Protein AF-A0A8C9SRU1-F1 (afdb_monomer_lite)

Radius of gyration: 36.88 Å; chains: 1; bounding box: 82×80×129 Å

Organism: Scleropages formosus (NCBI:txid113540)

Secondary structure (DSSP, 8-state):
-HHHHHHHHHHHHS-TTTS--HHHHHHHHHSSTTSTTTT-HHHHHHHHHHHHHHTTTS-HHHHHHHHHS-----GGGHHHHHHHHHHHHHHHHHTT--GGG--TT--SSS----HHHHHHHHHHHHHHHHHHHSS--HHHHHHHHHSHHHIIIIIHHHHT------SS--HHHHHHHHHHHTT-S-HHHHHHHHHHHHHHHHHTS-------------HHHHHHHHHHHHHHHHHHSS--S-HHHHHHHHHHHHHHHSPPPS--------B---SSPP---HHHHHHHHHHHHHHHHHHHHHHHHS-GGGS-SHHHHHHHHHHT-HHHHHHHHHHHHHHHHTSGGG--HHHHHHHHHHHHHHHHTTTTSPBBTTTS-BHHHHHHHHS--SSHHHHHHHHHHHHHHHHHHHHHTTT-HHHHTTT--HHHHHHHHHHHHHH-GGGSSTTS--S--------TTHHHHHHHHHHHHH-TTS-HHHHHHHHHT-HHHHHHHTSGGG---HHHHHHHHHT-BSTT-SS-HHHHHHHHHHIIIIIISSS-GGGTS-TT-HHHHHHHHHHHHHHHHHHHHHHTTSS-SPPGGGBSHHHHHHHHHHHHHHHHHHHHH---STT-S-HHHHHHHHHHHHTTT---HHHHHHHHHHHHHHHHHHHHS-GGGG-EEEEETTEEEEE-HHHHHHIIIIIHHH-SSTT---HHHHHHHHHHHHHHHTTSSSHHHHHHHHHHHHHHH-HHHHHHHHHTHHHHHHHHHHHHHHHHSSPPPHHHHHHHHHHHHHHHHHTT---PPPSS-HHHHHHHHHHHHHT-SSS--HHHHHHHHHTT-SS-TTHHHHHHHHHHHHHHHHHHH--GGGHHHHHHHHHHHHHHHTT-SGGGGGTS---TT-HHHHHHHTTS-HHHHHHHHHHHHHHGGGS-HHHHHHHTTSTTHHHHHHHHHHHHHHHHHTT-S-PPPTTS----HHHHHHHHHHHHHHHHHHS-THHHHHTHHHHHHHHTTS-HHHHHHHHHHHHTTTT-------

Foldseek 3Di:
DVVVLVVQVVQLQVDCVRHNHSLVVCCVQFLDCPHPQNPDPVSVVVVLVVLLVCLVPDDLVVLLSCLLRPGDDPPVCVVSSVVSNVSSCVSCVVVVHDSLQDALDDRPHDDDDPSLVRLLVNLVVQLVVCVLPVDGDPSLVCCLPSVVVSCVPRNVCSLLPAEQADPDHDSSNSNVVNCVVVVSDPPVSVVVSVVSNVVNNVVVPPDPPDDDPPVDPVVLLVVLLVLLVVLLVQLLDPDDPCLLVSLVSNLVSVCVQDPDDPDDDDDLPADEPDPDQPPDDPSLVSSLVSLLVSQLSSVLSSVVVDPLQPSDCSLLVNLVSQLVPPVSLNNNLSVLLCCQAPVLLVDDLSSLLSSLSNLLSLLLVQVSAGAYPPPRDGSSLVSLLNQDPAFASSLVSLLLSLLSNQLSLCLNQVLDLVSSVSRDHLSSLLSNVLSCLQPPVPLLCVVVPPDDDDPDDDDPVLSCLSVVLSVLSSDPPHDSNVSSVSLSPNVSSVVQLVDQSNAHALLNSLLNQQSYFQVRYPDDPVSNLVSVCCCLPPNALCDDVSRRHNVNDLLVSLLSLLVSLLVVLVVVVVCVSPDDGDDSVGGCVVSSLVVSQVSVVVVVVVLLPDQDQPPFALSLLVSVVVVLVVLPPDPDPSSLSVLLSSLVSSLVSVLSHQLLSQWGWGDDDPWIAIDNQSVLCCLLPRVQQNDVLHLADDPSNLLSNLLNLQVVLVSTPHSLVRSVVVLVCCLVRFLSSLLNCLLCVVVNVVVNQVSNCVPPVDDHRPSNVLSVQLLVVLLCLLVVHQDQRDPDALLSSLSSVLNNNVVDDDDDQPLVSCVSRVVVDPDHPCNLLSNLVVLLSVLVSCQQVVPDPPNVVSLSNNQSSLLVCLQDPVNLCLQDPDDPPDSVVVSVSSSGHPVSNLCSLVSVLVRLLPHDPVSNLSNLAHACSLLSLLLSLLSLVVCVVVVPGRDDDPDDDDQHSVNSNVSSVVVSLVSLVSHDLVNCVVCVPSVQVSLPRDDPVSSVSSVVSNVVVVPPPDPPDD

Sequence (1022 aa):
MITSFLLARQGALEGPAVFPSYSEWFKMSFGSASGYHGNSKKSIVFLLKFLSDLVPFDPPQYLKVHILYPPYVPVKHRTLLQEYVSLAKTRLADLKVSVDGMGLYEDLSGAAAPVQCQAKQDVDKAVSLFESTGKISTAVMEASIFRRPYFLSRFLPVLLTPRALPAKPDIRMAFIESLRKAEKIPSALYSNYIQACQRERERHRPEERGVVEVSADRQPLERLQDELQDLRHLLLTPGAEEVSAQLARISEALTVLVPEGVDEPLRQTIMEFHVDPPTTSDLENKVINSVLVGFCQIFMDASKINPPNRQGPWASHFVAMLLGHKKLLMSLLHRLKDLLCNQGASLSAAHILGLAVFFVHLHQCRAICPLVLSDSTPCSEALAAALPCSTGADMSFCLRFCVAAVCYALCRSDSSPDRVHDYVPSSLCKKLLYLVSRLLPGTRTVLEGGGVQSADEGTQEEKEAGRGMWRNITDPLASWKSSVVALWRQPCFLALQTLPDYQLSFAEWVKAELRVQRSTDILSDPERQEYQQWVCQQQYLSVPLNQGGCAGDIRQACSHIFHAIMEFYTCTQTVQTTRCGPPEADSCLPDIVSRLQELVYELEMNRAFRRDEEDQRSFILDVISEKCSVTSESLAVSSELELQQTMHIWSRVVVALPPTVLLSVRSLGDKRRLDLRAFAEHINQRHRNVCVPAGRLPYDITAHFLKGVLTVSLRCDHPSQAVNKLLSRMHQQCPLLLVSVGVWWSRLCPVLLSLWTRLSGGPLPESLQRVADCCAWACSAVKGEVVPPPAVPALLLAACLHHAGKGQRKQCSTRRTLEQLGQLQEQHGLFPVFLLFFWVTDLLSTFLQLQKEDAEPAREHCMEILGYLCDTADWLLLFHPPGPEQGWYNTLAEVTTDGTTRLMPLAFYSLVPKLDTQVLGKMLKVPGFLLTALHSYSALTRLFLDGQTPLPDSSSEQADPLQILSQAKQFLLRTISLSPQTHFSENSSQLKDACGDLDPEVSSAVSSRLSQHDFSEEPDFL

pLDDT: mean 72.9, std 14.36, range [26.62, 92.0]

InterPro domains:
  IPR003516 Fanconi anaemia group A protein [PR00826] (694-716)
  IPR003516 Fanconi anaemia group A protein [PR00826] (828-846)
  IPR003516 Fanconi anaemia group A protein [PR00826] (896-913)
  IPR003516 Fanconi anaemia group A protein [PTHR12047] (1-1010)
  IPR031729 Fanconi anaemia group A protein, N-terminal domain [PF15865] (1-98)
  IPR055277 Fanconi anaemia group A protein, C-terminal [PF03511] (798-1001)
  IPR055386 Fanconi anaemia group A protein, helical domain [PF24781] (116-197)
  IPR055387 Fanconi anaemia group A protein, arcN subdomain [PF24783] (220-444)

Structure (mmCIF, N/CA/C/O backbone):
data_AF-A0A8C9SRU1-F1
#
_entry.id   AF-A0A8C9SRU1-F1
#
loop_
_atom_site.group_PDB
_atom_site.id
_atom_site.type_symbol
_atom_site.label_atom_id
_atom_site.label_alt_id
_atom_site.label_comp_id
_atom_site.label_asym_id
_atom_site.label_entity_id
_atom_site.label_seq_id
_atom_site.pdbx_PDB_ins_code
_atom_site.Cartn_x
_atom_site.Cartn_y
_atom_site.Cartn_z
_atom_site.occupancy
_atom_site.B_iso_or_equiv
_atom_site.auth_seq_id
_atom_site.auth_comp_id
_atom_site.auth_asym_id
_atom_site.auth_atom_id
_atom_site.pdbx_PDB_model_num
ATOM 1 N N . MET A 1 1 ? 28.349 11.093 34.489 1.00 65.56 1 MET A N 1
ATOM 2 C CA . MET A 1 1 ? 28.206 12.186 33.500 1.00 65.56 1 MET A CA 1
ATOM 3 C C . MET A 1 1 ? 29.207 12.045 32.353 1.00 65.56 1 MET A C 1
ATOM 5 O O . MET A 1 1 ? 28.773 11.965 31.220 1.00 65.56 1 MET A O 1
ATOM 9 N N . ILE A 1 2 ? 30.517 11.923 32.600 1.00 72.69 2 ILE A N 1
ATOM 10 C CA . ILE A 1 2 ? 31.503 11.723 31.513 1.00 72.69 2 ILE A CA 1
ATOM 11 C C . ILE A 1 2 ? 31.221 10.435 30.718 1.00 72.69 2 ILE A C 1
ATOM 13 O O . ILE A 1 2 ? 31.007 10.485 29.511 1.00 72.69 2 ILE A O 1
ATOM 17 N N . THR A 1 3 ? 31.102 9.294 31.405 1.00 78.31 3 THR A N 1
ATOM 18 C CA . THR A 1 3 ? 30.800 7.992 30.784 1.00 78.31 3 THR A CA 1
ATOM 19 C C . THR A 1 3 ? 29.477 7.996 30.019 1.00 78.31 3 THR A C 1
ATOM 21 O O . THR A 1 3 ? 29.387 7.411 28.950 1.00 78.31 3 THR A O 1
ATOM 24 N N . SER A 1 4 ? 28.460 8.704 30.522 1.00 79.69 4 SER A N 1
ATOM 25 C CA . SER A 1 4 ? 27.159 8.800 29.851 1.00 79.69 4 SER A CA 1
ATOM 26 C C . SER A 1 4 ? 27.219 9.643 28.576 1.00 79.69 4 SER A C 1
ATOM 28 O O . SER A 1 4 ? 26.578 9.276 27.604 1.00 79.69 4 SER A O 1
ATOM 30 N N . PHE A 1 5 ? 28.012 10.723 28.534 1.00 83.00 5 PHE A N 1
ATOM 31 C CA . PHE A 1 5 ? 28.228 11.482 27.293 1.00 83.00 5 PHE A CA 1
ATOM 32 C C . PHE A 1 5 ? 29.001 10.663 26.253 1.00 83.00 5 PHE A C 1
ATOM 34 O O . PHE A 1 5 ? 28.672 10.731 25.074 1.00 83.00 5 PHE A O 1
ATOM 41 N N . LEU A 1 6 ? 29.997 9.875 26.675 1.00 82.06 6 LEU A N 1
ATOM 42 C CA . LEU A 1 6 ? 30.748 8.998 25.769 1.00 82.06 6 LEU A CA 1
ATOM 43 C C . LEU A 1 6 ? 29.867 7.878 25.202 1.00 82.06 6 LEU A C 1
ATOM 45 O O . LEU A 1 6 ? 29.854 7.680 23.992 1.00 82.06 6 LEU A O 1
ATOM 49 N N . LEU A 1 7 ? 29.085 7.205 26.051 1.00 82.06 7 LEU A N 1
ATOM 50 C CA . LEU A 1 7 ? 28.150 6.162 25.618 1.00 82.06 7 LEU A CA 1
ATOM 51 C C . LEU A 1 7 ? 27.033 6.722 24.732 1.00 82.06 7 LEU A C 1
ATOM 53 O O . LEU A 1 7 ? 26.710 6.105 23.727 1.00 82.06 7 LEU A O 1
ATOM 57 N N . ALA A 1 8 ? 26.490 7.900 25.052 1.00 82.88 8 ALA A N 1
ATOM 58 C CA . ALA A 1 8 ? 25.461 8.535 24.229 1.00 82.88 8 ALA A CA 1
ATOM 59 C C . ALA A 1 8 ? 25.996 8.965 22.855 1.00 82.88 8 ALA A C 1
ATOM 61 O O . ALA A 1 8 ? 25.299 8.832 21.856 1.00 82.88 8 ALA A O 1
ATOM 62 N N . ARG A 1 9 ? 27.239 9.460 22.783 1.00 83.62 9 ARG A N 1
ATOM 63 C CA . ARG A 1 9 ? 27.891 9.794 21.507 1.00 83.62 9 ARG A CA 1
ATOM 64 C C . ARG A 1 9 ? 28.183 8.550 20.678 1.00 83.62 9 ARG A C 1
ATOM 66 O O . ARG A 1 9 ? 27.946 8.579 19.481 1.00 83.62 9 ARG A O 1
ATOM 73 N N . GLN A 1 10 ? 28.662 7.476 21.306 1.00 81.69 10 GLN A N 1
ATOM 74 C CA . GLN A 1 10 ? 28.914 6.215 20.612 1.00 81.69 10 GLN A CA 1
ATOM 75 C C . GLN A 1 10 ? 27.607 5.579 20.125 1.00 81.69 10 GLN A C 1
ATOM 77 O O . GLN A 1 10 ? 27.515 5.209 18.965 1.00 81.69 10 GLN A O 1
ATOM 82 N N . GLY A 1 11 ? 26.581 5.516 20.977 1.00 77.00 11 GLY A N 1
ATOM 83 C CA . GLY A 1 11 ? 25.269 4.980 20.614 1.00 77.00 11 GLY A CA 1
ATOM 84 C C . GLY A 1 11 ? 24.608 5.766 19.483 1.00 77.00 11 GLY A C 1
ATOM 85 O O . GLY A 1 11 ? 24.070 5.165 18.563 1.00 77.00 11 GLY A O 1
ATOM 86 N N . ALA A 1 12 ? 24.715 7.099 19.490 1.00 76.31 12 ALA A N 1
ATOM 87 C CA . ALA A 1 12 ? 24.158 7.939 18.428 1.00 76.31 12 ALA A CA 1
ATOM 88 C C . ALA A 1 12 ? 24.807 7.713 17.045 1.00 76.31 12 ALA A C 1
ATOM 90 O O . ALA A 1 12 ? 24.208 8.088 16.040 1.00 76.31 12 ALA A O 1
ATOM 91 N N . LEU A 1 13 ? 26.003 7.113 16.975 1.00 74.75 13 LEU A N 1
ATOM 92 C CA . LEU A 1 13 ? 26.657 6.751 15.709 1.00 74.75 13 LEU A CA 1
ATOM 93 C C . LEU A 1 13 ? 26.145 5.422 15.129 1.00 74.75 13 LEU A C 1
ATOM 95 O O . LEU A 1 13 ? 26.241 5.225 13.923 1.00 74.75 13 LEU A O 1
ATOM 99 N N . GLU A 1 14 ? 25.578 4.540 15.957 1.00 73.00 14 GLU A N 1
ATOM 100 C CA . GLU A 1 14 ? 25.034 3.232 15.543 1.00 73.00 14 GLU A CA 1
ATOM 101 C C . GLU A 1 14 ? 23.623 3.347 14.919 1.00 73.00 14 GLU A C 1
ATOM 103 O O . GLU A 1 14 ? 23.099 2.385 14.361 1.00 73.00 14 GLU A O 1
ATOM 108 N N . GLY A 1 15 ? 23.014 4.540 14.971 1.00 59.56 15 GLY A N 1
ATOM 109 C CA . GLY A 1 15 ? 21.721 4.858 14.357 1.00 59.56 15 GLY A CA 1
ATOM 110 C C . GLY A 1 15 ? 20.512 4.776 15.308 1.00 59.56 15 GLY A C 1
ATOM 111 O O . GLY A 1 15 ? 20.602 4.211 16.402 1.00 59.56 15 GLY A O 1
ATOM 112 N N . PRO A 1 16 ? 19.353 5.330 14.890 1.00 59.91 16 PRO A N 1
ATOM 113 C CA . PRO A 1 16 ? 18.171 5.505 15.743 1.00 59.91 16 PRO A CA 1
ATOM 114 C C . PRO A 1 16 ? 17.535 4.190 16.219 1.00 59.91 16 PRO A C 1
ATOM 116 O O . PRO A 1 16 ? 16.805 4.200 17.204 1.00 59.91 16 PRO A O 1
ATOM 119 N N . ALA A 1 17 ? 17.844 3.064 15.566 1.00 54.78 17 ALA A N 1
ATOM 120 C CA . ALA A 1 17 ? 17.386 1.733 15.967 1.00 54.78 17 ALA A CA 1
ATOM 121 C C . ALA A 1 17 ? 18.056 1.215 17.258 1.00 54.78 17 ALA A C 1
ATOM 123 O O . ALA A 1 17 ? 17.522 0.327 17.914 1.00 54.78 17 ALA A O 1
ATOM 124 N N . VAL A 1 18 ? 19.234 1.740 17.625 1.00 68.81 18 VAL A N 1
ATOM 125 C CA . VAL A 1 18 ? 20.003 1.289 18.803 1.00 68.81 18 VAL A CA 1
ATOM 126 C C . VAL A 1 18 ? 19.985 2.335 19.916 1.00 68.81 18 VAL A C 1
ATOM 128 O O . VAL A 1 18 ? 19.919 1.993 21.099 1.00 68.81 18 VAL A O 1
ATOM 131 N N . PHE A 1 19 ? 20.050 3.618 19.563 1.00 74.50 19 PHE A N 1
ATOM 132 C CA . PHE A 1 19 ? 20.063 4.717 20.524 1.00 74.50 19 PHE A CA 1
ATOM 133 C C . PHE A 1 19 ? 19.498 5.993 19.875 1.00 74.50 19 PHE A C 1
ATOM 135 O O . PHE A 1 19 ? 19.787 6.245 18.703 1.00 74.50 19 PHE A O 1
ATOM 142 N N . PRO A 1 20 ? 18.722 6.824 20.601 1.00 73.31 20 PRO A N 1
ATOM 143 C CA . PRO A 1 20 ? 18.203 8.078 20.058 1.00 73.31 20 PRO A CA 1
ATOM 144 C C . PRO A 1 20 ? 19.332 9.005 19.605 1.00 73.31 20 PRO A C 1
ATOM 146 O O . PRO A 1 20 ? 20.466 8.930 20.087 1.00 73.31 20 PRO A O 1
ATOM 149 N N . SER A 1 21 ? 19.015 9.937 18.708 1.00 78.06 21 SER A N 1
ATOM 150 C CA . SER A 1 21 ? 20.000 10.913 18.242 1.00 78.06 21 SER A CA 1
ATOM 151 C C . SER A 1 21 ? 20.597 11.700 19.417 1.00 78.06 21 SER A C 1
ATOM 153 O O . SER A 1 21 ? 19.938 11.960 20.431 1.00 78.06 21 SER A O 1
ATOM 155 N N . TYR A 1 22 ? 21.860 12.126 19.298 1.00 82.75 22 TYR A N 1
ATOM 156 C CA . TYR A 1 22 ? 22.509 12.891 20.370 1.00 82.75 22 TYR A CA 1
ATOM 157 C C . TYR A 1 22 ? 21.725 14.166 20.732 1.00 82.75 22 TYR A C 1
ATOM 159 O O . TYR A 1 22 ? 21.679 14.551 21.900 1.00 82.75 22 TYR A O 1
ATOM 167 N N . SER A 1 23 ? 21.081 14.808 19.751 1.00 76.12 23 SER A N 1
ATOM 168 C CA . SER A 1 23 ? 20.216 15.977 19.944 1.00 76.12 23 SER A CA 1
ATOM 169 C C . SER A 1 23 ? 18.983 15.666 20.786 1.00 76.12 23 SER A C 1
ATOM 171 O O . SER A 1 23 ? 18.702 16.399 21.735 1.00 76.12 23 SER A O 1
ATOM 173 N N . GLU A 1 24 ? 18.270 14.583 20.485 1.00 79.62 24 GLU A N 1
ATOM 174 C CA . GLU A 1 24 ? 17.095 14.161 21.251 1.00 79.62 24 GLU A CA 1
ATOM 175 C C . GLU A 1 24 ? 17.471 13.712 22.656 1.00 79.62 24 GLU A C 1
ATOM 177 O O . GLU A 1 24 ? 16.860 14.162 23.625 1.00 79.62 24 GLU A O 1
ATOM 182 N N . TRP A 1 25 ? 18.527 12.905 22.792 1.00 86.06 25 TRP A N 1
ATOM 183 C CA . TRP A 1 25 ? 19.030 12.495 24.099 1.00 86.06 25 TRP A CA 1
ATOM 184 C C . TRP A 1 25 ? 19.417 13.707 24.956 1.00 86.06 25 TRP A C 1
ATOM 186 O O . TRP A 1 25 ? 19.044 13.782 26.131 1.00 86.06 25 TRP A O 1
ATOM 196 N N . PHE A 1 26 ? 20.127 14.683 24.377 1.00 85.06 26 PHE A N 1
ATOM 197 C CA . PHE A 1 26 ? 20.545 15.891 25.087 1.00 85.06 26 PHE A CA 1
ATOM 198 C C . PHE A 1 26 ? 19.340 16.756 25.487 1.00 85.06 26 PHE A C 1
ATOM 200 O O . PHE A 1 26 ? 19.264 17.199 26.635 1.00 85.06 26 PHE A O 1
ATOM 207 N N . LYS A 1 27 ? 18.363 16.942 24.586 1.00 82.69 27 LYS A N 1
ATOM 208 C CA . LYS A 1 27 ? 17.118 17.683 24.854 1.00 82.69 27 LYS A CA 1
ATOM 209 C C . LYS A 1 27 ? 16.289 17.017 25.955 1.00 82.69 27 LYS A C 1
ATOM 211 O O . LYS A 1 27 ? 15.842 17.708 26.865 1.00 82.69 27 LYS A O 1
ATOM 216 N N . MET A 1 28 ? 16.135 15.696 25.926 1.00 80.44 28 MET A N 1
ATOM 217 C CA . MET A 1 28 ? 15.403 14.949 26.956 1.00 80.44 28 MET A CA 1
ATOM 218 C C . MET A 1 28 ? 16.118 14.984 28.311 1.00 80.44 28 MET A C 1
ATOM 220 O O . MET A 1 28 ? 15.485 15.165 29.348 1.00 80.44 28 MET A O 1
ATOM 224 N N . SER A 1 29 ? 17.447 14.866 28.311 1.00 80.81 29 SER A N 1
ATOM 225 C CA . SER A 1 29 ? 18.238 14.784 29.545 1.00 80.81 29 SER A CA 1
ATOM 226 C C . SER A 1 29 ? 18.442 16.139 30.230 1.00 80.81 29 SER A C 1
ATOM 228 O O . SER A 1 29 ? 18.538 16.209 31.462 1.00 80.81 29 SER A O 1
ATOM 230 N N . PHE A 1 30 ? 18.545 17.219 29.446 1.00 83.06 30 PHE A N 1
ATOM 231 C CA . PHE A 1 30 ? 18.937 18.540 29.940 1.00 83.06 30 PHE A CA 1
ATOM 232 C C . PHE A 1 30 ? 17.976 19.684 29.568 1.00 83.06 30 PHE A C 1
ATOM 234 O O . PHE A 1 30 ? 18.157 20.788 30.064 1.00 83.06 30 PHE A O 1
ATOM 241 N N . GLY A 1 31 ? 16.945 19.469 28.750 1.00 79.31 31 GLY A N 1
ATOM 242 C CA . GLY A 1 31 ? 16.027 20.531 28.309 1.00 79.31 31 GLY A CA 1
ATOM 243 C C . GLY A 1 31 ? 14.900 20.882 29.290 1.00 79.31 31 GLY A C 1
ATOM 244 O O . GLY A 1 31 ? 14.230 21.894 29.105 1.00 79.31 31 GLY A O 1
ATOM 245 N N . SER A 1 32 ? 14.694 20.076 30.336 1.00 75.44 32 SER A N 1
ATOM 246 C CA . SER A 1 32 ? 13.629 20.250 31.335 1.00 75.44 32 SER A CA 1
ATOM 247 C C . SER A 1 32 ? 14.173 20.628 32.717 1.00 75.44 32 SER A C 1
ATOM 249 O O . SER A 1 32 ? 15.282 20.238 33.094 1.00 75.44 32 SER A O 1
ATOM 251 N N . ALA A 1 33 ? 13.344 21.311 33.516 1.00 67.88 33 ALA A N 1
ATOM 252 C CA . ALA A 1 33 ? 13.574 21.552 34.941 1.00 67.88 33 ALA A CA 1
ATOM 253 C C . ALA A 1 33 ? 13.716 20.260 35.763 1.00 67.88 33 ALA A C 1
ATOM 255 O O . ALA A 1 33 ? 14.441 20.256 36.754 1.00 67.88 33 ALA A O 1
ATOM 256 N N . SER A 1 34 ? 13.083 19.169 35.318 1.00 67.62 34 SER A N 1
ATOM 257 C CA . SER A 1 34 ? 13.193 17.830 35.913 1.00 67.62 34 SER A CA 1
ATOM 258 C C . SER A 1 34 ? 14.463 17.068 35.508 1.00 67.62 34 SER A C 1
ATOM 260 O O . SER A 1 34 ? 14.680 15.944 35.958 1.00 67.62 34 SER A O 1
ATOM 262 N N . GLY A 1 35 ? 15.320 17.655 34.664 1.00 72.12 35 GLY A N 1
ATOM 263 C CA . GLY A 1 35 ? 16.565 17.027 34.227 1.00 72.12 35 GLY A CA 1
ATOM 264 C C . GLY A 1 35 ? 17.582 16.862 35.362 1.00 72.12 35 GLY A C 1
ATOM 265 O O . GLY A 1 35 ? 17.553 17.566 36.372 1.00 72.12 35 GLY A O 1
ATOM 266 N N . TYR A 1 36 ? 18.576 15.991 35.161 1.00 71.38 36 TYR A N 1
ATOM 267 C CA . TYR A 1 36 ? 19.568 15.588 36.181 1.00 71.38 36 TYR A CA 1
ATOM 268 C C . TYR A 1 36 ? 20.375 16.737 36.820 1.00 71.38 36 TYR A C 1
ATOM 270 O O . TYR A 1 36 ? 21.017 16.570 37.858 1.00 71.38 36 TYR A O 1
ATOM 278 N N . HIS A 1 37 ? 20.370 17.907 36.185 1.00 73.50 37 HIS A N 1
ATOM 279 C CA . HIS A 1 37 ? 21.088 19.107 36.598 1.00 73.50 37 HIS A CA 1
ATOM 280 C C . HIS A 1 37 ? 20.176 20.167 37.244 1.00 73.50 37 HIS A C 1
ATOM 282 O O . HIS A 1 37 ? 20.691 20.999 37.983 1.00 73.50 37 HIS A O 1
ATOM 288 N N . GLY A 1 38 ? 18.852 20.121 37.032 1.00 68.06 38 GLY A N 1
ATOM 289 C CA . GLY A 1 38 ? 17.901 21.151 37.477 1.00 68.06 38 GLY A CA 1
ATOM 290 C C . GLY A 1 38 ? 17.690 21.214 38.995 1.00 68.06 38 GLY A C 1
ATOM 291 O O . GLY A 1 38 ? 17.405 22.283 39.534 1.00 68.06 38 GLY A O 1
ATOM 292 N N . ASN A 1 39 ? 17.928 20.103 39.701 1.00 67.56 39 ASN A N 1
ATOM 293 C CA . ASN A 1 39 ? 17.629 19.953 41.132 1.00 67.56 39 ASN A CA 1
ATOM 294 C C . ASN A 1 39 ? 18.654 20.608 42.083 1.00 67.56 39 ASN A C 1
ATOM 296 O O . ASN A 1 39 ? 18.380 20.742 43.274 1.00 67.56 39 ASN A O 1
ATOM 300 N N . SER A 1 40 ? 19.849 21.010 41.617 1.00 77.62 40 SER A N 1
ATOM 301 C CA . SER A 1 40 ? 20.849 21.643 42.496 1.00 77.62 40 SER A CA 1
ATOM 302 C C . SER A 1 40 ? 21.770 22.636 41.780 1.00 77.62 40 SER A C 1
ATOM 304 O O . SER A 1 40 ? 22.299 22.364 40.703 1.00 77.62 40 SER A O 1
ATOM 306 N N . LYS A 1 41 ? 22.076 23.765 42.440 1.00 80.62 41 LYS A N 1
ATOM 307 C CA . LYS A 1 41 ? 23.058 24.754 41.953 1.00 80.62 41 LYS A CA 1
ATOM 308 C C . LYS A 1 41 ? 24.434 24.129 41.690 1.00 80.62 41 LYS A C 1
ATOM 310 O O . LYS A 1 41 ? 25.097 24.500 40.726 1.00 80.62 41 LYS A O 1
ATOM 315 N N . LYS A 1 42 ? 24.867 23.179 42.530 1.00 82.25 42 LYS A N 1
ATOM 316 C CA . LYS A 1 42 ? 26.158 22.487 42.367 1.00 82.25 42 LYS A CA 1
ATOM 317 C C . LYS A 1 42 ? 26.187 21.668 41.074 1.00 82.25 42 LYS A C 1
ATOM 319 O O . LYS A 1 42 ? 27.193 21.691 40.375 1.00 82.25 42 LYS A O 1
ATOM 324 N N . SER A 1 43 ? 25.077 21.017 40.733 1.00 82.00 43 SER A N 1
ATOM 325 C CA . SER A 1 43 ? 24.938 20.202 39.522 1.00 82.00 43 SER A CA 1
ATOM 326 C C . SER A 1 43 ? 24.936 21.055 38.250 1.00 82.00 43 SER A C 1
ATOM 328 O O . SER A 1 43 ? 25.584 20.680 37.278 1.00 82.00 43 SER A O 1
ATOM 330 N N . ILE A 1 44 ? 24.282 22.225 38.269 1.00 83.44 44 ILE A N 1
ATOM 331 C CA . ILE A 1 44 ? 24.288 23.184 37.146 1.00 83.44 44 ILE A CA 1
ATOM 332 C C . ILE A 1 44 ? 25.698 23.720 36.894 1.00 83.44 44 ILE A C 1
ATOM 334 O O . ILE A 1 44 ? 26.174 23.706 35.762 1.00 83.44 44 ILE A O 1
ATOM 338 N N . VAL A 1 45 ? 26.380 24.172 37.952 1.00 84.12 45 VAL A N 1
ATOM 339 C CA . VAL A 1 45 ? 27.751 24.695 37.844 1.00 84.12 45 VAL A CA 1
ATOM 340 C C . VAL A 1 45 ? 28.706 23.604 37.361 1.00 84.12 45 VAL A C 1
ATOM 342 O O . VAL A 1 45 ? 29.549 23.871 36.511 1.00 84.12 45 VAL A O 1
ATOM 345 N N . PHE A 1 46 ? 28.554 22.373 37.855 1.00 85.88 46 PHE A N 1
ATOM 346 C CA . PHE A 1 46 ? 29.349 21.235 37.402 1.00 85.88 46 PHE A CA 1
ATOM 347 C C . PHE A 1 46 ? 29.114 20.917 35.919 1.00 85.88 46 PHE A C 1
ATOM 349 O O . PHE A 1 46 ? 30.086 20.775 35.185 1.00 85.88 46 PHE A O 1
ATOM 356 N N . LEU A 1 47 ? 27.855 20.853 35.466 1.00 86.94 47 LEU A N 1
ATOM 357 C CA . LEU A 1 47 ? 27.516 20.579 34.066 1.00 86.94 47 LEU A CA 1
ATOM 358 C C . LEU A 1 47 ? 28.071 21.658 33.129 1.00 86.94 47 LEU A C 1
ATOM 360 O O . LEU A 1 47 ? 28.711 21.325 32.140 1.00 86.94 47 LEU A O 1
ATOM 364 N N . LEU A 1 48 ? 27.849 22.939 33.436 1.00 87.25 48 LEU A N 1
ATOM 365 C CA . LEU A 1 48 ? 28.316 24.036 32.584 1.00 87.25 48 LEU A CA 1
ATOM 366 C C . LEU A 1 48 ? 29.842 24.132 32.568 1.00 87.25 48 LEU A C 1
ATOM 368 O O . LEU A 1 48 ? 30.417 24.362 31.511 1.00 87.25 48 LEU A O 1
ATOM 372 N N . LYS A 1 49 ? 30.510 23.893 33.703 1.00 87.69 49 LYS A N 1
ATOM 373 C CA . LYS A 1 49 ? 31.973 23.802 33.742 1.00 87.69 49 LYS A CA 1
ATOM 374 C C . LYS A 1 49 ? 32.479 22.634 32.893 1.00 87.69 49 LYS A C 1
ATOM 376 O O . LYS A 1 49 ? 33.369 22.824 32.079 1.00 87.69 49 LYS A O 1
ATOM 381 N N . PHE A 1 50 ? 31.862 21.463 33.029 1.00 88.00 50 PHE A N 1
ATOM 382 C CA . PHE A 1 50 ? 32.199 20.282 32.239 1.00 88.00 50 PHE A CA 1
ATOM 383 C C . PHE A 1 50 ? 32.019 20.513 30.731 1.00 88.00 50 PHE A C 1
ATOM 385 O O . PHE A 1 50 ? 32.911 20.184 29.957 1.00 88.00 50 PHE A O 1
ATOM 392 N N . LEU A 1 51 ? 30.900 21.111 30.307 1.00 87.38 51 LEU A N 1
ATOM 393 C CA . LEU A 1 51 ? 30.669 21.440 28.900 1.00 87.38 51 LEU A CA 1
ATOM 394 C C . LEU A 1 51 ? 31.673 22.482 28.392 1.00 87.38 51 LEU A C 1
ATOM 396 O O . LEU A 1 51 ? 32.183 22.322 27.288 1.00 87.38 51 LEU A O 1
ATOM 400 N N . SER A 1 52 ? 31.996 23.506 29.191 1.00 88.75 52 SER A N 1
ATOM 401 C CA . SER A 1 52 ? 33.022 24.507 28.860 1.00 88.75 52 SER A CA 1
ATOM 402 C C . SER A 1 52 ? 34.411 23.888 28.685 1.00 88.75 52 SER A C 1
ATOM 404 O O . SER A 1 52 ? 35.100 24.218 27.722 1.00 88.75 52 SER A O 1
ATOM 406 N N . ASP A 1 53 ? 34.796 22.957 29.563 1.00 87.88 53 ASP A N 1
ATOM 407 C CA . ASP A 1 53 ? 36.081 22.247 29.495 1.00 87.88 53 ASP A CA 1
ATOM 408 C C . ASP A 1 53 ? 36.176 21.347 28.242 1.00 87.88 53 ASP A C 1
ATOM 410 O O . ASP A 1 53 ? 37.272 21.094 27.738 1.00 87.88 53 ASP A O 1
ATOM 414 N N . LEU A 1 54 ? 35.035 20.891 27.704 1.00 84.56 54 LEU A N 1
ATOM 415 C CA . LEU A 1 54 ? 34.960 20.071 26.490 1.00 84.56 54 LEU A CA 1
ATOM 416 C C . LEU A 1 54 ? 34.955 20.868 25.179 1.00 84.56 54 LEU A C 1
ATOM 418 O O . LEU A 1 54 ? 35.315 20.302 24.146 1.00 84.56 54 LEU A O 1
ATOM 422 N N . VAL A 1 55 ? 34.610 22.163 25.186 1.00 87.56 55 VAL A N 1
ATOM 423 C CA . VAL A 1 55 ? 34.510 22.986 23.958 1.00 87.56 55 VAL A CA 1
ATOM 424 C C . VAL A 1 55 ? 35.740 22.897 23.035 1.00 87.56 55 VAL A C 1
ATOM 426 O O . VAL A 1 55 ? 35.553 22.825 21.817 1.00 87.56 55 VAL A O 1
ATOM 429 N N . PRO A 1 56 ? 36.995 22.874 23.531 1.00 83.75 56 PRO A N 1
ATOM 430 C CA . PRO A 1 56 ? 38.167 22.764 22.661 1.00 83.75 56 PRO A CA 1
ATOM 431 C C . PRO A 1 56 ? 38.227 21.453 21.863 1.00 83.75 56 PRO A C 1
ATOM 433 O O . PRO A 1 56 ? 38.730 21.451 20.735 1.00 83.75 56 PRO A O 1
ATOM 436 N N . PHE A 1 57 ? 37.714 20.366 22.446 1.00 81.38 57 PHE A N 1
ATOM 437 C CA . PHE A 1 57 ? 37.837 18.993 21.951 1.00 81.38 57 PHE A CA 1
ATOM 438 C C . PHE A 1 57 ? 36.572 18.488 21.251 1.00 81.38 57 PHE A C 1
ATOM 440 O O . PHE A 1 57 ? 36.630 17.503 20.518 1.00 81.38 57 PHE A O 1
ATOM 447 N N . ASP A 1 58 ? 35.436 19.149 21.468 1.00 81.50 58 ASP A N 1
ATOM 448 C CA . ASP A 1 58 ? 34.157 18.720 20.924 1.00 81.50 58 ASP A CA 1
ATOM 449 C C . ASP A 1 58 ? 34.024 19.032 19.420 1.00 81.50 58 ASP A C 1
ATOM 451 O O . ASP A 1 58 ? 34.256 20.166 18.984 1.00 81.50 58 ASP A O 1
ATOM 455 N N . PRO A 1 59 ? 33.591 18.045 18.609 1.00 80.50 59 PRO A N 1
ATOM 456 C CA . PRO A 1 59 ? 33.193 18.264 17.225 1.00 80.50 59 PRO A CA 1
ATOM 457 C C . PRO A 1 59 ? 32.149 19.383 17.062 1.00 80.50 59 PRO A C 1
ATOM 459 O O . PRO A 1 59 ? 31.259 19.535 17.908 1.00 80.50 59 PRO A O 1
ATOM 462 N N . PRO A 1 60 ? 32.158 20.111 15.925 1.00 77.12 60 PRO A N 1
ATOM 463 C CA . PRO A 1 60 ? 31.237 21.226 15.687 1.00 77.12 60 PRO A CA 1
ATOM 464 C C . PRO A 1 60 ? 29.760 20.804 15.717 1.00 77.12 60 PRO A C 1
ATOM 466 O O . PRO A 1 60 ? 28.894 21.610 16.046 1.00 77.12 60 PRO A O 1
ATOM 469 N N . GLN A 1 61 ? 29.464 19.540 15.406 1.00 75.25 61 GLN A N 1
ATOM 470 C CA . GLN A 1 61 ? 28.113 18.975 15.432 1.00 75.25 61 GLN A CA 1
ATOM 471 C C . GLN A 1 61 ? 27.504 18.989 16.845 1.00 75.25 61 GLN A C 1
ATOM 473 O O . GLN A 1 61 ? 26.350 19.374 17.010 1.00 75.25 61 GLN A O 1
ATOM 478 N N . TYR A 1 62 ? 28.284 18.665 17.881 1.00 82.62 62 TYR A N 1
ATOM 479 C CA . TYR A 1 62 ? 27.791 18.648 19.262 1.00 82.62 62 TYR A CA 1
ATOM 480 C C . TYR A 1 62 ? 27.654 20.055 19.848 1.00 82.62 62 TYR A C 1
ATOM 482 O O . TYR A 1 62 ? 26.654 20.350 20.500 1.00 82.62 62 TYR A O 1
ATOM 490 N N . LEU A 1 63 ? 28.589 20.954 19.526 1.00 83.25 63 LEU A N 1
ATOM 491 C CA . LEU A 1 63 ? 28.508 22.362 19.931 1.00 83.25 63 LEU A CA 1
ATOM 492 C C . LEU A 1 63 ? 27.256 23.048 19.364 1.00 83.25 63 LEU A C 1
ATOM 494 O O . LEU A 1 63 ? 26.609 23.833 20.056 1.00 83.25 63 LEU A O 1
ATOM 498 N N . LYS A 1 64 ? 26.870 22.722 18.122 1.00 76.69 64 LYS A N 1
ATOM 499 C CA . LYS A 1 64 ? 25.614 23.201 17.524 1.00 76.69 64 LYS A CA 1
ATOM 500 C C . LYS A 1 64 ? 24.390 22.730 18.307 1.00 76.69 64 LYS A C 1
ATOM 502 O O . LYS A 1 64 ? 23.517 23.547 18.590 1.00 76.69 64 LYS A O 1
ATOM 507 N N . VAL A 1 65 ? 24.340 21.452 18.691 1.00 79.12 65 VAL A N 1
ATOM 508 C CA . VAL A 1 65 ? 23.241 20.892 19.498 1.00 79.12 65 VAL A CA 1
ATOM 509 C C . VAL A 1 65 ? 23.104 21.636 20.825 1.00 79.12 65 VAL A C 1
ATOM 511 O O . VAL A 1 65 ? 21.997 22.026 21.184 1.00 79.12 65 VAL A O 1
ATOM 514 N N . HIS A 1 66 ? 24.213 21.905 21.519 1.00 84.38 66 HIS A N 1
ATOM 515 C CA . HIS A 1 66 ? 24.193 22.609 22.807 1.00 84.38 66 HIS A CA 1
ATOM 516 C C . HIS A 1 66 ? 23.729 24.068 22.697 1.00 84.38 66 HIS A C 1
ATOM 518 O O . HIS A 1 66 ? 23.163 24.606 23.646 1.00 84.38 66 HIS A O 1
ATOM 524 N N . ILE A 1 67 ? 23.943 24.716 21.546 1.00 80.25 67 ILE A N 1
ATOM 525 C CA . ILE A 1 67 ? 23.465 26.083 21.282 1.00 80.25 67 ILE A CA 1
ATOM 526 C C . ILE A 1 67 ? 21.982 26.093 20.884 1.00 80.25 67 ILE A C 1
ATOM 528 O O . ILE A 1 67 ? 21.258 27.007 21.280 1.00 80.25 67 ILE A O 1
ATOM 532 N N . LEU A 1 68 ? 21.536 25.111 20.093 1.00 71.44 68 LEU A N 1
ATOM 533 C CA . LEU A 1 68 ? 20.155 25.006 19.605 1.00 71.44 68 LEU A CA 1
ATOM 534 C C . LEU A 1 68 ? 19.186 24.525 20.688 1.00 71.44 68 LEU A C 1
ATOM 536 O O . LEU A 1 68 ? 18.063 25.019 20.768 1.00 71.44 68 LEU A O 1
ATOM 540 N N . TYR A 1 69 ? 19.633 23.597 21.529 1.00 77.06 69 TYR A N 1
ATOM 541 C CA . TYR A 1 69 ? 18.877 23.041 22.646 1.00 77.06 69 TYR A CA 1
ATOM 542 C C . TYR A 1 69 ? 19.652 23.277 23.946 1.00 77.06 69 TYR A C 1
ATOM 544 O O . TYR A 1 69 ? 20.211 22.333 24.506 1.00 77.06 69 TYR A O 1
ATOM 552 N N . PRO A 1 70 ? 19.750 24.533 24.420 1.00 80.62 70 PRO A N 1
ATOM 553 C CA . PRO A 1 70 ? 20.514 24.837 25.619 1.00 80.62 70 PRO A CA 1
ATOM 554 C C . PRO A 1 70 ? 19.910 24.141 26.847 1.00 80.62 70 PRO A C 1
ATOM 556 O O . PRO A 1 70 ? 18.684 24.026 26.943 1.00 80.62 70 PRO A O 1
ATOM 559 N N . PRO A 1 71 ? 20.747 23.703 27.806 1.00 82.50 71 PRO A N 1
ATOM 560 C CA . PRO A 1 71 ? 20.262 23.092 29.033 1.00 82.50 71 PRO A CA 1
ATOM 561 C C . PRO A 1 71 ? 19.384 24.073 29.821 1.00 82.50 71 PRO A C 1
ATOM 563 O O . PRO A 1 71 ? 19.617 25.287 29.818 1.00 82.50 71 PRO A O 1
ATOM 566 N N . TYR A 1 72 ? 18.378 23.549 30.516 1.00 81.69 72 TYR A N 1
ATOM 567 C CA . TYR A 1 72 ? 17.480 24.341 31.341 1.00 81.69 72 TYR A CA 1
ATOM 568 C C . TYR A 1 72 ? 18.224 24.917 32.552 1.00 81.69 72 TYR A C 1
ATOM 570 O O . TYR A 1 72 ? 18.672 24.205 33.449 1.00 81.69 72 TYR A O 1
ATOM 578 N N . VAL A 1 73 ? 18.322 26.245 32.617 1.00 81.62 73 VAL A N 1
ATOM 579 C CA . VAL A 1 73 ? 18.977 26.943 33.728 1.00 81.62 73 VAL A CA 1
ATOM 580 C C . VAL A 1 73 ? 18.003 27.949 34.351 1.00 81.62 73 VAL A C 1
ATOM 582 O O . VAL A 1 73 ? 17.499 28.822 33.638 1.00 81.62 73 VAL A O 1
ATOM 585 N N . PRO A 1 74 ? 17.749 27.891 35.677 1.00 78.69 74 PRO A N 1
ATOM 586 C CA . PRO A 1 74 ? 16.917 28.870 36.367 1.00 78.69 74 PRO A CA 1
ATOM 587 C C . PRO A 1 74 ? 17.421 30.300 36.154 1.00 78.69 74 PRO A C 1
ATOM 589 O O . PRO A 1 74 ? 18.628 30.543 36.089 1.00 78.69 74 PRO A O 1
ATOM 592 N N . VAL A 1 75 ? 16.504 31.273 36.137 1.00 75.12 75 VAL A N 1
ATOM 593 C CA . VAL A 1 75 ? 16.784 32.689 35.810 1.00 75.12 75 VAL A CA 1
ATOM 594 C C . VAL A 1 75 ? 17.961 33.274 36.612 1.00 75.12 75 VAL A C 1
ATOM 596 O O . VAL A 1 75 ? 18.745 34.054 36.078 1.00 75.12 75 VAL A O 1
ATOM 599 N N . LYS A 1 76 ? 18.155 32.826 37.860 1.00 76.62 76 LYS A N 1
ATOM 600 C CA . LYS A 1 76 ? 19.243 33.244 38.768 1.00 76.62 76 LYS A CA 1
ATOM 601 C C . LYS A 1 76 ? 20.659 32.847 38.307 1.00 76.62 76 LYS A C 1
ATOM 603 O O . LYS A 1 76 ? 21.631 33.380 38.833 1.00 76.62 76 LYS A O 1
ATOM 608 N N . HIS A 1 77 ? 20.797 31.903 37.374 1.00 78.94 77 HIS A N 1
ATOM 609 C CA . HIS A 1 77 ? 22.083 31.357 36.908 1.00 78.94 77 HIS A CA 1
ATOM 610 C C . HIS A 1 77 ? 22.276 31.480 35.391 1.00 78.94 77 HIS A C 1
ATOM 612 O O . HIS A 1 77 ? 23.201 30.897 34.829 1.00 78.94 77 HIS A O 1
ATOM 618 N N . ARG A 1 78 ? 21.427 32.270 34.723 1.00 81.69 78 ARG A N 1
ATOM 619 C CA . ARG A 1 78 ? 21.430 32.449 33.265 1.00 81.69 78 ARG A CA 1
ATOM 620 C C . ARG A 1 78 ? 22.743 33.022 32.718 1.00 81.69 78 ARG A C 1
ATOM 622 O O . ARG A 1 78 ? 23.076 32.754 31.568 1.00 81.69 78 ARG A O 1
ATOM 629 N N . THR A 1 79 ? 23.499 33.755 33.535 1.00 82.81 79 THR A N 1
ATOM 630 C CA . THR A 1 79 ? 24.822 34.288 33.175 1.00 82.81 79 THR A CA 1
ATOM 631 C C . THR A 1 79 ? 25.822 33.179 32.840 1.00 82.81 79 THR A C 1
ATOM 633 O O . THR A 1 79 ? 26.489 33.265 31.817 1.00 82.81 79 THR A O 1
ATOM 636 N N . LEU A 1 80 ? 25.842 32.082 33.607 1.00 82.19 80 LEU A N 1
ATOM 637 C CA . LEU A 1 80 ? 26.732 30.938 33.358 1.00 82.19 80 LEU A CA 1
ATOM 638 C C . LEU A 1 80 ? 26.419 30.242 32.026 1.00 82.19 80 LEU A C 1
ATOM 640 O O . LEU A 1 80 ? 27.314 29.794 31.314 1.00 82.19 80 LEU A O 1
ATOM 644 N N . LEU A 1 81 ? 25.134 30.161 31.670 1.00 84.12 81 LEU A N 1
ATOM 645 C CA . LEU A 1 81 ? 24.711 29.619 30.380 1.00 84.12 81 LEU A CA 1
ATOM 646 C C . LEU A 1 81 ? 25.129 30.542 29.229 1.00 84.12 81 LEU A C 1
ATOM 648 O O . LEU A 1 81 ? 25.559 30.064 28.186 1.00 84.12 81 LEU A O 1
ATOM 652 N N . GLN A 1 82 ? 25.019 31.860 29.409 1.00 84.25 82 GLN A N 1
ATOM 653 C CA . GLN A 1 82 ? 25.444 32.837 28.404 1.00 84.25 82 GLN A CA 1
ATOM 654 C C . GLN A 1 82 ? 26.960 32.808 28.170 1.00 84.25 82 GLN A C 1
ATOM 656 O O . GLN A 1 82 ? 27.376 32.902 27.018 1.00 84.25 82 GLN A O 1
ATOM 661 N N . GLU A 1 83 ? 27.762 32.633 29.224 1.00 86.19 83 GLU A N 1
ATOM 662 C CA . GLU A 1 83 ? 29.221 32.453 29.140 1.00 86.19 83 GLU A CA 1
ATOM 663 C C . GLU A 1 83 ? 29.600 31.182 28.369 1.00 86.19 83 GLU A C 1
ATOM 665 O O . GLU A 1 83 ? 30.478 31.204 27.509 1.00 86.19 83 GLU A O 1
ATOM 670 N N . TYR A 1 84 ? 28.899 30.077 28.617 1.00 89.50 84 TYR A N 1
ATOM 671 C CA . TYR A 1 84 ? 29.111 28.845 27.862 1.00 89.50 84 TYR A CA 1
ATOM 672 C C . TYR A 1 84 ? 28.682 28.981 26.389 1.00 89.50 84 TYR A C 1
ATOM 674 O O . TYR A 1 84 ? 29.422 28.608 25.478 1.00 89.50 84 TYR A O 1
ATOM 682 N N . VAL A 1 85 ? 27.502 29.554 26.125 1.00 85.12 85 VAL A N 1
ATOM 683 C CA . VAL A 1 85 ? 26.990 29.740 24.757 1.00 85.12 85 VAL A CA 1
ATOM 684 C C . VAL A 1 85 ? 27.884 30.687 23.955 1.00 85.12 85 VAL A C 1
ATOM 686 O O . VAL A 1 85 ? 28.082 30.460 22.761 1.00 85.12 85 VAL A O 1
ATOM 689 N N . SER A 1 86 ? 28.436 31.736 24.572 1.00 85.50 86 SER A N 1
ATOM 690 C CA . SER A 1 86 ? 29.393 32.617 23.898 1.00 85.50 86 SER A CA 1
ATOM 691 C C . SER A 1 86 ? 30.688 31.872 23.568 1.00 85.50 86 SER A C 1
ATOM 693 O O . SER A 1 86 ? 31.141 31.954 22.429 1.00 85.50 86 SER A O 1
ATOM 695 N N . LEU A 1 87 ? 31.218 31.064 24.492 1.00 88.75 87 LEU A N 1
ATOM 696 C CA . LEU A 1 87 ? 32.398 30.226 24.265 1.00 88.75 87 LEU A CA 1
ATOM 697 C C . LEU A 1 87 ? 32.190 29.224 23.112 1.00 88.75 87 LEU A C 1
ATOM 699 O O . LEU A 1 87 ? 33.021 29.141 22.206 1.00 88.75 87 LEU A O 1
ATOM 703 N N . ALA A 1 88 ? 31.058 28.515 23.096 1.00 84.81 88 ALA A N 1
ATOM 704 C CA . ALA A 1 88 ? 30.719 27.560 22.041 1.00 84.81 88 ALA A CA 1
ATOM 705 C C . ALA A 1 88 ? 30.532 28.241 20.670 1.00 84.81 88 ALA A C 1
ATOM 707 O O . ALA A 1 88 ? 30.998 27.728 19.651 1.00 84.81 88 ALA A O 1
ATOM 708 N N . LYS A 1 89 ? 29.904 29.427 20.627 1.00 81.75 89 LYS A N 1
ATOM 709 C CA . LYS A 1 89 ? 29.762 30.221 19.393 1.00 81.75 89 LYS A CA 1
ATOM 710 C C . LYS A 1 89 ? 31.107 30.711 18.860 1.00 81.75 89 LYS A C 1
ATOM 712 O O . LYS A 1 89 ? 31.327 30.628 17.655 1.00 81.75 89 LYS A O 1
ATOM 717 N N . THR A 1 90 ? 32.001 31.176 19.733 1.00 85.00 90 THR A N 1
ATOM 718 C CA . THR A 1 90 ? 33.362 31.584 19.351 1.00 85.00 90 THR A CA 1
ATOM 719 C C . THR A 1 90 ? 34.126 30.409 18.750 1.00 85.00 90 THR A C 1
ATOM 721 O O . THR A 1 90 ? 34.687 30.534 17.667 1.00 85.00 90 THR A O 1
ATOM 724 N N . ARG A 1 91 ? 34.040 29.223 19.366 1.00 85.00 91 ARG A N 1
ATOM 725 C CA . ARG A 1 91 ? 34.674 28.016 18.826 1.00 85.00 91 ARG A CA 1
ATOM 726 C C . ARG A 1 91 ? 34.135 27.621 17.448 1.00 85.00 91 ARG A C 1
ATOM 728 O O . ARG A 1 91 ? 34.908 27.232 16.578 1.00 85.00 91 ARG A O 1
ATOM 735 N N . LEU A 1 92 ? 32.825 27.726 17.224 1.00 80.50 92 LEU A N 1
ATOM 736 C CA . LEU A 1 92 ? 32.230 27.459 15.909 1.00 80.50 92 LEU A CA 1
ATOM 737 C C . LEU A 1 92 ? 32.658 28.487 14.851 1.00 80.50 92 LEU A C 1
ATOM 739 O O . LEU A 1 92 ? 32.882 28.113 13.697 1.00 80.50 92 LEU A O 1
ATOM 743 N N . ALA A 1 93 ? 32.834 29.752 15.247 1.00 80.31 93 ALA A N 1
ATOM 744 C CA . ALA A 1 93 ? 33.379 30.793 14.380 1.00 80.31 93 ALA A CA 1
ATOM 745 C C . ALA A 1 93 ? 34.842 30.507 13.995 1.00 80.31 93 ALA A C 1
ATOM 747 O O . ALA A 1 93 ? 35.178 30.596 12.813 1.00 80.31 93 ALA A O 1
ATOM 748 N N . ASP A 1 94 ? 35.677 30.067 14.946 1.00 82.06 94 ASP A N 1
ATOM 749 C CA . ASP A 1 94 ? 37.067 29.655 14.690 1.00 82.06 94 ASP A CA 1
ATOM 750 C C . ASP A 1 94 ? 37.147 28.479 13.704 1.00 82.06 94 ASP A C 1
ATOM 752 O O . ASP A 1 94 ? 38.019 28.436 12.835 1.00 82.06 94 ASP A O 1
ATOM 756 N N . LEU A 1 95 ? 36.201 27.538 13.799 1.00 78.75 95 LEU A N 1
ATOM 757 C CA . LEU A 1 95 ? 36.084 26.387 12.897 1.00 78.75 95 LEU A CA 1
ATOM 758 C C . LEU A 1 95 ? 35.458 26.736 11.530 1.00 78.75 95 LEU A C 1
ATOM 760 O O . LEU A 1 95 ? 35.339 25.853 10.682 1.00 78.75 95 LEU A O 1
ATOM 764 N N . LYS A 1 96 ? 35.068 27.999 11.291 1.00 71.50 96 LYS A N 1
ATOM 765 C CA . LYS A 1 96 ? 34.357 28.480 10.086 1.00 71.50 96 LYS A CA 1
ATOM 766 C C . LYS A 1 96 ? 33.036 27.750 9.798 1.00 71.50 96 LYS A C 1
ATOM 768 O O . LYS A 1 96 ? 32.596 27.692 8.650 1.00 71.50 96 LYS A O 1
ATOM 773 N N . VAL A 1 97 ? 32.376 27.210 10.823 1.00 66.62 97 VAL A N 1
ATOM 774 C CA . VAL A 1 97 ? 31.093 26.508 10.685 1.00 66.62 97 VAL A CA 1
ATOM 775 C C . VAL A 1 97 ? 29.969 27.399 11.217 1.00 66.62 97 VAL A C 1
ATOM 777 O O . VAL A 1 97 ? 29.929 27.712 12.404 1.00 66.62 97 VAL A O 1
ATOM 780 N N . SER A 1 98 ? 29.018 27.792 10.364 1.00 60.34 98 SER A N 1
ATOM 781 C CA . SER A 1 98 ? 27.864 28.587 10.803 1.00 60.34 98 SER A CA 1
ATOM 782 C C . SER A 1 98 ? 26.870 27.745 11.616 1.00 60.34 98 SER A C 1
ATOM 784 O O . SER A 1 98 ? 26.558 26.598 11.277 1.00 60.34 98 SER A O 1
ATOM 786 N N . VAL A 1 99 ? 26.354 28.331 12.702 1.00 57.81 99 VAL A N 1
ATOM 787 C CA . VAL A 1 99 ? 25.291 27.736 13.539 1.00 57.81 99 VAL A CA 1
ATOM 788 C C . VAL A 1 99 ? 23.980 27.630 12.752 1.00 57.81 99 VAL A C 1
ATOM 790 O O . VAL A 1 99 ? 23.266 26.642 12.873 1.00 57.81 99 VAL A O 1
ATOM 793 N N . ASP A 1 100 ? 23.728 28.597 11.865 1.00 55.53 100 ASP A N 1
ATOM 794 C CA . ASP A 1 100 ? 22.530 28.689 11.018 1.00 55.53 100 ASP A CA 1
ATOM 795 C C . ASP A 1 100 ? 22.528 27.719 9.818 1.00 55.53 100 ASP A C 1
ATOM 797 O O . ASP A 1 100 ? 21.668 27.816 8.949 1.00 55.53 100 ASP A O 1
ATOM 801 N N . GLY A 1 101 ? 23.515 26.822 9.713 1.00 52.84 101 GLY A N 1
ATOM 802 C CA . GLY A 1 101 ? 23.641 25.863 8.610 1.00 52.84 101 GLY A CA 1
ATOM 803 C C . GLY A 1 101 ? 23.016 24.488 8.860 1.00 52.84 101 GLY A C 1
ATOM 804 O O . GLY A 1 101 ? 23.145 23.643 7.984 1.00 52.84 101 GLY A O 1
ATOM 805 N N . MET A 1 102 ? 22.412 24.241 10.031 1.00 58.56 102 MET A N 1
ATOM 806 C CA . MET A 1 102 ? 21.789 22.947 10.349 1.00 58.56 102 MET A CA 1
ATOM 807 C C . MET A 1 102 ? 20.354 22.889 9.816 1.00 58.56 102 MET A C 1
ATOM 809 O O . MET A 1 102 ? 19.576 23.822 10.042 1.00 58.56 102 MET A O 1
ATOM 813 N N . GLY A 1 103 ? 20.013 21.804 9.126 1.00 58.38 103 GLY A N 1
ATOM 814 C CA . GLY A 1 103 ? 18.675 21.592 8.580 1.00 58.38 103 GLY A CA 1
ATOM 815 C C . GLY A 1 103 ? 17.587 21.443 9.643 1.00 58.38 103 GLY A C 1
ATOM 816 O O . GLY A 1 103 ? 17.860 21.201 10.821 1.00 58.38 103 GLY A O 1
ATOM 817 N N . LEU A 1 104 ? 16.329 21.589 9.229 1.00 57.62 104 LEU A N 1
ATOM 818 C CA . LEU A 1 104 ? 15.155 21.271 10.050 1.00 57.62 104 LEU A CA 1
ATOM 819 C C . LEU A 1 104 ? 15.031 19.763 10.317 1.00 57.62 104 LEU A C 1
ATOM 821 O O . LEU A 1 104 ? 14.476 19.391 11.347 1.00 57.62 104 LEU A O 1
ATOM 825 N N . TYR A 1 105 ? 15.567 18.926 9.420 1.00 53.56 105 TYR A N 1
ATOM 826 C CA . TYR A 1 105 ? 15.441 17.463 9.438 1.00 53.56 105 TYR A CA 1
ATOM 827 C C . TYR A 1 105 ? 16.786 16.732 9.227 1.00 53.56 105 TYR A C 1
ATOM 829 O O . TYR A 1 105 ? 16.834 15.712 8.531 1.00 53.56 105 TYR A O 1
ATOM 837 N N . GLU A 1 106 ? 17.891 17.290 9.730 1.00 56.50 106 GLU A N 1
ATOM 838 C CA . GLU A 1 106 ? 19.244 16.732 9.574 1.00 56.50 106 GLU A CA 1
ATOM 839 C C . GLU A 1 106 ? 19.515 15.625 10.610 1.00 56.50 106 GLU A C 1
ATOM 841 O O . GLU A 1 106 ? 19.585 15.903 11.810 1.00 56.50 106 GLU A O 1
ATOM 846 N N . ASP A 1 107 ? 19.691 14.385 10.139 1.00 51.75 107 ASP A N 1
ATOM 847 C CA . ASP A 1 107 ? 20.124 13.247 10.957 1.00 51.75 107 ASP A CA 1
ATOM 848 C C . ASP A 1 107 ? 21.650 13.248 11.091 1.00 51.75 107 ASP A C 1
ATOM 850 O O . ASP A 1 107 ? 22.387 13.328 10.111 1.00 51.75 107 ASP A O 1
ATOM 854 N N . LEU A 1 108 ? 22.146 13.143 12.325 1.00 51.00 108 LEU A N 1
ATOM 855 C CA . LEU A 1 108 ? 23.571 13.278 12.657 1.00 51.00 108 LEU A CA 1
ATOM 856 C C . LEU A 1 108 ? 24.424 12.031 12.326 1.00 51.00 108 LEU A C 1
ATOM 858 O O . LEU A 1 108 ? 25.532 11.892 12.841 1.00 51.00 108 LEU A O 1
ATOM 862 N N . SER A 1 109 ? 23.942 11.144 11.451 1.00 40.75 109 SER A N 1
ATOM 863 C CA . SER A 1 109 ? 24.651 9.940 11.007 1.00 40.75 109 SER A CA 1
ATOM 864 C C . SER A 1 109 ? 25.149 10.101 9.564 1.00 40.75 109 SER A C 1
ATOM 866 O O . SER A 1 109 ? 24.465 9.757 8.607 1.00 40.75 109 SER A O 1
ATOM 868 N N . GLY A 1 110 ? 26.367 10.633 9.413 1.00 34.28 110 GLY A N 1
ATOM 869 C CA . GLY A 1 110 ? 27.166 10.507 8.185 1.00 34.28 110 GLY A CA 1
ATOM 870 C C . GLY A 1 110 ? 27.013 11.603 7.114 1.00 34.28 110 GLY A C 1
ATOM 871 O O . GLY A 1 110 ? 25.930 11.902 6.641 1.00 34.28 110 GLY A O 1
ATOM 872 N N . ALA A 1 111 ? 28.170 12.131 6.685 1.00 32.69 111 ALA A N 1
ATOM 873 C CA . ALA A 1 111 ? 28.420 13.032 5.547 1.00 32.69 111 ALA A CA 1
ATOM 874 C C . ALA A 1 111 ? 27.683 14.391 5.538 1.00 32.69 111 ALA A C 1
ATOM 876 O O . ALA A 1 111 ? 26.529 14.515 5.145 1.00 32.69 111 ALA A O 1
ATOM 877 N N . ALA A 1 112 ? 28.420 15.462 5.864 1.00 35.47 112 ALA A N 1
ATOM 878 C CA . ALA A 1 112 ? 27.959 16.836 5.682 1.00 35.47 112 ALA A CA 1
ATOM 879 C C . ALA A 1 112 ? 27.681 17.123 4.192 1.00 35.47 112 ALA A C 1
ATOM 881 O O . ALA A 1 112 ? 28.606 17.365 3.411 1.00 35.47 112 ALA A O 1
ATOM 882 N N . ALA A 1 113 ? 26.408 17.109 3.799 1.00 36.19 113 ALA A N 1
ATOM 883 C CA . ALA A 1 113 ? 25.975 17.634 2.512 1.00 36.19 113 ALA A CA 1
ATOM 884 C C . ALA A 1 113 ? 26.181 19.166 2.478 1.00 36.19 113 ALA A C 1
ATOM 886 O O . ALA A 1 113 ? 26.107 19.837 3.512 1.00 36.19 113 ALA A O 1
ATOM 887 N N . PRO A 1 114 ? 26.458 19.769 1.309 1.00 44.72 114 PRO A N 1
ATOM 888 C CA . PRO A 1 114 ? 26.621 21.216 1.206 1.00 44.72 114 PRO A CA 1
ATOM 889 C C . PRO A 1 114 ? 25.337 21.962 1.617 1.00 44.72 114 PRO A C 1
ATOM 891 O O . PRO A 1 114 ? 24.230 21.589 1.240 1.00 44.72 114 PRO A O 1
ATOM 894 N N . VAL A 1 115 ? 25.501 23.076 2.340 1.00 46.81 115 VAL A N 1
ATOM 895 C CA . VAL A 1 115 ? 24.453 23.859 3.043 1.00 46.81 115 VAL A CA 1
ATOM 896 C C . VAL A 1 115 ? 23.247 24.279 2.172 1.00 46.81 115 VAL A C 1
ATOM 898 O O . VAL A 1 115 ? 22.150 24.477 2.689 1.00 46.81 115 VAL A O 1
ATOM 901 N N . GLN A 1 116 ? 23.406 24.402 0.849 1.00 46.50 116 GLN A N 1
ATOM 902 C CA . GLN A 1 116 ? 22.304 24.703 -0.086 1.00 46.50 116 GLN A CA 1
ATOM 903 C C . GLN A 1 116 ? 21.395 23.497 -0.376 1.00 46.50 116 GLN A C 1
ATOM 905 O O . GLN A 1 116 ? 20.204 23.684 -0.612 1.00 46.50 116 GLN A O 1
ATOM 910 N N . CYS A 1 117 ? 21.924 22.273 -0.323 1.00 57.41 117 CYS A N 1
ATOM 911 C CA . CYS A 1 117 ? 21.135 21.052 -0.489 1.00 57.41 117 CYS A CA 1
ATOM 912 C C . CYS A 1 117 ? 20.212 20.813 0.713 1.00 57.41 117 CYS A C 1
ATOM 914 O O . CYS A 1 117 ? 19.111 20.300 0.538 1.00 57.41 117 CYS A O 1
ATOM 916 N N . GLN A 1 118 ? 20.613 21.266 1.905 1.00 63.91 118 GLN A N 1
ATOM 917 C CA . GLN A 1 118 ? 19.861 21.035 3.137 1.00 63.91 118 GLN A CA 1
ATOM 918 C C . GLN A 1 118 ? 18.503 21.752 3.151 1.00 63.91 118 GLN A C 1
ATOM 920 O O . GLN A 1 118 ? 17.484 21.134 3.428 1.00 63.91 118 GLN A O 1
ATOM 925 N N . ALA A 1 119 ? 18.453 23.037 2.778 1.00 69.81 119 ALA A N 1
ATOM 926 C CA . ALA A 1 119 ? 17.190 23.783 2.748 1.00 69.81 119 ALA A CA 1
ATOM 927 C C . ALA A 1 119 ? 16.204 23.238 1.695 1.00 69.81 119 ALA A C 1
ATOM 929 O O . ALA A 1 119 ? 14.995 23.319 1.895 1.00 69.81 119 ALA A O 1
ATOM 930 N N . LYS A 1 120 ? 16.709 22.664 0.591 1.00 73.50 120 LYS A N 1
ATOM 931 C CA . LYS A 1 120 ? 15.887 21.974 -0.415 1.00 73.50 120 LYS A CA 1
ATOM 932 C C . LYS A 1 120 ? 15.297 20.684 0.158 1.00 73.50 120 LYS A C 1
ATOM 934 O O . LYS A 1 120 ? 14.083 20.528 0.141 1.00 73.50 120 LYS A O 1
ATOM 939 N N . GLN A 1 121 ? 16.128 19.841 0.771 1.00 69.12 121 GLN A N 1
ATOM 940 C CA . GLN A 1 121 ? 15.681 18.616 1.442 1.00 69.12 121 GLN A CA 1
ATOM 941 C C . GLN A 1 121 ? 14.668 18.893 2.560 1.00 69.12 121 GLN A C 1
ATOM 943 O O . GLN A 1 121 ? 13.688 18.167 2.695 1.00 69.12 121 GLN A O 1
ATOM 948 N N . ASP A 1 122 ? 14.864 19.958 3.339 1.00 76.94 122 ASP A N 1
ATOM 949 C CA . ASP A 1 122 ? 13.939 20.336 4.407 1.00 76.94 122 ASP A CA 1
ATOM 950 C C . ASP A 1 122 ? 12.580 20.804 3.865 1.00 76.94 122 ASP A C 1
ATOM 952 O O . ASP A 1 122 ? 11.546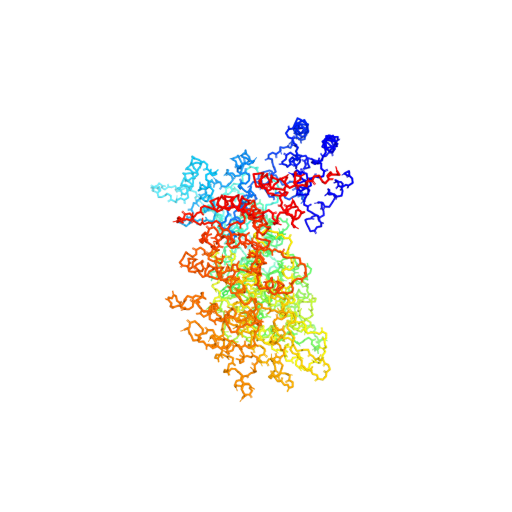 20.523 4.473 1.00 76.94 122 ASP A O 1
ATOM 956 N N . VAL A 1 123 ? 12.562 21.502 2.723 1.00 82.12 123 VAL A N 1
ATOM 957 C CA . VAL A 1 123 ? 11.322 21.884 2.031 1.00 82.12 123 VAL A CA 1
ATOM 958 C C . VAL A 1 123 ? 10.627 20.653 1.450 1.00 82.12 123 VAL A C 1
ATOM 960 O O . VAL A 1 123 ? 9.422 20.512 1.638 1.00 82.12 123 VAL A O 1
ATOM 963 N N . ASP A 1 124 ? 11.360 19.740 0.814 1.00 77.38 124 ASP A N 1
ATOM 964 C CA . ASP A 1 124 ? 10.794 18.524 0.216 1.00 77.38 124 ASP A CA 1
ATOM 965 C C . ASP A 1 124 ? 10.218 17.581 1.295 1.00 77.38 124 ASP A C 1
ATOM 967 O O . ASP A 1 124 ? 9.098 17.075 1.164 1.00 77.38 124 ASP A O 1
ATOM 971 N N . LYS A 1 125 ? 10.913 17.427 2.433 1.00 74.12 125 LYS A N 1
ATOM 972 C CA . LYS A 1 125 ? 10.403 16.714 3.620 1.00 74.12 125 LYS A CA 1
ATOM 973 C C . LYS A 1 125 ? 9.184 17.414 4.235 1.00 74.12 125 LYS A C 1
ATOM 975 O O . LYS A 1 125 ? 8.221 16.758 4.619 1.00 74.12 125 LYS A O 1
ATOM 980 N N . ALA A 1 126 ? 9.174 18.746 4.314 1.00 77.25 126 ALA A N 1
ATOM 981 C CA . ALA A 1 126 ? 8.025 19.484 4.841 1.00 77.25 126 ALA A CA 1
ATOM 982 C C . ALA A 1 126 ? 6.784 19.369 3.938 1.00 77.25 126 ALA A C 1
ATOM 984 O O . ALA A 1 126 ? 5.670 19.243 4.446 1.00 77.25 126 ALA A O 1
ATOM 985 N N . VAL A 1 127 ? 6.969 19.399 2.614 1.00 80.62 127 VAL A N 1
ATOM 986 C CA . VAL A 1 127 ? 5.883 19.260 1.633 1.00 80.62 127 VAL A CA 1
ATOM 987 C C . VAL A 1 127 ? 5.337 17.831 1.613 1.00 80.62 127 VAL A C 1
ATOM 989 O O . VAL A 1 127 ? 4.121 17.676 1.612 1.00 80.62 127 VAL A O 1
ATOM 992 N N . SER A 1 128 ? 6.187 16.803 1.688 1.00 71.81 128 SER A N 1
ATOM 993 C CA . SER A 1 128 ? 5.736 15.401 1.786 1.00 71.81 128 SER A CA 1
ATOM 994 C C . SER A 1 128 ? 5.014 15.093 3.107 1.00 71.81 128 SER A C 1
ATOM 996 O O . SER A 1 128 ? 4.011 14.382 3.118 1.00 71.81 128 SER A O 1
ATOM 998 N N . LEU A 1 129 ? 5.442 15.686 4.228 1.00 68.06 129 LEU A N 1
ATOM 999 C CA . LEU A 1 129 ? 4.698 15.600 5.493 1.00 68.06 129 LEU A CA 1
ATOM 1000 C C . LEU A 1 129 ? 3.352 16.336 5.429 1.00 68.06 129 LEU A C 1
ATOM 1002 O O . LEU A 1 129 ? 2.372 15.883 6.019 1.00 68.06 129 LEU A O 1
ATOM 1006 N N . PHE A 1 130 ? 3.282 17.461 4.714 1.00 73.50 130 PHE A N 1
ATOM 1007 C CA . PHE A 1 130 ? 2.017 18.155 4.470 1.00 73.50 130 PHE A CA 1
ATOM 1008 C C . PHE A 1 130 ? 1.101 17.356 3.533 1.00 73.50 130 PHE A C 1
ATOM 1010 O O . PHE A 1 130 ? -0.110 17.377 3.718 1.00 73.50 130 PHE A O 1
ATOM 1017 N N . GLU A 1 131 ? 1.657 16.626 2.567 1.00 72.88 131 GLU A N 1
ATOM 1018 C CA . GLU A 1 131 ? 0.904 15.740 1.674 1.00 72.88 131 GLU A CA 1
ATOM 1019 C C . GLU A 1 131 ? 0.219 14.603 2.439 1.00 72.88 131 GLU A C 1
ATOM 1021 O O . GLU A 1 131 ? -0.968 14.362 2.237 1.00 72.88 131 GLU A O 1
ATOM 1026 N N . SER A 1 132 ? 0.935 13.945 3.356 1.00 59.06 132 SER A N 1
ATOM 1027 C CA . SER A 1 132 ? 0.386 12.829 4.135 1.00 59.06 132 SER A CA 1
ATOM 1028 C C . SER A 1 132 ? -0.582 13.270 5.233 1.00 59.06 132 SER A C 1
ATOM 1030 O O . SER A 1 132 ? -1.551 12.568 5.515 1.00 59.06 132 SER A O 1
ATOM 1032 N N . THR A 1 133 ? -0.349 14.430 5.858 1.00 61.41 133 THR A N 1
ATOM 1033 C CA . THR A 1 133 ? -1.120 14.864 7.039 1.00 61.41 133 THR A CA 1
ATOM 1034 C C . THR A 1 133 ? -2.131 15.980 6.773 1.00 61.41 133 THR A C 1
ATOM 1036 O O . THR A 1 133 ? -2.995 16.226 7.615 1.00 61.41 133 THR A O 1
ATOM 1039 N N . GLY A 1 134 ? -2.011 16.712 5.661 1.00 69.00 134 GLY A N 1
ATOM 1040 C CA . GLY A 1 134 ? -2.776 17.934 5.382 1.00 69.00 134 GLY A CA 1
ATOM 1041 C C . GLY A 1 134 ? -2.502 19.095 6.352 1.00 69.00 134 GLY A C 1
ATOM 1042 O O . GLY A 1 134 ? -3.175 20.124 6.284 1.00 69.00 134 GLY A O 1
ATOM 1043 N N . LYS A 1 135 ? -1.538 18.952 7.275 1.00 73.06 135 LYS A N 1
ATOM 1044 C CA . LYS A 1 135 ? -1.238 19.911 8.349 1.00 73.06 135 LYS A CA 1
ATOM 1045 C C . LYS A 1 135 ? 0.207 20.396 8.270 1.00 73.06 135 LYS A C 1
ATOM 1047 O O . LYS A 1 135 ? 1.109 19.682 7.841 1.00 73.06 135 LYS A O 1
ATOM 1052 N N . ILE A 1 136 ? 0.446 21.636 8.700 1.00 76.88 136 ILE A N 1
ATOM 1053 C CA . ILE A 1 136 ? 1.803 22.197 8.769 1.00 76.88 136 ILE A CA 1
ATOM 1054 C C . ILE A 1 136 ? 2.565 21.476 9.886 1.00 76.88 136 ILE A C 1
ATOM 1056 O O . ILE A 1 136 ? 2.123 21.484 11.034 1.00 76.88 136 ILE A O 1
ATOM 1060 N N . SER A 1 137 ? 3.721 20.896 9.556 1.00 71.69 137 SER A N 1
ATOM 1061 C CA . SER A 1 137 ? 4.599 20.241 10.531 1.00 71.69 137 SER A CA 1
ATOM 1062 C C . SER A 1 137 ? 4.925 21.160 11.716 1.00 71.69 137 SER A C 1
ATOM 1064 O O . SER A 1 137 ? 5.277 22.334 11.542 1.00 71.69 137 SER A O 1
ATOM 1066 N N . THR A 1 138 ? 4.873 20.601 12.927 1.00 67.94 138 THR A N 1
ATOM 1067 C CA . THR A 1 138 ? 5.252 21.284 14.171 1.00 67.94 138 THR A CA 1
ATOM 1068 C C . THR A 1 138 ? 6.689 21.797 14.115 1.00 67.94 138 THR A C 1
ATOM 1070 O O . THR A 1 138 ? 6.942 22.904 14.578 1.00 67.94 138 THR A O 1
ATOM 1073 N N . ALA A 1 139 ? 7.599 21.081 13.447 1.00 67.94 139 ALA A N 1
ATOM 1074 C CA . ALA A 1 139 ? 8.985 21.506 13.246 1.00 67.94 139 ALA A CA 1
ATOM 1075 C C . ALA A 1 139 ? 9.097 22.791 12.402 1.00 67.94 139 ALA A C 1
ATOM 1077 O O . ALA A 1 139 ? 9.902 23.671 12.705 1.00 67.94 139 ALA A O 1
ATOM 1078 N N . VAL A 1 140 ? 8.258 22.945 11.370 1.00 77.31 140 VAL A N 1
ATOM 1079 C CA . VAL A 1 140 ? 8.225 24.155 10.525 1.00 77.31 140 VAL A CA 1
ATOM 1080 C C . VAL A 1 140 ? 7.616 25.329 11.296 1.00 77.31 140 VAL A C 1
ATOM 1082 O O . VAL A 1 140 ? 8.109 26.456 11.214 1.00 77.31 140 VAL A O 1
ATOM 1085 N N . MET A 1 141 ? 6.582 25.068 12.099 1.00 75.50 141 MET A N 1
ATOM 1086 C CA . MET A 1 141 ? 5.984 26.073 12.982 1.00 75.50 141 MET A CA 1
ATOM 1087 C C . MET A 1 141 ? 6.958 26.526 14.076 1.00 75.50 141 MET A C 1
ATOM 1089 O O . MET A 1 141 ? 7.125 27.731 14.269 1.00 75.50 141 MET A O 1
ATOM 1093 N N . GLU A 1 142 ? 7.657 25.595 14.727 1.00 68.94 142 GLU A N 1
ATOM 1094 C CA . GLU A 1 142 ? 8.715 25.870 15.703 1.00 68.94 142 GLU A CA 1
ATOM 1095 C C . GLU A 1 142 ? 9.835 26.691 15.050 1.00 68.94 142 GLU A C 1
ATOM 1097 O O . GLU A 1 142 ? 10.211 27.747 15.558 1.00 68.94 142 GLU A O 1
ATOM 1102 N N . ALA A 1 143 ? 10.302 26.298 13.862 1.00 69.94 143 ALA A N 1
ATOM 1103 C CA . ALA A 1 143 ? 11.330 27.034 13.133 1.00 69.94 143 ALA A CA 1
ATOM 1104 C C . ALA A 1 143 ? 10.902 28.461 12.760 1.00 69.94 143 ALA A C 1
ATOM 1106 O O . ALA A 1 143 ? 11.710 29.386 12.850 1.00 69.94 143 ALA A O 1
ATOM 1107 N N . SER A 1 144 ? 9.630 28.670 12.404 1.00 73.25 144 SER A N 1
ATOM 1108 C CA . SER A 1 144 ? 9.094 30.005 12.101 1.00 73.25 144 SER A CA 1
ATOM 1109 C C . SER A 1 144 ? 9.121 30.959 13.307 1.00 73.25 144 SER A C 1
ATOM 1111 O O . SER A 1 144 ? 9.172 32.179 13.132 1.00 73.25 144 SER A O 1
ATOM 1113 N N . ILE A 1 145 ? 9.120 30.413 14.529 1.00 65.69 145 ILE A N 1
ATOM 1114 C CA . ILE A 1 145 ? 9.109 31.165 15.790 1.00 65.69 145 ILE A CA 1
ATOM 1115 C C . ILE A 1 145 ? 10.528 31.275 16.361 1.00 65.69 145 ILE A C 1
ATOM 1117 O O . ILE A 1 145 ? 11.014 32.379 16.602 1.00 65.69 145 ILE A O 1
ATOM 1121 N N . PHE A 1 146 ? 11.211 30.143 16.539 1.00 57.12 146 PHE A N 1
ATOM 1122 C CA . PHE A 1 146 ? 12.476 30.041 17.270 1.00 57.12 146 PHE A CA 1
ATOM 1123 C C . PHE A 1 146 ? 13.718 30.098 16.366 1.00 57.12 146 PHE A C 1
ATOM 1125 O O . PHE A 1 146 ? 14.780 30.516 16.822 1.00 57.12 146 PHE A O 1
ATOM 1132 N N . ARG A 1 147 ? 13.599 29.753 15.073 1.00 67.25 147 ARG A N 1
ATOM 1133 C CA . ARG A 1 147 ? 14.684 29.828 14.066 1.00 67.25 147 ARG A CA 1
ATOM 1134 C C . ARG A 1 147 ? 14.352 30.802 12.930 1.00 67.25 147 ARG A C 1
ATOM 1136 O O . ARG A 1 147 ? 14.663 30.567 11.761 1.00 67.25 147 ARG A O 1
ATOM 1143 N N . ARG A 1 148 ? 13.735 31.933 13.281 1.00 70.00 148 ARG A N 1
ATOM 1144 C CA . ARG A 1 148 ? 13.237 32.942 12.331 1.00 70.00 148 ARG A CA 1
ATOM 1145 C C . ARG A 1 148 ? 14.261 33.386 11.264 1.00 70.00 148 ARG A C 1
ATOM 1147 O O . ARG A 1 148 ? 13.853 33.501 10.108 1.00 70.00 148 ARG A O 1
ATOM 1154 N N . PRO A 1 149 ? 15.561 33.603 11.568 1.00 70.88 149 PRO A N 1
ATOM 1155 C CA . PRO A 1 149 ? 16.549 33.968 10.548 1.00 70.88 149 PRO A CA 1
ATOM 1156 C C . PRO A 1 149 ? 16.728 32.894 9.470 1.00 70.88 149 PRO A C 1
ATOM 1158 O O . PRO A 1 149 ? 16.723 33.219 8.285 1.00 70.88 149 PRO A O 1
ATOM 1161 N N . TYR A 1 150 ? 16.817 31.618 9.857 1.00 76.44 150 TYR A N 1
ATOM 1162 C CA . TYR A 1 150 ? 16.905 30.492 8.923 1.00 76.44 150 TYR A CA 1
ATOM 1163 C C . TYR A 1 150 ? 15.620 30.352 8.097 1.00 76.44 150 TYR A C 1
ATOM 1165 O O . TYR A 1 150 ? 15.669 30.247 6.870 1.00 76.44 150 TYR A O 1
ATOM 1173 N N . PHE A 1 151 ? 14.461 30.440 8.759 1.00 79.62 151 PHE A N 1
ATOM 1174 C CA . PHE A 1 151 ? 13.162 30.342 8.099 1.00 79.62 151 PHE A CA 1
ATOM 1175 C C . PHE A 1 151 ? 12.994 31.406 7.000 1.00 79.62 151 PHE A C 1
ATOM 1177 O O . PHE A 1 151 ? 12.638 31.081 5.871 1.00 79.62 151 PHE A O 1
ATOM 1184 N N . LEU A 1 152 ? 13.322 32.670 7.290 1.00 79.56 152 LEU A N 1
ATOM 1185 C CA . LEU A 1 152 ? 13.162 33.769 6.333 1.00 79.56 152 LEU A CA 1
ATOM 1186 C C . LEU A 1 152 ? 14.244 33.811 5.245 1.00 79.56 152 LEU A C 1
ATOM 1188 O O . LEU A 1 152 ? 13.939 34.181 4.115 1.00 79.56 152 LEU A O 1
ATOM 1192 N N . SER A 1 153 ? 15.499 33.480 5.568 1.00 76.25 153 SER A N 1
ATOM 1193 C CA . SER A 1 153 ? 16.630 33.657 4.639 1.00 76.25 153 SER A CA 1
ATOM 1194 C C . SER A 1 153 ? 16.994 32.409 3.832 1.00 76.25 153 SER A C 1
ATOM 1196 O O . SER A 1 153 ? 17.678 32.532 2.817 1.00 76.25 153 SER A O 1
ATOM 1198 N N . ARG A 1 154 ? 16.564 31.215 4.261 1.00 77.75 154 ARG A N 1
ATOM 1199 C CA . ARG A 1 154 ? 16.925 29.934 3.628 1.00 77.75 154 ARG A CA 1
ATOM 1200 C C . ARG A 1 154 ? 15.700 29.113 3.249 1.00 77.75 154 ARG A C 1
ATOM 1202 O O . ARG A 1 154 ? 15.541 28.791 2.077 1.00 77.75 154 ARG A O 1
ATOM 1209 N N . PHE A 1 155 ? 14.809 28.846 4.203 1.00 83.25 155 PHE A N 1
ATOM 1210 C CA . PHE A 1 155 ? 13.638 27.997 3.967 1.00 83.25 155 PHE A CA 1
ATOM 1211 C C . PHE A 1 155 ? 12.618 28.656 3.023 1.00 83.25 155 PHE A C 1
ATOM 1213 O O . PHE A 1 155 ? 12.252 28.074 2.005 1.00 83.25 155 PHE A O 1
ATOM 1220 N N . LEU A 1 156 ? 12.194 29.897 3.304 1.00 86.56 156 LEU A N 1
ATOM 1221 C CA . LEU A 1 156 ? 11.214 30.605 2.471 1.00 86.56 156 LEU A CA 1
ATOM 1222 C C . LEU A 1 156 ? 11.695 30.880 1.038 1.00 86.56 156 LEU A C 1
ATOM 1224 O O . LEU A 1 156 ? 10.894 30.670 0.134 1.00 86.56 156 LEU A O 1
ATOM 1228 N N . PRO A 1 157 ? 12.943 31.314 0.771 1.00 85.69 157 PRO A N 1
ATOM 1229 C CA . PRO A 1 157 ? 13.409 31.513 -0.603 1.00 85.69 157 PRO A CA 1
ATOM 1230 C C . PRO A 1 157 ? 13.406 30.225 -1.433 1.00 85.69 157 PRO A C 1
ATOM 1232 O O . PRO A 1 157 ? 13.041 30.248 -2.608 1.00 85.69 157 PRO A O 1
ATOM 1235 N N . VAL A 1 158 ? 13.751 29.089 -0.818 1.00 85.50 158 VAL A N 1
ATOM 1236 C CA . VAL A 1 158 ? 13.692 27.780 -1.481 1.00 85.50 158 VAL A CA 1
ATOM 1237 C C . VAL A 1 158 ? 12.241 27.340 -1.683 1.00 85.50 158 VAL A C 1
ATOM 1239 O O . VAL A 1 158 ? 11.880 26.900 -2.771 1.00 85.50 158 VAL A O 1
ATOM 1242 N N . LEU A 1 159 ? 11.364 27.539 -0.694 1.00 87.56 159 LEU A N 1
ATOM 1243 C CA . LEU A 1 159 ? 9.936 27.238 -0.823 1.00 87.56 159 LEU A CA 1
ATOM 1244 C C . LEU A 1 159 ? 9.251 28.102 -1.897 1.00 87.56 159 LEU A C 1
ATOM 1246 O O . LEU A 1 159 ? 8.473 27.576 -2.694 1.00 87.56 159 LEU A O 1
ATOM 1250 N N . LEU A 1 160 ? 9.587 29.392 -1.965 1.00 87.50 160 LEU A N 1
ATOM 1251 C CA . LEU A 1 160 ? 9.047 30.398 -2.887 1.00 87.50 160 LEU A CA 1
ATOM 1252 C C . LEU A 1 160 ? 9.913 30.576 -4.146 1.00 87.50 160 LEU A C 1
ATOM 1254 O O . LEU A 1 160 ? 9.979 31.666 -4.714 1.00 87.50 160 LEU A O 1
ATOM 1258 N N . THR A 1 161 ? 10.592 29.523 -4.602 1.00 85.38 161 THR A N 1
ATOM 1259 C CA . THR A 1 161 ? 11.318 29.578 -5.877 1.00 85.38 161 THR A CA 1
ATOM 1260 C C . THR A 1 161 ? 10.321 29.756 -7.036 1.00 85.38 161 THR A C 1
ATOM 1262 O O . THR A 1 161 ? 9.386 28.950 -7.138 1.00 85.38 161 THR A O 1
ATOM 1265 N N . PRO A 1 162 ? 10.462 30.806 -7.875 1.00 82.25 162 PRO A N 1
ATOM 1266 C CA . PRO A 1 162 ? 9.530 31.098 -8.966 1.00 82.25 162 PRO A CA 1
ATOM 1267 C C . PRO A 1 162 ? 9.366 29.912 -9.917 1.00 82.25 162 PRO A C 1
ATOM 1269 O O . PRO A 1 162 ? 10.347 29.270 -10.280 1.00 82.25 162 PRO A O 1
ATOM 1272 N N . ARG A 1 163 ? 8.124 29.621 -10.312 1.00 82.19 163 ARG A N 1
ATOM 1273 C CA . ARG A 1 163 ? 7.785 28.504 -11.205 1.00 82.19 163 ARG A CA 1
ATOM 1274 C C . ARG A 1 163 ? 6.491 28.767 -11.969 1.00 82.19 163 ARG A C 1
ATOM 1276 O O . ARG A 1 163 ? 5.665 29.569 -11.530 1.00 82.19 163 ARG A O 1
ATOM 1283 N N . ALA A 1 164 ? 6.275 28.051 -13.069 1.00 75.19 164 ALA A N 1
ATOM 1284 C CA . ALA A 1 164 ? 4.997 28.068 -13.772 1.00 75.19 164 ALA A CA 1
ATOM 1285 C C . ALA A 1 164 ? 3.917 27.386 -12.913 1.00 75.19 164 ALA A C 1
ATOM 1287 O O . ALA A 1 164 ? 3.989 26.191 -12.633 1.00 75.19 164 ALA A O 1
ATOM 1288 N N . LEU A 1 165 ? 2.923 28.155 -12.461 1.00 75.88 165 LEU A N 1
ATOM 1289 C CA . LEU A 1 165 ? 1.855 27.624 -11.613 1.00 75.88 165 LEU A CA 1
ATOM 1290 C C . LEU A 1 165 ? 0.866 26.785 -12.445 1.00 75.88 165 LEU A C 1
ATOM 1292 O O . LEU A 1 165 ? 0.341 27.298 -13.443 1.00 75.88 165 LEU A O 1
ATOM 1296 N N . PRO A 1 166 ? 0.576 25.532 -12.044 1.00 69.00 166 PRO A N 1
ATOM 1297 C CA . PRO A 1 166 ? -0.420 24.700 -12.712 1.00 69.00 166 PRO A CA 1
ATOM 1298 C C . PRO A 1 166 ? -1.834 25.290 -12.586 1.00 69.00 166 PRO A C 1
ATOM 1300 O O . PRO A 1 166 ? -2.141 26.047 -11.667 1.00 69.00 166 PRO A O 1
ATOM 1303 N N . ALA A 1 167 ? -2.723 24.941 -13.525 1.00 66.06 167 ALA A N 1
ATOM 1304 C CA . ALA A 1 167 ? -4.102 25.450 -13.556 1.00 66.06 167 ALA A CA 1
ATOM 1305 C C . ALA A 1 167 ? -4.946 25.012 -12.343 1.00 66.06 167 ALA A C 1
ATOM 1307 O O . ALA A 1 167 ? -5.909 25.687 -11.986 1.00 66.06 167 ALA A O 1
ATOM 1308 N N . LYS A 1 168 ? -4.582 23.889 -11.713 1.00 68.62 168 LYS A N 1
ATOM 1309 C CA . LYS A 1 168 ? -5.070 23.478 -10.393 1.00 68.62 168 LYS A CA 1
ATOM 1310 C C . LYS A 1 168 ? -3.932 23.674 -9.387 1.00 68.62 168 LYS A C 1
ATOM 1312 O O . LYS A 1 168 ? -2.808 23.320 -9.740 1.00 68.62 168 LYS A O 1
ATOM 1317 N N . PRO A 1 169 ? -4.191 24.211 -8.182 1.00 72.56 169 PRO A N 1
ATOM 1318 C CA . PRO A 1 169 ? -3.152 24.380 -7.173 1.00 72.56 169 PRO A CA 1
ATOM 1319 C C . PRO A 1 169 ? -2.571 23.013 -6.807 1.00 72.56 169 PRO A C 1
ATOM 1321 O O . PRO A 1 169 ? -3.311 22.070 -6.533 1.00 72.56 169 PRO A O 1
ATOM 1324 N N . ASP A 1 170 ? -1.248 22.905 -6.843 1.00 82.12 170 ASP A N 1
ATOM 1325 C CA . ASP A 1 170 ? -0.529 21.710 -6.418 1.00 82.12 170 ASP A CA 1
ATOM 1326 C C . ASP A 1 170 ? -0.304 21.709 -4.896 1.00 82.12 170 ASP A C 1
ATOM 1328 O O . ASP A 1 170 ? -0.568 22.694 -4.202 1.00 82.12 170 ASP A O 1
ATOM 1332 N N . ILE A 1 171 ? 0.205 20.597 -4.363 1.00 79.31 171 ILE A N 1
ATOM 1333 C CA . ILE A 1 171 ? 0.406 20.399 -2.917 1.00 79.31 171 ILE A CA 1
ATOM 1334 C C . ILE A 1 171 ? 1.333 21.473 -2.336 1.00 79.31 171 ILE A C 1
ATOM 1336 O O . ILE A 1 171 ? 1.088 22.006 -1.255 1.00 79.31 171 ILE A O 1
ATOM 1340 N N . ARG A 1 172 ? 2.369 21.861 -3.087 1.00 84.25 172 ARG A N 1
ATOM 1341 C CA . ARG A 1 172 ? 3.289 22.930 -2.692 1.00 84.25 172 ARG A CA 1
ATOM 1342 C C . ARG A 1 172 ? 2.595 24.296 -2.640 1.00 84.25 172 ARG A C 1
ATOM 1344 O O . ARG A 1 172 ? 2.866 25.054 -1.711 1.00 84.25 172 ARG A O 1
ATOM 1351 N N . MET A 1 173 ? 1.672 24.610 -3.555 1.00 85.50 173 MET A N 1
ATOM 1352 C CA . MET A 1 173 ? 0.832 25.811 -3.446 1.00 85.50 173 MET A CA 1
ATOM 1353 C C . MET A 1 173 ? -0.132 25.734 -2.264 1.00 85.50 173 MET A C 1
ATOM 1355 O O . MET A 1 173 ? -0.242 26.712 -1.527 1.00 85.50 173 MET A O 1
ATOM 1359 N N . ALA A 1 174 ? -0.768 24.584 -2.029 1.00 84.88 174 ALA A N 1
ATOM 1360 C CA . ALA A 1 174 ? -1.637 24.382 -0.870 1.00 84.88 174 ALA A CA 1
ATOM 1361 C C . ALA A 1 174 ? -0.872 24.566 0.457 1.00 84.88 174 ALA A C 1
ATOM 1363 O O . ALA A 1 174 ? -1.373 25.200 1.386 1.00 84.88 174 ALA A O 1
ATOM 1364 N N . PHE A 1 175 ? 0.378 24.099 0.531 1.00 86.12 175 PHE A N 1
ATOM 1365 C CA . PHE A 1 175 ? 1.256 24.305 1.683 1.00 86.12 175 PHE A CA 1
ATOM 1366 C C . PHE A 1 175 ? 1.639 25.782 1.875 1.00 86.12 175 PHE A C 1
ATOM 1368 O O . PHE A 1 175 ? 1.561 26.306 2.990 1.00 86.12 175 PHE A O 1
ATOM 1375 N N . ILE A 1 176 ? 1.996 26.488 0.794 1.00 88.12 176 ILE A N 1
ATOM 1376 C CA . ILE A 1 176 ? 2.287 27.933 0.823 1.00 88.12 176 ILE A CA 1
ATOM 1377 C C . ILE A 1 176 ? 1.054 28.727 1.283 1.00 88.12 176 ILE A C 1
ATOM 1379 O O . ILE A 1 176 ? 1.176 29.653 2.088 1.00 88.12 176 ILE A O 1
ATOM 1383 N N . GLU A 1 177 ? -0.139 28.369 0.810 1.00 85.25 177 GLU A N 1
ATOM 1384 C CA . GLU A 1 177 ? -1.392 29.000 1.228 1.00 85.25 177 GLU A CA 1
ATOM 1385 C C . GLU A 1 177 ? -1.709 28.736 2.702 1.00 85.25 177 GLU A C 1
ATOM 1387 O O . GLU A 1 177 ? -2.100 29.666 3.409 1.00 85.25 177 GLU A O 1
ATOM 1392 N N . SER A 1 178 ? -1.472 27.519 3.194 1.00 83.25 178 SER A N 1
ATOM 1393 C CA . SER A 1 178 ? -1.598 27.181 4.616 1.00 83.25 178 SER A CA 1
ATOM 1394 C C . SER A 1 178 ? -0.636 28.000 5.487 1.00 83.25 178 SER A C 1
ATOM 1396 O O . SER A 1 178 ? -1.056 28.582 6.488 1.00 83.25 178 SER A O 1
ATOM 1398 N N . LEU A 1 179 ? 0.632 28.147 5.084 1.00 83.56 179 LEU A N 1
ATOM 1399 C CA . LEU A 1 179 ? 1.615 28.985 5.790 1.00 83.56 179 LEU A CA 1
ATOM 1400 C C . LEU A 1 179 ? 1.271 30.483 5.745 1.00 83.56 179 LEU A C 1
ATOM 1402 O O . LEU A 1 179 ? 1.552 31.213 6.700 1.00 83.56 179 LEU A O 1
ATOM 1406 N N . ARG A 1 180 ? 0.649 30.952 4.656 1.00 83.25 180 ARG A N 1
ATOM 1407 C CA . ARG A 1 180 ? 0.125 32.320 4.546 1.00 83.25 180 ARG A CA 1
ATOM 1408 C C . ARG A 1 180 ? -1.063 32.538 5.483 1.00 83.25 180 ARG A C 1
ATOM 1410 O O . ARG A 1 180 ? -1.091 33.556 6.167 1.00 83.25 180 ARG A O 1
ATOM 1417 N N . LYS A 1 181 ? -2.017 31.600 5.532 1.00 81.69 181 LYS A N 1
ATOM 1418 C CA . LYS A 1 181 ? -3.167 31.645 6.454 1.00 81.69 181 LYS A CA 1
ATOM 1419 C C . LYS A 1 181 ? -2.722 31.647 7.920 1.00 81.69 181 LYS A C 1
ATOM 1421 O O . LYS A 1 181 ? -3.340 32.322 8.728 1.00 81.69 181 LYS A O 1
ATOM 1426 N N . ALA A 1 182 ? -1.622 30.963 8.240 1.00 79.38 182 ALA A N 1
ATOM 1427 C CA . ALA A 1 182 ? -0.997 30.963 9.566 1.00 79.38 182 ALA A CA 1
ATOM 1428 C C . ALA A 1 182 ? -0.109 32.199 9.860 1.00 79.38 182 ALA A C 1
ATOM 1430 O O . ALA A 1 182 ? 0.656 32.190 10.828 1.00 79.38 182 ALA A O 1
ATOM 1431 N N . GLU A 1 183 ? -0.153 33.231 9.006 1.00 80.56 183 GLU A N 1
ATOM 1432 C CA . GLU A 1 183 ? 0.629 34.476 9.100 1.00 80.56 183 GLU A CA 1
ATOM 1433 C C . GLU A 1 183 ? 2.157 34.276 9.185 1.00 80.56 183 GLU A C 1
ATOM 1435 O O . GLU A 1 183 ? 2.894 35.134 9.676 1.00 80.56 183 GLU A O 1
ATOM 1440 N N . LYS A 1 184 ? 2.677 33.143 8.691 1.00 84.69 184 LYS A N 1
ATOM 1441 C CA . LYS A 1 184 ? 4.123 32.854 8.708 1.00 84.69 184 LYS A CA 1
ATOM 1442 C C . LYS A 1 184 ? 4.858 33.412 7.492 1.00 84.69 184 LYS A C 1
ATOM 1444 O O . LYS A 1 184 ? 6.064 33.637 7.567 1.00 84.69 184 LYS A O 1
ATOM 1449 N N . ILE A 1 185 ? 4.150 33.683 6.393 1.00 85.38 185 ILE A N 1
ATOM 1450 C CA . ILE A 1 185 ? 4.706 34.308 5.183 1.00 85.38 185 ILE A CA 1
ATOM 1451 C C . ILE A 1 185 ? 4.258 35.776 5.114 1.00 85.38 185 ILE A C 1
ATOM 1453 O O . ILE A 1 185 ? 3.057 36.034 5.015 1.00 85.38 185 ILE A O 1
ATOM 1457 N N . PRO A 1 186 ? 5.190 36.750 5.103 1.00 85.19 186 PRO A N 1
ATOM 1458 C CA . PRO A 1 186 ? 4.862 38.153 4.865 1.00 85.19 186 PRO A CA 1
ATOM 1459 C C . PRO A 1 186 ? 4.114 38.358 3.539 1.00 85.19 186 PRO A C 1
ATOM 1461 O O . PRO A 1 186 ? 4.538 37.857 2.495 1.00 85.19 186 PRO A O 1
ATOM 1464 N N . SER A 1 187 ? 3.040 39.154 3.558 1.00 80.31 187 SER A N 1
ATOM 1465 C CA . SER A 1 187 ? 2.182 39.411 2.388 1.00 80.31 187 SER A CA 1
ATOM 1466 C C . SER A 1 187 ? 2.953 39.941 1.173 1.00 80.31 187 SER A C 1
ATOM 1468 O O . SER A 1 187 ? 2.682 39.516 0.052 1.00 80.31 187 SER A O 1
ATOM 1470 N N . ALA A 1 188 ? 3.960 40.791 1.400 1.00 83.69 188 ALA A N 1
ATOM 1471 C CA . ALA A 1 188 ? 4.828 41.337 0.357 1.00 83.69 188 ALA A CA 1
ATOM 1472 C C . ALA A 1 188 ? 5.685 40.265 -0.348 1.00 83.69 188 ALA A C 1
ATOM 1474 O O . ALA A 1 188 ? 5.867 40.312 -1.564 1.00 83.69 188 ALA A O 1
ATOM 1475 N N . LEU A 1 189 ? 6.196 39.269 0.390 1.00 85.38 189 LEU A N 1
ATOM 1476 C CA . LEU A 1 189 ? 6.972 38.171 -0.204 1.00 85.38 189 LEU A CA 1
ATOM 1477 C C . LEU A 1 189 ? 6.076 37.256 -1.039 1.00 85.38 189 LEU A C 1
ATOM 1479 O O . LEU A 1 189 ? 6.464 36.844 -2.130 1.00 85.38 189 LEU A O 1
ATOM 1483 N N . TYR A 1 190 ? 4.856 36.999 -0.567 1.00 87.19 190 TYR A N 1
ATOM 1484 C CA . TYR A 1 190 ? 3.873 36.223 -1.314 1.00 87.19 190 TYR A CA 1
ATOM 1485 C C . TYR A 1 190 ? 3.425 36.937 -2.600 1.00 87.19 190 TYR A C 1
ATOM 1487 O O . TYR A 1 190 ? 3.387 36.316 -3.659 1.00 87.19 190 TYR A O 1
ATOM 1495 N N . SER A 1 191 ? 3.136 38.245 -2.559 1.00 86.56 191 SER A N 1
ATOM 1496 C CA . SER A 1 191 ? 2.755 38.988 -3.770 1.00 86.56 191 SER A CA 1
ATOM 1497 C C . SER A 1 191 ? 3.884 39.027 -4.801 1.00 86.56 191 SER A C 1
ATOM 1499 O O . SER A 1 191 ? 3.633 38.824 -5.988 1.00 86.56 191 SER A O 1
ATOM 1501 N N . ASN A 1 192 ? 5.129 39.217 -4.352 1.00 88.19 192 ASN A N 1
ATOM 1502 C CA . ASN A 1 192 ? 6.304 39.182 -5.224 1.00 88.19 192 ASN A CA 1
ATOM 1503 C C . ASN A 1 192 ? 6.498 37.798 -5.855 1.00 88.19 192 ASN A C 1
ATOM 1505 O O . ASN A 1 192 ? 6.815 37.707 -7.038 1.00 88.19 192 ASN A O 1
ATOM 1509 N N . TYR A 1 193 ? 6.259 36.730 -5.091 1.00 89.88 193 TYR A N 1
ATOM 1510 C CA . TYR A 1 193 ? 6.308 35.357 -5.588 1.00 89.88 193 TYR A CA 1
ATOM 1511 C C . TYR A 1 193 ? 5.268 35.097 -6.685 1.00 89.88 193 TYR A C 1
ATOM 1513 O O . TYR A 1 193 ? 5.624 34.596 -7.750 1.00 89.88 193 TYR A O 1
ATOM 1521 N N . ILE A 1 194 ? 4.005 35.481 -6.469 1.00 86.88 194 ILE A N 1
ATOM 1522 C CA . ILE A 1 194 ? 2.943 35.304 -7.472 1.00 86.88 194 ILE A CA 1
ATOM 1523 C C . ILE A 1 194 ? 3.260 36.093 -8.748 1.00 86.88 194 ILE A C 1
ATOM 1525 O O . ILE A 1 194 ? 3.131 35.548 -9.842 1.00 86.88 194 ILE A O 1
ATOM 1529 N N . GLN A 1 195 ? 3.744 37.334 -8.628 1.00 86.31 195 GLN A N 1
ATOM 1530 C CA . GLN A 1 195 ? 4.179 38.124 -9.784 1.00 86.31 195 GLN A CA 1
ATOM 1531 C C . GLN A 1 195 ? 5.369 37.484 -10.512 1.00 86.31 195 GLN A C 1
ATOM 1533 O O . GLN A 1 195 ? 5.389 37.452 -11.739 1.00 86.31 195 GLN A O 1
ATOM 1538 N N . ALA A 1 196 ? 6.353 36.944 -9.787 1.00 85.94 196 ALA A N 1
ATOM 1539 C CA . ALA A 1 196 ? 7.485 36.241 -10.390 1.00 85.94 196 ALA A CA 1
ATOM 1540 C C . ALA A 1 196 ? 7.042 34.961 -11.120 1.00 85.94 196 ALA A C 1
ATOM 1542 O O . ALA A 1 196 ? 7.505 34.696 -12.224 1.00 85.94 196 ALA A O 1
ATOM 1543 N N . CYS A 1 197 ? 6.091 34.214 -10.556 1.00 84.50 197 CYS A N 1
ATOM 1544 C CA . CYS A 1 197 ? 5.507 33.038 -11.200 1.00 84.50 197 CYS A CA 1
ATOM 1545 C C . CYS A 1 197 ? 4.674 33.390 -12.442 1.00 84.50 197 CYS A C 1
ATOM 1547 O O . CYS A 1 197 ? 4.673 32.643 -13.417 1.00 84.50 197 CYS A O 1
ATOM 1549 N N . GLN A 1 198 ? 3.976 34.531 -12.431 1.00 81.06 198 GLN A N 1
ATOM 1550 C CA . GLN A 1 198 ? 3.272 35.051 -13.608 1.00 81.06 198 GLN A CA 1
ATOM 1551 C C . GLN A 1 198 ? 4.252 35.443 -14.717 1.00 81.06 198 GLN A C 1
ATOM 1553 O O . GLN A 1 198 ? 4.039 35.051 -15.858 1.00 81.06 198 GLN A O 1
ATOM 1558 N N . ARG A 1 199 ? 5.365 36.111 -14.383 1.00 82.88 199 ARG A N 1
ATOM 1559 C CA . ARG A 1 199 ? 6.433 36.430 -15.347 1.00 82.88 199 ARG A CA 1
ATOM 1560 C C . ARG A 1 199 ? 7.100 35.182 -15.922 1.00 82.88 199 ARG A C 1
ATOM 1562 O O . ARG A 1 199 ? 7.381 35.148 -17.113 1.00 82.88 199 ARG A O 1
ATOM 1569 N N . GLU A 1 200 ? 7.329 34.152 -15.108 1.00 79.38 200 GLU A N 1
ATOM 1570 C CA . GLU A 1 200 ? 7.815 32.853 -15.598 1.00 79.38 200 GLU A CA 1
ATOM 1571 C C . GLU A 1 200 ? 6.785 32.192 -16.525 1.00 79.38 200 GLU A C 1
ATOM 1573 O O . GLU A 1 200 ? 7.119 31.740 -17.615 1.00 79.38 200 GLU A O 1
ATOM 1578 N N . ARG A 1 201 ? 5.493 32.231 -16.179 1.00 73.69 201 ARG A N 1
ATOM 1579 C CA . ARG A 1 201 ? 4.425 31.746 -17.066 1.00 73.69 201 ARG A CA 1
ATOM 1580 C C . ARG A 1 201 ? 4.349 32.522 -18.386 1.00 73.69 201 ARG A C 1
ATOM 1582 O O . ARG A 1 201 ? 4.042 31.922 -19.410 1.00 73.69 201 ARG A O 1
ATOM 1589 N N . GLU A 1 202 ? 4.598 33.828 -18.367 1.00 73.12 202 GLU A N 1
ATOM 1590 C CA . GLU A 1 202 ? 4.656 34.676 -19.562 1.00 73.12 202 GLU A CA 1
ATOM 1591 C C . GLU A 1 202 ? 5.899 34.385 -20.409 1.00 73.12 202 GLU A C 1
ATOM 1593 O O . GLU A 1 202 ? 5.769 34.274 -21.622 1.00 73.12 202 GLU A O 1
ATOM 1598 N N . ARG A 1 203 ? 7.065 34.138 -19.793 1.00 68.69 203 ARG A N 1
ATOM 1599 C CA . ARG A 1 203 ? 8.264 33.634 -20.492 1.00 68.69 203 ARG A CA 1
ATOM 1600 C C . ARG A 1 203 ? 8.039 32.279 -21.164 1.00 68.69 203 ARG A C 1
ATOM 1602 O O . ARG A 1 203 ? 8.626 32.017 -22.207 1.00 68.69 203 ARG A O 1
ATOM 1609 N N . HIS A 1 204 ? 7.208 31.430 -20.564 1.00 53.53 204 HIS A N 1
ATOM 1610 C CA . HIS A 1 204 ? 6.852 30.108 -21.082 1.00 53.53 204 HIS A CA 1
ATOM 1611 C C . HIS A 1 204 ? 5.609 30.102 -21.987 1.00 53.53 204 HIS A C 1
ATOM 1613 O O . HIS A 1 204 ? 5.253 29.052 -22.525 1.00 53.53 204 HIS A O 1
ATOM 1619 N N . ARG A 1 205 ? 4.932 31.242 -22.181 1.00 49.69 205 ARG A N 1
ATOM 1620 C CA . ARG A 1 205 ? 3.921 31.372 -23.232 1.00 49.69 205 ARG A CA 1
ATOM 1621 C C . ARG A 1 205 ? 4.675 31.557 -24.551 1.00 49.69 205 ARG A C 1
ATOM 1623 O O . ARG A 1 205 ? 5.488 32.475 -24.624 1.00 49.69 205 ARG A O 1
ATOM 1630 N N . PRO A 1 206 ? 4.422 30.746 -25.592 1.00 45.62 206 PRO A N 1
ATOM 1631 C CA . PRO A 1 206 ? 4.877 31.101 -26.925 1.00 45.62 206 PRO A CA 1
ATOM 1632 C C . PRO A 1 206 ? 4.178 32.414 -27.279 1.00 45.62 206 PRO A C 1
ATOM 1634 O O . PRO A 1 206 ? 2.974 32.440 -27.530 1.00 45.62 206 PRO A O 1
ATOM 1637 N N . GLU A 1 207 ? 4.896 33.530 -27.180 1.00 41.78 207 GLU A N 1
ATOM 1638 C CA . GLU A 1 207 ? 4.394 34.789 -27.695 1.00 41.78 207 GLU A CA 1
ATOM 1639 C C . GLU A 1 207 ? 4.210 34.598 -29.201 1.00 41.78 207 GLU A C 1
ATOM 1641 O O . GLU A 1 207 ? 5.171 34.366 -29.936 1.00 41.78 207 GLU A O 1
ATOM 1646 N N . GLU A 1 208 ? 2.969 34.749 -29.663 1.00 40.12 208 GLU A N 1
ATOM 1647 C CA . GLU A 1 208 ? 2.657 35.269 -30.990 1.00 40.12 208 GLU A CA 1
ATOM 1648 C C . GLU A 1 208 ? 3.267 36.683 -31.098 1.00 40.12 208 GLU A C 1
ATOM 1650 O O . GLU A 1 208 ? 2.572 37.696 -31.134 1.00 40.12 208 GLU A O 1
ATOM 1655 N N . ARG A 1 209 ? 4.602 36.784 -31.088 1.00 37.88 209 ARG A N 1
ATOM 1656 C CA . ARG A 1 209 ? 5.293 37.958 -31.603 1.00 37.88 209 ARG A CA 1
ATOM 1657 C C . ARG A 1 209 ? 5.157 37.887 -33.104 1.00 37.88 209 ARG A C 1
ATOM 1659 O O . ARG A 1 209 ? 5.499 36.881 -33.720 1.00 37.88 209 ARG A O 1
ATOM 1666 N N . GLY A 1 210 ? 4.598 38.962 -33.647 1.00 35.31 210 GLY A N 1
ATOM 1667 C CA . GLY A 1 210 ? 4.328 39.126 -35.060 1.00 35.31 210 GLY A CA 1
ATOM 1668 C C . GLY A 1 210 ? 5.475 38.638 -35.933 1.00 35.31 210 GLY A C 1
ATOM 1669 O O . GLY A 1 210 ? 6.646 38.797 -35.597 1.00 35.31 210 GLY A O 1
ATOM 1670 N N . VAL A 1 211 ? 5.069 38.050 -37.052 1.00 39.50 211 VAL A N 1
ATOM 1671 C CA . VAL A 1 211 ? 5.872 37.679 -38.211 1.00 39.50 211 VAL A CA 1
ATOM 1672 C C . VAL A 1 211 ? 6.987 38.702 -38.447 1.00 39.50 211 VAL A C 1
ATOM 1674 O O . VAL A 1 211 ? 6.808 39.716 -39.113 1.00 39.50 211 VAL A O 1
ATOM 1677 N N . VAL A 1 212 ? 8.154 38.414 -37.890 1.00 33.94 212 VAL A N 1
ATOM 1678 C CA . VAL A 1 212 ? 9.434 38.780 -38.470 1.00 33.94 212 VAL A CA 1
ATOM 1679 C C . VAL A 1 212 ? 10.120 37.444 -38.650 1.00 33.94 212 VAL A C 1
ATOM 1681 O O . VAL A 1 212 ? 10.514 36.799 -37.680 1.00 33.94 212 VAL A O 1
ATOM 1684 N N . GLU A 1 213 ? 10.150 36.984 -39.896 1.00 40.91 213 GLU A N 1
ATOM 1685 C CA . GLU A 1 213 ? 10.930 35.829 -40.310 1.00 40.91 213 GLU A CA 1
ATOM 1686 C C . GLU A 1 213 ? 12.369 35.989 -39.798 1.00 40.91 213 GLU A C 1
ATOM 1688 O O . GLU A 1 213 ? 13.166 36.729 -40.367 1.00 40.91 213 GLU A O 1
ATOM 1693 N N . VAL A 1 214 ? 12.729 35.276 -38.728 1.00 35.06 214 VAL A N 1
ATOM 1694 C CA . VAL A 1 214 ? 14.133 34.945 -38.462 1.00 35.06 214 VAL A CA 1
ATOM 1695 C C . VAL A 1 214 ? 14.425 33.671 -39.246 1.00 35.06 214 VAL A C 1
ATOM 1697 O O . VAL A 1 214 ? 14.478 32.558 -38.730 1.00 35.06 214 VAL A O 1
ATOM 1700 N N . SER A 1 215 ? 14.545 33.838 -40.557 1.00 42.38 215 SER A N 1
ATOM 1701 C CA . SER A 1 215 ? 14.995 32.824 -41.503 1.00 42.38 215 SER A CA 1
ATOM 1702 C C . SER A 1 215 ? 16.529 32.748 -41.515 1.00 42.38 215 SER A C 1
ATOM 1704 O O . SER A 1 215 ? 17.142 33.066 -42.534 1.00 42.38 215 SER A O 1
ATOM 1706 N N . ALA A 1 216 ? 17.172 32.377 -40.395 1.00 43.59 216 ALA A N 1
ATOM 1707 C CA . ALA A 1 216 ? 18.643 32.379 -40.336 1.00 43.59 216 ALA A CA 1
ATOM 1708 C C . ALA A 1 216 ? 19.361 31.302 -39.487 1.00 43.59 216 ALA A C 1
ATOM 1710 O O . ALA A 1 216 ? 20.582 31.330 -39.483 1.00 43.59 216 ALA A O 1
ATOM 1711 N N . ASP A 1 217 ? 18.693 30.309 -38.878 1.00 47.28 217 ASP A N 1
ATOM 1712 C CA . ASP A 1 217 ? 19.389 29.256 -38.085 1.00 47.28 217 ASP A CA 1
ATOM 1713 C C . ASP A 1 217 ? 19.232 27.820 -38.636 1.00 47.28 217 ASP A C 1
ATOM 1715 O O . ASP A 1 217 ? 19.375 26.835 -37.914 1.00 47.28 217 ASP A O 1
ATOM 1719 N N . ARG A 1 218 ? 18.938 27.651 -39.935 1.00 50.59 218 ARG A N 1
ATOM 1720 C CA . ARG A 1 218 ? 18.880 26.312 -40.571 1.00 50.59 218 ARG A CA 1
ATOM 1721 C C . ARG A 1 218 ? 20.258 25.700 -40.855 1.00 50.59 218 ARG A C 1
ATOM 1723 O O . ARG A 1 218 ? 20.409 24.483 -40.820 1.00 50.59 218 ARG A O 1
ATOM 1730 N N . GLN A 1 219 ? 21.272 26.540 -41.051 1.00 60.41 219 GLN A N 1
ATOM 1731 C CA . GLN A 1 219 ? 22.596 26.127 -41.525 1.00 60.41 219 GLN A CA 1
ATOM 1732 C C . GLN A 1 219 ? 23.347 25.125 -40.620 1.00 60.41 219 GLN A C 1
ATOM 1734 O O . GLN A 1 219 ? 23.968 24.221 -41.168 1.00 60.41 219 GLN A O 1
ATOM 1739 N N . PRO A 1 220 ? 23.342 25.217 -39.273 1.00 63.88 220 PRO A N 1
ATOM 1740 C CA . PRO A 1 220 ? 24.096 24.272 -38.443 1.00 63.88 220 PRO A CA 1
ATOM 1741 C C . PRO A 1 220 ? 23.381 22.922 -38.243 1.00 63.88 220 PRO A C 1
ATOM 1743 O O . PRO A 1 220 ? 24.051 21.902 -38.095 1.00 63.88 220 PRO A O 1
ATOM 1746 N N . LEU A 1 221 ? 22.041 22.880 -38.285 1.00 71.00 221 LEU A N 1
ATOM 1747 C CA . LEU A 1 221 ? 21.281 21.622 -38.234 1.00 71.00 221 LEU A CA 1
ATOM 1748 C C . LEU A 1 221 ? 21.385 20.854 -39.559 1.00 71.00 221 LEU A C 1
ATOM 1750 O O . LEU A 1 221 ? 21.531 19.635 -39.538 1.00 71.00 221 LEU A O 1
ATOM 1754 N N . GLU A 1 222 ? 21.342 21.565 -40.689 1.00 75.06 222 GLU A N 1
ATOM 1755 C CA . GLU A 1 222 ? 21.587 20.996 -42.021 1.00 75.06 222 GLU A CA 1
ATOM 1756 C C . GLU A 1 222 ? 23.005 20.411 -42.098 1.00 75.06 222 GLU A C 1
ATOM 1758 O O . GLU A 1 222 ? 23.149 19.241 -42.430 1.00 75.06 222 GLU A O 1
ATOM 1763 N N . ARG A 1 223 ? 24.027 21.136 -41.613 1.00 77.62 223 ARG A N 1
ATOM 1764 C CA . ARG A 1 223 ? 25.398 20.598 -41.489 1.00 77.62 223 ARG A CA 1
ATOM 1765 C C . ARG A 1 223 ? 25.473 19.323 -40.646 1.00 77.62 223 ARG A C 1
ATOM 1767 O O . ARG A 1 223 ? 26.161 18.390 -41.032 1.00 77.62 223 ARG A O 1
ATOM 1774 N N . LEU A 1 224 ? 24.775 19.247 -39.508 1.00 80.94 224 LEU A N 1
ATOM 1775 C CA . LEU A 1 224 ? 24.740 18.017 -38.704 1.00 80.94 224 LEU A CA 1
ATOM 1776 C C . LEU A 1 224 ? 24.092 16.854 -39.476 1.00 80.94 224 LEU A C 1
ATOM 1778 O O . LEU A 1 224 ? 24.551 15.718 -39.376 1.00 80.94 224 LEU A O 1
ATOM 1782 N N . GLN A 1 225 ? 23.022 17.123 -40.226 1.00 81.38 225 GLN A N 1
ATOM 1783 C CA . GLN A 1 225 ? 22.359 16.115 -41.055 1.00 81.38 225 GLN A CA 1
ATOM 1784 C C . GLN A 1 225 ? 23.252 15.650 -42.210 1.00 81.38 225 GLN A C 1
ATOM 1786 O O . GLN A 1 225 ? 23.268 14.452 -42.492 1.00 81.38 225 GLN A O 1
ATOM 1791 N N . ASP A 1 226 ? 24.015 16.555 -42.817 1.00 82.50 226 ASP A N 1
ATOM 1792 C CA . ASP A 1 226 ? 24.980 16.248 -43.873 1.00 82.50 226 ASP A CA 1
ATOM 1793 C C . ASP A 1 226 ? 26.137 15.397 -43.325 1.00 82.50 226 ASP A C 1
ATOM 1795 O O . ASP A 1 226 ? 26.403 14.318 -43.844 1.00 82.50 226 ASP A O 1
ATOM 1799 N N . GLU A 1 227 ? 26.739 15.774 -42.191 1.00 81.56 227 GLU A N 1
ATOM 1800 C CA . GLU A 1 227 ? 27.828 14.998 -41.573 1.00 81.56 227 GLU A CA 1
ATOM 1801 C C . GLU A 1 227 ? 27.359 13.602 -41.093 1.00 81.56 227 GLU A C 1
ATOM 1803 O O . GLU A 1 227 ? 28.132 12.636 -41.098 1.00 81.56 227 GLU A O 1
ATOM 1808 N N . LEU A 1 228 ? 26.082 13.449 -40.707 1.00 82.94 228 LEU A N 1
ATOM 1809 C CA . LEU A 1 228 ? 25.472 12.140 -40.419 1.00 82.94 228 LEU A CA 1
ATOM 1810 C C . LEU A 1 228 ? 25.250 11.307 -41.694 1.00 82.94 228 LEU A C 1
ATOM 1812 O O . LEU A 1 228 ? 25.403 10.082 -41.658 1.00 82.94 228 LEU A O 1
ATOM 1816 N N . GLN A 1 229 ? 24.905 11.942 -42.818 1.00 82.31 229 GLN A N 1
ATOM 1817 C CA . GLN A 1 229 ? 24.808 11.276 -44.121 1.00 82.31 229 GLN A CA 1
ATOM 1818 C C . GLN A 1 229 ? 26.190 10.869 -44.647 1.00 82.31 229 GLN A C 1
ATOM 1820 O O . GLN A 1 229 ? 26.349 9.759 -45.151 1.00 82.31 229 GLN A O 1
ATOM 1825 N N . ASP A 1 230 ? 27.215 11.686 -44.442 1.00 82.69 230 ASP A N 1
ATOM 1826 C CA . ASP A 1 230 ? 28.593 11.358 -44.808 1.00 82.69 230 ASP A CA 1
ATOM 1827 C C . ASP A 1 230 ? 29.121 10.164 -44.001 1.00 82.69 230 ASP A C 1
ATOM 1829 O O . ASP A 1 230 ? 29.695 9.230 -44.569 1.00 82.69 230 ASP A O 1
ATOM 1833 N N . LEU A 1 231 ? 28.831 10.104 -42.693 1.00 81.19 231 LEU A N 1
ATOM 1834 C CA . LEU A 1 231 ? 29.131 8.925 -41.870 1.00 81.19 231 LEU A CA 1
ATOM 1835 C C . LEU A 1 231 ? 28.436 7.662 -42.406 1.00 81.19 231 LEU A C 1
ATOM 1837 O O . LEU A 1 231 ? 29.028 6.579 -42.417 1.00 81.19 231 LEU A O 1
ATOM 1841 N N . ARG A 1 232 ? 27.192 7.796 -42.880 1.00 82.00 232 ARG A N 1
ATOM 1842 C CA . ARG A 1 232 ? 26.446 6.706 -43.521 1.00 82.00 232 ARG A CA 1
ATOM 1843 C C . ARG A 1 232 ? 27.148 6.223 -44.792 1.00 82.00 232 ARG A C 1
ATOM 1845 O O . ARG A 1 232 ? 27.291 5.018 -44.966 1.00 82.00 232 ARG A O 1
ATOM 1852 N N . HIS A 1 233 ? 27.618 7.127 -45.651 1.00 80.00 233 HIS A N 1
ATOM 1853 C CA . HIS A 1 233 ? 28.330 6.776 -46.885 1.00 80.00 233 HIS A CA 1
ATOM 1854 C C . HIS A 1 233 ? 29.699 6.126 -46.630 1.00 80.00 233 HIS A C 1
ATOM 1856 O O . HIS A 1 233 ? 30.047 5.146 -47.295 1.00 80.00 233 HIS A O 1
ATOM 1862 N N . LEU A 1 234 ? 30.443 6.605 -45.631 1.00 79.31 234 LEU A N 1
ATOM 1863 C CA . LEU A 1 234 ? 31.743 6.044 -45.251 1.00 79.31 234 LEU A CA 1
ATOM 1864 C C . LEU A 1 234 ? 31.630 4.597 -44.752 1.00 79.31 234 LEU A C 1
ATOM 1866 O O . LEU A 1 234 ? 32.434 3.751 -45.134 1.00 79.31 234 LEU A O 1
ATOM 1870 N N . LEU A 1 235 ? 30.603 4.276 -43.958 1.00 72.81 235 LEU A N 1
ATOM 1871 C CA . LEU A 1 235 ? 30.394 2.922 -43.422 1.00 72.81 235 LEU A CA 1
ATOM 1872 C C . LEU A 1 235 ? 29.915 1.901 -44.470 1.00 72.81 235 LEU A C 1
ATOM 1874 O O . LEU A 1 235 ? 30.024 0.695 -44.243 1.00 72.81 235 LEU A O 1
ATOM 1878 N N . LEU A 1 236 ? 29.412 2.363 -45.619 1.00 71.06 236 LEU A N 1
ATOM 1879 C CA . LEU A 1 236 ? 29.058 1.514 -46.762 1.00 71.06 236 LEU A CA 1
ATOM 1880 C C . LEU A 1 236 ? 30.292 1.106 -47.595 1.00 71.06 236 LEU A C 1
ATOM 1882 O O . LEU A 1 236 ? 30.208 0.155 -48.374 1.00 71.06 236 LEU A O 1
ATOM 1886 N N . THR A 1 237 ? 31.432 1.790 -47.427 1.00 69.56 237 THR A N 1
ATOM 1887 C CA . THR A 1 237 ? 32.659 1.575 -48.210 1.00 69.56 237 THR A CA 1
ATOM 1888 C C . THR A 1 237 ? 33.684 0.755 -47.401 1.00 69.56 237 THR A C 1
ATOM 1890 O O . THR A 1 237 ? 33.982 1.100 -46.258 1.00 69.56 237 THR A O 1
ATOM 1893 N N . PRO A 1 238 ? 34.242 -0.351 -47.931 1.00 53.00 238 PRO A N 1
ATOM 1894 C CA . PRO A 1 238 ? 35.160 -1.203 -47.171 1.00 53.00 238 PRO A CA 1
ATOM 1895 C C . PRO A 1 238 ? 36.556 -0.561 -47.022 1.00 53.00 238 PRO A C 1
ATOM 1897 O O . PRO A 1 238 ? 37.242 -0.367 -48.020 1.00 53.00 238 PRO A O 1
ATOM 1900 N N . GLY A 1 239 ? 36.994 -0.288 -45.779 1.00 56.41 239 GLY A N 1
ATOM 1901 C CA . GLY A 1 239 ? 38.357 0.197 -45.459 1.00 56.41 239 GLY A CA 1
ATOM 1902 C C . GLY A 1 239 ? 38.438 1.417 -44.524 1.00 56.41 239 GLY A C 1
ATOM 1903 O O . GLY A 1 239 ? 39.218 2.329 -44.770 1.00 56.41 239 GLY A O 1
ATOM 1904 N N . ALA A 1 240 ? 37.605 1.481 -43.483 1.00 54.31 240 ALA A N 1
ATOM 1905 C CA . ALA A 1 240 ? 37.296 2.730 -42.788 1.00 54.31 240 ALA A CA 1
ATOM 1906 C C . ALA A 1 240 ? 38.272 3.092 -41.637 1.00 54.31 240 ALA A C 1
ATOM 1908 O O . ALA A 1 240 ? 38.002 2.794 -40.474 1.00 54.31 240 ALA A O 1
ATOM 1909 N N . GLU A 1 241 ? 39.374 3.784 -41.947 1.00 57.62 241 GLU A N 1
ATOM 1910 C CA . GLU A 1 241 ? 40.221 4.474 -40.946 1.00 57.62 241 GLU A CA 1
ATOM 1911 C C . GLU A 1 241 ? 39.702 5.889 -40.590 1.00 57.62 241 GLU A C 1
ATOM 1913 O O . GLU A 1 241 ? 40.089 6.464 -39.577 1.00 57.62 241 GLU A O 1
ATOM 1918 N N . GLU A 1 242 ? 38.750 6.433 -41.359 1.00 64.75 242 GLU A N 1
ATOM 1919 C CA . GLU A 1 242 ? 38.262 7.822 -41.237 1.00 64.75 242 GLU A CA 1
ATOM 1920 C C . GLU A 1 242 ? 37.037 8.005 -40.312 1.00 64.75 242 GLU A C 1
ATOM 1922 O O . GLU A 1 242 ? 36.554 9.122 -40.116 1.00 64.75 242 GLU A O 1
ATOM 1927 N N . VAL A 1 243 ? 36.523 6.932 -39.695 1.00 72.56 243 VAL A N 1
ATOM 1928 C CA . VAL A 1 243 ? 35.298 6.982 -38.862 1.00 72.56 243 VAL A CA 1
ATOM 1929 C C . VAL A 1 243 ? 35.482 7.861 -37.625 1.00 72.56 243 VAL A C 1
ATOM 1931 O O . VAL A 1 243 ? 34.579 8.608 -37.260 1.00 72.56 243 VAL A O 1
ATOM 1934 N N . SER A 1 244 ? 36.648 7.819 -36.981 1.00 73.81 244 SER A N 1
ATOM 1935 C CA . SER A 1 244 ? 36.949 8.659 -35.813 1.00 73.81 244 SER A CA 1
ATOM 1936 C C . SER A 1 244 ? 37.005 10.149 -36.169 1.00 73.81 244 SER A C 1
ATOM 1938 O O . SER A 1 244 ? 36.503 10.975 -35.407 1.00 73.81 244 SER A O 1
ATOM 1940 N N . ALA A 1 245 ? 37.546 10.492 -37.342 1.00 77.75 245 ALA A N 1
ATOM 1941 C CA . ALA A 1 245 ? 37.598 11.863 -37.846 1.00 77.75 245 ALA A CA 1
ATOM 1942 C C . ALA A 1 245 ? 36.195 12.406 -38.167 1.00 77.75 245 ALA A C 1
ATOM 1944 O O . ALA A 1 245 ? 35.893 13.559 -37.864 1.00 77.75 245 ALA A O 1
ATOM 1945 N N . GLN A 1 246 ? 35.314 11.565 -38.718 1.00 77.25 246 GLN A N 1
ATOM 1946 C CA . GLN A 1 246 ? 33.917 11.928 -38.961 1.00 77.25 246 GLN A CA 1
ATOM 1947 C C . GLN A 1 246 ? 33.127 12.109 -37.656 1.00 77.25 246 GLN A C 1
ATOM 1949 O O . GLN A 1 246 ? 32.361 13.060 -37.514 1.00 77.25 246 GLN A O 1
ATOM 1954 N N . LEU A 1 247 ? 33.350 11.247 -36.659 1.00 80.00 247 LEU A N 1
ATOM 1955 C CA . LEU A 1 247 ? 32.744 11.395 -35.330 1.00 80.00 247 LEU A CA 1
ATOM 1956 C C . LEU A 1 247 ? 33.207 12.673 -34.614 1.00 80.00 247 LEU A C 1
ATOM 1958 O O . LEU A 1 247 ? 32.415 13.276 -33.891 1.00 80.00 247 LEU A O 1
ATOM 1962 N N . ALA A 1 248 ? 34.450 13.112 -34.834 1.00 79.25 248 ALA A N 1
ATOM 1963 C CA . ALA A 1 248 ? 34.953 14.380 -34.308 1.00 79.25 248 ALA A CA 1
ATOM 1964 C C . ALA A 1 248 ? 34.240 15.590 -34.938 1.00 79.25 248 ALA A C 1
ATOM 1966 O O . ALA A 1 248 ? 33.833 16.490 -34.206 1.00 79.25 248 ALA A O 1
ATOM 1967 N N . ARG A 1 249 ? 34.001 15.575 -36.259 1.00 80.12 249 ARG A N 1
ATOM 1968 C CA . ARG A 1 249 ? 33.216 16.611 -36.960 1.00 80.12 249 ARG A CA 1
ATOM 1969 C C . ARG A 1 249 ? 31.767 16.678 -36.476 1.00 80.12 249 ARG A C 1
ATOM 1971 O O . ARG A 1 249 ? 31.250 17.762 -36.217 1.00 80.12 249 ARG A O 1
ATOM 1978 N N . ILE A 1 250 ? 31.136 15.520 -36.259 1.00 80.06 250 ILE A N 1
ATOM 1979 C CA . ILE A 1 250 ? 29.795 15.439 -35.657 1.00 80.06 250 ILE A CA 1
ATOM 1980 C C . ILE A 1 250 ? 29.814 16.001 -34.229 1.00 80.06 250 ILE A C 1
ATOM 1982 O O . ILE A 1 250 ? 28.928 16.769 -33.863 1.00 80.06 250 ILE A O 1
ATOM 1986 N N . SER A 1 251 ? 30.831 15.668 -33.428 1.00 80.81 251 SER A N 1
ATOM 1987 C CA . SER A 1 251 ? 30.979 16.215 -32.076 1.00 80.81 251 SER A CA 1
ATOM 1988 C C . SER A 1 251 ? 31.136 17.737 -32.086 1.00 80.81 251 SER A C 1
ATOM 1990 O O . SER A 1 251 ? 30.537 18.404 -31.252 1.00 80.81 251 SER A O 1
ATOM 1992 N N . GLU A 1 252 ? 31.908 18.297 -33.019 1.00 79.38 252 GLU A N 1
ATOM 1993 C CA . GLU A 1 252 ? 32.093 19.745 -33.165 1.00 79.38 252 GLU A CA 1
ATOM 1994 C C . GLU A 1 252 ? 30.785 20.446 -33.560 1.00 79.38 252 GLU A C 1
ATOM 1996 O O . GLU A 1 252 ? 30.405 21.443 -32.942 1.00 79.38 252 GLU A O 1
ATOM 2001 N N . ALA A 1 253 ? 30.038 19.880 -34.513 1.00 78.06 253 ALA A N 1
ATOM 2002 C CA . ALA A 1 253 ? 28.717 20.377 -34.892 1.00 78.06 253 ALA A CA 1
ATOM 2003 C C . ALA A 1 253 ? 27.723 20.348 -33.713 1.00 78.06 253 ALA A C 1
ATOM 2005 O O . ALA A 1 253 ? 26.946 21.289 -33.535 1.00 78.06 253 ALA A O 1
ATOM 2006 N N . LEU A 1 254 ? 27.773 19.307 -32.872 1.00 78.25 254 LEU A N 1
ATOM 2007 C CA . LEU A 1 254 ? 26.953 19.203 -31.661 1.00 78.25 254 LEU A CA 1
ATOM 2008 C C . LEU A 1 254 ? 27.342 20.242 -30.598 1.00 78.25 254 LEU A C 1
ATOM 2010 O O . LEU A 1 254 ? 26.444 20.845 -30.012 1.00 78.25 254 LEU A O 1
ATOM 2014 N N . THR A 1 255 ? 28.636 20.521 -30.402 1.00 78.44 255 THR A N 1
ATOM 2015 C CA . THR A 1 255 ? 29.105 21.578 -29.483 1.00 78.44 255 THR A CA 1
ATOM 2016 C C . THR A 1 255 ? 28.618 22.965 -29.907 1.00 78.44 255 THR A C 1
ATOM 2018 O O . THR A 1 255 ? 28.265 23.785 -29.061 1.00 78.44 255 THR A O 1
ATOM 2021 N N . VAL A 1 256 ? 28.582 23.242 -31.218 1.00 75.50 256 VAL A N 1
ATOM 2022 C CA . VAL A 1 256 ? 28.095 24.523 -31.763 1.00 75.50 256 VAL A CA 1
ATOM 2023 C C . VAL A 1 256 ? 26.581 24.670 -31.580 1.00 75.50 256 VAL A C 1
ATOM 2025 O O . VAL A 1 256 ? 26.102 25.765 -31.291 1.00 75.50 256 VAL A O 1
ATOM 2028 N N . LEU A 1 257 ? 25.825 23.578 -31.731 1.00 70.12 257 LEU A N 1
ATOM 2029 C CA . LEU A 1 257 ? 24.364 23.564 -31.591 1.00 70.12 257 LEU A CA 1
ATOM 2030 C C . LEU A 1 257 ? 23.895 23.578 -30.128 1.00 70.12 257 LEU A C 1
ATOM 2032 O O . LEU A 1 257 ? 22.851 24.156 -29.829 1.00 70.12 257 LEU A O 1
ATOM 2036 N N . VAL A 1 258 ? 24.645 22.944 -29.223 1.00 67.38 258 VAL A N 1
ATOM 2037 C CA . VAL A 1 258 ? 24.333 22.857 -27.791 1.00 67.38 258 VAL A CA 1
ATOM 2038 C C . VAL A 1 258 ? 25.577 23.243 -26.982 1.00 67.38 258 VAL A C 1
ATOM 2040 O O . VAL A 1 258 ? 26.346 22.372 -26.576 1.00 67.38 258 VAL A O 1
ATOM 2043 N N . PRO A 1 259 ? 25.795 24.543 -26.710 1.00 67.19 259 PRO A N 1
ATOM 2044 C CA . PRO A 1 259 ? 26.964 24.980 -25.962 1.00 67.19 259 PRO A CA 1
ATOM 2045 C C . PRO A 1 259 ? 26.920 24.479 -24.510 1.00 67.19 259 PRO A C 1
ATOM 2047 O O . PRO A 1 259 ? 25.993 24.756 -23.726 1.00 67.19 259 PRO A O 1
ATOM 2050 N N . GLU A 1 260 ? 27.960 23.746 -24.118 1.00 60.19 260 GLU A N 1
ATOM 2051 C CA . GLU A 1 260 ? 28.189 23.383 -22.724 1.00 60.19 260 GLU A CA 1
ATOM 2052 C C . GLU A 1 260 ? 28.489 24.652 -21.913 1.00 60.19 260 GLU A C 1
ATOM 2054 O O . GLU A 1 260 ? 29.213 25.545 -22.348 1.00 60.19 260 GLU A O 1
ATOM 2059 N N . GLY A 1 261 ? 27.850 24.789 -20.749 1.00 51.44 261 GLY A N 1
ATOM 2060 C CA . GLY A 1 261 ? 28.092 25.945 -19.888 1.00 51.44 261 GLY A CA 1
ATOM 2061 C C . GLY A 1 261 ? 29.479 25.803 -19.276 1.00 51.44 261 GLY A C 1
ATOM 2062 O O . GLY A 1 261 ? 29.803 24.728 -18.778 1.00 51.44 261 GLY A O 1
ATOM 2063 N N . VAL A 1 262 ? 30.282 26.863 -19.329 1.00 42.88 262 VAL A N 1
ATOM 2064 C CA . VAL A 1 262 ? 31.588 26.903 -18.666 1.00 42.88 262 VAL A CA 1
ATOM 2065 C C . VAL A 1 262 ? 31.350 26.816 -17.151 1.00 42.88 262 VAL A C 1
ATOM 2067 O O . VAL A 1 262 ? 30.611 27.628 -16.601 1.00 42.88 262 VAL A O 1
ATOM 2070 N N . ASP A 1 263 ? 31.960 25.813 -16.519 1.00 39.06 263 ASP A N 1
ATOM 2071 C CA . ASP A 1 263 ? 32.062 25.574 -15.072 1.00 39.06 263 ASP A CA 1
ATOM 2072 C C . ASP A 1 263 ? 30.801 25.133 -14.293 1.00 39.06 263 ASP A C 1
ATOM 2074 O O . ASP A 1 263 ? 30.156 25.911 -13.596 1.00 39.06 263 ASP A O 1
ATOM 2078 N N . GLU A 1 264 ? 30.581 23.814 -14.222 1.00 35.53 264 GLU A N 1
ATOM 2079 C CA . GLU A 1 264 ? 30.396 23.162 -12.914 1.00 35.53 264 GLU A CA 1
ATOM 2080 C C . GLU A 1 264 ? 31.331 21.939 -12.810 1.00 35.53 264 GLU A C 1
ATOM 2082 O O . GLU A 1 264 ? 31.408 21.132 -13.745 1.00 35.53 264 GLU A O 1
ATOM 2087 N N . PRO A 1 265 ? 32.079 21.781 -11.700 1.00 36.75 265 PRO A N 1
ATOM 2088 C CA . PRO A 1 265 ? 33.047 20.702 -11.551 1.00 36.75 265 PRO A CA 1
ATOM 2089 C C . PRO A 1 265 ? 32.353 19.338 -11.503 1.00 36.75 265 PRO A C 1
ATOM 2091 O O . PRO A 1 265 ? 31.191 19.239 -11.122 1.00 36.75 265 PRO A O 1
ATOM 2094 N N . LEU A 1 266 ? 33.122 18.302 -11.856 1.00 41.19 266 LEU A N 1
ATOM 2095 C CA . LEU A 1 266 ? 32.881 16.848 -11.823 1.00 41.19 266 LEU A CA 1
ATOM 2096 C C . LEU A 1 266 ? 32.050 16.329 -10.624 1.00 41.19 266 LEU A C 1
ATOM 2098 O O . LEU A 1 266 ? 32.537 15.560 -9.798 1.00 41.19 266 LEU A O 1
ATOM 2102 N N . ARG A 1 267 ? 30.780 16.709 -10.514 1.00 37.31 267 ARG A N 1
ATOM 2103 C CA . ARG A 1 267 ? 29.814 16.077 -9.620 1.00 37.31 267 ARG A CA 1
ATOM 2104 C C . ARG A 1 267 ? 29.162 14.948 -10.396 1.00 37.31 267 ARG A C 1
ATOM 2106 O O . ARG A 1 267 ? 28.664 15.173 -11.501 1.00 37.31 267 ARG A O 1
ATOM 2113 N N . GLN A 1 268 ? 29.206 13.741 -9.827 1.00 42.53 268 GLN A N 1
ATOM 2114 C CA . GLN A 1 268 ? 28.389 12.607 -10.261 1.00 42.53 268 GLN A CA 1
ATOM 2115 C C . GLN A 1 268 ? 26.983 13.141 -10.516 1.00 42.53 268 GLN A C 1
ATOM 2117 O O . GLN A 1 268 ? 26.332 13.648 -9.606 1.00 42.53 268 GLN A O 1
ATOM 2122 N N . THR A 1 269 ? 26.596 13.183 -11.786 1.00 43.69 269 THR A N 1
ATOM 2123 C CA . THR A 1 269 ? 25.400 13.887 -12.235 1.00 43.69 269 THR A CA 1
ATOM 2124 C C . THR A 1 269 ? 24.228 13.007 -11.856 1.00 43.69 269 THR A C 1
ATOM 2126 O O . THR A 1 269 ? 23.925 12.049 -12.556 1.00 43.69 269 THR A O 1
ATOM 2129 N N . ILE A 1 270 ? 23.664 13.237 -10.675 1.00 45.22 270 ILE A N 1
ATOM 2130 C CA . ILE A 1 270 ? 22.603 12.381 -10.172 1.00 45.22 270 ILE A CA 1
ATOM 2131 C C . ILE A 1 270 ? 21.302 12.768 -10.879 1.00 45.22 270 ILE A C 1
ATOM 2133 O O . ILE A 1 270 ? 20.885 13.925 -10.834 1.00 45.22 270 ILE A O 1
ATOM 2137 N N . MET A 1 271 ? 20.701 11.815 -11.591 1.00 46.50 271 MET A N 1
ATOM 2138 C CA . MET A 1 271 ? 19.514 12.039 -12.415 1.00 46.50 271 MET A CA 1
ATOM 2139 C C . MET A 1 271 ? 18.249 11.769 -11.595 1.00 46.50 271 MET A C 1
ATOM 2141 O O . MET A 1 271 ? 18.014 10.636 -11.170 1.00 46.50 271 MET A O 1
ATOM 2145 N N . GLU A 1 272 ? 17.416 12.791 -11.393 1.00 45.12 272 GLU A N 1
ATOM 2146 C CA . GLU A 1 272 ? 16.029 12.605 -10.959 1.00 45.12 272 GLU A CA 1
ATOM 2147 C C . GLU A 1 272 ? 15.182 12.350 -12.206 1.00 45.12 272 GLU A C 1
ATOM 2149 O O . GLU A 1 272 ? 15.014 13.230 -13.051 1.00 45.12 272 GLU A O 1
ATOM 2154 N N . PHE A 1 273 ? 14.625 11.146 -12.338 1.00 44.56 273 PHE A N 1
ATOM 2155 C CA . PHE A 1 273 ? 13.567 10.883 -13.310 1.00 44.56 273 PHE A CA 1
ATOM 2156 C C . PHE A 1 273 ? 12.279 11.581 -12.855 1.00 44.56 273 PHE A C 1
ATOM 2158 O O . PHE A 1 273 ? 11.334 10.928 -12.417 1.00 44.56 273 PHE A O 1
ATOM 2165 N N . HIS A 1 274 ? 12.237 12.909 -12.935 1.00 39.91 274 HIS A N 1
ATOM 2166 C CA . HIS A 1 274 ? 11.022 13.663 -12.659 1.00 39.91 274 HIS A CA 1
ATOM 2167 C C . HIS A 1 274 ? 9.914 13.262 -13.650 1.00 39.91 274 HIS A C 1
ATOM 2169 O O . HIS A 1 274 ? 10.187 12.888 -14.797 1.00 39.91 274 HIS A O 1
ATOM 2175 N N . VAL A 1 275 ? 8.666 13.265 -13.172 1.00 41.16 275 VAL A N 1
ATOM 2176 C CA . VAL A 1 275 ? 7.466 12.919 -13.958 1.00 41.16 275 VAL A CA 1
ATOM 2177 C C . VAL A 1 275 ? 7.129 14.029 -14.960 1.00 41.16 275 VAL A C 1
ATOM 2179 O O . VAL A 1 275 ? 6.555 13.749 -16.010 1.00 41.16 275 VAL A O 1
ATOM 2182 N N . ASP A 1 276 ? 7.566 15.260 -14.691 1.00 36.00 276 ASP A N 1
ATOM 2183 C CA . ASP A 1 276 ? 7.414 16.379 -15.613 1.00 36.00 276 ASP A CA 1
ATOM 2184 C C . ASP A 1 276 ? 8.597 16.443 -16.596 1.00 36.00 276 ASP A C 1
ATOM 2186 O O . ASP A 1 276 ? 9.756 16.351 -16.171 1.00 36.00 276 ASP A O 1
ATOM 2190 N N . PRO A 1 277 ? 8.344 16.591 -17.913 1.00 44.47 277 PRO A N 1
ATOM 2191 C CA . PRO A 1 277 ? 9.413 16.717 -18.891 1.00 44.47 277 PRO A CA 1
ATOM 2192 C C . PRO A 1 277 ? 10.242 17.968 -18.567 1.00 44.47 277 PRO A C 1
ATOM 2194 O O . PRO A 1 277 ? 9.660 19.034 -18.341 1.00 44.47 277 PRO A O 1
ATOM 2197 N N . PRO A 1 278 ? 11.587 17.889 -18.554 1.00 49.47 278 PRO A N 1
ATOM 2198 C CA . PRO A 1 278 ? 12.395 19.094 -18.466 1.00 49.47 278 PRO A CA 1
ATOM 2199 C C . PRO A 1 278 ? 12.013 20.021 -19.623 1.00 49.47 278 PRO A C 1
ATOM 2201 O O . PRO A 1 278 ? 11.768 19.563 -20.743 1.00 49.47 278 PRO A O 1
ATOM 2204 N N . THR A 1 279 ? 11.954 21.324 -19.348 1.00 47.66 279 THR A N 1
ATOM 2205 C CA . THR A 1 279 ? 11.773 22.389 -20.343 1.00 47.66 279 THR A CA 1
ATOM 2206 C C . THR A 1 279 ? 12.959 22.386 -21.311 1.00 47.66 279 THR A C 1
ATOM 2208 O O . THR A 1 279 ? 13.904 23.153 -21.153 1.00 47.66 279 THR A O 1
ATOM 2211 N N . THR A 1 280 ? 12.940 21.460 -22.264 1.00 54.00 280 THR A N 1
ATOM 2212 C CA . THR A 1 280 ? 13.921 21.315 -23.342 1.00 54.00 280 THR A CA 1
ATOM 2213 C C . THR A 1 280 ? 13.557 22.276 -24.461 1.00 54.00 280 THR A C 1
ATOM 2215 O O . THR A 1 280 ? 12.379 22.457 -24.778 1.00 54.00 280 THR A O 1
ATOM 2218 N N . SER A 1 281 ? 14.556 22.934 -25.044 1.00 63.56 281 SER A N 1
ATOM 2219 C CA . SER A 1 281 ? 14.318 23.855 -26.156 1.00 63.56 281 SER A CA 1
ATOM 2220 C C . SER A 1 281 ? 13.850 23.090 -27.408 1.00 63.56 281 SER A C 1
ATOM 2222 O O . SER A 1 281 ? 14.259 21.953 -27.654 1.00 63.56 281 SER A O 1
ATOM 2224 N N . ASP A 1 282 ? 13.003 23.703 -28.247 1.00 68.00 282 ASP A N 1
ATOM 2225 C CA . ASP A 1 282 ? 12.531 23.089 -29.505 1.00 68.00 282 ASP A CA 1
ATOM 2226 C C . ASP A 1 282 ? 13.686 22.696 -30.445 1.00 68.00 282 ASP A C 1
ATOM 2228 O O . ASP A 1 282 ? 13.567 21.762 -31.243 1.00 68.00 282 ASP A O 1
ATOM 2232 N N . LEU A 1 283 ? 14.815 23.407 -30.350 1.00 68.12 283 LEU A N 1
ATOM 2233 C CA . LEU A 1 283 ? 16.043 23.118 -31.087 1.00 68.12 283 LEU A CA 1
ATOM 2234 C C . LEU A 1 283 ? 16.729 21.847 -30.564 1.00 68.12 283 LEU A C 1
ATOM 2236 O O . LEU A 1 283 ? 17.050 20.976 -31.370 1.00 68.12 283 LEU A O 1
ATOM 2240 N N . GLU A 1 284 ? 16.871 21.676 -29.246 1.00 69.31 284 GLU A N 1
ATOM 2241 C CA . GLU A 1 284 ? 17.428 20.453 -28.643 1.00 69.31 284 GLU A CA 1
ATOM 2242 C C . GLU A 1 284 ? 16.620 19.210 -29.030 1.00 69.31 284 GLU A C 1
ATOM 2244 O O . GLU A 1 284 ? 17.193 18.202 -29.440 1.00 69.31 284 GLU A O 1
ATOM 2249 N N . ASN A 1 285 ? 15.287 19.289 -28.997 1.00 75.06 285 ASN A N 1
ATOM 2250 C CA . ASN A 1 285 ? 14.425 18.173 -29.392 1.00 75.06 285 ASN A CA 1
ATOM 2251 C C . ASN A 1 285 ? 14.585 17.803 -30.879 1.00 75.06 285 ASN A C 1
ATOM 2253 O O . ASN A 1 285 ? 14.591 16.619 -31.229 1.00 75.06 285 ASN A O 1
ATOM 2257 N N . LYS A 1 286 ? 14.757 18.791 -31.769 1.00 79.75 286 LYS A N 1
ATOM 2258 C CA . LYS A 1 286 ? 15.028 18.554 -33.200 1.00 79.75 286 LYS A CA 1
ATOM 2259 C C . LYS A 1 286 ? 16.406 17.938 -33.435 1.00 79.75 286 LYS A C 1
ATOM 2261 O O . LYS A 1 286 ? 16.515 17.016 -34.247 1.00 79.75 286 LYS A O 1
ATOM 2266 N N . VAL A 1 287 ? 17.432 18.398 -32.718 1.00 81.75 287 VAL A N 1
ATOM 2267 C CA . VAL A 1 287 ? 18.793 17.842 -32.781 1.00 81.75 287 VAL A CA 1
ATOM 2268 C C . VAL A 1 287 ? 18.798 16.394 -32.287 1.00 81.75 287 VAL A C 1
ATOM 2270 O O . VAL A 1 287 ? 19.257 15.514 -33.008 1.00 81.75 287 VAL A O 1
ATOM 2273 N N . ILE A 1 288 ? 18.203 16.111 -31.123 1.00 82.06 288 ILE A N 1
ATOM 2274 C CA . ILE A 1 288 ? 18.144 14.759 -30.539 1.00 82.06 288 ILE A CA 1
ATOM 2275 C C . ILE A 1 288 ? 17.406 13.788 -31.460 1.00 82.06 288 ILE A C 1
ATOM 2277 O O . ILE A 1 288 ? 17.904 12.695 -31.732 1.00 82.06 288 ILE A O 1
ATOM 2281 N N . ASN A 1 289 ? 16.242 14.181 -31.986 1.00 84.44 289 ASN A N 1
ATOM 2282 C CA . ASN A 1 289 ? 15.511 13.339 -32.931 1.00 84.44 289 ASN A CA 1
ATOM 2283 C C . ASN A 1 289 ? 16.325 13.111 -34.221 1.00 84.44 289 ASN A C 1
ATOM 2285 O O . ASN A 1 289 ? 16.334 11.994 -34.728 1.00 84.44 289 ASN A O 1
ATOM 2289 N N . SER A 1 290 ? 17.056 14.118 -34.719 1.00 83.94 290 SER A N 1
ATOM 2290 C CA . SER A 1 290 ? 17.925 13.968 -35.901 1.00 83.94 290 SER A CA 1
ATOM 2291 C C . SER A 1 290 ? 19.091 13.006 -35.644 1.00 83.94 290 SER A C 1
ATOM 2293 O O . SER A 1 290 ? 19.368 12.154 -36.483 1.00 83.94 290 SER A O 1
ATOM 2295 N N . VAL A 1 291 ? 19.727 13.075 -34.469 1.00 85.69 291 VAL A N 1
ATOM 2296 C CA . VAL A 1 291 ? 20.808 12.161 -34.057 1.00 85.69 291 VAL A CA 1
ATOM 2297 C C . VAL A 1 291 ? 20.298 10.724 -33.918 1.00 85.69 291 VAL A C 1
ATOM 2299 O O . VAL A 1 291 ? 20.919 9.801 -34.446 1.00 85.69 291 VAL A O 1
ATOM 2302 N N . LEU A 1 292 ? 19.153 10.515 -33.256 1.00 86.25 292 LEU A N 1
ATOM 2303 C CA . LEU A 1 292 ? 18.560 9.182 -33.084 1.00 86.25 292 LEU A CA 1
ATOM 2304 C C . LEU A 1 292 ? 18.114 8.573 -34.421 1.00 86.25 292 LEU A C 1
ATOM 2306 O O . LEU A 1 292 ? 18.381 7.398 -34.681 1.00 86.25 292 LEU A O 1
ATOM 2310 N N . VAL A 1 293 ? 17.470 9.361 -35.290 1.00 86.38 293 VAL A N 1
ATOM 2311 C CA . VAL A 1 293 ? 17.072 8.918 -36.636 1.00 86.38 293 VAL A CA 1
ATOM 2312 C C . VAL A 1 293 ? 18.304 8.616 -37.487 1.00 86.38 293 VAL A C 1
ATOM 2314 O O . VAL A 1 293 ? 18.344 7.564 -38.125 1.00 86.38 293 VAL A O 1
ATOM 2317 N N . GLY A 1 294 ? 19.323 9.479 -37.453 1.00 85.00 294 GLY A N 1
ATOM 2318 C CA . GLY A 1 294 ? 20.594 9.264 -38.145 1.00 85.00 294 GLY A CA 1
ATOM 2319 C C . GLY A 1 294 ? 21.258 7.956 -37.716 1.00 85.00 294 GLY A C 1
ATOM 2320 O O . GLY A 1 294 ? 21.599 7.133 -38.563 1.00 85.00 294 GLY A O 1
ATOM 2321 N N . PHE A 1 295 ? 21.332 7.695 -36.407 1.00 87.19 295 PHE A N 1
ATOM 2322 C CA . PHE A 1 295 ? 21.850 6.432 -35.877 1.00 87.19 295 PHE A CA 1
ATOM 2323 C C . PHE A 1 295 ? 21.053 5.218 -36.377 1.00 87.19 295 PHE A C 1
ATOM 2325 O O . PHE A 1 295 ? 21.643 4.249 -36.858 1.00 87.19 295 PHE A O 1
ATOM 2332 N N . CYS A 1 296 ? 19.716 5.271 -36.319 1.00 86.38 296 CYS A N 1
ATOM 2333 C CA . CYS A 1 296 ? 18.862 4.183 -36.803 1.00 86.38 296 CYS A CA 1
ATOM 2334 C C . CYS A 1 296 ? 19.081 3.910 -38.301 1.00 86.38 296 CYS A C 1
ATOM 2336 O O . CYS A 1 296 ? 19.158 2.753 -38.708 1.00 86.38 296 CYS A O 1
ATOM 2338 N N . GLN A 1 297 ? 19.208 4.954 -39.124 1.00 86.44 297 GLN A N 1
ATOM 2339 C CA . GLN A 1 297 ? 19.433 4.822 -40.567 1.00 86.44 297 GLN A CA 1
ATOM 2340 C C . GLN A 1 297 ? 20.807 4.224 -40.891 1.00 86.44 297 GLN A C 1
ATOM 2342 O O . GLN A 1 297 ? 20.886 3.278 -41.676 1.00 86.44 297 GLN A O 1
ATOM 2347 N N . ILE A 1 298 ? 21.870 4.729 -40.255 1.00 83.88 298 ILE A N 1
ATOM 2348 C CA . ILE A 1 298 ? 23.237 4.212 -40.411 1.00 83.88 298 ILE A CA 1
ATOM 2349 C C . ILE A 1 298 ? 23.287 2.733 -40.023 1.00 83.88 298 ILE A C 1
ATOM 2351 O O . ILE A 1 298 ? 23.831 1.905 -40.755 1.00 83.88 298 ILE A O 1
ATOM 2355 N N . PHE A 1 299 ? 22.668 2.384 -38.895 1.00 83.56 299 PHE A N 1
ATOM 2356 C CA . PHE A 1 299 ? 22.624 1.010 -38.420 1.00 83.56 299 PHE A CA 1
ATOM 2357 C C . PHE A 1 299 ? 21.896 0.071 -39.389 1.00 83.56 299 PHE A C 1
ATOM 2359 O O . PHE A 1 299 ? 22.413 -0.998 -39.721 1.00 83.56 299 PHE A O 1
ATOM 2366 N N . MET A 1 300 ? 20.711 0.463 -39.866 1.00 81.94 300 MET A N 1
ATOM 2367 C CA . MET A 1 300 ? 19.924 -0.372 -40.776 1.00 81.94 300 MET A CA 1
ATOM 2368 C C . MET A 1 300 ? 20.690 -0.681 -42.061 1.00 81.94 300 MET A C 1
ATOM 2370 O O . MET A 1 300 ? 20.652 -1.816 -42.534 1.00 81.94 300 MET A O 1
ATOM 2374 N N . ASP A 1 301 ? 21.433 0.280 -42.598 1.00 81.06 301 ASP A N 1
ATOM 2375 C CA . ASP A 1 301 ? 22.229 0.060 -43.800 1.00 81.06 301 ASP A CA 1
ATOM 2376 C C . ASP A 1 301 ? 23.496 -0.762 -43.541 1.00 81.06 301 ASP A C 1
ATOM 2378 O O . ASP A 1 301 ? 23.790 -1.681 -44.308 1.00 81.06 301 ASP A O 1
ATOM 2382 N N . ALA A 1 302 ? 24.177 -0.541 -42.413 1.00 80.69 302 ALA A N 1
ATOM 2383 C CA . ALA A 1 302 ? 25.300 -1.380 -41.996 1.00 80.69 302 ALA A CA 1
ATOM 2384 C C . ALA A 1 302 ? 24.879 -2.850 -41.795 1.00 80.69 302 ALA A C 1
ATOM 2386 O O . ALA A 1 302 ? 25.614 -3.771 -42.163 1.00 80.69 302 ALA A O 1
ATOM 2387 N N . SER A 1 303 ? 23.671 -3.080 -41.267 1.00 78.25 303 SER A N 1
ATOM 2388 C CA . SER A 1 303 ? 23.121 -4.418 -41.015 1.00 78.25 303 SER A CA 1
ATOM 2389 C C . SER A 1 303 ? 22.805 -5.221 -42.279 1.00 78.25 303 SER A C 1
ATOM 2391 O O . SER A 1 303 ? 22.815 -6.452 -42.229 1.00 78.25 303 SER A O 1
ATOM 2393 N N . LYS A 1 304 ? 22.578 -4.548 -43.417 1.00 76.88 304 LYS A N 1
ATOM 2394 C CA . LYS A 1 304 ? 22.373 -5.198 -44.723 1.00 76.88 304 LYS A CA 1
ATOM 2395 C C . LYS A 1 304 ? 23.676 -5.748 -45.303 1.00 76.88 304 LYS A C 1
ATOM 2397 O O . LYS A 1 304 ? 23.644 -6.741 -46.022 1.00 76.88 304 LYS A O 1
ATOM 2402 N N . ILE A 1 305 ? 24.803 -5.102 -45.000 1.00 73.81 305 ILE A N 1
ATOM 2403 C CA . ILE A 1 305 ? 26.117 -5.437 -45.565 1.00 73.81 305 ILE A CA 1
ATOM 2404 C C . ILE A 1 305 ? 26.850 -6.443 -44.682 1.00 73.81 305 ILE A C 1
ATOM 2406 O O . ILE A 1 305 ? 27.337 -7.458 -45.176 1.00 73.81 305 ILE A O 1
ATOM 2410 N N . ASN A 1 306 ? 26.921 -6.181 -43.374 1.00 73.06 306 ASN A N 1
ATOM 2411 C CA . ASN A 1 306 ? 27.683 -6.995 -42.433 1.00 73.06 306 ASN A CA 1
ATOM 2412 C C . ASN A 1 306 ? 26.830 -7.411 -41.223 1.00 73.06 306 ASN A C 1
ATOM 2414 O O . ASN A 1 306 ? 26.077 -6.592 -40.690 1.00 73.06 306 ASN A O 1
ATOM 2418 N N . PRO A 1 307 ? 26.979 -8.654 -40.718 1.00 74.62 307 PRO A N 1
ATOM 2419 C CA . PRO A 1 307 ? 26.393 -9.043 -39.439 1.00 74.62 307 PRO A CA 1
ATOM 2420 C C . PRO A 1 307 ? 27.041 -8.249 -38.288 1.00 74.62 307 PRO A C 1
ATOM 2422 O O . PRO A 1 307 ? 28.197 -7.834 -38.418 1.00 74.62 307 PRO A O 1
ATOM 2425 N N . PRO A 1 308 ? 26.353 -8.080 -37.146 1.00 76.44 308 PRO A N 1
ATOM 2426 C CA . PRO A 1 308 ? 26.781 -7.211 -36.038 1.00 76.44 308 PRO A CA 1
ATOM 2427 C C . PRO A 1 308 ? 28.204 -7.478 -35.516 1.00 76.44 308 PRO A C 1
ATOM 2429 O O . PRO A 1 308 ? 28.905 -6.546 -35.130 1.00 76.44 308 PRO A O 1
ATOM 2432 N N . ASN A 1 309 ? 28.686 -8.717 -35.601 1.00 73.62 309 ASN A N 1
ATOM 2433 C CA . ASN A 1 309 ? 30.022 -9.137 -35.153 1.00 73.62 309 ASN A CA 1
ATOM 2434 C C . ASN A 1 309 ? 31.137 -8.569 -36.048 1.00 73.62 309 ASN A C 1
ATOM 2436 O O . ASN A 1 309 ? 32.283 -8.458 -35.630 1.00 73.62 309 ASN A O 1
ATOM 2440 N N . ARG A 1 310 ? 30.805 -8.215 -37.298 1.00 72.56 310 ARG A N 1
ATOM 2441 C CA . ARG A 1 310 ? 31.735 -7.711 -38.323 1.00 72.56 310 ARG A CA 1
ATOM 2442 C C . ARG A 1 310 ? 31.532 -6.233 -38.648 1.00 72.56 310 ARG A C 1
ATOM 2444 O O . ARG A 1 310 ? 32.209 -5.712 -39.524 1.00 72.56 310 ARG A O 1
ATOM 2451 N N . GLN A 1 311 ? 30.623 -5.553 -37.951 1.00 74.19 311 GLN A N 1
ATOM 2452 C CA . GLN A 1 311 ? 30.342 -4.131 -38.169 1.00 74.19 311 GLN A CA 1
ATOM 2453 C C . GLN A 1 311 ? 31.404 -3.204 -37.558 1.00 74.19 311 GLN A C 1
ATOM 2455 O O . GLN A 1 311 ? 31.366 -2.009 -37.805 1.00 74.19 311 GLN A O 1
ATOM 2460 N N . GLY A 1 312 ? 32.365 -3.717 -36.784 1.00 74.69 312 GLY A N 1
ATOM 2461 C CA . GLY A 1 312 ? 33.390 -2.897 -36.136 1.00 74.69 312 GLY A CA 1
ATOM 2462 C C . GLY A 1 312 ? 32.864 -2.084 -34.937 1.00 74.69 312 GLY A C 1
ATOM 2463 O O . GLY A 1 312 ? 31.720 -2.250 -34.494 1.00 74.69 312 GLY A O 1
ATOM 2464 N N . PRO A 1 313 ? 33.707 -1.223 -34.342 1.00 79.50 313 PRO A N 1
ATOM 2465 C CA . PRO A 1 313 ? 33.382 -0.516 -33.106 1.00 79.50 313 PRO A CA 1
ATOM 2466 C C . PRO A 1 313 ? 32.733 0.864 -33.328 1.00 79.50 313 PRO A C 1
ATOM 2468 O O . PRO A 1 313 ? 32.641 1.637 -32.379 1.00 79.50 313 PRO A O 1
ATOM 2471 N N . TRP A 1 314 ? 32.300 1.229 -34.541 1.00 83.69 314 TRP A N 1
ATOM 2472 C CA . TRP A 1 314 ? 31.769 2.579 -34.811 1.00 83.69 314 TRP A CA 1
ATOM 2473 C C . TRP A 1 314 ? 30.583 2.940 -33.902 1.00 83.69 314 TRP A C 1
ATOM 2475 O O . TRP A 1 314 ? 30.535 4.052 -33.390 1.00 83.69 314 TRP A O 1
ATOM 2485 N N . ALA A 1 315 ? 29.678 1.992 -33.628 1.00 83.19 315 ALA A N 1
ATOM 2486 C CA . ALA A 1 315 ? 28.490 2.232 -32.809 1.00 83.19 315 ALA A CA 1
ATOM 2487 C C . ALA A 1 315 ? 28.841 2.530 -31.341 1.00 83.19 315 ALA A C 1
ATOM 2489 O O . ALA A 1 315 ? 28.275 3.444 -30.746 1.00 83.19 315 ALA A O 1
ATOM 2490 N N . SER A 1 316 ? 29.831 1.828 -30.775 1.00 83.19 316 SER A N 1
ATOM 2491 C CA . SER A 1 316 ? 30.334 2.126 -29.428 1.00 83.19 316 SER A CA 1
ATOM 2492 C C . SER A 1 316 ? 31.063 3.472 -29.375 1.00 83.19 316 SER A C 1
ATOM 2494 O O . SER A 1 316 ? 30.888 4.209 -28.412 1.00 83.19 316 SER A O 1
ATOM 2496 N N . HIS A 1 317 ? 31.825 3.836 -30.414 1.00 83.25 317 HIS A N 1
ATOM 2497 C CA . HIS A 1 317 ? 32.484 5.148 -30.482 1.00 83.25 317 HIS A CA 1
ATOM 2498 C C . HIS A 1 317 ? 31.484 6.299 -30.668 1.00 83.25 317 HIS A C 1
ATOM 2500 O O . HIS A 1 317 ? 31.664 7.359 -30.078 1.00 83.25 317 HIS A O 1
ATOM 2506 N N . PHE A 1 318 ? 30.410 6.088 -31.434 1.00 83.56 318 PHE A N 1
ATOM 2507 C CA . PHE A 1 318 ? 29.334 7.063 -31.611 1.00 83.56 318 PHE A CA 1
ATOM 2508 C C . PHE A 1 318 ? 28.612 7.345 -30.287 1.00 83.56 318 PHE A C 1
ATOM 2510 O O . PHE A 1 318 ? 28.429 8.502 -29.919 1.00 83.56 318 PHE A O 1
ATOM 2517 N N . VAL A 1 319 ? 28.261 6.301 -29.525 1.00 84.12 319 VAL A N 1
ATOM 2518 C CA . VAL A 1 319 ? 27.635 6.463 -28.201 1.00 84.12 319 VAL A CA 1
ATOM 2519 C C . VAL A 1 319 ? 28.609 7.077 -27.193 1.00 84.12 319 VAL A C 1
ATOM 2521 O O . VAL A 1 319 ? 28.218 7.973 -26.452 1.00 84.12 319 VAL A O 1
ATOM 2524 N N . ALA A 1 320 ? 29.885 6.677 -27.198 1.00 81.44 320 ALA A N 1
ATOM 2525 C CA . ALA A 1 320 ? 30.908 7.284 -26.345 1.00 81.44 320 ALA A CA 1
ATOM 2526 C C . ALA A 1 320 ? 31.104 8.784 -26.632 1.00 81.44 320 ALA A C 1
ATOM 2528 O O . ALA A 1 320 ? 31.259 9.565 -25.697 1.00 81.44 320 ALA A O 1
ATOM 2529 N N . MET A 1 321 ? 31.037 9.194 -27.904 1.00 84.62 321 MET A N 1
ATOM 2530 C CA . MET A 1 321 ? 31.061 10.605 -28.299 1.00 84.62 321 MET A CA 1
ATOM 2531 C C . MET A 1 321 ? 29.855 11.363 -27.729 1.00 84.62 321 MET A C 1
ATOM 2533 O O . MET A 1 321 ? 30.032 12.411 -27.114 1.00 84.62 321 MET A O 1
ATOM 2537 N N . LEU A 1 322 ? 28.643 10.806 -27.837 1.00 80.50 322 LEU A N 1
ATOM 2538 C CA . LEU A 1 322 ? 27.433 11.424 -27.278 1.00 80.50 322 LEU A CA 1
ATOM 2539 C C . LEU A 1 322 ? 27.467 11.530 -25.747 1.00 80.50 322 LEU A C 1
ATOM 2541 O O . LEU A 1 322 ? 26.975 12.510 -25.194 1.00 80.50 322 LEU A O 1
ATOM 2545 N N . LEU A 1 323 ? 28.071 10.553 -25.063 1.00 76.12 323 LEU A N 1
ATOM 2546 C CA . LEU A 1 323 ? 28.265 10.578 -23.608 1.00 76.12 323 LEU A CA 1
ATOM 2547 C C . LEU A 1 323 ? 29.226 11.686 -23.150 1.00 76.12 323 LEU A C 1
ATOM 2549 O O . LEU A 1 323 ? 29.168 12.090 -21.990 1.00 76.12 323 LEU A O 1
ATOM 2553 N N . GLY A 1 324 ? 30.076 12.196 -24.048 1.00 73.56 324 GLY A N 1
ATOM 2554 C CA . GLY A 1 324 ? 30.925 13.358 -23.790 1.00 73.56 324 GLY A CA 1
ATOM 2555 C C . GLY A 1 324 ? 30.143 14.662 -23.600 1.00 73.56 324 GLY A C 1
ATOM 2556 O O . GLY A 1 324 ? 30.623 15.542 -22.893 1.00 73.56 324 GLY A O 1
ATOM 2557 N N . HIS A 1 325 ? 28.929 14.760 -24.159 1.00 76.12 325 HIS A N 1
ATOM 2558 C CA . HIS A 1 325 ? 28.079 15.956 -24.116 1.00 76.12 325 HIS A CA 1
ATOM 2559 C C . HIS A 1 325 ? 27.041 15.866 -22.992 1.00 76.12 325 HIS A C 1
ATOM 2561 O O . HIS A 1 325 ? 25.955 15.306 -23.169 1.00 76.12 325 HIS A O 1
ATOM 2567 N N . LYS A 1 326 ? 27.329 16.434 -21.817 1.00 70.69 326 LYS A N 1
ATOM 2568 C CA . LYS A 1 326 ? 26.526 16.189 -20.596 1.00 70.69 326 LYS A CA 1
ATOM 2569 C C . LYS A 1 326 ? 25.100 16.731 -20.683 1.00 70.69 326 LYS A C 1
ATOM 2571 O O . LYS A 1 326 ? 24.158 16.065 -20.254 1.00 70.69 326 LYS A O 1
ATOM 2576 N N . LYS A 1 327 ? 24.926 17.935 -21.238 1.00 70.94 327 LYS A N 1
ATOM 2577 C CA . LYS A 1 327 ? 23.598 18.559 -21.396 1.00 70.94 327 LYS A CA 1
ATOM 2578 C C . LYS A 1 327 ? 22.731 17.779 -22.383 1.00 70.94 327 LYS A C 1
ATOM 2580 O O . LYS A 1 327 ? 21.568 17.505 -22.103 1.00 70.94 327 LYS A O 1
ATOM 2585 N N . LEU A 1 328 ? 23.323 17.384 -23.511 1.00 74.12 328 LEU A N 1
ATOM 2586 C CA . LEU A 1 328 ? 22.644 16.613 -24.546 1.00 74.12 328 LEU A CA 1
ATOM 2587 C C . LEU A 1 328 ? 22.278 15.211 -24.048 1.00 74.12 328 LEU A C 1
ATOM 2589 O O . LEU A 1 328 ? 21.188 14.736 -24.345 1.00 74.12 328 LEU A O 1
ATOM 2593 N N . LEU A 1 329 ? 23.136 14.580 -23.242 1.00 74.81 329 LEU A N 1
ATOM 2594 C CA . LEU A 1 329 ? 22.883 13.262 -22.666 1.00 74.81 329 LEU A CA 1
ATOM 2595 C C . LEU A 1 329 ? 21.623 13.232 -21.791 1.00 74.81 329 LEU A C 1
ATOM 2597 O O . LEU A 1 329 ? 20.804 12.329 -21.940 1.00 74.81 329 LEU A O 1
ATOM 2601 N N . MET A 1 330 ? 21.438 14.215 -20.907 1.00 73.94 330 MET A N 1
ATOM 2602 C CA . MET A 1 330 ? 20.250 14.282 -20.043 1.00 73.94 330 MET A CA 1
ATOM 2603 C C . MET A 1 330 ? 18.969 14.389 -20.875 1.00 73.94 330 MET A C 1
ATOM 2605 O O . MET A 1 330 ? 18.042 13.596 -20.702 1.00 73.94 330 MET A O 1
ATOM 2609 N N . SER A 1 331 ? 18.941 15.322 -21.828 1.00 75.56 331 SER A N 1
ATOM 2610 C CA . SER A 1 331 ? 17.801 15.510 -22.727 1.00 75.56 331 SER A CA 1
ATOM 2611 C C . SER A 1 331 ? 17.567 14.283 -23.620 1.00 75.56 331 SER A C 1
ATOM 2613 O O . SER A 1 331 ? 16.422 13.888 -23.836 1.00 75.56 331 SER A O 1
ATOM 2615 N N . LEU A 1 332 ? 18.634 13.619 -24.078 1.00 82.12 332 LEU A N 1
ATOM 2616 C CA . LEU A 1 332 ? 18.564 12.386 -24.862 1.00 82.12 332 LEU A CA 1
ATOM 2617 C C . LEU A 1 332 ? 17.988 11.225 -24.046 1.00 82.12 332 LEU A C 1
ATOM 2619 O O . LEU A 1 332 ? 17.152 10.491 -24.564 1.00 82.12 332 LEU A O 1
ATOM 2623 N N . LEU A 1 333 ? 18.373 11.065 -22.778 1.00 79.56 333 LEU A N 1
ATOM 2624 C CA . LEU A 1 333 ? 17.854 10.008 -21.902 1.00 79.56 333 LEU A CA 1
ATOM 2625 C C . LEU A 1 333 ? 16.391 10.249 -21.515 1.00 79.56 333 LEU A C 1
ATOM 2627 O O . LEU A 1 333 ? 15.604 9.302 -21.503 1.00 79.56 333 LEU A O 1
ATOM 2631 N N . HIS A 1 334 ? 15.989 11.502 -21.287 1.00 78.00 334 HIS A N 1
ATOM 2632 C CA . HIS A 1 334 ? 14.578 11.855 -21.114 1.00 78.00 334 HIS A CA 1
ATOM 2633 C C . HIS A 1 334 ? 13.762 11.581 -22.379 1.00 78.00 334 HIS A C 1
ATOM 2635 O O . HIS A 1 334 ? 12.690 10.982 -22.294 1.00 78.00 334 HIS A O 1
ATOM 2641 N N . ARG A 1 335 ? 14.279 11.953 -23.557 1.00 85.06 335 ARG A N 1
ATOM 2642 C CA . ARG A 1 335 ? 13.620 11.663 -24.834 1.00 85.06 335 ARG A CA 1
ATOM 2643 C C . ARG A 1 335 ? 13.551 10.163 -25.109 1.00 85.06 335 ARG A C 1
ATOM 2645 O O . ARG A 1 335 ? 12.522 9.692 -25.575 1.00 85.06 335 ARG A O 1
ATOM 2652 N N . LEU A 1 336 ? 14.599 9.404 -24.788 1.00 83.50 336 LEU A N 1
ATOM 2653 C CA . LEU A 1 336 ? 14.612 7.945 -24.893 1.00 83.50 336 LEU A CA 1
ATOM 2654 C C . LEU A 1 336 ? 13.571 7.327 -23.952 1.00 83.50 336 LEU A C 1
ATOM 2656 O O . LEU A 1 336 ? 12.803 6.475 -24.383 1.00 83.50 336 LEU A O 1
ATOM 2660 N N . LYS A 1 337 ? 13.479 7.795 -22.701 1.00 81.38 337 LYS A N 1
ATOM 2661 C CA . LYS A 1 337 ? 12.430 7.371 -21.764 1.00 81.38 337 LYS A CA 1
ATOM 2662 C C . LYS A 1 337 ? 11.037 7.657 -22.320 1.00 81.38 337 LYS A C 1
ATOM 2664 O O . LYS A 1 337 ? 10.200 6.766 -22.296 1.00 81.38 337 LYS A O 1
ATOM 2669 N N . ASP A 1 338 ? 10.789 8.857 -22.835 1.00 83.56 338 ASP A N 1
ATOM 2670 C CA . ASP A 1 338 ? 9.502 9.239 -23.431 1.00 83.56 338 ASP A CA 1
ATOM 2671 C C . ASP A 1 338 ? 9.159 8.382 -24.665 1.00 83.56 338 ASP A C 1
ATOM 2673 O O . ASP A 1 338 ? 8.052 7.855 -24.779 1.00 83.56 338 ASP A O 1
ATOM 2677 N N . LEU A 1 339 ? 10.136 8.150 -25.549 1.00 83.81 339 LEU A N 1
ATOM 2678 C CA . LEU A 1 339 ? 9.982 7.283 -26.718 1.00 83.81 339 LEU A CA 1
ATOM 2679 C C . LEU A 1 339 ? 9.647 5.839 -26.330 1.00 83.81 339 LEU A C 1
ATOM 2681 O O . LEU A 1 339 ? 8.767 5.233 -26.935 1.00 83.81 339 LEU A O 1
ATOM 2685 N N . LEU A 1 340 ? 10.333 5.297 -25.322 1.00 82.69 340 LEU A N 1
ATOM 2686 C CA . LEU A 1 340 ? 10.155 3.917 -24.877 1.00 82.69 340 LEU A CA 1
ATOM 2687 C C . LEU A 1 340 ? 8.904 3.724 -24.004 1.00 82.69 340 LEU A C 1
ATOM 2689 O O . LEU A 1 340 ? 8.268 2.677 -24.091 1.00 82.69 340 LEU A O 1
ATOM 2693 N N . CYS A 1 341 ? 8.550 4.698 -23.161 1.00 78.94 341 CYS A N 1
ATOM 2694 C CA . CYS A 1 341 ? 7.476 4.556 -22.172 1.00 78.94 341 CYS A CA 1
ATOM 2695 C C . CYS A 1 341 ? 6.127 5.104 -22.646 1.00 78.94 341 CYS A C 1
ATOM 2697 O O . CYS A 1 341 ? 5.102 4.543 -22.282 1.00 78.94 341 CYS A O 1
ATOM 2699 N N . ASN A 1 342 ? 6.110 6.170 -23.452 1.00 80.19 342 ASN A N 1
ATOM 2700 C CA . ASN A 1 342 ? 4.869 6.841 -23.852 1.00 80.19 342 ASN A CA 1
ATOM 2701 C C . ASN A 1 342 ? 4.559 6.675 -25.347 1.00 80.19 342 ASN A C 1
ATOM 2703 O O . ASN A 1 342 ? 3.395 6.602 -25.729 1.00 80.19 342 ASN A O 1
ATOM 2707 N N . GLN A 1 343 ? 5.583 6.629 -26.209 1.00 82.19 343 GLN A N 1
ATOM 2708 C CA . GLN A 1 343 ? 5.419 6.576 -27.674 1.00 82.19 343 GLN A CA 1
ATOM 2709 C C . GLN A 1 343 ? 5.742 5.197 -28.277 1.00 82.19 343 GLN A C 1
ATOM 2711 O O . GLN A 1 343 ? 5.770 5.057 -29.497 1.00 82.19 343 GLN A O 1
ATOM 2716 N N . GLY A 1 344 ? 5.931 4.156 -27.460 1.00 78.94 344 GLY A N 1
ATOM 2717 C CA . GLY A 1 344 ? 6.363 2.833 -27.931 1.00 78.94 344 GLY A CA 1
ATOM 2718 C C . GLY A 1 344 ? 5.456 2.227 -29.011 1.00 78.94 344 GLY A C 1
ATOM 2719 O O . GLY A 1 344 ? 5.935 1.715 -30.023 1.00 78.94 344 GLY A O 1
ATOM 2720 N N . ALA A 1 345 ? 4.136 2.356 -28.852 1.00 75.56 345 ALA A N 1
ATOM 2721 C CA . ALA A 1 345 ? 3.151 1.790 -29.776 1.00 75.56 345 ALA A CA 1
ATOM 2722 C C . ALA A 1 345 ? 3.149 2.427 -31.182 1.00 75.56 345 ALA A C 1
ATOM 2724 O O . ALA A 1 345 ? 2.677 1.799 -32.130 1.00 75.56 345 ALA A O 1
ATOM 2725 N N . SER A 1 346 ? 3.662 3.654 -31.339 1.00 81.75 346 SER A N 1
ATOM 2726 C CA . SER A 1 346 ? 3.685 4.369 -32.626 1.00 81.75 346 SER A CA 1
ATOM 2727 C C . SER A 1 346 ? 4.997 4.199 -33.401 1.00 81.75 346 SER A C 1
ATOM 2729 O O . SER A 1 346 ? 5.106 4.661 -34.540 1.00 81.75 346 SER A O 1
ATOM 2731 N N . LEU A 1 347 ? 5.997 3.526 -32.820 1.00 84.12 347 LEU A N 1
ATOM 2732 C CA . LEU A 1 347 ? 7.308 3.341 -33.438 1.00 84.12 347 LEU A CA 1
ATOM 2733 C C . LEU A 1 347 ? 7.295 2.260 -34.527 1.00 84.12 347 LEU A C 1
ATOM 2735 O O . LEU A 1 347 ? 6.710 1.186 -34.387 1.00 84.12 347 LEU A O 1
ATOM 2739 N N . SER A 1 348 ? 8.009 2.530 -35.623 1.00 85.25 348 SER A N 1
ATOM 2740 C CA . SER A 1 348 ? 8.212 1.559 -36.703 1.00 85.25 348 SER A CA 1
ATOM 2741 C C . SER A 1 348 ? 9.182 0.450 -36.277 1.00 85.25 348 SER A C 1
ATOM 2743 O O . SER A 1 348 ? 10.057 0.663 -35.437 1.00 85.25 348 SER A O 1
ATOM 2745 N N . ALA A 1 349 ? 9.092 -0.727 -36.904 1.00 81.25 349 ALA A N 1
ATOM 2746 C CA . ALA A 1 349 ? 9.982 -1.855 -36.605 1.00 81.25 349 ALA A CA 1
ATOM 2747 C C . ALA A 1 349 ? 11.476 -1.503 -36.769 1.00 81.25 349 ALA A C 1
ATOM 2749 O O . ALA A 1 349 ? 12.297 -1.913 -35.953 1.00 81.25 349 ALA A O 1
ATOM 2750 N N . ALA A 1 350 ? 11.824 -0.681 -37.766 1.00 82.25 350 ALA A N 1
ATOM 2751 C CA . ALA A 1 350 ? 13.195 -0.212 -37.974 1.00 82.25 350 ALA A CA 1
ATOM 2752 C C . ALA A 1 350 ? 13.680 0.714 -36.843 1.00 82.25 350 ALA A C 1
ATOM 2754 O O . ALA A 1 350 ? 14.822 0.594 -36.401 1.00 82.25 350 ALA A O 1
ATOM 2755 N N . HIS A 1 351 ? 12.812 1.597 -36.332 1.00 84.94 351 HIS A N 1
ATOM 2756 C CA . HIS A 1 351 ? 13.143 2.432 -35.175 1.00 84.94 351 HIS A CA 1
ATOM 2757 C C . HIS A 1 351 ? 13.294 1.594 -33.899 1.00 84.94 351 HIS A C 1
ATOM 2759 O O . HIS A 1 351 ? 14.219 1.837 -33.133 1.00 84.94 351 HIS A O 1
ATOM 2765 N N . ILE A 1 352 ? 12.458 0.568 -33.694 1.00 86.31 352 ILE A N 1
ATOM 2766 C CA . ILE A 1 352 ? 12.588 -0.356 -32.552 1.00 86.31 352 ILE A CA 1
ATOM 2767 C C . ILE A 1 352 ? 13.958 -1.048 -32.571 1.00 86.31 352 ILE A C 1
ATOM 2769 O O . ILE A 1 352 ? 14.632 -1.097 -31.545 1.00 86.31 352 ILE A O 1
ATOM 2773 N N . LEU A 1 353 ? 14.396 -1.532 -33.739 1.00 86.25 353 LEU A N 1
ATOM 2774 C CA . LEU A 1 353 ? 15.702 -2.177 -33.903 1.00 86.25 353 LEU A CA 1
ATOM 2775 C C . LEU A 1 353 ? 16.867 -1.220 -33.641 1.00 86.25 353 LEU A C 1
ATOM 2777 O O . LEU A 1 353 ? 17.773 -1.554 -32.877 1.00 86.25 353 LEU A O 1
ATOM 2781 N N . GLY A 1 354 ? 16.834 -0.027 -34.239 1.00 86.88 354 GLY A N 1
ATOM 2782 C CA . GLY A 1 354 ? 17.878 0.979 -34.048 1.00 86.88 354 GLY A CA 1
ATOM 2783 C C . GLY A 1 354 ? 17.988 1.444 -32.592 1.00 86.88 354 GLY A C 1
ATOM 2784 O O . GLY A 1 354 ? 19.092 1.525 -32.056 1.00 86.88 354 GLY A O 1
ATOM 2785 N N . LEU A 1 355 ? 16.856 1.666 -31.917 1.00 88.62 355 LEU A N 1
ATOM 2786 C CA . LEU A 1 355 ? 16.827 2.048 -30.503 1.00 88.62 355 LEU A CA 1
ATOM 2787 C C . LEU A 1 355 ? 17.287 0.913 -29.578 1.00 88.62 355 LEU A C 1
ATOM 2789 O O . LEU A 1 355 ? 17.981 1.181 -28.600 1.00 88.62 355 LEU A O 1
ATOM 2793 N N . ALA A 1 356 ? 16.954 -0.346 -29.880 1.00 88.69 356 ALA A N 1
ATOM 2794 C CA . ALA A 1 356 ? 17.421 -1.500 -29.108 1.00 88.69 356 ALA A CA 1
ATOM 2795 C C . ALA A 1 356 ? 18.952 -1.639 -29.166 1.00 88.69 356 ALA A C 1
ATOM 2797 O O . ALA A 1 356 ? 19.602 -1.871 -28.147 1.00 88.69 356 ALA A O 1
ATOM 2798 N N . VAL A 1 357 ? 19.543 -1.428 -30.343 1.00 88.00 357 VAL A N 1
ATOM 2799 C CA . VAL A 1 357 ? 21.002 -1.446 -30.533 1.00 88.00 357 VAL A CA 1
ATOM 2800 C C . VAL A 1 357 ? 21.672 -0.263 -29.841 1.00 88.00 357 VAL A C 1
ATOM 2802 O O . VAL A 1 357 ? 22.686 -0.437 -29.164 1.00 88.00 357 VAL A O 1
ATOM 2805 N N . PHE A 1 358 ? 21.088 0.932 -29.965 1.00 88.56 358 PHE A N 1
ATOM 2806 C CA . PHE A 1 358 ? 21.549 2.118 -29.248 1.00 88.56 358 PHE A CA 1
ATOM 2807 C C . PHE A 1 358 ? 21.567 1.874 -27.732 1.00 88.56 358 PHE A C 1
ATOM 2809 O O . PHE A 1 358 ? 22.548 2.182 -27.060 1.00 88.56 358 PHE A O 1
ATOM 2816 N N . PHE A 1 359 ? 20.516 1.245 -27.205 1.00 87.88 359 PHE A N 1
ATOM 2817 C CA . PHE A 1 359 ? 20.385 0.904 -25.792 1.00 87.88 359 PHE A CA 1
ATOM 2818 C C . PHE A 1 359 ? 21.437 -0.112 -25.310 1.00 87.88 359 PHE A C 1
ATOM 2820 O O . PHE A 1 359 ? 22.017 0.072 -24.240 1.00 87.88 359 PHE A O 1
ATOM 2827 N N . VAL A 1 360 ? 21.750 -1.141 -26.105 1.00 87.50 360 VAL A N 1
ATOM 2828 C CA . VAL A 1 360 ? 22.827 -2.103 -25.793 1.00 87.50 360 VAL A CA 1
ATOM 2829 C C . VAL A 1 360 ? 24.190 -1.406 -25.703 1.00 87.50 360 VAL A C 1
ATOM 2831 O O . VAL A 1 360 ? 24.965 -1.660 -24.781 1.00 87.50 360 VAL A O 1
ATOM 2834 N N . HIS A 1 361 ? 24.484 -0.480 -26.619 1.00 86.12 361 HIS A N 1
ATOM 2835 C CA . HIS A 1 361 ? 25.729 0.294 -26.572 1.00 86.12 361 HIS A CA 1
ATOM 2836 C C . HIS A 1 361 ? 25.762 1.323 -25.439 1.00 86.12 361 HIS A C 1
ATOM 2838 O O . HIS A 1 361 ? 26.823 1.558 -24.863 1.00 86.12 361 HIS A O 1
ATOM 2844 N N . LEU A 1 362 ? 24.611 1.881 -25.059 1.00 84.81 362 LEU A N 1
ATOM 2845 C CA . LEU A 1 362 ? 24.492 2.709 -23.862 1.00 84.81 362 LEU A CA 1
ATOM 2846 C C . LEU A 1 362 ? 24.823 1.902 -22.595 1.00 84.81 362 LEU A C 1
ATOM 2848 O O . LEU A 1 362 ? 25.532 2.397 -21.721 1.00 84.81 362 LEU A O 1
ATOM 2852 N N . HIS A 1 363 ? 24.367 0.647 -22.509 1.00 84.69 363 HIS A N 1
ATOM 2853 C CA . HIS A 1 363 ? 24.698 -0.241 -21.392 1.00 84.69 363 HIS A CA 1
ATOM 2854 C C . HIS A 1 363 ? 26.187 -0.615 -21.357 1.00 84.69 363 HIS A C 1
ATOM 2856 O O . HIS A 1 363 ? 26.799 -0.571 -20.290 1.00 84.69 363 HIS A O 1
ATOM 2862 N N . GLN A 1 364 ? 26.801 -0.868 -22.516 1.00 83.25 364 GLN A N 1
ATOM 2863 C CA . GLN A 1 364 ? 28.245 -1.112 -22.619 1.00 83.25 364 GLN A CA 1
ATOM 2864 C C . GLN A 1 364 ? 29.074 0.044 -22.026 1.00 83.25 364 GLN A C 1
ATOM 2866 O O . GLN A 1 364 ? 30.121 -0.173 -21.419 1.00 83.25 364 GLN A O 1
ATOM 2871 N N . CYS A 1 365 ? 28.587 1.281 -22.149 1.00 77.69 365 CYS A N 1
ATOM 2872 C CA . CYS A 1 365 ? 29.222 2.477 -21.602 1.00 77.69 365 CYS A CA 1
ATOM 2873 C C . CYS A 1 365 ? 28.703 2.875 -20.201 1.00 77.69 365 CYS A C 1
ATOM 2875 O O . CYS A 1 365 ? 28.833 4.037 -19.802 1.00 77.69 365 CYS A O 1
ATOM 2877 N N . ARG A 1 366 ? 28.152 1.931 -19.418 1.00 72.50 366 ARG A N 1
ATOM 2878 C CA . ARG A 1 366 ? 27.575 2.185 -18.078 1.00 72.50 366 ARG A CA 1
ATOM 2879 C C . ARG A 1 366 ? 28.506 2.904 -17.099 1.00 72.50 366 ARG A C 1
ATOM 2881 O O . ARG A 1 366 ? 28.016 3.673 -16.284 1.00 72.50 366 ARG A O 1
ATOM 2888 N N . ALA A 1 367 ? 29.823 2.709 -17.200 1.00 63.81 367 ALA A N 1
ATOM 2889 C CA . ALA A 1 367 ? 30.809 3.358 -16.327 1.00 63.81 367 ALA A CA 1
ATOM 2890 C C . ALA A 1 367 ? 30.876 4.890 -16.499 1.00 63.81 367 ALA A C 1
ATOM 2892 O O . ALA A 1 367 ? 31.333 5.590 -15.601 1.00 63.81 367 ALA A O 1
ATOM 2893 N N . ILE A 1 368 ? 30.437 5.400 -17.655 1.00 63.56 368 ILE A N 1
ATOM 2894 C CA . ILE A 1 368 ? 30.463 6.825 -18.022 1.00 63.56 368 ILE A CA 1
ATOM 2895 C C . ILE A 1 368 ? 29.058 7.448 -17.872 1.00 63.56 368 ILE A C 1
ATOM 2897 O O . ILE A 1 368 ? 28.908 8.667 -17.861 1.00 63.56 368 ILE A O 1
ATOM 2901 N N . CYS A 1 369 ? 28.014 6.623 -17.724 1.00 62.47 369 CYS A N 1
ATOM 2902 C CA . CYS A 1 369 ? 26.634 7.082 -17.590 1.00 62.47 369 CYS A CA 1
ATOM 2903 C C . CYS A 1 369 ? 26.325 7.617 -16.175 1.00 62.47 369 CYS A C 1
ATOM 2905 O O . CYS A 1 369 ? 26.840 7.089 -15.188 1.00 62.47 369 CYS A O 1
ATOM 2907 N N . PRO A 1 370 ? 25.435 8.619 -16.049 1.00 63.12 370 PRO A N 1
ATOM 2908 C CA . PRO A 1 370 ? 24.969 9.114 -14.755 1.00 63.12 370 PRO A CA 1
ATOM 2909 C C . PRO A 1 370 ? 24.178 8.051 -13.970 1.00 63.12 370 PRO A C 1
ATOM 2911 O O . PRO A 1 370 ? 23.445 7.243 -14.550 1.00 63.12 370 PRO A O 1
ATOM 2914 N N . LEU A 1 371 ? 24.308 8.079 -12.640 1.00 57.94 371 LEU A N 1
ATOM 2915 C CA . LEU A 1 371 ? 23.540 7.249 -11.703 1.00 57.94 371 LEU A CA 1
ATOM 2916 C C . LEU A 1 371 ? 22.187 7.906 -11.383 1.00 57.94 371 LEU A C 1
ATOM 2918 O O . LEU A 1 371 ? 22.072 9.134 -11.342 1.00 57.94 371 LEU A O 1
ATOM 2922 N N . VAL A 1 372 ? 21.160 7.090 -11.147 1.00 54.97 372 VAL A N 1
ATOM 2923 C CA . VAL A 1 372 ? 19.793 7.552 -10.855 1.00 54.97 372 VAL A CA 1
ATOM 2924 C C . VAL A 1 372 ? 19.586 7.678 -9.340 1.00 54.97 372 VAL A C 1
ATOM 2926 O O . VAL A 1 372 ? 19.949 6.776 -8.587 1.00 54.97 372 VAL A O 1
ATOM 2929 N N . LEU A 1 373 ? 18.987 8.793 -8.902 1.00 46.72 373 LEU A N 1
ATOM 2930 C CA . LEU A 1 373 ? 18.893 9.220 -7.491 1.00 46.72 373 LEU A CA 1
ATOM 2931 C C . LEU A 1 373 ? 18.090 8.272 -6.583 1.00 46.72 373 LEU A C 1
ATOM 2933 O O . LEU A 1 373 ? 18.312 8.270 -5.377 1.00 46.72 373 LEU A O 1
ATOM 2937 N N . SER A 1 374 ? 17.162 7.487 -7.138 1.00 48.03 374 SER A N 1
ATOM 2938 C CA . SER A 1 374 ? 16.218 6.701 -6.334 1.00 48.03 374 SER A CA 1
ATOM 2939 C C . SER A 1 374 ? 16.809 5.412 -5.753 1.00 48.03 374 SER A C 1
ATOM 2941 O O . SER A 1 374 ? 16.458 5.087 -4.629 1.00 48.03 374 SER A O 1
ATOM 2943 N N . ASP A 1 375 ? 17.737 4.736 -6.452 1.00 47.16 375 ASP A N 1
ATOM 2944 C CA . ASP A 1 375 ? 18.244 3.405 -6.044 1.00 47.16 375 ASP A CA 1
ATOM 2945 C C . ASP A 1 375 ? 19.762 3.195 -6.270 1.00 47.16 375 ASP A C 1
ATOM 2947 O O . ASP A 1 375 ? 20.261 2.080 -6.139 1.00 47.16 375 ASP A O 1
ATOM 2951 N N . SER A 1 376 ? 20.530 4.232 -6.644 1.00 57.16 376 SER A N 1
ATOM 2952 C CA . SER A 1 376 ? 21.953 4.102 -7.045 1.00 57.16 376 SER A CA 1
ATOM 2953 C C . SER A 1 376 ? 22.203 3.098 -8.188 1.00 57.16 376 SER A C 1
ATOM 2955 O O . SER A 1 376 ? 23.303 2.566 -8.333 1.00 57.16 376 SER A O 1
ATOM 2957 N N . THR A 1 377 ? 21.193 2.848 -9.024 1.00 65.00 377 THR A N 1
ATOM 2958 C CA . THR A 1 377 ? 21.273 1.935 -10.170 1.00 65.00 377 THR A CA 1
ATOM 2959 C C . THR A 1 377 ? 21.776 2.654 -11.430 1.00 65.00 377 THR A C 1
ATOM 2961 O O . THR A 1 377 ? 21.570 3.867 -11.595 1.00 65.00 377 THR A O 1
ATOM 2964 N N . PRO A 1 378 ? 22.458 1.940 -12.347 1.00 72.50 378 PRO A N 1
ATOM 2965 C CA . PRO A 1 378 ? 22.865 2.509 -13.625 1.00 72.50 378 PRO A CA 1
ATOM 2966 C C . PRO A 1 378 ? 21.632 2.871 -14.466 1.00 72.50 378 PRO A C 1
ATOM 2968 O O . PRO A 1 378 ? 20.643 2.139 -14.506 1.00 72.50 378 PRO A O 1
ATOM 2971 N N . CYS A 1 379 ? 21.703 3.987 -15.198 1.00 73.25 379 CYS A N 1
ATOM 2972 C CA . CYS A 1 379 ? 20.579 4.516 -15.984 1.00 73.25 379 CYS A CA 1
ATOM 2973 C C . CYS A 1 379 ? 19.958 3.489 -16.955 1.00 73.25 379 CYS A C 1
ATOM 2975 O O . CYS A 1 379 ? 18.742 3.459 -17.137 1.00 73.25 379 CYS A O 1
ATOM 2977 N N . SER A 1 380 ? 20.770 2.602 -17.539 1.00 76.38 380 SER A N 1
ATOM 2978 C CA . SER A 1 380 ? 20.289 1.538 -18.430 1.00 76.38 380 SER A CA 1
ATOM 2979 C C . SER A 1 380 ? 19.389 0.522 -17.716 1.00 76.38 380 SER A C 1
ATOM 2981 O O . SER A 1 380 ? 18.374 0.117 -18.280 1.00 76.38 380 SER A O 1
ATOM 2983 N N . GLU A 1 381 ? 19.688 0.154 -16.469 1.00 79.06 381 GLU A N 1
ATOM 2984 C CA . GLU A 1 381 ? 18.845 -0.756 -15.684 1.00 79.06 381 GLU A CA 1
ATOM 2985 C C . GLU A 1 381 ? 17.535 -0.095 -15.269 1.00 79.06 381 GLU A C 1
ATOM 2987 O O . GLU A 1 381 ? 16.484 -0.729 -15.376 1.00 79.06 381 GLU A O 1
ATOM 2992 N N . ALA A 1 382 ? 17.583 1.184 -14.885 1.00 76.81 382 ALA A N 1
ATOM 2993 C CA . ALA A 1 382 ? 16.399 1.970 -14.552 1.00 76.81 382 ALA A CA 1
ATOM 2994 C C . ALA A 1 382 ? 15.470 2.152 -15.766 1.00 76.81 382 ALA A C 1
ATOM 2996 O O . ALA A 1 382 ? 14.259 1.972 -15.649 1.00 76.81 382 ALA A O 1
ATOM 2997 N N . LEU A 1 383 ? 16.020 2.440 -16.953 1.00 79.00 383 LEU A N 1
ATOM 2998 C CA . LEU A 1 383 ? 15.246 2.539 -18.196 1.00 79.00 383 LEU A CA 1
ATOM 2999 C C . LEU A 1 383 ? 14.630 1.194 -18.600 1.00 79.00 383 LEU A C 1
ATOM 3001 O O . LEU A 1 383 ? 13.451 1.143 -18.951 1.00 79.00 383 LEU A O 1
ATOM 3005 N N . ALA A 1 384 ? 15.384 0.094 -18.507 1.00 81.44 384 ALA A N 1
ATOM 3006 C CA . ALA A 1 384 ? 14.836 -1.235 -18.771 1.00 81.44 384 ALA A CA 1
ATOM 3007 C C . ALA A 1 384 ? 13.758 -1.626 -17.743 1.00 81.44 384 ALA A C 1
ATOM 3009 O O . ALA A 1 384 ? 12.712 -2.153 -18.129 1.00 81.44 384 ALA A O 1
ATOM 3010 N N . ALA A 1 385 ? 13.933 -1.296 -16.459 1.00 79.56 385 ALA A N 1
ATOM 3011 C CA . ALA A 1 385 ? 12.919 -1.494 -15.423 1.00 79.56 385 ALA A CA 1
ATOM 3012 C C . ALA A 1 385 ? 11.668 -0.622 -15.646 1.00 79.56 385 ALA A C 1
ATOM 3014 O O . ALA A 1 385 ? 10.555 -1.082 -15.384 1.00 79.56 385 ALA A O 1
ATOM 3015 N N . ALA A 1 386 ? 11.821 0.571 -16.226 1.00 77.88 386 ALA A N 1
ATOM 3016 C CA . ALA A 1 386 ? 10.730 1.500 -16.520 1.00 77.88 386 ALA A CA 1
ATOM 3017 C C . ALA A 1 386 ? 9.879 1.137 -17.753 1.00 77.88 386 ALA A C 1
ATOM 3019 O O . ALA A 1 386 ? 8.784 1.675 -17.885 1.00 77.88 386 ALA A O 1
ATOM 3020 N N . LEU A 1 387 ? 10.330 0.228 -18.636 1.00 82.06 387 LEU A N 1
ATOM 3021 C CA . LEU A 1 387 ? 9.547 -0.176 -19.821 1.00 82.06 387 LEU A CA 1
ATOM 3022 C C . LEU A 1 387 ? 8.111 -0.613 -19.447 1.00 82.06 387 LEU A C 1
ATOM 3024 O O . LEU A 1 387 ? 7.954 -1.500 -18.598 1.00 82.06 387 LEU A O 1
ATOM 3028 N N . PRO A 1 388 ? 7.064 -0.048 -20.067 1.00 79.06 388 PRO A N 1
ATOM 3029 C CA . PRO A 1 388 ? 5.688 -0.375 -19.727 1.00 79.06 388 PRO A CA 1
ATOM 3030 C C . PRO A 1 388 ? 5.346 -1.805 -20.157 1.00 79.06 388 PRO A C 1
ATOM 3032 O O . PRO A 1 388 ? 5.774 -2.292 -21.202 1.00 79.06 388 PRO A O 1
ATOM 3035 N N . CYS A 1 389 ? 4.570 -2.493 -19.325 1.00 81.75 389 CYS A N 1
ATOM 3036 C CA . CYS A 1 389 ? 4.017 -3.825 -19.600 1.00 81.75 389 CYS A CA 1
ATOM 3037 C C . CYS A 1 389 ? 2.521 -3.878 -19.237 1.00 81.75 389 CYS A C 1
ATOM 3039 O O . CYS A 1 389 ? 1.999 -4.944 -18.935 1.00 81.75 389 CYS A O 1
ATOM 3041 N N . SER A 1 390 ? 1.857 -2.718 -19.197 1.00 81.00 390 SER A N 1
ATOM 3042 C CA . SER A 1 390 ? 0.492 -2.545 -18.689 1.00 81.00 390 SER A CA 1
ATOM 3043 C C . SER A 1 390 ? -0.585 -2.876 -19.714 1.00 81.00 390 SER A C 1
ATOM 3045 O O . SER A 1 390 ? -1.583 -3.491 -19.348 1.00 81.00 390 SER A O 1
ATOM 3047 N N . THR A 1 391 ? -0.393 -2.470 -20.972 1.00 83.94 391 THR A N 1
ATOM 3048 C CA . THR A 1 391 ? -1.361 -2.678 -22.057 1.00 83.94 391 THR A CA 1
ATOM 3049 C C . THR A 1 391 ? -0.821 -3.654 -23.092 1.00 83.94 391 THR A C 1
ATOM 3051 O O . THR A 1 391 ? 0.383 -3.919 -23.164 1.00 83.94 391 THR A O 1
ATOM 3054 N N . GLY A 1 392 ? -1.693 -4.165 -23.955 1.00 82.12 392 GLY A N 1
ATOM 3055 C CA . GLY A 1 392 ? -1.273 -5.080 -25.000 1.00 82.12 392 GLY A CA 1
ATOM 3056 C C . GLY A 1 392 ? -0.395 -4.445 -26.078 1.00 82.12 392 GLY A C 1
ATOM 3057 O O . GLY A 1 392 ? 0.532 -5.082 -26.583 1.00 82.12 392 GLY A O 1
ATOM 3058 N N . ALA A 1 393 ? -0.600 -3.163 -26.381 1.00 82.94 393 ALA A N 1
ATOM 3059 C CA . ALA A 1 393 ? 0.315 -2.433 -27.252 1.00 82.94 393 ALA A CA 1
ATOM 3060 C C . ALA A 1 393 ? 1.720 -2.370 -26.624 1.00 82.94 393 ALA A C 1
ATOM 3062 O O . ALA A 1 393 ? 2.700 -2.718 -27.290 1.00 82.94 393 ALA A O 1
ATOM 3063 N N . ASP A 1 394 ? 1.798 -2.058 -25.327 1.00 85.31 394 ASP A N 1
ATOM 3064 C CA . ASP A 1 394 ? 3.056 -1.973 -24.579 1.00 85.31 394 ASP A CA 1
ATOM 3065 C C . ASP A 1 394 ? 3.765 -3.326 -24.493 1.00 85.31 394 ASP A C 1
ATOM 3067 O O . ASP A 1 394 ? 4.961 -3.408 -24.758 1.00 85.31 394 ASP A O 1
ATOM 3071 N N . MET A 1 395 ? 3.042 -4.411 -24.193 1.00 88.50 395 MET A N 1
ATOM 3072 C CA . MET A 1 395 ? 3.616 -5.761 -24.132 1.00 88.50 395 MET A CA 1
ATOM 3073 C C . MET A 1 395 ? 4.186 -6.197 -25.486 1.00 88.50 395 MET A C 1
ATOM 3075 O O . MET A 1 395 ? 5.276 -6.770 -25.546 1.00 88.50 395 MET A O 1
ATOM 3079 N N . SER A 1 396 ? 3.481 -5.902 -26.584 1.00 86.19 396 SER A N 1
ATOM 3080 C CA . SER A 1 396 ? 3.950 -6.238 -27.932 1.00 86.19 396 SER A CA 1
ATOM 3081 C C . SER A 1 396 ? 5.198 -5.439 -28.329 1.00 86.19 396 SER A C 1
ATOM 3083 O O . SER A 1 396 ? 6.129 -5.996 -28.919 1.00 86.19 396 SER A O 1
ATOM 3085 N N . PHE A 1 397 ? 5.248 -4.154 -27.966 1.00 88.19 397 PHE A N 1
ATOM 3086 C CA . PHE A 1 397 ? 6.400 -3.285 -28.175 1.00 88.19 397 PHE A CA 1
ATOM 3087 C C . PHE A 1 397 ? 7.591 -3.729 -27.319 1.00 88.19 397 PHE A C 1
ATOM 3089 O O . PHE A 1 397 ? 8.675 -3.961 -27.855 1.00 88.19 397 PHE A O 1
ATOM 3096 N N . CYS A 1 398 ? 7.377 -3.920 -26.014 1.00 88.31 398 CYS A N 1
ATOM 3097 C CA . CYS A 1 398 ? 8.403 -4.331 -25.064 1.00 88.31 398 CYS A CA 1
ATOM 3098 C C . CYS A 1 398 ? 9.009 -5.674 -25.473 1.00 88.31 398 CYS A C 1
ATOM 3100 O O . CYS A 1 398 ? 10.228 -5.805 -25.494 1.00 88.31 398 CYS A O 1
ATOM 3102 N N . LEU A 1 399 ? 8.194 -6.649 -25.893 1.00 88.88 399 LEU A N 1
ATOM 3103 C CA . LEU A 1 399 ? 8.705 -7.933 -26.368 1.00 88.88 399 LEU A CA 1
ATOM 3104 C C . LEU A 1 399 ? 9.603 -7.764 -27.602 1.00 88.88 399 LEU A C 1
ATOM 3106 O O . LEU A 1 399 ? 10.707 -8.303 -27.633 1.00 88.88 399 LEU A O 1
ATOM 3110 N N . ARG A 1 400 ? 9.163 -6.996 -28.609 1.00 87.88 400 ARG A N 1
ATOM 3111 C CA . ARG A 1 400 ? 9.958 -6.742 -29.826 1.00 87.88 400 ARG A CA 1
ATOM 3112 C C . ARG A 1 400 ? 11.272 -6.034 -29.506 1.00 87.88 400 ARG A C 1
ATOM 3114 O O . ARG A 1 400 ? 12.310 -6.421 -30.037 1.00 87.88 400 ARG A O 1
ATOM 3121 N N . PHE A 1 401 ? 11.229 -5.039 -28.625 1.00 88.81 401 PHE A N 1
ATOM 3122 C CA . PHE A 1 401 ? 12.404 -4.302 -28.175 1.00 88.81 401 PHE A CA 1
ATOM 3123 C C . PHE A 1 401 ? 13.385 -5.204 -27.409 1.00 88.81 401 PHE A C 1
ATOM 3125 O O . PHE A 1 401 ? 14.572 -5.233 -27.732 1.00 88.81 401 PHE A O 1
ATOM 3132 N N . CYS A 1 402 ? 12.898 -5.996 -26.446 1.00 88.88 402 CYS A N 1
ATOM 3133 C CA . CYS A 1 402 ? 13.732 -6.903 -25.658 1.00 88.88 402 CYS A CA 1
ATOM 3134 C C . CYS A 1 402 ? 14.386 -7.984 -26.529 1.00 88.88 402 CYS A C 1
ATOM 3136 O O . CYS A 1 402 ? 15.587 -8.219 -26.415 1.00 88.88 402 CYS A O 1
ATOM 3138 N N . VAL A 1 403 ? 13.624 -8.611 -27.432 1.00 88.62 403 VAL A N 1
ATOM 3139 C CA . VAL A 1 403 ? 14.148 -9.637 -28.350 1.00 88.62 403 VAL A CA 1
ATOM 3140 C C . VAL A 1 403 ? 15.210 -9.041 -29.270 1.00 88.62 403 VAL A C 1
ATOM 3142 O O . VAL A 1 403 ? 16.275 -9.634 -29.419 1.00 88.62 403 VAL A O 1
ATOM 3145 N N . ALA A 1 404 ? 14.970 -7.855 -29.835 1.00 87.75 404 ALA A N 1
ATOM 3146 C CA . ALA A 1 404 ? 15.947 -7.160 -30.670 1.00 87.75 404 ALA A CA 1
ATOM 3147 C C . ALA A 1 404 ? 17.263 -6.878 -29.925 1.00 87.75 404 ALA A C 1
ATOM 3149 O O . ALA A 1 404 ? 18.338 -7.173 -30.450 1.00 87.75 404 ALA A O 1
ATOM 3150 N N . ALA A 1 405 ? 17.179 -6.354 -28.698 1.00 88.25 405 ALA A N 1
ATOM 3151 C CA . ALA A 1 405 ? 18.345 -6.028 -27.879 1.00 88.25 405 ALA A CA 1
ATOM 3152 C C . ALA A 1 405 ? 19.163 -7.281 -27.522 1.00 88.25 405 ALA A C 1
ATOM 3154 O O . ALA A 1 405 ? 20.377 -7.309 -27.732 1.00 88.25 405 ALA A O 1
ATOM 3155 N N . VAL A 1 406 ? 18.502 -8.342 -27.043 1.00 86.81 406 VAL A N 1
ATOM 3156 C CA . VAL A 1 406 ? 19.174 -9.593 -26.649 1.00 86.81 406 VAL A CA 1
ATOM 3157 C C . VAL A 1 406 ? 19.771 -10.301 -27.861 1.00 86.81 406 VAL A C 1
ATOM 3159 O O . VAL A 1 406 ? 20.921 -10.727 -27.808 1.00 86.81 406 VAL A O 1
ATOM 3162 N N . CYS A 1 407 ? 19.050 -10.382 -28.982 1.00 84.75 407 CYS A N 1
ATOM 3163 C CA . CYS A 1 407 ? 19.575 -11.018 -30.190 1.00 84.75 407 CYS A CA 1
ATOM 3164 C C . CYS A 1 407 ? 20.784 -10.261 -30.751 1.00 84.75 407 CYS A C 1
ATOM 3166 O O . CYS A 1 407 ? 21.760 -10.886 -31.163 1.00 84.75 407 CYS A O 1
ATOM 3168 N N . TYR A 1 408 ? 20.762 -8.924 -30.731 1.00 85.50 408 TYR A N 1
ATOM 3169 C CA . TYR A 1 408 ? 21.921 -8.121 -31.120 1.00 85.50 408 TYR A CA 1
ATOM 3170 C C . TYR A 1 408 ? 23.129 -8.390 -30.209 1.00 85.50 408 TYR A C 1
ATOM 3172 O O . TYR A 1 408 ? 24.236 -8.621 -30.702 1.00 85.50 408 TYR A O 1
ATOM 3180 N N . ALA A 1 409 ? 22.914 -8.417 -28.891 1.00 84.12 409 ALA A N 1
ATOM 3181 C CA . ALA A 1 409 ? 23.965 -8.670 -27.911 1.00 84.12 409 ALA A CA 1
ATOM 3182 C C . ALA A 1 409 ? 24.561 -10.085 -28.019 1.00 84.12 409 ALA A C 1
ATOM 3184 O O . ALA A 1 409 ? 25.781 -10.247 -27.972 1.00 84.12 409 ALA A O 1
ATOM 3185 N N . LEU A 1 410 ? 23.725 -11.109 -28.218 1.00 82.31 410 LEU A N 1
ATOM 3186 C CA . LEU A 1 410 ? 24.154 -12.502 -28.390 1.00 82.31 410 LEU A CA 1
ATOM 3187 C C . LEU A 1 410 ? 24.932 -12.716 -29.687 1.00 82.31 410 LEU A C 1
ATOM 3189 O O . LEU A 1 410 ? 25.913 -13.460 -29.699 1.00 82.31 410 LEU A O 1
ATOM 3193 N N . CYS A 1 411 ? 24.539 -12.032 -30.764 1.00 80.62 411 CYS A N 1
ATOM 3194 C CA . CYS A 1 411 ? 25.341 -12.022 -31.976 1.00 80.62 411 CYS A CA 1
ATOM 3195 C C . CYS A 1 411 ? 26.698 -11.365 -31.688 1.00 80.62 411 CYS A C 1
ATOM 3197 O O . CYS A 1 411 ? 27.723 -12.023 -31.833 1.00 80.62 411 CYS A O 1
ATOM 3199 N N . ARG A 1 412 ? 26.727 -10.116 -31.198 1.00 80.44 412 ARG A N 1
ATOM 3200 C CA . ARG A 1 412 ? 27.967 -9.334 -31.021 1.00 80.44 412 ARG A CA 1
ATOM 3201 C C . ARG A 1 412 ? 28.977 -9.956 -30.048 1.00 80.44 412 ARG A C 1
ATOM 3203 O O . ARG A 1 412 ? 30.176 -9.744 -30.205 1.00 80.44 412 ARG A O 1
ATOM 3210 N N . SER A 1 413 ? 28.507 -10.703 -29.055 1.00 71.50 413 SER A N 1
ATOM 3211 C CA . SER A 1 413 ? 29.343 -11.411 -28.073 1.00 71.50 413 SER A CA 1
ATOM 3212 C C . SER A 1 413 ? 29.918 -12.739 -28.582 1.00 71.50 413 SER A C 1
ATOM 3214 O O . SER A 1 413 ? 30.584 -13.431 -27.816 1.00 71.50 413 SER A O 1
ATOM 3216 N N . ASP A 1 414 ? 29.649 -13.125 -29.837 1.00 68.06 414 ASP A N 1
ATOM 3217 C CA . ASP A 1 414 ? 29.911 -14.473 -30.367 1.00 68.06 414 ASP A CA 1
ATOM 3218 C C . ASP A 1 414 ? 29.316 -15.580 -29.468 1.00 68.06 414 ASP A C 1
ATOM 3220 O O . ASP A 1 414 ? 29.790 -16.715 -29.451 1.00 68.06 414 ASP A O 1
ATOM 3224 N N . SER A 1 415 ? 28.248 -15.247 -28.728 1.00 63.69 415 SER A N 1
ATOM 3225 C CA . SER A 1 415 ? 27.546 -16.132 -27.795 1.00 63.69 415 SER A CA 1
ATOM 3226 C C . SER A 1 415 ? 28.371 -16.624 -26.587 1.00 63.69 415 SER A C 1
ATOM 3228 O O . SER A 1 415 ? 28.031 -17.651 -26.002 1.00 63.69 415 SER A O 1
ATOM 3230 N N . SER A 1 416 ? 29.419 -15.909 -26.153 1.00 67.19 416 SER A N 1
ATOM 3231 C CA . SER A 1 416 ? 30.107 -16.231 -24.890 1.00 67.19 416 SER A CA 1
ATOM 3232 C C . SER A 1 416 ? 29.405 -15.604 -23.667 1.00 67.19 416 SER A C 1
ATOM 3234 O O . SER A 1 416 ? 29.154 -14.399 -23.670 1.00 67.19 416 SER A O 1
ATOM 3236 N N . PRO A 1 417 ? 29.093 -16.376 -22.604 1.00 61.59 417 PRO A N 1
ATOM 3237 C CA . PRO A 1 417 ? 28.283 -15.896 -21.477 1.00 61.59 417 PRO A CA 1
ATOM 3238 C C . PRO A 1 417 ? 28.936 -14.722 -20.730 1.00 61.59 417 PRO A C 1
ATOM 3240 O O . PRO A 1 417 ? 28.267 -13.725 -20.465 1.00 61.59 417 PRO A O 1
ATOM 3243 N N . ASP A 1 418 ? 30.254 -14.771 -20.513 1.00 66.69 418 ASP A N 1
ATOM 3244 C CA . ASP A 1 418 ? 31.001 -13.741 -19.775 1.00 66.69 418 ASP A CA 1
ATOM 3245 C C . ASP A 1 418 ? 30.915 -12.353 -20.421 1.00 66.69 418 ASP A C 1
ATOM 3247 O O . ASP A 1 418 ? 30.908 -11.338 -19.730 1.00 66.69 418 ASP A O 1
ATOM 3251 N N . ARG A 1 419 ? 30.821 -12.291 -21.757 1.00 67.44 419 ARG A N 1
ATOM 3252 C CA . ARG A 1 419 ? 30.765 -11.022 -22.495 1.00 67.44 419 ARG A CA 1
ATOM 3253 C C . ARG A 1 419 ? 29.344 -10.497 -22.644 1.00 67.44 419 ARG A C 1
ATOM 3255 O O . ARG A 1 419 ? 29.184 -9.315 -22.915 1.00 67.44 419 ARG A O 1
ATOM 3262 N N . VAL A 1 420 ? 28.312 -11.332 -22.492 1.00 72.31 420 VAL A N 1
ATOM 3263 C CA . VAL A 1 420 ? 26.908 -10.900 -22.639 1.00 72.31 420 VAL A CA 1
ATOM 3264 C C . VAL A 1 420 ? 26.475 -9.996 -21.480 1.00 72.31 420 VAL A C 1
ATOM 3266 O O . VAL A 1 420 ? 25.681 -9.079 -21.696 1.00 72.31 420 VAL A O 1
ATOM 3269 N N . HIS A 1 421 ? 27.063 -10.176 -20.294 1.00 73.62 421 HIS A N 1
ATOM 3270 C CA . HIS A 1 421 ? 26.859 -9.309 -19.127 1.00 73.62 421 HIS A CA 1
ATOM 3271 C C . HIS A 1 421 ? 27.207 -7.839 -19.373 1.00 73.62 421 HIS A C 1
ATOM 3273 O O . HIS A 1 421 ? 26.604 -6.958 -18.768 1.00 73.62 421 HIS A O 1
ATOM 3279 N N . ASP A 1 422 ? 28.147 -7.565 -20.278 1.00 77.38 422 ASP A N 1
ATOM 3280 C CA . ASP A 1 422 ? 28.543 -6.197 -20.618 1.00 77.38 422 ASP A CA 1
ATOM 3281 C C . ASP A 1 422 ? 27.559 -5.514 -21.579 1.00 77.38 422 ASP A C 1
ATOM 3283 O O . ASP A 1 422 ? 27.589 -4.294 -21.735 1.00 77.38 422 ASP A O 1
ATOM 3287 N N . TYR A 1 423 ? 26.681 -6.282 -22.232 1.00 77.88 423 TYR A N 1
ATOM 3288 C CA . TYR A 1 423 ? 25.770 -5.790 -23.269 1.00 77.88 423 TYR A CA 1
ATOM 3289 C C . TYR A 1 423 ? 24.290 -5.837 -22.865 1.00 77.88 423 TYR A C 1
ATOM 3291 O O . TYR A 1 423 ? 23.503 -5.055 -23.400 1.00 77.88 423 TYR A O 1
ATOM 3299 N N . VAL A 1 424 ? 23.888 -6.722 -21.945 1.00 81.94 424 VAL A N 1
ATOM 3300 C CA . VAL A 1 424 ? 22.471 -6.942 -21.607 1.00 81.94 424 VAL A CA 1
ATOM 3301 C C . VAL A 1 424 ? 22.180 -6.656 -20.128 1.00 81.94 424 VAL A C 1
ATOM 3303 O O . VAL A 1 424 ? 22.637 -7.411 -19.262 1.00 81.94 424 VAL A O 1
ATOM 3306 N N . PRO A 1 425 ? 21.333 -5.648 -19.830 1.00 84.50 425 PRO A N 1
ATOM 3307 C CA . PRO A 1 425 ? 20.839 -5.416 -18.476 1.00 84.50 425 PRO A CA 1
ATOM 3308 C C . PRO A 1 425 ? 19.990 -6.581 -17.957 1.00 84.50 425 PRO A C 1
ATOM 3310 O O . PRO A 1 425 ? 19.154 -7.133 -18.682 1.00 84.50 425 PRO A O 1
ATOM 3313 N N . SER A 1 426 ? 20.124 -6.885 -16.667 1.00 83.94 426 SER A N 1
ATOM 3314 C CA . SER A 1 426 ? 19.354 -7.926 -15.973 1.00 83.94 426 SER A CA 1
ATOM 3315 C C . SER A 1 426 ? 17.840 -7.699 -16.046 1.00 83.94 426 SER A C 1
ATOM 3317 O O . SER A 1 426 ? 17.079 -8.620 -16.350 1.00 83.94 426 SER A O 1
ATOM 3319 N N . SER A 1 427 ? 17.386 -6.454 -15.866 1.00 84.19 427 SER A N 1
ATOM 3320 C CA . SER A 1 427 ? 15.964 -6.088 -15.903 1.00 84.19 427 SER A CA 1
ATOM 3321 C C . SER A 1 427 ? 15.301 -6.348 -17.262 1.00 84.19 427 SER A C 1
ATOM 3323 O O . SER A 1 427 ? 14.115 -6.677 -17.311 1.00 84.19 427 SER A O 1
ATOM 3325 N N . LEU A 1 428 ? 16.056 -6.276 -18.364 1.00 85.69 428 LEU A N 1
ATOM 3326 C CA . LEU A 1 428 ? 15.552 -6.568 -19.708 1.00 85.69 428 LEU A CA 1
ATOM 3327 C C . LEU A 1 428 ? 15.312 -8.074 -19.897 1.00 85.69 428 LEU A C 1
ATOM 3329 O O . LEU A 1 428 ? 14.266 -8.470 -20.414 1.00 85.69 428 LEU A O 1
ATOM 3333 N N . CYS A 1 429 ? 16.229 -8.916 -19.416 1.00 84.88 429 CYS A N 1
ATOM 3334 C CA . CYS A 1 429 ? 16.046 -10.368 -19.411 1.00 84.88 429 CYS A CA 1
ATOM 3335 C C . CYS A 1 429 ? 14.863 -10.789 -18.536 1.00 84.88 429 CYS A C 1
ATOM 3337 O O . CYS A 1 429 ? 14.033 -11.571 -18.991 1.00 84.88 429 CYS A O 1
ATOM 3339 N N . LYS A 1 430 ? 14.718 -10.221 -17.330 1.00 87.94 430 LYS A N 1
ATOM 3340 C CA . LYS A 1 430 ? 13.570 -10.499 -16.449 1.00 87.94 430 LYS A CA 1
ATOM 3341 C C . LYS A 1 430 ? 12.231 -10.187 -17.131 1.00 87.94 430 LYS A C 1
ATOM 3343 O O . LYS A 1 430 ? 11.294 -10.981 -17.055 1.00 87.94 430 LYS A O 1
ATOM 3348 N N . LYS A 1 431 ? 12.149 -9.073 -17.870 1.00 88.38 431 LYS A N 1
ATOM 3349 C CA . LYS A 1 431 ? 10.959 -8.728 -18.671 1.00 88.38 431 LYS A CA 1
ATOM 3350 C C . LYS A 1 431 ? 10.723 -9.686 -19.824 1.00 88.38 431 LYS A C 1
ATOM 3352 O O . LYS A 1 431 ? 9.579 -10.042 -20.087 1.00 88.38 431 LYS A O 1
ATOM 3357 N N . LEU A 1 432 ? 11.783 -10.132 -20.490 1.00 87.81 432 LEU A N 1
ATOM 3358 C CA . LEU A 1 432 ? 11.671 -11.130 -21.546 1.00 87.81 432 LEU A CA 1
ATOM 3359 C C . LEU A 1 432 ? 11.143 -12.468 -20.996 1.00 87.81 432 LEU A C 1
ATOM 3361 O O . LEU A 1 432 ? 10.246 -13.048 -21.602 1.00 87.81 432 LEU A O 1
ATOM 3365 N N . LEU A 1 433 ? 11.624 -12.918 -19.830 1.00 87.19 433 LEU A N 1
ATOM 3366 C CA . LEU A 1 433 ? 11.127 -14.125 -19.153 1.00 87.19 433 LEU A CA 1
ATOM 3367 C C . LEU A 1 433 ? 9.625 -14.034 -18.840 1.00 87.19 433 LEU A C 1
ATOM 3369 O O . LEU A 1 433 ? 8.872 -14.977 -19.100 1.00 87.19 433 LEU A O 1
ATOM 3373 N N . TYR A 1 434 ? 9.179 -12.877 -18.348 1.00 89.31 434 TYR A N 1
ATOM 3374 C CA . TYR A 1 434 ? 7.764 -12.595 -18.108 1.00 89.31 434 TYR A CA 1
ATOM 3375 C C . TYR A 1 434 ? 6.937 -12.594 -19.408 1.00 89.31 434 TYR A C 1
ATOM 3377 O O . TYR A 1 434 ? 5.949 -13.317 -19.526 1.00 89.31 434 TYR A O 1
ATOM 3385 N N . LEU A 1 435 ? 7.347 -11.820 -20.418 1.00 88.44 435 LEU A N 1
ATOM 3386 C CA . LEU A 1 435 ? 6.555 -11.605 -21.633 1.00 88.44 435 LEU A CA 1
ATOM 3387 C C . LEU A 1 435 ? 6.492 -12.836 -22.543 1.00 88.44 435 LEU A C 1
ATOM 3389 O O . LEU A 1 435 ? 5.446 -13.097 -23.137 1.00 88.44 435 LEU A O 1
ATOM 3393 N N . VAL A 1 436 ? 7.585 -13.596 -22.671 1.00 87.31 436 VAL A N 1
ATOM 3394 C CA . VAL A 1 436 ? 7.617 -14.782 -23.542 1.00 87.31 436 VAL A CA 1
ATOM 3395 C C . VAL A 1 436 ? 6.718 -15.882 -22.987 1.00 87.31 436 VAL A C 1
ATOM 3397 O O . VAL A 1 436 ? 5.874 -16.393 -23.720 1.00 87.31 436 VAL A O 1
ATOM 3400 N N . SER A 1 437 ? 6.828 -16.185 -21.689 1.00 84.56 437 SER A N 1
ATOM 3401 C CA . SER A 1 437 ? 5.975 -17.185 -21.029 1.00 84.56 437 SER A CA 1
ATOM 3402 C C . SER A 1 437 ? 4.485 -16.809 -21.068 1.00 84.56 437 SER A C 1
ATOM 3404 O O . SER A 1 437 ? 3.624 -17.685 -21.218 1.00 84.56 437 SER A O 1
ATOM 3406 N N . ARG A 1 438 ? 4.174 -15.506 -21.005 1.00 88.19 438 ARG A N 1
ATOM 3407 C CA . ARG A 1 438 ? 2.812 -14.967 -21.129 1.00 88.19 438 ARG A CA 1
ATOM 3408 C C . ARG A 1 438 ? 2.251 -15.110 -22.543 1.00 88.19 438 ARG A C 1
ATOM 3410 O O . ARG A 1 438 ? 1.191 -15.703 -22.716 1.00 88.19 438 ARG A O 1
ATOM 3417 N N . LEU A 1 439 ? 2.951 -14.580 -23.548 1.00 84.75 439 LEU A N 1
ATOM 3418 C CA . LEU A 1 439 ? 2.419 -14.392 -24.906 1.00 84.75 439 LEU A CA 1
ATOM 3419 C C . LEU A 1 439 ? 2.586 -15.607 -25.828 1.00 84.75 439 LEU A C 1
ATOM 3421 O O . LEU A 1 439 ? 1.914 -15.690 -26.858 1.00 84.75 439 LEU A O 1
ATOM 3425 N N . LEU A 1 440 ? 3.488 -16.535 -25.498 1.00 83.25 440 LEU A N 1
ATOM 3426 C CA . LEU A 1 440 ? 3.752 -17.735 -26.288 1.00 83.25 440 LEU A CA 1
ATOM 3427 C C . LEU A 1 440 ? 3.560 -18.989 -25.420 1.00 83.25 440 LEU A C 1
ATOM 3429 O O . LEU A 1 440 ? 4.499 -19.450 -24.778 1.00 83.25 440 LEU A O 1
ATOM 3433 N N . PRO A 1 441 ? 2.368 -19.614 -25.441 1.00 78.00 441 PRO A N 1
ATOM 3434 C CA . PRO A 1 441 ? 2.129 -20.855 -24.703 1.00 78.00 441 PRO A CA 1
ATOM 3435 C C . PRO A 1 441 ? 3.079 -21.986 -25.123 1.00 78.00 441 PRO A C 1
ATOM 3437 O O . PRO A 1 441 ? 3.493 -22.794 -24.299 1.00 78.00 441 PRO A O 1
ATOM 3440 N N . GLY A 1 442 ? 3.485 -22.011 -26.398 1.00 71.94 442 GLY A N 1
ATOM 3441 C CA . GLY A 1 442 ? 4.360 -23.047 -26.955 1.00 71.94 442 GLY A CA 1
ATOM 3442 C C . GLY A 1 442 ? 5.778 -23.094 -26.372 1.00 71.94 442 GLY A C 1
ATOM 3443 O O . GLY A 1 442 ? 6.479 -24.072 -26.605 1.00 71.94 442 GLY A O 1
ATOM 3444 N N . THR A 1 443 ? 6.219 -22.080 -25.619 1.00 72.56 443 THR A N 1
ATOM 3445 C CA . THR A 1 443 ? 7.524 -22.097 -24.930 1.00 72.56 443 THR A CA 1
ATOM 3446 C C . THR A 1 443 ? 7.438 -22.630 -23.498 1.00 72.56 443 THR A C 1
ATOM 3448 O O . THR A 1 443 ? 8.477 -22.847 -22.882 1.00 72.56 443 THR A O 1
ATOM 3451 N N . ARG A 1 444 ? 6.226 -22.867 -22.970 1.00 77.31 444 ARG A N 1
ATOM 3452 C CA . ARG A 1 444 ? 5.991 -23.351 -21.597 1.00 77.31 444 ARG A CA 1
ATOM 3453 C C . ARG A 1 444 ? 6.417 -24.814 -21.403 1.00 77.31 444 ARG A C 1
ATOM 3455 O O . ARG A 1 444 ? 6.916 -25.158 -20.343 1.00 77.31 444 ARG A O 1
ATOM 3462 N N . THR A 1 445 ? 6.293 -25.647 -22.440 1.00 58.09 445 THR A N 1
ATOM 3463 C CA . THR A 1 445 ? 6.622 -27.089 -22.413 1.00 58.09 445 THR A CA 1
ATOM 3464 C C . THR A 1 445 ? 8.102 -27.401 -22.644 1.00 58.09 445 THR A C 1
ATOM 3466 O O . THR A 1 445 ? 8.577 -28.476 -22.290 1.00 58.09 445 THR A O 1
ATOM 3469 N N . VAL A 1 446 ? 8.863 -26.470 -23.227 1.00 51.12 446 VAL A N 1
ATOM 3470 C CA . VAL A 1 446 ? 10.278 -26.687 -23.593 1.00 51.12 446 VAL A CA 1
ATOM 3471 C C . VAL A 1 446 ? 11.180 -26.818 -22.354 1.00 51.12 446 VAL A C 1
ATOM 3473 O O . VAL A 1 446 ? 12.273 -27.367 -22.447 1.00 51.12 446 VAL A O 1
ATOM 3476 N N . LEU A 1 447 ? 10.710 -26.383 -21.181 1.00 48.69 447 LEU A N 1
ATOM 3477 C CA . LEU A 1 447 ? 11.430 -26.501 -19.910 1.00 48.69 447 LEU A CA 1
ATOM 3478 C C . LEU A 1 447 ? 11.322 -27.898 -19.262 1.00 48.69 447 LEU A C 1
ATOM 3480 O O . LEU A 1 447 ? 12.150 -28.229 -18.420 1.00 48.69 447 LEU A O 1
ATOM 3484 N N . GLU A 1 448 ? 10.364 -28.741 -19.668 1.00 39.16 448 GLU A N 1
ATOM 3485 C CA . GLU A 1 448 ? 10.124 -30.063 -19.053 1.00 39.16 448 GLU A CA 1
ATOM 3486 C C . GLU A 1 448 ? 10.892 -31.220 -19.733 1.00 39.16 448 GLU A C 1
ATOM 3488 O O . GLU A 1 448 ? 10.894 -32.348 -19.247 1.00 39.16 448 GLU A O 1
ATOM 3493 N N . GLY A 1 449 ? 11.594 -30.958 -20.841 1.00 32.38 449 GLY A N 1
ATOM 3494 C CA . GLY A 1 449 ? 12.272 -31.970 -21.665 1.00 32.38 449 GLY A CA 1
ATOM 3495 C C . GLY A 1 449 ? 13.773 -32.150 -21.413 1.00 32.38 449 GLY A C 1
ATOM 3496 O O . GLY A 1 449 ? 14.486 -32.562 -22.322 1.00 32.38 449 GLY A O 1
ATOM 3497 N N . GLY A 1 450 ? 14.284 -31.838 -20.219 1.00 31.25 450 GLY A N 1
ATOM 3498 C CA . GLY A 1 450 ? 15.702 -31.993 -19.849 1.00 31.25 450 GLY A CA 1
ATOM 3499 C C . GLY A 1 450 ? 16.145 -33.437 -19.560 1.00 31.25 450 GLY A C 1
ATOM 3500 O O . GLY A 1 450 ? 16.980 -33.657 -18.687 1.00 31.25 450 GLY A O 1
ATOM 3501 N N . GLY A 1 451 ? 15.562 -34.427 -20.242 1.00 26.62 451 GLY A N 1
ATOM 3502 C CA . GLY A 1 451 ? 15.890 -35.845 -20.111 1.00 26.62 451 GLY A CA 1
ATOM 3503 C C . GLY A 1 451 ? 16.486 -36.397 -21.402 1.00 26.62 451 GLY A C 1
ATOM 3504 O O . GLY A 1 451 ? 15.750 -36.698 -22.332 1.00 26.62 451 GLY A O 1
ATOM 3505 N N . VAL A 1 452 ? 17.818 -36.512 -21.425 1.00 39.59 452 VAL A N 1
ATOM 3506 C CA . VAL A 1 452 ? 18.663 -37.384 -22.267 1.00 39.59 452 VAL A CA 1
ATOM 3507 C C . VAL A 1 452 ? 17.964 -38.019 -23.479 1.00 39.59 452 VAL A C 1
ATOM 3509 O O . VAL A 1 452 ? 17.410 -39.112 -23.373 1.00 39.59 452 VAL A O 1
ATOM 3512 N N . GLN A 1 453 ? 18.129 -37.418 -24.659 1.00 30.47 453 GLN A N 1
ATOM 3513 C CA . GLN A 1 453 ? 18.284 -38.181 -25.899 1.00 30.47 453 GLN A CA 1
ATOM 3514 C C . GLN A 1 453 ? 19.454 -37.609 -26.709 1.00 30.47 453 GLN A C 1
ATOM 3516 O O . GLN A 1 453 ? 19.404 -36.493 -27.212 1.00 30.47 453 GLN A O 1
ATOM 3521 N N . SER A 1 454 ? 20.514 -38.424 -26.740 1.00 28.33 454 SER A N 1
ATOM 3522 C CA . SER A 1 454 ? 21.633 -38.467 -27.691 1.00 28.33 454 SER A CA 1
ATOM 3523 C C . SER A 1 454 ? 22.402 -37.173 -27.969 1.00 28.33 454 SER A C 1
ATOM 3525 O O . SER A 1 454 ? 22.169 -36.471 -28.948 1.00 28.33 454 SER A O 1
ATOM 3527 N N . ALA A 1 455 ? 23.449 -36.982 -27.164 1.00 34.56 455 ALA A N 1
ATOM 3528 C CA . ALA A 1 455 ? 24.739 -36.544 -27.676 1.00 34.56 455 ALA A CA 1
ATOM 3529 C C . ALA A 1 455 ? 25.263 -37.611 -28.655 1.00 34.56 455 ALA A C 1
ATOM 3531 O O . ALA A 1 455 ? 25.778 -38.629 -28.212 1.00 34.56 455 ALA A O 1
ATOM 3532 N N . ASP A 1 456 ? 25.024 -37.422 -29.949 1.00 33.31 456 ASP A N 1
ATOM 3533 C CA . ASP A 1 456 ? 25.865 -37.915 -31.047 1.00 33.31 456 ASP A CA 1
ATOM 3534 C C . ASP A 1 456 ? 25.250 -37.445 -32.369 1.00 33.31 456 ASP A C 1
ATOM 3536 O O . ASP A 1 456 ? 24.356 -38.075 -32.917 1.00 33.31 456 ASP A O 1
ATOM 3540 N N . GLU A 1 457 ? 25.679 -36.260 -32.803 1.00 32.03 457 GLU A N 1
ATOM 3541 C CA . GLU A 1 457 ? 26.040 -35.899 -34.181 1.00 32.03 457 GLU A CA 1
ATOM 3542 C C . GLU A 1 457 ? 26.272 -34.383 -34.203 1.00 32.03 457 GLU A C 1
ATOM 3544 O O . GLU A 1 457 ? 25.364 -33.575 -34.368 1.00 32.03 457 GLU A O 1
ATOM 3549 N N . GLY A 1 458 ? 27.525 -33.979 -33.979 1.00 39.53 458 GLY A N 1
ATOM 3550 C CA . GLY A 1 458 ? 27.949 -32.604 -34.203 1.00 39.53 458 GLY A CA 1
ATOM 3551 C C . GLY A 1 458 ? 27.948 -32.308 -35.698 1.00 39.53 458 GLY A C 1
ATOM 3552 O O . GLY A 1 458 ? 28.945 -32.553 -36.376 1.00 39.53 458 GLY A O 1
ATOM 3553 N N . THR A 1 459 ? 26.846 -31.781 -36.221 1.00 32.16 459 THR A N 1
ATOM 3554 C CA . THR A 1 459 ? 26.771 -31.246 -37.581 1.00 32.16 459 THR A CA 1
ATOM 3555 C C . THR A 1 459 ? 26.815 -29.724 -37.578 1.00 32.16 459 THR A C 1
ATOM 3557 O O . THR A 1 459 ? 26.421 -29.025 -36.648 1.00 32.16 459 THR A O 1
ATOM 3560 N N . GLN A 1 460 ? 27.346 -29.209 -38.680 1.00 37.56 460 GLN A N 1
ATOM 3561 C CA . GLN A 1 460 ? 27.608 -27.817 -39.043 1.00 37.56 460 GLN A CA 1
ATOM 3562 C C . GLN A 1 460 ? 26.439 -26.820 -38.829 1.00 37.56 460 GLN A C 1
ATOM 3564 O O . GLN A 1 460 ? 26.650 -25.612 -38.946 1.00 37.56 460 GLN A O 1
ATOM 3569 N N . GLU A 1 461 ? 25.242 -27.300 -38.484 1.00 38.81 461 GLU A N 1
ATOM 3570 C CA . GLU A 1 461 ? 23.992 -26.546 -38.330 1.00 38.81 461 GLU A CA 1
ATOM 3571 C C . GLU A 1 461 ? 23.945 -25.679 -37.052 1.00 38.81 461 GLU A C 1
ATOM 3573 O O . GLU A 1 461 ? 23.383 -24.581 -37.070 1.00 38.81 461 GLU A O 1
ATOM 3578 N N . GLU A 1 462 ? 24.619 -26.066 -35.960 1.00 40.72 462 GLU A N 1
ATOM 3579 C CA . GLU A 1 462 ? 24.615 -25.285 -34.704 1.00 40.72 462 GLU A CA 1
ATOM 3580 C C . GLU A 1 462 ? 25.375 -23.947 -34.815 1.00 40.72 462 GLU A C 1
ATOM 3582 O O . GLU A 1 462 ? 25.013 -22.953 -34.181 1.00 40.72 462 GLU A O 1
ATOM 3587 N N . LYS A 1 463 ? 26.399 -23.871 -35.680 1.00 39.59 463 LYS A N 1
ATOM 3588 C CA . LYS A 1 463 ? 27.134 -22.621 -35.975 1.00 39.59 463 LYS A CA 1
ATOM 3589 C C . LYS A 1 463 ? 26.419 -21.730 -36.999 1.00 39.59 463 LYS A C 1
ATOM 3591 O O . LYS A 1 463 ? 26.728 -20.537 -37.094 1.00 39.59 463 LYS A O 1
ATOM 3596 N N . GLU A 1 464 ? 25.476 -22.280 -37.764 1.00 41.16 464 GLU A N 1
ATOM 3597 C CA . GLU A 1 464 ? 24.633 -21.529 -38.702 1.00 41.16 464 GLU A CA 1
ATOM 3598 C C . GLU A 1 464 ? 23.381 -20.944 -38.026 1.00 41.16 464 GLU A C 1
ATOM 3600 O O . GLU A 1 464 ? 22.928 -19.864 -38.420 1.00 41.16 464 GLU A O 1
ATOM 3605 N N . ALA A 1 465 ? 22.897 -21.556 -36.938 1.00 41.84 465 ALA A N 1
ATOM 3606 C CA . ALA A 1 465 ? 21.744 -21.086 -36.163 1.00 41.84 465 ALA A CA 1
ATOM 3607 C C . ALA A 1 465 ? 21.902 -19.643 -35.628 1.00 41.84 465 ALA A C 1
ATOM 3609 O O . ALA A 1 465 ? 20.979 -18.831 -35.737 1.00 41.84 465 ALA A O 1
ATOM 3610 N N . GLY A 1 466 ? 23.097 -19.268 -35.149 1.00 48.84 466 GLY A N 1
ATOM 3611 C CA . GLY A 1 466 ? 23.392 -17.896 -34.705 1.00 48.84 466 GLY A CA 1
ATOM 3612 C C . GLY A 1 466 ? 23.348 -16.848 -35.832 1.00 48.84 466 GLY A C 1
ATOM 3613 O O . GLY A 1 466 ? 23.000 -15.693 -35.592 1.00 48.84 466 GLY A O 1
ATOM 3614 N N . ARG A 1 467 ? 23.633 -17.239 -37.087 1.00 48.72 467 ARG A N 1
ATOM 3615 C CA . ARG A 1 467 ? 23.551 -16.343 -38.264 1.00 48.72 467 ARG A CA 1
ATOM 3616 C C . ARG A 1 467 ? 22.124 -16.196 -38.796 1.00 48.72 467 ARG A C 1
ATOM 3618 O O . ARG A 1 467 ? 21.807 -15.159 -39.381 1.00 48.72 467 ARG A O 1
ATOM 3625 N N . GLY A 1 468 ? 21.274 -17.204 -38.592 1.00 57.34 468 GLY A N 1
ATOM 3626 C CA . GLY A 1 468 ? 19.850 -17.165 -38.940 1.00 57.34 468 GLY A CA 1
ATOM 3627 C C . GLY A 1 468 ? 19.026 -16.250 -38.026 1.00 57.34 468 GLY A C 1
ATOM 3628 O O . GLY A 1 468 ? 18.106 -15.588 -38.498 1.00 57.34 468 GLY A O 1
ATOM 3629 N N . MET A 1 469 ? 19.396 -16.132 -36.743 1.00 66.62 469 MET A N 1
ATOM 3630 C CA . MET A 1 469 ? 18.659 -15.337 -35.748 1.00 66.62 469 MET A CA 1
ATOM 3631 C C . MET A 1 469 ? 18.570 -13.848 -36.109 1.00 66.62 469 MET A C 1
ATOM 3633 O O . MET A 1 469 ? 17.482 -13.277 -36.110 1.00 66.62 469 MET A O 1
ATOM 3637 N N . TRP A 1 470 ? 19.700 -13.220 -36.452 1.00 70.19 470 TRP A N 1
ATOM 3638 C CA . TRP A 1 470 ? 19.721 -11.801 -36.820 1.00 70.19 470 TRP A CA 1
ATOM 3639 C C . TRP A 1 470 ? 18.990 -11.537 -38.143 1.00 70.19 470 TRP A C 1
ATOM 3641 O O . TRP A 1 470 ? 18.263 -10.554 -38.254 1.00 70.19 470 TRP A O 1
ATOM 3651 N N . ARG A 1 471 ? 19.108 -12.452 -39.118 1.00 67.12 471 ARG A N 1
ATOM 3652 C CA . ARG A 1 471 ? 18.376 -12.377 -40.395 1.00 67.12 471 ARG A CA 1
ATOM 3653 C C . ARG A 1 471 ? 16.860 -12.427 -40.204 1.00 67.12 471 ARG A C 1
ATOM 3655 O O . ARG A 1 471 ? 16.156 -11.668 -40.852 1.00 67.12 471 ARG A O 1
ATOM 3662 N N . ASN A 1 472 ? 16.366 -13.238 -39.269 1.00 67.31 472 ASN A N 1
ATOM 3663 C CA . ASN A 1 472 ? 14.934 -13.326 -38.960 1.00 67.31 472 ASN A CA 1
ATOM 3664 C C . ASN A 1 472 ? 14.371 -12.062 -38.289 1.00 67.31 472 ASN A C 1
ATOM 3666 O O . ASN A 1 472 ? 13.160 -11.898 -38.195 1.00 67.31 472 ASN A O 1
ATOM 3670 N N . ILE A 1 473 ? 15.228 -11.194 -37.755 1.00 67.88 473 ILE A N 1
ATOM 3671 C CA . ILE A 1 473 ? 14.821 -9.960 -37.072 1.00 67.88 473 ILE A CA 1
ATOM 3672 C C . ILE A 1 473 ? 14.908 -8.761 -38.018 1.00 67.88 473 ILE A C 1
ATOM 3674 O O . ILE A 1 473 ? 14.102 -7.839 -37.914 1.00 67.88 473 ILE A O 1
ATOM 3678 N N . THR A 1 474 ? 15.872 -8.772 -38.942 1.00 63.94 474 THR A N 1
ATOM 3679 C CA . THR A 1 474 ? 16.037 -7.721 -39.951 1.00 63.94 474 THR A CA 1
ATOM 3680 C C . THR A 1 474 ? 15.160 -7.916 -41.187 1.00 63.94 474 THR A C 1
ATOM 3682 O O . THR A 1 474 ? 14.953 -6.951 -41.924 1.00 63.94 474 THR A O 1
ATOM 3685 N N . ASP A 1 475 ? 14.628 -9.122 -41.415 1.00 69.06 475 ASP A N 1
ATOM 3686 C CA . ASP A 1 475 ? 13.692 -9.397 -42.504 1.00 69.06 475 ASP A CA 1
ATOM 3687 C C . ASP A 1 475 ? 12.284 -8.847 -42.185 1.00 69.06 475 ASP A C 1
ATOM 3689 O O . ASP A 1 475 ? 11.645 -9.307 -41.233 1.00 69.06 475 ASP A O 1
ATOM 3693 N N . PRO A 1 476 ? 11.755 -7.890 -42.974 1.00 61.59 476 PRO A N 1
ATOM 3694 C CA . PRO A 1 476 ? 10.407 -7.359 -42.779 1.00 61.59 476 PRO A CA 1
ATOM 3695 C C . PRO A 1 476 ? 9.291 -8.397 -42.999 1.00 61.59 476 PRO A C 1
ATOM 3697 O O . PRO A 1 476 ? 8.154 -8.140 -42.603 1.00 61.59 476 PRO A O 1
ATOM 3700 N N . LEU A 1 477 ? 9.585 -9.540 -43.634 1.00 54.53 477 LEU A N 1
ATOM 3701 C CA . LEU A 1 477 ? 8.625 -10.620 -43.903 1.00 54.53 477 LEU A CA 1
ATOM 3702 C C . LEU A 1 477 ? 8.550 -11.658 -42.773 1.00 54.53 477 LEU A C 1
ATOM 3704 O O . LEU A 1 477 ? 7.592 -12.433 -42.710 1.00 54.53 477 LEU A O 1
ATOM 3708 N N . ALA A 1 478 ? 9.537 -11.687 -41.876 1.00 64.12 478 ALA A N 1
ATOM 3709 C CA . ALA A 1 478 ? 9.592 -12.654 -40.792 1.00 64.12 478 ALA A CA 1
ATOM 3710 C C . ALA A 1 478 ? 8.646 -12.268 -39.644 1.00 64.12 478 ALA A C 1
ATOM 3712 O O . ALA A 1 478 ? 8.539 -11.113 -39.226 1.00 64.12 478 ALA A O 1
ATOM 3713 N N . SER A 1 479 ? 7.948 -13.262 -39.087 1.00 72.12 479 SER A N 1
ATOM 3714 C CA . SER A 1 479 ? 7.099 -13.028 -37.920 1.00 72.12 479 SER A CA 1
ATOM 3715 C C . SER A 1 479 ? 7.965 -12.812 -36.673 1.00 72.12 479 SER A C 1
ATOM 3717 O O . SER A 1 479 ? 8.879 -13.584 -36.393 1.00 72.12 479 SER A O 1
ATOM 3719 N N . TRP A 1 480 ? 7.645 -11.816 -35.847 1.00 74.12 480 TRP A N 1
ATOM 3720 C CA . TRP A 1 480 ? 8.356 -11.607 -34.577 1.00 74.12 480 TRP A CA 1
ATOM 3721 C C . TRP A 1 480 ? 8.300 -12.846 -33.657 1.00 74.12 480 TRP A C 1
ATOM 3723 O O . TRP A 1 480 ? 9.225 -13.081 -32.884 1.00 74.12 480 TRP A O 1
ATOM 3733 N N . LYS A 1 481 ? 7.254 -13.683 -33.781 1.00 79.25 481 LYS A N 1
ATOM 3734 C CA . LYS A 1 481 ? 7.089 -14.943 -33.035 1.00 79.25 481 LYS A CA 1
ATOM 3735 C C . LYS A 1 481 ? 8.166 -15.976 -33.377 1.00 79.25 481 LYS A C 1
ATOM 3737 O O . LYS A 1 481 ? 8.704 -16.600 -32.467 1.00 79.25 481 LYS A O 1
ATOM 3742 N N . SER A 1 482 ? 8.517 -16.141 -34.657 1.00 77.69 482 SER A N 1
ATOM 3743 C CA . SER A 1 482 ? 9.590 -17.066 -35.059 1.00 77.69 482 SER A CA 1
ATOM 3744 C C . SER A 1 482 ? 10.950 -16.628 -34.521 1.00 77.69 482 SER A C 1
ATOM 3746 O O . SER A 1 482 ? 11.738 -17.471 -34.098 1.00 77.69 482 SER A O 1
ATOM 3748 N N . SER A 1 483 ? 11.198 -15.319 -34.458 1.00 79.50 483 SER A N 1
ATOM 3749 C CA . SER A 1 483 ? 12.437 -14.763 -33.905 1.00 79.50 483 SER A CA 1
ATOM 3750 C C . SER A 1 483 ? 12.544 -14.996 -32.395 1.00 79.50 483 SER A C 1
ATOM 3752 O O . SER A 1 483 ? 13.618 -15.330 -31.903 1.00 79.50 483 SER A O 1
ATOM 3754 N N . VAL A 1 484 ? 11.424 -14.920 -31.664 1.00 82.50 484 VAL A N 1
ATOM 3755 C CA . VAL A 1 484 ? 11.380 -15.249 -30.227 1.00 82.50 484 VAL A CA 1
ATOM 3756 C C . VAL A 1 484 ? 11.654 -16.734 -29.983 1.00 82.50 484 VAL A C 1
ATOM 3758 O O . VAL A 1 484 ? 12.441 -17.071 -29.106 1.00 82.50 484 VAL A O 1
ATOM 3761 N N . VAL A 1 485 ? 11.040 -17.631 -30.762 1.00 79.88 485 VAL A N 1
ATOM 3762 C CA . VAL A 1 485 ? 11.258 -19.083 -30.619 1.00 79.88 485 VAL A CA 1
ATOM 3763 C C . VAL A 1 485 ? 12.704 -19.462 -30.945 1.00 79.88 485 VAL A C 1
ATOM 3765 O O . VAL A 1 485 ? 13.278 -20.308 -30.262 1.00 79.88 485 VAL A O 1
ATOM 3768 N N . ALA A 1 486 ? 13.310 -18.824 -31.950 1.00 78.62 486 ALA A N 1
ATOM 3769 C CA . ALA A 1 486 ? 14.722 -19.015 -32.271 1.00 78.62 486 ALA A CA 1
ATOM 3770 C C . ALA A 1 486 ? 15.636 -18.585 -31.109 1.00 78.62 486 ALA A C 1
ATOM 3772 O O . ALA A 1 486 ? 16.542 -19.333 -30.750 1.00 78.62 486 ALA A O 1
ATOM 3773 N N . LEU A 1 487 ? 15.350 -17.439 -30.477 1.00 82.62 487 LEU A N 1
ATOM 3774 C CA . LEU A 1 487 ? 16.072 -16.975 -29.289 1.00 82.62 487 LEU A CA 1
ATOM 3775 C C . LEU A 1 487 ? 15.908 -17.939 -28.102 1.00 82.62 487 LEU A C 1
ATOM 3777 O O . LEU A 1 487 ? 16.879 -18.263 -27.425 1.00 82.62 487 LEU A O 1
ATOM 3781 N N . TRP A 1 488 ? 14.689 -18.433 -27.863 1.00 81.44 488 TRP A N 1
ATOM 3782 C CA . TRP A 1 488 ? 14.379 -19.292 -26.713 1.00 81.44 488 TRP A CA 1
ATOM 3783 C C . TRP A 1 488 ? 15.060 -20.667 -26.765 1.00 81.44 488 TRP A C 1
ATOM 3785 O O . TRP A 1 488 ? 15.253 -21.301 -25.733 1.00 81.44 488 TRP A O 1
ATOM 3795 N N . ARG A 1 489 ? 15.441 -21.131 -27.961 1.00 79.50 489 ARG A N 1
ATOM 3796 C CA . ARG A 1 489 ? 16.179 -22.389 -28.169 1.00 79.50 489 ARG A CA 1
ATOM 3797 C C . ARG A 1 489 ? 17.696 -22.233 -28.032 1.00 79.50 489 ARG A C 1
ATOM 3799 O O . ARG A 1 489 ? 18.409 -23.230 -28.095 1.00 79.50 489 ARG A O 1
ATOM 3806 N N . GLN A 1 490 ? 18.208 -21.012 -27.878 1.00 77.31 490 GLN A N 1
ATOM 3807 C CA . GLN A 1 490 ? 19.645 -20.766 -27.873 1.00 77.31 490 GLN A CA 1
ATOM 3808 C C . GLN A 1 490 ? 20.283 -21.161 -26.524 1.00 77.31 490 GLN A C 1
ATOM 3810 O O . GLN A 1 490 ? 19.867 -20.649 -25.481 1.00 77.31 490 GLN A O 1
ATOM 3815 N N . PRO A 1 491 ? 21.356 -21.980 -26.516 1.00 75.44 491 PRO A N 1
ATOM 3816 C CA . PRO A 1 491 ? 21.972 -22.471 -25.279 1.00 75.44 491 PRO A CA 1
ATOM 3817 C C . PRO A 1 491 ? 22.573 -21.348 -24.426 1.00 75.44 491 PRO A C 1
ATOM 3819 O O . PRO A 1 491 ? 22.523 -21.398 -23.203 1.00 75.44 491 PRO A O 1
ATOM 3822 N N . CYS A 1 492 ? 23.087 -20.292 -25.055 1.00 76.62 492 CYS A N 1
ATOM 3823 C CA . CYS A 1 492 ? 23.689 -19.164 -24.343 1.00 76.62 492 CYS A CA 1
ATOM 3824 C C . CYS A 1 492 ? 22.641 -18.309 -23.626 1.00 76.62 492 CYS A C 1
ATOM 3826 O O . CYS A 1 492 ? 22.913 -17.775 -22.557 1.00 76.62 492 CYS A O 1
ATOM 3828 N N . PHE A 1 493 ? 21.426 -18.222 -24.175 1.00 80.44 493 PHE A N 1
ATOM 3829 C CA . PHE A 1 493 ? 20.313 -17.577 -23.489 1.00 80.44 493 PHE A CA 1
ATOM 3830 C C . PHE A 1 493 ? 19.825 -18.429 -22.311 1.00 80.44 493 PHE A C 1
ATOM 3832 O O . PHE A 1 493 ? 19.617 -17.892 -21.228 1.00 80.44 493 PHE A O 1
ATOM 3839 N N . LEU A 1 494 ? 19.737 -19.754 -22.479 1.00 79.31 494 LEU A N 1
ATOM 3840 C CA . LEU A 1 494 ? 19.416 -20.683 -21.388 1.00 79.31 494 LEU A CA 1
ATOM 3841 C C . LEU A 1 494 ? 20.460 -20.630 -20.260 1.00 79.31 494 LEU A C 1
ATOM 3843 O O . LEU A 1 494 ? 20.093 -20.612 -19.089 1.00 79.31 494 LEU A O 1
ATOM 3847 N N . ALA A 1 495 ? 21.749 -20.513 -20.593 1.00 78.69 495 ALA A N 1
ATOM 3848 C CA . ALA A 1 495 ? 22.812 -20.337 -19.606 1.00 78.69 495 ALA A CA 1
ATOM 3849 C C . ALA A 1 495 ? 22.636 -19.043 -18.787 1.00 78.69 495 ALA A C 1
ATOM 3851 O O . ALA A 1 495 ? 22.803 -19.070 -17.570 1.00 78.69 495 ALA A O 1
ATOM 3852 N N . LEU A 1 496 ? 22.213 -17.934 -19.407 1.00 78.06 496 LEU A N 1
ATOM 3853 C CA . LEU A 1 496 ? 21.946 -16.678 -18.689 1.00 78.06 496 LEU A CA 1
ATOM 3854 C C . LEU A 1 496 ? 20.787 -16.800 -17.692 1.00 78.06 496 LEU A C 1
ATOM 3856 O O . LEU A 1 496 ? 20.828 -16.167 -16.644 1.00 78.06 496 LEU A O 1
ATOM 3860 N N . GLN A 1 497 ? 19.783 -17.637 -17.971 1.00 78.31 497 GLN A N 1
ATOM 3861 C CA . GLN A 1 497 ? 18.662 -17.873 -17.048 1.00 78.31 497 GLN A CA 1
ATOM 3862 C C . GLN A 1 497 ? 19.091 -18.593 -15.761 1.00 78.31 497 GLN A C 1
ATOM 3864 O O . GLN A 1 497 ? 18.418 -18.492 -14.737 1.00 78.31 497 GLN A O 1
ATOM 3869 N N . THR A 1 498 ? 20.214 -19.316 -15.786 1.00 77.00 498 THR A N 1
ATOM 3870 C CA . THR A 1 498 ? 20.724 -20.017 -14.596 1.00 77.00 498 THR A CA 1
ATOM 3871 C C . THR A 1 498 ? 21.384 -19.083 -13.579 1.00 77.00 498 THR A C 1
ATOM 3873 O O . THR A 1 498 ? 21.578 -19.479 -12.431 1.00 77.00 498 THR A O 1
ATOM 3876 N N . LEU A 1 499 ? 21.683 -17.838 -13.966 1.00 81.31 499 LEU A N 1
ATOM 3877 C CA . LEU A 1 499 ? 22.344 -16.854 -13.112 1.00 81.31 499 LEU A CA 1
ATOM 3878 C C . LEU A 1 499 ? 21.332 -16.089 -12.239 1.00 81.31 499 LEU A C 1
ATOM 3880 O O . LEU A 1 499 ? 20.291 -15.668 -12.749 1.00 81.31 499 LEU A O 1
ATOM 3884 N N . PRO A 1 500 ? 21.641 -15.844 -10.950 1.00 76.25 500 PRO A N 1
ATOM 3885 C CA . PRO A 1 500 ? 20.683 -15.289 -9.988 1.00 76.25 500 PRO A CA 1
ATOM 3886 C C . PRO A 1 500 ? 20.203 -13.880 -10.364 1.00 76.25 500 PRO A C 1
ATOM 3888 O O . PRO A 1 500 ? 19.019 -13.579 -10.238 1.00 76.25 500 PRO A O 1
ATOM 3891 N N . ASP A 1 501 ? 21.083 -13.037 -10.911 1.00 77.88 501 ASP A N 1
ATOM 3892 C CA . ASP A 1 501 ? 20.745 -11.653 -11.278 1.00 77.88 501 ASP A CA 1
ATOM 3893 C C . ASP A 1 501 ? 19.710 -11.570 -12.415 1.00 77.88 501 ASP A C 1
ATOM 3895 O O . ASP A 1 501 ? 18.983 -10.582 -12.538 1.00 77.88 501 ASP A O 1
ATOM 3899 N N . TYR A 1 502 ? 19.619 -12.615 -13.243 1.00 81.50 502 TYR A N 1
ATOM 3900 C CA . TYR A 1 502 ? 18.770 -12.678 -14.436 1.00 81.50 502 TYR A CA 1
ATOM 3901 C C . TYR A 1 502 ? 17.471 -13.463 -14.213 1.00 81.50 502 TYR A C 1
ATOM 3903 O O . TYR A 1 502 ? 16.606 -13.470 -15.092 1.00 81.50 502 TYR A O 1
ATOM 3911 N N . GLN A 1 503 ? 17.307 -14.092 -13.047 1.00 84.25 503 GLN A N 1
ATOM 3912 C CA . GLN A 1 503 ? 16.106 -14.845 -12.695 1.00 84.25 503 GLN A CA 1
ATOM 3913 C C . GLN A 1 503 ? 14.964 -13.912 -12.293 1.00 84.25 503 GLN A C 1
ATOM 3915 O O . GLN A 1 503 ? 15.148 -12.929 -11.573 1.00 84.25 503 GLN A O 1
ATOM 3920 N N . LEU A 1 504 ? 13.761 -14.232 -12.772 1.00 85.00 504 LEU A N 1
ATOM 3921 C CA . LEU A 1 504 ? 12.533 -13.567 -12.355 1.00 85.00 504 LEU A CA 1
ATOM 3922 C C . LEU A 1 504 ? 11.964 -14.318 -11.155 1.00 85.00 504 LEU A C 1
ATOM 3924 O O . LEU A 1 504 ? 11.519 -15.455 -11.311 1.00 85.00 504 LEU A O 1
ATOM 3928 N N . SER A 1 505 ? 11.958 -13.686 -9.985 1.00 88.94 505 SER A N 1
ATOM 3929 C CA . SER A 1 505 ? 11.365 -14.278 -8.781 1.00 88.94 505 SER A CA 1
ATOM 3930 C C . SER A 1 505 ? 9.834 -14.243 -8.811 1.00 88.94 505 SER A C 1
ATOM 3932 O O . SER A 1 505 ? 9.224 -13.404 -9.482 1.00 88.94 505 SER A O 1
ATOM 3934 N N . PHE A 1 506 ? 9.198 -15.108 -8.018 1.00 89.31 506 PHE A N 1
ATOM 3935 C CA . PHE A 1 506 ? 7.741 -15.137 -7.895 1.00 89.31 506 PHE A CA 1
ATOM 3936 C C . PHE A 1 506 ? 7.163 -13.794 -7.414 1.00 89.31 506 PHE A C 1
ATOM 3938 O O . PHE A 1 506 ? 6.174 -13.308 -7.958 1.00 89.31 506 PHE A O 1
ATOM 3945 N N . ALA A 1 507 ? 7.809 -13.138 -6.445 1.00 87.38 507 ALA A N 1
ATOM 3946 C CA . ALA A 1 507 ? 7.369 -11.836 -5.942 1.00 87.38 507 ALA A CA 1
ATOM 3947 C C . ALA A 1 507 ? 7.457 -10.728 -7.012 1.00 87.38 507 ALA A C 1
ATOM 3949 O O . ALA A 1 507 ? 6.558 -9.892 -7.110 1.00 87.38 507 ALA A O 1
ATOM 3950 N N . GLU A 1 508 ? 8.512 -10.726 -7.833 1.00 86.94 508 GLU A N 1
ATOM 3951 C CA . GLU A 1 508 ? 8.654 -9.792 -8.958 1.00 86.94 508 GLU A CA 1
ATOM 3952 C C . GLU A 1 508 ? 7.594 -10.043 -10.038 1.00 86.94 508 GLU A C 1
ATOM 3954 O O . GLU A 1 508 ? 7.025 -9.084 -10.564 1.00 86.94 508 GLU A O 1
ATOM 3959 N N . TRP A 1 509 ? 7.282 -11.312 -10.323 1.00 92.00 509 TRP A N 1
ATOM 3960 C CA . TRP A 1 509 ? 6.214 -11.681 -11.251 1.00 92.00 509 TRP A CA 1
ATOM 3961 C C . TRP A 1 509 ? 4.850 -11.149 -10.787 1.00 92.00 509 TRP A C 1
ATOM 3963 O O . TRP A 1 509 ? 4.175 -10.468 -11.558 1.00 92.00 509 TRP A O 1
ATOM 3973 N N . VAL A 1 510 ? 4.473 -11.360 -9.516 1.00 89.62 510 VAL A N 1
ATOM 3974 C CA . VAL A 1 510 ? 3.187 -10.862 -8.983 1.00 89.62 510 VAL A CA 1
ATOM 3975 C C . VAL A 1 510 ? 3.103 -9.334 -9.086 1.00 89.62 510 VAL A C 1
ATOM 3977 O O . VAL A 1 510 ? 2.068 -8.795 -9.478 1.00 89.62 510 VAL A O 1
ATOM 3980 N N . LYS A 1 511 ? 4.195 -8.614 -8.790 1.00 87.56 511 LYS A N 1
ATOM 3981 C CA . LYS A 1 511 ? 4.246 -7.145 -8.920 1.00 87.56 511 LYS A CA 1
ATOM 3982 C C . LYS A 1 511 ? 4.066 -6.679 -10.367 1.00 87.56 511 LYS A C 1
ATOM 3984 O O . LYS A 1 511 ? 3.442 -5.641 -10.590 1.00 87.56 511 LYS A O 1
ATOM 3989 N N . ALA A 1 512 ? 4.613 -7.410 -11.339 1.00 85.88 512 ALA A N 1
ATOM 3990 C CA . ALA A 1 512 ? 4.431 -7.110 -12.757 1.00 85.88 512 ALA A CA 1
ATOM 3991 C C . ALA A 1 512 ? 2.988 -7.386 -13.212 1.00 85.88 512 ALA A C 1
ATOM 3993 O O . ALA A 1 512 ? 2.386 -6.530 -13.859 1.00 85.88 512 ALA A O 1
ATOM 3994 N N . GLU A 1 513 ? 2.415 -8.523 -12.811 1.00 90.62 513 GLU A N 1
ATOM 3995 C CA . GLU A 1 513 ? 1.054 -8.938 -13.172 1.00 90.62 513 GLU A CA 1
ATOM 3996 C C . GLU A 1 513 ? -0.014 -7.986 -12.608 1.00 90.62 513 GLU A C 1
ATOM 3998 O O . GLU A 1 513 ? -0.938 -7.596 -13.318 1.00 90.62 513 GLU A O 1
ATOM 4003 N N . LEU A 1 514 ? 0.137 -7.526 -11.358 1.00 86.69 514 LEU A N 1
ATOM 4004 C CA . LEU A 1 514 ? -0.797 -6.580 -10.724 1.00 86.69 514 LEU A CA 1
ATOM 4005 C C . LEU A 1 514 ? -0.901 -5.233 -11.463 1.00 86.69 514 LEU A C 1
ATOM 4007 O O . LEU A 1 514 ? -1.918 -4.548 -11.351 1.00 86.69 514 LEU A O 1
ATOM 4011 N N . ARG A 1 515 ? 0.131 -4.847 -12.226 1.00 84.06 515 ARG A N 1
ATOM 4012 C CA . ARG A 1 515 ? 0.168 -3.597 -13.006 1.00 84.06 515 ARG A CA 1
ATOM 4013 C C . ARG A 1 515 ? -0.496 -3.716 -14.384 1.00 84.06 515 ARG A C 1
ATOM 4015 O O . ARG A 1 515 ? -0.650 -2.696 -15.056 1.00 84.06 515 ARG A O 1
ATOM 4022 N N . VAL A 1 516 ? -0.873 -4.922 -14.814 1.00 87.62 516 VAL A N 1
ATOM 4023 C CA . VAL A 1 516 ? -1.540 -5.156 -16.103 1.00 87.62 516 VAL A CA 1
ATOM 4024 C C . VAL A 1 516 ? -2.991 -4.674 -16.055 1.00 87.62 516 VAL A C 1
ATOM 4026 O O . VAL A 1 516 ? -3.719 -4.954 -15.097 1.00 87.62 516 VAL A O 1
ATOM 4029 N N . GLN A 1 517 ? -3.409 -3.968 -17.108 1.00 85.00 517 GLN A N 1
ATOM 4030 C CA . GLN A 1 517 ? -4.778 -3.489 -17.290 1.00 85.00 517 GLN A CA 1
ATOM 4031 C C . GLN A 1 517 ? -5.634 -4.552 -17.974 1.00 85.00 517 GLN A C 1
ATOM 4033 O O . GLN A 1 517 ? -5.294 -5.024 -19.057 1.00 85.00 517 GLN A O 1
ATOM 4038 N N . ARG A 1 518 ? -6.767 -4.911 -17.368 1.00 83.62 518 ARG A N 1
ATOM 4039 C CA . ARG A 1 518 ? -7.654 -5.968 -17.876 1.00 83.62 518 ARG A CA 1
ATOM 4040 C C . ARG A 1 518 ? -8.340 -5.571 -19.178 1.00 83.62 518 ARG A C 1
ATOM 4042 O O . ARG A 1 518 ? -8.492 -6.415 -20.057 1.00 83.62 518 ARG A O 1
ATOM 4049 N N . SER A 1 519 ? -8.751 -4.309 -19.300 1.00 83.00 519 SER A N 1
ATOM 4050 C CA . SER A 1 519 ? -9.501 -3.803 -20.455 1.00 83.00 519 SER A CA 1
ATOM 4051 C C . SER A 1 519 ? -8.694 -3.738 -21.756 1.00 83.00 519 SER A C 1
ATOM 4053 O O . SER A 1 519 ? -9.275 -3.816 -22.838 1.00 83.00 519 SER A O 1
ATOM 4055 N N . THR A 1 520 ? -7.368 -3.601 -21.667 1.00 83.69 520 THR A N 1
ATOM 4056 C CA . THR A 1 520 ? -6.475 -3.372 -22.816 1.00 83.69 520 THR A CA 1
ATOM 4057 C C . THR A 1 520 ? -5.412 -4.461 -22.993 1.00 83.69 520 THR A C 1
ATOM 4059 O O . THR A 1 520 ? -4.460 -4.263 -23.750 1.00 83.69 520 THR A O 1
ATOM 4062 N N . ASP A 1 521 ? -5.552 -5.605 -22.317 1.00 87.06 521 ASP A N 1
ATOM 4063 C CA . ASP A 1 521 ? -4.630 -6.746 -22.415 1.00 87.06 521 ASP A CA 1
ATOM 4064 C C . ASP A 1 521 ? -4.665 -7.426 -23.804 1.00 87.06 521 ASP A C 1
ATOM 4066 O O . ASP A 1 521 ? -5.643 -7.331 -24.544 1.00 87.06 521 ASP A O 1
ATOM 4070 N N . ILE A 1 522 ? -3.586 -8.141 -24.157 1.00 85.38 522 ILE A N 1
ATOM 4071 C CA . ILE A 1 522 ? -3.521 -9.010 -25.349 1.00 85.38 522 ILE A CA 1
ATOM 4072 C C . ILE A 1 522 ? -4.295 -10.308 -25.118 1.00 85.38 522 ILE A C 1
ATOM 4074 O O . ILE A 1 522 ? -4.910 -10.824 -26.050 1.00 85.38 522 ILE A O 1
ATOM 4078 N N . LEU A 1 523 ? -4.208 -10.868 -23.907 1.00 87.38 523 LEU A N 1
ATOM 4079 C CA . LEU A 1 523 ? -4.835 -12.145 -23.576 1.00 87.38 523 LEU A CA 1
ATOM 4080 C C . LEU A 1 523 ? -6.320 -11.956 -23.269 1.00 87.38 523 LEU A C 1
ATOM 4082 O O . LEU A 1 523 ? -6.706 -11.022 -22.557 1.00 87.38 523 LEU A O 1
ATOM 4086 N N . SER A 1 524 ? -7.140 -12.889 -23.753 1.00 88.31 524 SER A N 1
ATOM 4087 C CA . SER A 1 524 ? -8.533 -12.986 -23.321 1.00 88.31 524 SER A CA 1
ATOM 4088 C C . SER A 1 524 ? -8.619 -13.407 -21.849 1.00 88.31 524 SER A C 1
ATOM 4090 O O . SER A 1 524 ? -7.696 -14.014 -21.305 1.00 88.31 524 SER A O 1
ATOM 4092 N N . ASP A 1 525 ? -9.740 -13.108 -21.189 1.00 87.25 525 ASP A N 1
ATOM 4093 C CA . ASP A 1 525 ? -9.953 -13.481 -19.785 1.00 87.25 525 ASP A CA 1
ATOM 4094 C C . ASP A 1 525 ? -9.676 -14.974 -19.469 1.00 87.25 525 ASP A C 1
ATOM 4096 O O . ASP A 1 525 ? -8.982 -15.226 -18.481 1.00 87.25 525 ASP A O 1
ATOM 4100 N N . PRO A 1 526 ? -10.127 -15.976 -20.262 1.00 87.81 526 PRO A N 1
ATOM 4101 C CA . PRO A 1 526 ? -9.810 -17.379 -19.974 1.00 87.81 526 PRO A CA 1
ATOM 4102 C C . PRO A 1 526 ? -8.323 -17.711 -20.173 1.00 87.81 526 PRO A C 1
ATOM 4104 O O . PRO A 1 526 ? -7.734 -18.384 -19.330 1.00 87.81 526 PRO A O 1
ATOM 4107 N N . GLU A 1 527 ? -7.687 -17.202 -21.233 1.00 88.75 527 GLU A N 1
ATOM 4108 C CA . GLU A 1 527 ? -6.256 -17.431 -21.494 1.00 88.75 527 GLU A CA 1
ATOM 4109 C C . GLU A 1 527 ? -5.375 -16.808 -20.401 1.00 88.75 527 GLU A C 1
ATOM 4111 O O . GLU A 1 527 ? -4.335 -17.359 -20.034 1.00 88.75 527 GLU A O 1
ATOM 4116 N N . ARG A 1 528 ? -5.799 -15.662 -19.853 1.00 90.25 528 ARG A N 1
ATOM 4117 C CA . ARG A 1 528 ? -5.128 -14.995 -18.733 1.00 90.25 528 ARG A CA 1
ATOM 4118 C C . ARG A 1 528 ? -5.203 -15.837 -17.461 1.00 90.25 528 ARG A C 1
ATOM 4120 O O . ARG A 1 528 ? -4.187 -16.006 -16.790 1.00 90.25 528 ARG A O 1
ATOM 4127 N N . GLN A 1 529 ? -6.376 -16.387 -17.147 1.00 89.62 529 GLN A N 1
ATOM 4128 C CA . GLN A 1 529 ? -6.551 -17.268 -15.990 1.00 89.62 529 GLN A CA 1
ATOM 4129 C C . GLN A 1 529 ? -5.722 -18.550 -16.125 1.00 89.62 529 GLN A C 1
ATOM 4131 O O . GLN A 1 529 ? -5.043 -18.929 -15.173 1.00 89.62 529 GLN A O 1
ATOM 4136 N N . GLU A 1 530 ? -5.709 -19.172 -17.308 1.00 89.94 530 GLU A N 1
ATOM 4137 C CA . GLU A 1 530 ? -4.879 -20.350 -17.593 1.00 89.94 530 GLU A CA 1
ATOM 4138 C C . GLU A 1 530 ? -3.383 -20.037 -17.435 1.00 89.94 530 GLU A C 1
ATOM 4140 O O . GLU A 1 530 ? -2.645 -20.795 -16.804 1.00 89.94 530 GLU A O 1
ATOM 4145 N N . TYR A 1 531 ? -2.929 -18.890 -17.953 1.00 91.06 531 TYR A N 1
ATOM 4146 C CA . TYR A 1 531 ? -1.550 -18.440 -17.774 1.00 91.06 531 TYR A CA 1
ATOM 4147 C C . TYR A 1 531 ? -1.196 -18.284 -16.292 1.00 91.06 531 TYR A C 1
ATOM 4149 O O . TYR A 1 531 ? -0.212 -18.861 -15.834 1.00 91.06 531 TYR A O 1
ATOM 4157 N N . GLN A 1 532 ? -2.003 -17.550 -15.525 1.00 91.06 532 GLN A N 1
ATOM 4158 C CA . GLN A 1 532 ? -1.745 -17.320 -14.103 1.00 91.06 532 GLN A CA 1
ATOM 4159 C C . GLN A 1 532 ? -1.776 -18.628 -13.293 1.00 91.06 532 GLN A C 1
ATOM 4161 O O . GLN A 1 532 ? -0.957 -18.804 -12.393 1.00 91.06 532 GLN A O 1
ATOM 4166 N N . GLN A 1 533 ? -2.670 -19.568 -13.627 1.00 89.38 533 GLN A N 1
ATOM 4167 C CA . GLN A 1 533 ? -2.694 -20.917 -13.043 1.00 89.38 533 GLN A CA 1
ATOM 4168 C C . GLN A 1 533 ? -1.393 -21.669 -13.296 1.00 89.38 533 GLN A C 1
ATOM 4170 O O . GLN A 1 533 ? -0.781 -22.166 -12.351 1.00 89.38 533 GLN A O 1
ATOM 4175 N N . TRP A 1 534 ? -0.958 -21.715 -1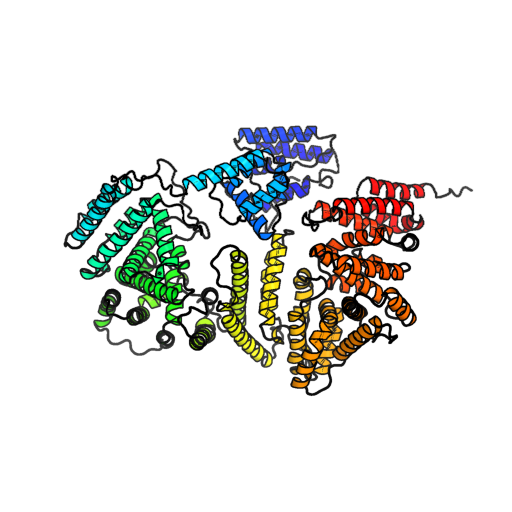4.557 1.00 90.56 534 TRP A N 1
ATOM 4176 C CA . TRP A 1 534 ? 0.286 -22.366 -14.951 1.00 90.56 534 TRP A CA 1
ATOM 4177 C C . TRP A 1 534 ? 1.490 -21.772 -14.207 1.00 90.56 534 TRP A C 1
ATOM 4179 O O . TRP A 1 534 ? 2.283 -22.516 -13.629 1.00 90.56 534 TRP A O 1
ATOM 4189 N N . VAL A 1 535 ? 1.590 -20.440 -14.138 1.00 89.06 535 VAL A N 1
ATOM 4190 C CA . VAL A 1 535 ? 2.697 -19.767 -13.444 1.00 89.06 535 VAL A CA 1
ATOM 4191 C C . VAL A 1 535 ? 2.711 -20.108 -11.951 1.00 89.06 535 VAL A C 1
ATOM 4193 O O . VAL A 1 535 ? 3.747 -20.505 -11.411 1.00 89.06 535 VAL A O 1
ATOM 4196 N N . CYS A 1 536 ? 1.568 -19.971 -11.275 1.00 87.44 536 CYS A N 1
ATOM 4197 C CA . CYS A 1 536 ? 1.485 -20.228 -9.842 1.00 87.44 536 CYS A CA 1
ATOM 4198 C C . CYS A 1 536 ? 1.744 -21.701 -9.511 1.00 87.44 536 CYS A C 1
ATOM 4200 O O . CYS A 1 536 ? 2.525 -21.967 -8.609 1.00 87.44 536 CYS A O 1
ATOM 4202 N N . GLN A 1 537 ? 1.122 -22.649 -10.219 1.00 83.19 537 GLN A N 1
ATOM 4203 C CA . GLN A 1 537 ? 1.141 -24.069 -9.841 1.00 83.19 537 GLN A CA 1
ATOM 4204 C C . GLN A 1 537 ? 2.327 -24.847 -10.423 1.00 83.19 537 GLN A C 1
ATOM 4206 O O . GLN A 1 537 ? 2.893 -25.691 -9.734 1.00 83.19 537 GLN A O 1
ATOM 4211 N N . GLN A 1 538 ? 2.701 -24.589 -11.678 1.00 82.94 538 GLN A N 1
ATOM 4212 C CA . GLN A 1 538 ? 3.691 -25.399 -12.397 1.00 82.94 538 GLN A CA 1
ATOM 4213 C C . GLN A 1 538 ? 5.071 -24.737 -12.426 1.00 82.94 538 GLN A C 1
ATOM 4215 O O . GLN A 1 538 ? 6.074 -25.430 -12.270 1.00 82.94 538 GLN A O 1
ATOM 4220 N N . GLN A 1 539 ? 5.136 -23.408 -12.575 1.00 82.00 539 GLN A N 1
ATOM 4221 C CA . GLN A 1 539 ? 6.409 -22.700 -12.740 1.00 82.00 539 GLN A CA 1
ATOM 4222 C C . GLN A 1 539 ? 7.087 -22.325 -11.415 1.00 82.00 539 GLN A C 1
ATOM 4224 O O . GLN A 1 539 ? 8.278 -22.571 -11.275 1.00 82.00 539 GLN A O 1
ATOM 4229 N N . TYR A 1 540 ? 6.385 -21.703 -10.458 1.00 87.06 540 TYR A N 1
ATOM 4230 C CA . TYR A 1 540 ? 7.038 -21.150 -9.254 1.00 87.06 540 TYR A CA 1
ATOM 4231 C C . TYR A 1 540 ? 6.803 -21.932 -7.966 1.00 87.06 540 TYR A C 1
ATOM 4233 O O . TYR A 1 540 ? 7.661 -21.887 -7.082 1.00 87.06 540 TYR A O 1
ATOM 4241 N N . LEU A 1 541 ? 5.689 -22.662 -7.839 1.00 85.25 541 LEU A N 1
ATOM 4242 C CA . LEU A 1 541 ? 5.417 -23.416 -6.614 1.00 85.25 541 LEU A CA 1
ATOM 4243 C C . LEU A 1 541 ? 6.452 -24.522 -6.387 1.00 85.25 541 LEU A C 1
ATOM 4245 O O . LEU A 1 541 ? 6.917 -24.677 -5.267 1.00 85.25 541 LEU A O 1
ATOM 4249 N N . SER A 1 542 ? 6.850 -25.255 -7.428 1.00 82.56 542 SER A N 1
ATOM 4250 C CA . SER A 1 542 ? 7.778 -26.396 -7.343 1.00 82.56 542 SER A CA 1
ATOM 4251 C C . SER A 1 542 ? 9.266 -26.005 -7.300 1.00 82.56 542 SER A C 1
ATOM 4253 O O . SER A 1 542 ? 10.093 -26.778 -6.818 1.00 82.56 542 SER A O 1
ATOM 4255 N N . VAL A 1 543 ? 9.619 -24.811 -7.784 1.00 83.25 543 VAL A N 1
ATOM 4256 C CA . VAL A 1 543 ? 11.008 -24.340 -7.931 1.00 83.25 543 VAL A CA 1
ATOM 4257 C C . VAL A 1 543 ? 11.608 -23.934 -6.577 1.00 83.25 543 VAL A C 1
ATOM 4259 O O . VAL A 1 543 ? 10.910 -23.321 -5.771 1.00 83.25 543 VAL A O 1
ATOM 4262 N N . PRO A 1 544 ? 12.890 -24.233 -6.287 1.00 83.81 544 PRO A N 1
ATOM 4263 C CA . PRO A 1 544 ? 13.517 -23.910 -5.004 1.00 83.81 544 PRO A CA 1
ATOM 4264 C C . PRO A 1 544 ? 13.652 -22.399 -4.747 1.00 83.81 544 PRO A C 1
ATOM 4266 O O . PRO A 1 544 ? 13.762 -21.592 -5.670 1.00 83.81 544 PRO A O 1
ATOM 4269 N N . LEU A 1 545 ? 13.756 -22.030 -3.465 1.00 78.31 545 LEU A N 1
ATOM 4270 C CA . LEU A 1 545 ? 13.904 -20.641 -3.004 1.00 78.31 545 LEU A CA 1
ATOM 4271 C C . LEU A 1 545 ? 15.105 -19.910 -3.620 1.00 78.31 545 LEU A C 1
ATOM 4273 O O . LEU A 1 545 ? 14.995 -18.748 -4.000 1.00 78.31 545 LEU A O 1
ATOM 4277 N N . ASN A 1 546 ? 16.233 -20.606 -3.788 1.00 77.88 546 ASN A N 1
ATOM 4278 C CA . ASN A 1 546 ? 17.456 -20.037 -4.370 1.00 77.88 546 ASN A CA 1
ATOM 4279 C C . ASN A 1 546 ? 17.287 -19.606 -5.835 1.00 77.88 546 ASN A C 1
ATOM 4281 O O . ASN A 1 546 ? 18.097 -18.834 -6.331 1.00 77.88 546 ASN A O 1
ATOM 4285 N N . GLN A 1 547 ? 16.261 -20.124 -6.515 1.00 76.88 547 GLN A N 1
ATOM 4286 C CA . GLN A 1 547 ? 15.918 -19.790 -7.898 1.00 76.88 547 GLN A CA 1
ATOM 4287 C C . GLN A 1 547 ? 14.688 -18.867 -7.982 1.00 76.88 547 GLN A C 1
ATOM 4289 O O . GLN A 1 547 ? 14.087 -18.706 -9.042 1.00 76.88 547 GLN A O 1
ATOM 4294 N N . GLY A 1 548 ? 14.278 -18.278 -6.851 1.00 76.25 548 GLY A N 1
ATOM 4295 C CA . GLY A 1 548 ? 13.145 -17.358 -6.769 1.00 76.25 548 GLY A CA 1
ATOM 4296 C C . GLY A 1 548 ? 11.760 -18.019 -6.762 1.00 76.25 548 GLY A C 1
ATOM 4297 O O . GLY A 1 548 ? 10.774 -17.307 -6.964 1.00 76.25 548 GLY A O 1
ATOM 4298 N N . GLY A 1 549 ? 11.674 -19.341 -6.552 1.00 84.62 549 GLY A N 1
ATOM 4299 C CA . GLY A 1 549 ? 10.422 -20.092 -6.366 1.00 84.62 549 GLY A CA 1
ATOM 4300 C C . GLY A 1 549 ? 10.050 -20.316 -4.892 1.00 84.62 549 GLY A C 1
ATOM 4301 O O . GLY A 1 549 ? 10.637 -19.705 -4.003 1.00 84.62 549 GLY A O 1
ATOM 4302 N N . CYS A 1 550 ? 9.071 -21.188 -4.623 1.00 83.44 550 CYS A N 1
ATOM 4303 C CA . CYS A 1 550 ? 8.518 -21.430 -3.277 1.00 83.44 550 CYS A CA 1
ATOM 4304 C C . CYS A 1 550 ? 8.844 -22.812 -2.673 1.00 83.44 550 CYS A C 1
ATOM 4306 O O . CYS A 1 550 ? 8.347 -23.135 -1.601 1.00 83.44 550 CYS A O 1
ATOM 4308 N N . ALA A 1 551 ? 9.661 -23.640 -3.330 1.00 84.69 551 ALA A N 1
ATOM 4309 C CA . ALA A 1 551 ? 10.123 -24.958 -2.862 1.00 84.69 551 ALA A CA 1
ATOM 4310 C C . ALA A 1 551 ? 9.008 -25.931 -2.406 1.00 84.69 551 ALA A C 1
ATOM 4312 O O . ALA A 1 551 ? 9.234 -26.804 -1.569 1.00 84.69 551 ALA A O 1
ATOM 4313 N N . GLY A 1 552 ? 7.799 -25.781 -2.945 1.00 81.75 552 GLY A N 1
ATOM 4314 C CA . GLY A 1 552 ? 6.599 -26.533 -2.580 1.00 81.75 552 GLY A CA 1
ATOM 4315 C C . GLY A 1 552 ? 5.831 -25.976 -1.376 1.00 81.75 552 GLY A C 1
ATOM 4316 O O . GLY A 1 552 ? 4.801 -26.542 -1.012 1.00 81.75 552 GLY A O 1
ATOM 4317 N N . ASP A 1 553 ? 6.283 -24.882 -0.753 1.00 84.62 553 ASP A N 1
ATOM 4318 C CA . ASP A 1 553 ? 5.596 -24.261 0.380 1.00 84.62 553 ASP A CA 1
ATOM 4319 C C . ASP A 1 553 ? 4.525 -23.255 -0.076 1.00 84.62 553 ASP A C 1
ATOM 4321 O O . ASP A 1 553 ? 4.787 -22.103 -0.438 1.00 84.62 553 ASP A O 1
ATOM 4325 N N . ILE A 1 554 ? 3.269 -23.691 0.017 1.00 84.75 554 ILE A N 1
ATOM 4326 C CA . ILE A 1 554 ? 2.081 -22.884 -0.284 1.00 84.75 554 ILE A CA 1
ATOM 4327 C C . ILE A 1 554 ? 1.999 -21.649 0.633 1.00 84.75 554 ILE A C 1
ATOM 4329 O O . ILE A 1 554 ? 1.498 -20.603 0.217 1.00 84.75 554 ILE A O 1
ATOM 4333 N N . ARG A 1 555 ? 2.503 -21.717 1.877 1.00 84.44 555 ARG A N 1
ATOM 4334 C CA . ARG A 1 555 ? 2.463 -20.577 2.812 1.00 84.44 555 ARG A CA 1
ATOM 4335 C C . ARG A 1 555 ? 3.347 -19.436 2.332 1.00 84.44 555 ARG A C 1
ATOM 4337 O O . ARG A 1 555 ? 2.925 -18.281 2.392 1.00 84.44 555 ARG A O 1
ATOM 4344 N N . GLN A 1 556 ? 4.535 -19.755 1.824 1.00 84.56 556 GLN A N 1
ATOM 4345 C CA . GLN A 1 556 ? 5.443 -18.768 1.243 1.00 84.56 556 GLN A CA 1
ATOM 4346 C C . GLN A 1 556 ? 4.851 -18.148 -0.023 1.00 84.56 556 GLN A C 1
ATOM 4348 O O . GLN A 1 556 ? 4.847 -16.923 -0.146 1.00 84.56 556 GLN A O 1
ATOM 4353 N N . ALA A 1 557 ? 4.248 -18.952 -0.905 1.00 87.06 557 ALA A N 1
ATOM 4354 C CA . ALA A 1 557 ? 3.548 -18.440 -2.085 1.00 87.06 557 ALA A CA 1
ATOM 4355 C C . ALA A 1 557 ? 2.421 -17.457 -1.706 1.00 87.06 557 ALA A C 1
ATOM 4357 O O . ALA A 1 557 ? 2.367 -16.332 -2.211 1.00 87.06 557 ALA A O 1
ATOM 4358 N N . CYS A 1 558 ? 1.563 -17.830 -0.749 1.00 87.81 558 CYS A N 1
ATOM 4359 C CA . CYS A 1 558 ? 0.511 -16.954 -0.229 1.00 87.81 558 CYS A CA 1
ATOM 4360 C C . CYS A 1 558 ? 1.077 -15.680 0.418 1.00 87.81 558 CYS A C 1
ATOM 4362 O O . CYS A 1 558 ? 0.516 -14.601 0.228 1.00 87.81 558 CYS A O 1
ATOM 4364 N N . SER A 1 559 ? 2.191 -15.782 1.152 1.00 86.94 559 SER A N 1
ATOM 4365 C CA . SER A 1 559 ? 2.870 -14.632 1.756 1.00 86.94 559 SER A CA 1
ATOM 4366 C C . SER A 1 559 ? 3.385 -13.662 0.692 1.00 86.94 559 SER A C 1
ATOM 4368 O O . SER A 1 559 ? 3.108 -12.467 0.788 1.00 86.94 559 SER A O 1
ATOM 4370 N N . HIS A 1 560 ? 4.056 -14.145 -0.357 1.00 87.19 560 HIS A N 1
ATOM 4371 C CA . HIS A 1 560 ? 4.549 -13.295 -1.445 1.00 87.19 560 HIS A CA 1
ATOM 4372 C C . HIS A 1 560 ? 3.417 -12.577 -2.188 1.00 87.19 560 HIS A C 1
ATOM 4374 O O . HIS A 1 560 ? 3.518 -11.371 -2.424 1.00 87.19 560 HIS A O 1
ATOM 4380 N N . ILE A 1 561 ? 2.317 -13.279 -2.496 1.00 90.00 561 ILE A N 1
ATOM 4381 C CA . ILE A 1 561 ? 1.137 -12.661 -3.120 1.00 90.00 561 ILE A CA 1
ATOM 4382 C C . ILE A 1 561 ? 0.543 -11.593 -2.196 1.00 90.00 561 ILE A C 1
ATOM 4384 O O . ILE A 1 561 ? 0.282 -10.471 -2.629 1.00 90.00 561 ILE A O 1
ATOM 4388 N N . PHE A 1 562 ? 0.361 -11.916 -0.914 1.00 86.12 562 PHE A N 1
ATOM 4389 C CA . PHE A 1 562 ? -0.195 -10.984 0.061 1.00 86.12 562 PHE A CA 1
ATOM 4390 C C . PHE A 1 562 ? 0.680 -9.728 0.206 1.00 86.12 562 PHE A C 1
ATOM 4392 O O . PHE A 1 562 ? 0.172 -8.611 0.130 1.00 86.12 562 PHE A O 1
ATOM 4399 N N . HIS A 1 563 ? 2.002 -9.884 0.328 1.00 87.56 563 HIS A N 1
ATOM 4400 C CA . HIS A 1 563 ? 2.948 -8.769 0.389 1.00 87.56 563 HIS A CA 1
ATOM 4401 C C . HIS A 1 563 ? 2.863 -7.863 -0.841 1.00 87.56 563 HIS A C 1
ATOM 4403 O O . HIS A 1 563 ? 2.794 -6.643 -0.679 1.00 87.56 563 HIS A O 1
ATOM 4409 N N . ALA A 1 564 ? 2.823 -8.450 -2.040 1.00 86.94 564 ALA A N 1
ATOM 4410 C CA . ALA A 1 564 ? 2.734 -7.710 -3.294 1.00 86.94 564 ALA A CA 1
ATOM 4411 C C . ALA A 1 564 ? 1.411 -6.938 -3.427 1.00 86.94 564 ALA A C 1
ATOM 4413 O O . ALA A 1 564 ? 1.423 -5.787 -3.859 1.00 86.94 564 ALA A O 1
ATOM 4414 N N . ILE A 1 565 ? 0.284 -7.525 -3.002 1.00 86.94 565 ILE A N 1
ATOM 4415 C CA . ILE A 1 565 ? -1.012 -6.830 -2.965 1.00 86.94 565 ILE A CA 1
ATOM 4416 C C . ILE A 1 565 ? -0.949 -5.636 -2.006 1.00 86.94 565 ILE A C 1
ATOM 4418 O O . ILE A 1 565 ? -1.377 -4.540 -2.363 1.00 86.94 565 ILE A O 1
ATOM 4422 N N . MET A 1 566 ? -0.398 -5.823 -0.803 1.00 82.12 566 MET A N 1
ATOM 4423 C CA . MET A 1 566 ? -0.278 -4.746 0.184 1.00 82.12 566 MET A CA 1
ATOM 4424 C C . MET A 1 566 ? 0.559 -3.576 -0.354 1.00 82.12 566 MET A C 1
ATOM 4426 O O . MET A 1 566 ? 0.117 -2.435 -0.280 1.00 82.12 566 MET A O 1
ATOM 4430 N N . GLU A 1 567 ? 1.722 -3.858 -0.951 1.00 81.94 567 GLU A N 1
ATOM 4431 C CA . GLU A 1 567 ? 2.569 -2.834 -1.582 1.00 81.94 567 GLU A CA 1
ATOM 4432 C C . GLU A 1 567 ? 1.866 -2.129 -2.749 1.00 81.94 567 GLU A C 1
ATOM 4434 O O . GLU A 1 567 ? 1.971 -0.912 -2.893 1.00 81.94 567 GLU A O 1
ATOM 4439 N N . PHE A 1 568 ? 1.117 -2.872 -3.568 1.00 80.81 568 PHE A N 1
ATOM 4440 C CA . PHE A 1 568 ? 0.361 -2.305 -4.683 1.00 80.81 568 PHE A CA 1
ATOM 4441 C C . PHE A 1 568 ? -0.664 -1.267 -4.210 1.00 80.81 568 PHE A C 1
ATOM 4443 O O . PHE A 1 568 ? -0.786 -0.195 -4.808 1.00 80.81 568 PHE A O 1
ATOM 4450 N N . TYR A 1 569 ? -1.368 -1.541 -3.111 1.00 74.19 569 TYR A N 1
ATOM 4451 C CA . TYR A 1 569 ? -2.301 -0.579 -2.530 1.00 74.19 569 TYR A CA 1
ATOM 4452 C C . TYR A 1 569 ? -1.599 0.649 -1.933 1.00 74.19 569 TYR A C 1
ATOM 4454 O O . TYR A 1 569 ? -2.082 1.764 -2.121 1.00 74.19 569 TYR A O 1
ATOM 4462 N N . THR A 1 570 ? -0.444 0.481 -1.282 1.00 69.62 570 THR A N 1
ATOM 4463 C CA . THR A 1 570 ? 0.351 1.615 -0.783 1.00 69.62 570 THR A CA 1
ATOM 4464 C C . THR A 1 570 ? 0.821 2.512 -1.933 1.00 69.62 570 THR A C 1
ATOM 4466 O O . THR A 1 570 ? 0.651 3.727 -1.875 1.00 69.62 570 THR A O 1
ATOM 4469 N N . CYS A 1 571 ? 1.337 1.930 -3.022 1.00 61.25 571 CYS A N 1
ATOM 4470 C CA . CYS A 1 571 ? 1.783 2.686 -4.196 1.00 61.25 571 CYS A CA 1
ATOM 4471 C C . CYS A 1 571 ? 0.635 3.347 -4.972 1.00 61.25 571 CYS A C 1
ATOM 4473 O O . CYS A 1 571 ? 0.818 4.412 -5.546 1.00 61.25 571 CYS A O 1
ATOM 4475 N N . THR A 1 572 ? -0.548 2.735 -5.041 1.00 55.69 572 THR A N 1
ATOM 4476 C CA . THR A 1 572 ? -1.687 3.339 -5.756 1.00 55.69 572 THR A CA 1
ATOM 4477 C C . THR A 1 572 ? -2.318 4.483 -4.969 1.00 55.69 572 THR A C 1
ATOM 4479 O O . THR A 1 572 ? -2.728 5.465 -5.581 1.00 55.69 572 THR A O 1
ATOM 4482 N N . GLN A 1 573 ? -2.348 4.416 -3.636 1.00 50.91 573 GLN A N 1
ATOM 4483 C CA . GLN A 1 573 ? -2.875 5.498 -2.796 1.00 50.91 573 GLN A CA 1
ATOM 4484 C C . GLN A 1 573 ? -1.959 6.728 -2.766 1.00 50.91 573 GLN A C 1
ATOM 4486 O O . GLN A 1 573 ? -2.469 7.846 -2.793 1.00 50.91 573 GLN A O 1
ATOM 4491 N N . THR A 1 574 ? -0.633 6.555 -2.807 1.00 45.25 574 THR A N 1
ATOM 4492 C CA . THR A 1 574 ? 0.307 7.683 -2.963 1.00 45.25 574 THR A CA 1
ATOM 4493 C C . THR A 1 574 ? 0.248 8.314 -4.359 1.00 45.25 574 THR A C 1
ATOM 4495 O O . THR A 1 574 ? 0.480 9.507 -4.508 1.00 45.25 574 THR A O 1
ATOM 4498 N N . VAL A 1 575 ? -0.114 7.541 -5.390 1.00 38.19 575 VAL A N 1
ATOM 4499 C CA . VAL A 1 575 ? -0.159 7.987 -6.798 1.00 38.19 575 VAL A CA 1
ATOM 4500 C C . VAL A 1 575 ? -1.539 8.523 -7.222 1.00 38.19 575 VAL A C 1
ATOM 4502 O O . VAL A 1 575 ? -1.660 9.165 -8.265 1.00 38.19 575 VAL A O 1
ATOM 4505 N N . GLN A 1 576 ? -2.602 8.358 -6.423 1.00 31.39 576 GLN A N 1
ATOM 4506 C CA . GLN A 1 576 ? -3.943 8.877 -6.759 1.00 31.39 576 GLN A CA 1
ATOM 4507 C C . GLN A 1 576 ? -4.020 10.417 -6.874 1.00 31.39 576 GLN A C 1
ATOM 4509 O O . GLN A 1 576 ? -4.991 10.940 -7.427 1.00 31.39 576 GLN A O 1
ATOM 4514 N N . THR A 1 577 ? -2.986 11.156 -6.465 1.00 34.91 577 THR A N 1
ATOM 4515 C CA . THR A 1 577 ? -2.836 12.606 -6.697 1.00 34.91 577 THR A CA 1
ATOM 4516 C C . THR A 1 577 ? -2.013 12.968 -7.944 1.00 34.91 577 THR A C 1
ATOM 4518 O O . THR A 1 577 ? -2.072 14.117 -8.386 1.00 34.91 577 THR A O 1
ATOM 4521 N N . THR A 1 578 ? -1.325 12.021 -8.593 1.00 32.88 578 THR A N 1
ATOM 4522 C CA . THR A 1 578 ? -0.544 12.250 -9.826 1.00 32.88 578 THR A CA 1
ATOM 4523 C C . THR A 1 578 ? -0.778 11.138 -10.857 1.00 32.88 578 THR A C 1
ATOM 4525 O O . THR A 1 578 ? -0.234 10.045 -10.799 1.00 32.88 578 THR A O 1
ATOM 4528 N N . ARG A 1 579 ? -1.645 11.441 -11.832 1.00 36.94 579 ARG A N 1
ATOM 4529 C CA . ARG A 1 579 ? -2.033 10.624 -13.000 1.00 36.94 579 ARG A CA 1
ATOM 4530 C C . ARG A 1 579 ? -0.932 9.672 -13.521 1.00 36.94 579 ARG A C 1
ATOM 4532 O O . ARG A 1 579 ? -0.085 10.128 -14.278 1.00 36.94 579 ARG A O 1
ATOM 4539 N N . CYS A 1 580 ? -1.012 8.374 -13.190 1.00 32.47 580 CYS A N 1
ATOM 4540 C CA . CYS A 1 580 ? -0.616 7.233 -14.053 1.00 32.47 580 CYS A CA 1
ATOM 4541 C C . CYS A 1 580 ? -0.837 5.826 -13.430 1.00 32.47 580 CYS A C 1
ATOM 4543 O O . CYS A 1 580 ? -0.166 4.872 -13.811 1.00 32.47 580 CYS A O 1
ATOM 4545 N N . GLY A 1 581 ? -1.764 5.649 -12.480 1.00 37.16 581 GLY A N 1
ATOM 4546 C CA . GLY A 1 581 ? -2.201 4.315 -12.031 1.00 37.16 581 GLY A CA 1
ATOM 4547 C C . GLY A 1 581 ? -3.542 3.930 -12.672 1.00 37.16 581 GLY A C 1
ATOM 4548 O O . GLY A 1 581 ? -4.399 4.812 -12.788 1.00 37.16 581 GLY A O 1
ATOM 4549 N N . PRO A 1 582 ? -3.767 2.669 -13.094 1.00 42.66 582 PRO A N 1
ATOM 4550 C CA . PRO A 1 582 ? -5.099 2.243 -13.508 1.00 42.66 582 PRO A CA 1
ATOM 4551 C C . PRO A 1 582 ? -6.079 2.376 -12.330 1.00 42.66 582 PRO A C 1
ATOM 4553 O O . PRO A 1 582 ? -5.679 2.167 -11.180 1.00 42.66 582 PRO A O 1
ATOM 4556 N N . PRO A 1 583 ? -7.356 2.727 -12.576 1.00 52.47 583 PRO A N 1
ATOM 4557 C CA . PRO A 1 583 ? -8.373 2.666 -11.531 1.00 52.47 583 PRO A CA 1
ATOM 4558 C C . PRO A 1 583 ? -8.393 1.251 -10.939 1.00 52.47 583 PRO A C 1
ATOM 4560 O O . PRO A 1 583 ? -8.251 0.285 -11.686 1.00 52.47 583 PRO A O 1
ATOM 4563 N N . GLU A 1 584 ? -8.583 1.110 -9.618 1.00 56.62 584 GLU A N 1
ATOM 4564 C CA . GLU A 1 584 ? -8.538 -0.193 -8.917 1.00 56.62 584 GLU A CA 1
ATOM 4565 C C . GLU A 1 584 ? -9.361 -1.286 -9.637 1.00 56.62 584 GLU A C 1
ATOM 4567 O O . GLU A 1 584 ? -8.968 -2.453 -9.657 1.00 56.62 584 GLU A O 1
ATOM 4572 N N . ALA A 1 585 ? -10.462 -0.886 -10.284 1.00 59.44 585 ALA A N 1
ATOM 4573 C CA . ALA A 1 585 ? -11.377 -1.741 -11.037 1.00 59.44 585 ALA A CA 1
ATOM 4574 C C . ALA A 1 585 ? -10.811 -2.345 -12.340 1.00 59.44 585 ALA A C 1
ATOM 4576 O O . ALA A 1 585 ? -11.323 -3.370 -12.779 1.00 59.44 585 ALA A O 1
ATOM 4577 N N . ASP A 1 586 ? -9.791 -1.742 -12.957 1.00 70.69 586 ASP A N 1
ATOM 4578 C CA . ASP A 1 586 ? -9.228 -2.191 -14.244 1.00 70.69 586 ASP A CA 1
ATOM 4579 C C . ASP A 1 586 ? -7.885 -2.933 -14.095 1.00 70.69 586 ASP A C 1
ATOM 4581 O O . ASP A 1 586 ? -7.242 -3.291 -15.076 1.00 70.69 586 ASP A O 1
ATOM 4585 N N . SER A 1 587 ? -7.439 -3.183 -12.862 1.00 80.75 587 SER A N 1
ATOM 4586 C CA . SER A 1 587 ? -6.218 -3.953 -12.582 1.00 80.75 587 SER A CA 1
ATOM 4587 C C . SER A 1 587 ? -6.474 -5.467 -12.545 1.00 80.75 587 SER A C 1
ATOM 4589 O O . SER A 1 587 ? -7.593 -5.914 -12.279 1.00 80.75 587 SER A O 1
ATOM 4591 N N . CYS A 1 588 ? -5.428 -6.282 -12.728 1.00 83.12 588 CYS A N 1
ATOM 4592 C CA . CYS A 1 588 ? -5.488 -7.748 -12.556 1.00 83.12 588 CYS A CA 1
ATOM 4593 C C . CYS A 1 588 ? -5.592 -8.205 -11.084 1.00 83.12 588 CYS A C 1
ATOM 4595 O O . CYS A 1 588 ? -5.508 -9.398 -10.787 1.00 83.12 588 CYS A O 1
ATOM 4597 N N . LEU A 1 589 ? -5.811 -7.279 -10.146 1.00 86.75 589 LEU A N 1
ATOM 4598 C CA . LEU A 1 589 ? -5.967 -7.570 -8.724 1.00 86.75 589 LEU A CA 1
ATOM 4599 C C . LEU A 1 589 ? -7.041 -8.638 -8.421 1.00 86.75 589 LEU A C 1
ATOM 4601 O O . LEU A 1 589 ? -6.734 -9.537 -7.638 1.00 86.75 589 LEU A O 1
ATOM 4605 N N . PRO A 1 590 ? -8.261 -8.617 -9.003 1.00 86.81 590 PRO A N 1
ATOM 4606 C CA . PRO A 1 590 ? -9.260 -9.650 -8.717 1.00 86.81 590 PRO A CA 1
ATOM 4607 C C . PRO A 1 590 ? -8.792 -11.049 -9.129 1.00 86.81 590 PRO A C 1
ATOM 4609 O O . PRO A 1 590 ? -9.094 -12.029 -8.450 1.00 86.81 590 PRO A O 1
ATOM 4612 N N . ASP A 1 591 ? -8.018 -11.137 -10.211 1.00 88.38 591 ASP A N 1
ATOM 4613 C CA . ASP A 1 591 ? -7.535 -12.405 -10.745 1.00 88.38 591 ASP A CA 1
ATOM 4614 C C . ASP A 1 591 ? -6.438 -12.971 -9.825 1.00 88.38 591 ASP A C 1
ATOM 4616 O O . ASP A 1 591 ? -6.512 -14.132 -9.419 1.00 88.38 591 ASP A O 1
ATOM 4620 N N . ILE A 1 592 ? -5.506 -12.130 -9.359 1.00 90.69 592 ILE A N 1
ATOM 4621 C CA . ILE A 1 592 ? -4.496 -12.507 -8.353 1.00 90.69 592 ILE A CA 1
ATOM 4622 C C . ILE A 1 592 ? -5.132 -12.882 -7.008 1.00 90.69 592 ILE A C 1
ATOM 4624 O O . ILE A 1 592 ? -4.726 -13.867 -6.390 1.00 90.69 592 ILE A O 1
ATOM 4628 N N . VAL A 1 593 ? -6.165 -12.160 -6.562 1.00 89.25 593 VAL A N 1
ATOM 4629 C CA . VAL A 1 593 ? -6.925 -12.532 -5.357 1.00 89.25 593 VAL A CA 1
ATOM 4630 C C . VAL A 1 593 ? -7.613 -13.888 -5.547 1.00 89.25 593 VAL A C 1
ATOM 4632 O O . VAL A 1 593 ? -7.623 -14.685 -4.612 1.00 89.25 593 VAL A O 1
ATOM 4635 N N . SER A 1 594 ? -8.110 -14.212 -6.747 1.00 90.06 594 SER A N 1
ATOM 4636 C CA . SER A 1 594 ? -8.651 -15.549 -7.034 1.00 90.06 594 SER A CA 1
ATOM 4637 C C . SER A 1 594 ? -7.581 -16.648 -6.967 1.00 90.06 594 SER A C 1
ATOM 4639 O O . SER A 1 594 ? -7.843 -17.719 -6.427 1.00 90.06 594 SER A O 1
ATOM 4641 N N . ARG A 1 595 ? -6.347 -16.381 -7.431 1.00 91.31 595 ARG A N 1
ATOM 4642 C CA . ARG A 1 595 ? -5.224 -17.329 -7.286 1.00 91.31 595 ARG A CA 1
ATOM 4643 C C . ARG A 1 595 ? -4.880 -17.544 -5.813 1.00 91.31 595 ARG A C 1
ATOM 4645 O O . ARG A 1 595 ? -4.656 -18.673 -5.385 1.00 91.31 595 ARG A O 1
ATOM 4652 N N . LEU A 1 596 ? -4.897 -16.469 -5.021 1.00 90.62 596 LEU A N 1
ATOM 4653 C CA . LEU A 1 596 ? -4.709 -16.551 -3.576 1.00 90.62 596 LEU A CA 1
ATOM 4654 C C . LEU A 1 596 ? -5.815 -17.388 -2.916 1.00 90.62 596 LEU A C 1
ATOM 4656 O O . LEU A 1 596 ? -5.508 -18.217 -2.068 1.00 90.62 596 LEU A O 1
ATOM 4660 N N . GLN A 1 597 ? -7.081 -17.227 -3.319 1.00 90.56 597 GLN A N 1
ATOM 4661 C CA . GLN A 1 597 ? -8.192 -18.050 -2.820 1.00 90.56 597 GLN A CA 1
ATOM 4662 C C . GLN A 1 597 ? -7.988 -19.543 -3.113 1.00 90.56 597 GLN A C 1
ATOM 4664 O O . GLN A 1 597 ? -8.262 -20.363 -2.240 1.00 90.56 597 GLN A O 1
ATOM 4669 N N . GLU A 1 598 ? -7.494 -19.906 -4.299 1.00 89.75 598 GLU A N 1
ATOM 4670 C CA . GLU A 1 598 ? -7.219 -21.305 -4.657 1.00 89.75 598 GLU A CA 1
ATOM 4671 C C . GLU A 1 598 ? -6.095 -21.919 -3.817 1.00 89.75 598 GLU A C 1
ATOM 4673 O O . GLU A 1 598 ? -6.282 -22.989 -3.237 1.00 89.75 598 GLU A O 1
ATOM 4678 N N . LEU A 1 599 ? -4.962 -21.221 -3.682 1.00 87.81 599 LEU A N 1
ATOM 4679 C CA . LEU A 1 599 ? -3.837 -21.677 -2.854 1.00 87.81 599 LEU A CA 1
ATOM 4680 C C . LEU A 1 599 ? -4.230 -21.782 -1.374 1.00 87.81 599 LEU A C 1
ATOM 4682 O O . LEU A 1 599 ? -3.856 -22.722 -0.673 1.00 87.81 599 LEU A O 1
ATOM 4686 N N . VAL A 1 600 ? -5.031 -20.833 -0.887 1.00 87.50 600 VAL A N 1
ATOM 4687 C CA . VAL A 1 600 ? -5.567 -20.861 0.477 1.00 87.50 600 VAL A CA 1
ATOM 4688 C C . VAL A 1 600 ? -6.543 -22.020 0.665 1.00 87.50 600 VAL A C 1
ATOM 4690 O O . VAL A 1 600 ? -6.502 -22.681 1.702 1.00 87.50 600 VAL A O 1
ATOM 4693 N N . TYR A 1 601 ? -7.390 -22.309 -0.321 1.00 85.69 601 TYR A N 1
ATOM 4694 C CA . TYR A 1 601 ? -8.281 -23.464 -0.274 1.00 85.69 601 TYR A CA 1
ATOM 4695 C C . TYR A 1 601 ? -7.493 -24.781 -0.209 1.00 85.69 601 TYR A C 1
ATOM 4697 O O . TYR A 1 601 ? -7.802 -25.638 0.621 1.00 85.69 601 TYR A O 1
ATOM 4705 N N . GLU A 1 602 ? -6.434 -24.924 -1.009 1.00 84.56 602 GLU A N 1
ATOM 4706 C CA . GLU A 1 602 ? -5.536 -26.082 -0.955 1.00 84.56 602 GLU A CA 1
ATOM 4707 C C . GLU A 1 602 ? -4.870 -26.219 0.424 1.00 84.56 602 GLU A C 1
ATOM 4709 O O . GLU A 1 602 ? -4.874 -27.299 1.023 1.00 84.56 602 GLU A O 1
ATOM 4714 N N . LEU A 1 603 ? -4.381 -25.110 0.989 1.00 82.50 603 LEU A N 1
ATOM 4715 C CA . LEU A 1 603 ? -3.826 -25.070 2.343 1.00 82.50 603 LEU A CA 1
ATOM 4716 C C . LEU A 1 603 ? -4.854 -25.537 3.389 1.00 82.50 603 LEU A C 1
ATOM 4718 O O . LEU A 1 603 ? -4.528 -26.298 4.302 1.00 82.50 603 LEU A O 1
ATOM 4722 N N . GLU A 1 604 ? -6.106 -25.097 3.277 1.00 76.00 604 GLU A N 1
ATOM 4723 C CA . GLU A 1 604 ? -7.176 -25.474 4.200 1.00 76.00 604 GLU A CA 1
ATOM 4724 C C . GLU A 1 604 ? -7.616 -26.929 4.072 1.00 76.00 604 GLU A C 1
ATOM 4726 O O . GLU A 1 604 ? -7.961 -27.542 5.089 1.00 76.00 604 GLU A O 1
ATOM 4731 N N . MET A 1 605 ? -7.601 -27.478 2.858 1.00 74.94 605 MET A N 1
ATOM 4732 C CA . MET A 1 605 ? -7.815 -28.903 2.624 1.00 74.94 605 MET A CA 1
ATOM 4733 C C . MET A 1 605 ? -6.678 -29.714 3.242 1.00 74.94 605 MET A C 1
ATOM 4735 O O . MET A 1 605 ? -6.940 -30.606 4.046 1.00 74.94 605 MET A O 1
ATOM 4739 N N . ASN A 1 606 ? -5.421 -29.337 2.997 1.00 73.19 606 ASN A N 1
ATOM 4740 C CA . ASN A 1 606 ? -4.255 -29.990 3.598 1.00 73.19 606 ASN A CA 1
ATOM 4741 C C . ASN A 1 606 ? -4.304 -29.969 5.137 1.00 73.19 606 ASN A C 1
ATOM 4743 O O . ASN A 1 606 ? -4.024 -30.982 5.783 1.00 73.19 606 ASN A O 1
ATOM 4747 N N . ARG A 1 607 ? -4.754 -28.857 5.735 1.00 68.56 607 ARG A N 1
ATOM 4748 C CA . ARG A 1 607 ? -5.002 -28.733 7.185 1.00 68.56 607 ARG A CA 1
ATOM 4749 C C . ARG A 1 607 ? -6.126 -29.632 7.700 1.00 68.56 607 ARG A C 1
ATOM 4751 O O . ARG A 1 607 ? -6.100 -30.021 8.860 1.00 68.56 607 ARG A O 1
ATOM 4758 N N . ALA A 1 608 ? -7.135 -29.939 6.887 1.00 61.47 608 ALA A N 1
ATOM 4759 C CA . ALA A 1 608 ? -8.207 -30.846 7.292 1.00 61.47 608 ALA A CA 1
ATOM 4760 C C . ALA A 1 608 ? -7.730 -32.309 7.378 1.00 61.47 608 ALA A C 1
ATOM 4762 O O . ALA A 1 608 ? -8.275 -33.078 8.174 1.00 61.47 608 ALA A O 1
ATOM 4763 N N . PHE A 1 609 ? -6.713 -32.677 6.588 1.00 58.97 609 PHE A N 1
ATOM 4764 C CA . PHE A 1 609 ? -6.160 -34.033 6.534 1.00 58.97 609 PHE A CA 1
ATOM 4765 C C . PHE A 1 609 ? -4.963 -34.261 7.472 1.00 58.97 609 PHE A C 1
ATOM 4767 O O . PHE A 1 609 ? -4.818 -35.369 7.992 1.00 58.97 609 PHE A O 1
ATOM 4774 N N . ARG A 1 610 ? -4.121 -33.248 7.730 1.00 61.97 610 ARG A N 1
ATOM 4775 C CA . ARG A 1 610 ? -2.974 -33.363 8.653 1.00 61.97 610 ARG A CA 1
ATOM 4776 C C . ARG A 1 610 ? -3.402 -33.117 10.109 1.00 61.97 610 ARG A C 1
ATOM 4778 O O . ARG A 1 610 ? -4.090 -32.147 10.402 1.00 61.97 610 ARG A O 1
ATOM 4785 N N . ARG A 1 611 ? -3.007 -34.015 11.024 1.00 54.12 611 ARG A N 1
ATOM 4786 C CA . ARG A 1 611 ? -3.337 -33.970 12.469 1.00 54.12 611 ARG A CA 1
ATOM 4787 C C . ARG A 1 611 ? -2.333 -33.174 13.317 1.00 54.12 611 ARG A C 1
ATOM 4789 O O . ARG A 1 611 ? -2.520 -33.108 14.527 1.00 54.12 611 ARG A O 1
ATOM 4796 N N . ASP A 1 612 ? -1.293 -32.604 12.715 1.00 52.66 612 ASP A N 1
ATOM 4797 C CA . ASP A 1 612 ? -0.175 -32.036 13.472 1.00 52.66 612 ASP A CA 1
ATOM 4798 C C . ASP A 1 612 ? -0.558 -30.749 14.224 1.00 52.66 612 ASP A C 1
ATOM 4800 O O . ASP A 1 612 ? -1.197 -29.837 13.689 1.00 52.66 612 ASP A O 1
ATOM 4804 N N . GLU A 1 613 ? -0.180 -30.703 15.505 1.00 51.56 613 GLU A N 1
ATOM 4805 C CA . GLU A 1 613 ? -0.585 -29.675 16.473 1.00 51.56 613 GLU A CA 1
ATOM 4806 C C . GLU A 1 613 ? 0.218 -28.366 16.371 1.00 51.56 613 GLU A C 1
ATOM 4808 O O . GLU A 1 613 ? -0.248 -27.325 16.834 1.00 51.56 613 GLU A O 1
ATOM 4813 N N . GLU A 1 614 ? 1.397 -28.384 15.746 1.00 49.53 614 GLU A N 1
ATOM 4814 C CA . GLU A 1 614 ? 2.358 -27.270 15.824 1.00 49.53 614 GLU A CA 1
ATOM 4815 C C . GLU A 1 614 ? 2.103 -26.150 14.800 1.00 49.53 614 GLU A C 1
ATOM 4817 O O . GLU A 1 614 ? 2.544 -25.017 14.979 1.00 49.53 614 GLU A O 1
ATOM 4822 N N . ASP A 1 615 ? 1.304 -26.419 13.768 1.00 51.12 615 ASP A N 1
ATOM 4823 C CA . ASP A 1 615 ? 1.268 -25.608 12.547 1.00 51.12 615 ASP A CA 1
ATOM 4824 C C . ASP A 1 615 ? -0.007 -24.742 12.401 1.00 51.12 615 ASP A C 1
ATOM 4826 O O . ASP A 1 615 ? -0.427 -24.377 11.295 1.00 51.12 615 ASP A O 1
ATOM 4830 N N . GLN A 1 616 ? -0.649 -24.443 13.539 1.00 53.81 616 GLN A N 1
ATOM 4831 C CA . GLN A 1 616 ? -2.028 -23.936 13.655 1.00 53.81 616 GLN A CA 1
ATOM 4832 C C . GLN A 1 616 ? -2.166 -22.408 13.763 1.00 53.81 616 GLN A C 1
ATOM 4834 O O . GLN A 1 616 ? -3.282 -21.911 13.957 1.00 53.81 616 GLN A O 1
ATOM 4839 N N . ARG A 1 617 ? -1.074 -21.643 13.644 1.00 56.31 617 ARG A N 1
ATOM 4840 C CA . ARG A 1 617 ? -1.180 -20.182 13.531 1.00 56.31 617 ARG A CA 1
ATOM 4841 C C . ARG A 1 617 ? -1.658 -19.800 12.130 1.00 56.31 617 ARG A C 1
ATOM 4843 O O . ARG A 1 617 ? -1.315 -20.413 11.114 1.00 56.31 617 ARG A O 1
ATOM 4850 N N . SER A 1 618 ? -2.550 -18.821 12.072 1.00 66.69 618 SER A N 1
ATOM 4851 C CA . SER A 1 618 ? -3.021 -18.256 10.813 1.00 66.69 618 SER A CA 1
ATOM 4852 C C . SER A 1 618 ? -1.879 -17.456 10.189 1.00 66.69 618 SER A C 1
ATOM 4854 O O . SER A 1 618 ? -1.641 -16.325 10.602 1.00 66.69 618 SER A O 1
ATOM 4856 N N . PHE A 1 619 ? -1.224 -18.033 9.180 1.00 73.19 619 PHE A N 1
ATOM 4857 C CA . PHE A 1 619 ? -0.104 -17.420 8.455 1.00 73.19 619 PHE A CA 1
ATOM 4858 C C . PHE A 1 619 ? -0.356 -15.951 8.061 1.00 73.19 619 PHE A C 1
ATOM 4860 O O . PHE A 1 619 ? 0.555 -15.136 8.092 1.00 73.19 619 PHE A O 1
ATOM 4867 N N . ILE A 1 620 ? -1.606 -15.594 7.734 1.00 76.31 620 ILE A N 1
ATOM 4868 C CA . ILE A 1 620 ? -1.997 -14.220 7.391 1.00 76.31 620 ILE A CA 1
ATOM 4869 C C . ILE A 1 620 ? -1.750 -13.262 8.554 1.00 76.31 620 ILE A C 1
ATOM 4871 O O . ILE A 1 620 ? -1.206 -12.185 8.339 1.00 76.31 620 ILE A O 1
ATOM 4875 N N . LEU A 1 621 ? -2.139 -13.647 9.774 1.00 75.56 621 LEU A N 1
ATOM 4876 C CA . LEU A 1 621 ? -1.961 -12.804 10.958 1.00 75.56 621 LEU A CA 1
ATOM 4877 C C . LEU A 1 621 ? -0.480 -12.634 11.303 1.00 75.56 621 LEU A C 1
ATOM 4879 O O . LEU A 1 621 ? -0.084 -11.533 11.680 1.00 75.56 621 LEU A O 1
ATOM 4883 N N . ASP A 1 622 ? 0.330 -13.678 11.105 1.00 76.94 622 ASP A N 1
ATOM 4884 C CA . ASP A 1 622 ? 1.776 -13.618 11.332 1.00 76.94 622 ASP A CA 1
ATOM 4885 C C . ASP A 1 622 ? 2.433 -12.611 10.370 1.00 76.94 622 ASP A C 1
ATOM 4887 O O . ASP A 1 622 ? 3.140 -11.705 10.812 1.00 76.94 622 ASP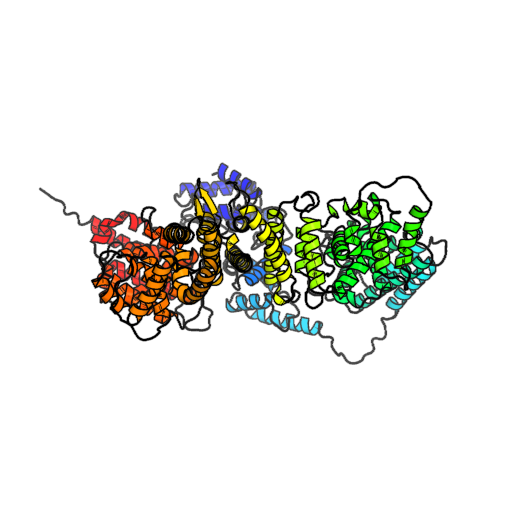 A O 1
ATOM 4891 N N . VAL A 1 623 ? 2.091 -12.672 9.079 1.00 74.81 623 VAL A N 1
ATOM 4892 C CA . VAL A 1 623 ? 2.611 -11.755 8.049 1.00 74.81 623 VAL A CA 1
ATOM 4893 C C . VAL A 1 623 ? 2.313 -10.281 8.361 1.00 74.81 623 VAL A C 1
ATOM 4895 O O . VAL A 1 623 ? 3.146 -9.402 8.143 1.00 74.81 623 VAL A O 1
ATOM 4898 N N . ILE A 1 624 ? 1.129 -9.973 8.887 1.00 76.44 624 ILE A N 1
ATOM 4899 C CA . ILE A 1 624 ? 0.784 -8.584 9.239 1.00 76.44 624 ILE A CA 1
ATOM 4900 C C . ILE A 1 624 ? 1.455 -8.172 10.535 1.00 76.44 624 ILE A C 1
ATOM 4902 O O . ILE A 1 624 ? 1.845 -7.016 10.674 1.00 76.44 624 ILE A O 1
ATOM 4906 N N . SER A 1 625 ? 1.589 -9.098 11.488 1.00 75.06 625 SER A N 1
ATOM 4907 C CA . SER A 1 625 ? 2.268 -8.806 12.747 1.00 75.06 625 SER A CA 1
ATOM 4908 C C . SER A 1 625 ? 3.711 -8.355 12.508 1.00 75.06 625 SER A C 1
ATOM 4910 O O . SER A 1 625 ? 4.122 -7.365 13.112 1.00 75.06 625 SER A O 1
ATOM 4912 N N . GLU A 1 626 ? 4.406 -8.986 11.554 1.00 76.56 626 GLU A N 1
ATOM 4913 C CA . GLU A 1 626 ? 5.762 -8.638 11.121 1.00 76.56 626 GLU A CA 1
ATOM 4914 C C . GLU A 1 626 ? 5.815 -7.253 10.458 1.00 76.56 626 GLU A C 1
ATOM 4916 O O . GLU A 1 626 ? 6.608 -6.397 10.859 1.00 76.56 626 GLU A O 1
ATOM 4921 N N . LYS A 1 627 ? 4.907 -6.967 9.513 1.00 70.56 627 LYS A N 1
ATOM 4922 C CA . LYS A 1 627 ? 4.834 -5.635 8.887 1.00 70.56 627 LYS A CA 1
ATOM 4923 C C . LYS A 1 627 ? 4.539 -4.524 9.896 1.00 70.56 627 LYS A C 1
ATOM 4925 O O . LYS A 1 627 ? 5.129 -3.455 9.813 1.00 70.56 627 LYS A O 1
ATOM 4930 N N . CYS A 1 628 ? 3.653 -4.769 10.858 1.00 64.69 628 CYS A N 1
ATOM 4931 C CA . CYS A 1 628 ? 3.270 -3.767 11.852 1.00 64.69 628 CYS A CA 1
ATOM 4932 C C . CYS A 1 628 ? 4.283 -3.611 12.994 1.00 64.69 628 CYS A C 1
ATOM 4934 O O . CYS A 1 628 ? 4.276 -2.573 13.658 1.00 64.69 628 CYS A O 1
ATOM 4936 N N . SER A 1 629 ? 5.149 -4.599 13.264 1.00 64.62 629 SER A N 1
ATOM 4937 C CA . SER A 1 629 ? 6.231 -4.429 14.247 1.00 64.62 629 SER A CA 1
ATOM 4938 C C . SER A 1 629 ? 7.256 -3.387 13.807 1.00 64.62 629 SER A C 1
ATOM 4940 O O . SER A 1 629 ? 7.704 -2.616 14.648 1.00 64.62 629 SER A O 1
ATOM 4942 N N . VAL A 1 630 ? 7.534 -3.279 12.504 1.00 58.16 630 VAL A N 1
ATOM 4943 C CA . VAL A 1 630 ? 8.485 -2.296 11.950 1.00 58.16 630 VAL A CA 1
ATOM 4944 C C . VAL A 1 630 ? 8.015 -0.848 12.173 1.00 58.16 630 VAL A C 1
ATOM 4946 O O . VAL A 1 630 ? 8.827 0.056 12.323 1.00 58.16 630 VAL A O 1
ATOM 4949 N N . THR A 1 631 ? 6.703 -0.619 12.262 1.00 53.44 631 THR A N 1
ATOM 4950 C CA . THR A 1 631 ? 6.087 0.717 12.384 1.00 53.44 631 THR A CA 1
ATOM 4951 C C . THR A 1 631 ? 5.912 1.189 13.839 1.00 53.44 631 THR A C 1
ATOM 4953 O O . THR A 1 631 ? 5.475 2.313 14.075 1.00 53.44 631 THR A O 1
ATOM 4956 N N . SER A 1 632 ? 6.198 0.340 14.836 1.00 49.84 632 SER A N 1
ATOM 4957 C CA . SER A 1 632 ? 5.728 0.533 16.223 1.00 49.84 632 SER A CA 1
ATOM 4958 C C . SER A 1 632 ? 6.580 1.479 17.093 1.00 49.84 632 SER A C 1
ATOM 4960 O O . SER A 1 632 ? 6.168 1.790 18.207 1.00 49.84 632 SER A O 1
ATOM 4962 N N . GLU A 1 633 ? 7.742 1.951 16.629 1.00 45.19 633 GLU A N 1
ATOM 4963 C CA . GLU A 1 633 ? 8.726 2.635 17.494 1.00 45.19 633 GLU A CA 1
ATOM 4964 C C . GLU A 1 633 ? 8.656 4.176 17.504 1.00 45.19 633 GLU A C 1
ATOM 4966 O O . GLU A 1 633 ? 9.441 4.819 18.197 1.00 45.19 633 GLU A O 1
ATOM 4971 N N . SER A 1 634 ? 7.697 4.806 16.812 1.00 42.81 634 SER A N 1
ATOM 4972 C CA . SER A 1 634 ? 7.592 6.275 16.773 1.00 42.81 634 SER A CA 1
ATOM 4973 C C . SER A 1 634 ? 6.173 6.784 17.037 1.00 42.81 634 SER A C 1
ATOM 4975 O O . SER A 1 634 ? 5.226 6.376 16.371 1.00 42.81 634 SER A O 1
ATOM 4977 N N . LEU A 1 635 ? 6.045 7.746 17.961 1.00 51.47 635 LEU A N 1
ATOM 4978 C CA . LEU A 1 635 ? 4.834 8.534 18.272 1.00 51.47 635 LEU A CA 1
ATOM 4979 C C . LEU A 1 635 ? 4.433 9.517 17.142 1.00 51.47 635 LEU A C 1
ATOM 4981 O O . LEU A 1 635 ? 3.677 10.465 17.375 1.00 51.47 635 LEU A O 1
ATOM 4985 N N . ALA A 1 636 ? 4.971 9.352 15.933 1.00 56.66 636 ALA A N 1
ATOM 4986 C CA . ALA A 1 636 ? 4.724 10.239 14.805 1.00 56.66 636 ALA A CA 1
ATOM 4987 C C . ALA A 1 636 ? 3.340 9.998 14.175 1.00 56.66 636 ALA A C 1
ATOM 4989 O O . ALA A 1 636 ? 2.881 8.878 14.012 1.00 56.66 636 ALA A O 1
ATOM 4990 N N . VAL A 1 637 ? 2.675 11.067 13.738 1.00 60.22 637 VAL A N 1
ATOM 4991 C CA . VAL A 1 637 ? 1.372 10.980 13.044 1.00 60.22 637 VAL A CA 1
ATOM 4992 C C . VAL A 1 637 ? 1.468 10.161 11.742 1.00 60.22 637 VAL A C 1
ATOM 4994 O O . VAL A 1 637 ? 0.483 9.569 11.312 1.00 60.22 637 VAL A O 1
ATOM 4997 N N . SER A 1 638 ? 2.655 10.088 11.129 1.00 58.00 638 SER A N 1
ATOM 4998 C CA . SER A 1 638 ? 2.910 9.297 9.920 1.00 58.00 638 SER A CA 1
ATOM 4999 C C . SER A 1 638 ? 2.834 7.787 10.157 1.00 58.00 638 SER A C 1
ATOM 5001 O O . SER A 1 638 ? 2.227 7.096 9.346 1.00 58.00 638 SER A O 1
ATOM 5003 N N . SER A 1 639 ? 3.374 7.272 11.269 1.00 64.62 639 SER A N 1
ATOM 5004 C CA . SER A 1 639 ? 3.329 5.835 11.585 1.00 64.62 639 SER A CA 1
ATOM 5005 C C . SER A 1 639 ? 1.900 5.368 11.877 1.00 64.62 639 SER A C 1
ATOM 5007 O O . SER A 1 639 ? 1.505 4.282 11.458 1.00 64.62 639 SER A O 1
ATOM 5009 N N . GLU A 1 640 ? 1.092 6.211 12.526 1.00 65.94 640 GLU A N 1
ATOM 5010 C CA . GLU A 1 640 ? -0.332 5.942 12.753 1.00 65.94 640 GLU A CA 1
ATOM 5011 C C . GLU A 1 640 ? -1.124 5.916 11.434 1.00 65.94 640 GLU A C 1
ATOM 5013 O O . GLU A 1 640 ? -1.942 5.023 11.221 1.00 65.94 640 GLU A O 1
ATOM 5018 N N . LEU A 1 641 ? -0.854 6.840 10.505 1.00 70.12 641 LEU A N 1
ATOM 5019 C CA . LEU A 1 641 ? -1.488 6.840 9.180 1.00 70.12 641 LEU A CA 1
ATOM 5020 C C . LEU A 1 641 ? -1.093 5.610 8.350 1.00 70.12 641 LEU A C 1
ATOM 5022 O O . LEU A 1 641 ? -1.956 4.982 7.735 1.00 70.12 641 LEU A O 1
ATOM 5026 N N . GLU A 1 642 ? 0.184 5.227 8.360 1.00 70.06 642 GLU A N 1
ATOM 5027 C CA . GLU A 1 642 ? 0.670 4.011 7.697 1.00 70.06 642 GLU A CA 1
ATOM 5028 C C . GLU A 1 642 ? 0.027 2.748 8.286 1.00 70.06 642 GLU A C 1
ATOM 5030 O O . GLU A 1 642 ? -0.382 1.847 7.544 1.00 70.06 642 GLU A O 1
ATOM 5035 N N . LEU A 1 643 ? -0.128 2.690 9.614 1.00 75.06 643 LEU A N 1
ATOM 5036 C CA . LEU A 1 643 ? -0.826 1.603 10.296 1.00 75.06 643 LEU A CA 1
ATOM 5037 C C . LEU A 1 643 ? -2.303 1.546 9.880 1.00 75.06 643 LEU A C 1
ATOM 5039 O O . LEU A 1 643 ? -2.803 0.467 9.552 1.00 75.06 643 LEU A O 1
ATOM 5043 N N . GLN A 1 644 ? -2.992 2.689 9.836 1.00 75.31 644 GLN A N 1
ATOM 5044 C CA . GLN A 1 644 ? -4.390 2.776 9.403 1.00 75.31 644 GLN A CA 1
ATOM 5045 C C . GLN A 1 644 ? -4.571 2.318 7.952 1.00 75.31 644 GLN A C 1
ATOM 5047 O O . GLN A 1 644 ? -5.455 1.505 7.667 1.00 75.31 644 GLN A O 1
ATOM 5052 N N . GLN A 1 645 ? -3.704 2.771 7.043 1.00 76.88 645 GLN A N 1
ATOM 5053 C CA . GLN A 1 645 ? -3.705 2.341 5.643 1.00 76.88 645 GLN A CA 1
ATOM 5054 C C . GLN A 1 645 ? -3.473 0.833 5.528 1.00 76.88 645 GLN A C 1
ATOM 5056 O O . GLN A 1 645 ? -4.258 0.129 4.888 1.00 76.88 645 GLN A O 1
ATOM 5061 N N . THR A 1 646 ? -2.453 0.313 6.213 1.00 80.88 646 THR A N 1
ATOM 5062 C CA . THR A 1 646 ? -2.124 -1.118 6.229 1.00 80.88 646 THR A CA 1
ATOM 5063 C C . THR A 1 646 ? -3.309 -1.951 6.724 1.00 80.88 646 THR A C 1
ATOM 5065 O O . THR A 1 646 ? -3.702 -2.923 6.081 1.00 80.88 646 THR A O 1
ATOM 5068 N N . MET A 1 647 ? -3.951 -1.552 7.823 1.00 82.19 647 MET A N 1
ATOM 5069 C CA . MET A 1 647 ? -5.097 -2.277 8.386 1.00 82.19 647 MET A CA 1
ATOM 5070 C C . MET A 1 647 ? -6.343 -2.209 7.500 1.00 82.19 647 MET A C 1
ATOM 5072 O O . MET A 1 647 ? -7.086 -3.192 7.395 1.00 82.19 647 MET A O 1
ATOM 5076 N N . HIS A 1 648 ? -6.576 -1.084 6.824 1.00 80.81 648 HIS A N 1
ATOM 5077 C CA . HIS A 1 648 ? -7.673 -0.959 5.869 1.00 80.81 648 HIS A CA 1
ATOM 5078 C C . HIS A 1 648 ? -7.470 -1.884 4.660 1.00 80.81 648 HIS A C 1
ATOM 5080 O O . HIS A 1 648 ? -8.385 -2.612 4.268 1.00 80.81 648 HIS A O 1
ATOM 5086 N N . ILE A 1 649 ? -6.259 -1.908 4.096 1.00 80.19 649 ILE A N 1
ATOM 5087 C CA . ILE A 1 649 ? -5.915 -2.790 2.975 1.00 80.19 649 ILE A CA 1
ATOM 5088 C C . ILE A 1 649 ? -6.045 -4.256 3.396 1.00 80.19 649 ILE A C 1
ATOM 5090 O O . ILE A 1 649 ? -6.686 -5.043 2.697 1.00 80.19 649 ILE A O 1
ATOM 5094 N N . TRP A 1 650 ? -5.521 -4.610 4.571 1.00 85.06 650 TRP A N 1
ATOM 5095 C CA . TRP A 1 650 ? -5.666 -5.953 5.120 1.00 85.06 650 TRP A CA 1
ATOM 5096 C C . TRP A 1 650 ? -7.134 -6.378 5.225 1.00 85.06 650 TRP A C 1
ATOM 5098 O O . TRP A 1 650 ? -7.500 -7.465 4.775 1.00 85.06 650 TRP A O 1
ATOM 5108 N N . SER A 1 651 ? -7.983 -5.498 5.763 1.00 83.88 651 SER A N 1
ATOM 5109 C CA . SER A 1 651 ? -9.415 -5.759 5.928 1.00 83.88 651 SER A CA 1
ATOM 5110 C C . SER A 1 651 ? -10.091 -6.055 4.584 1.00 83.88 651 SER A C 1
ATOM 5112 O O . SER A 1 651 ? -10.900 -6.978 4.496 1.00 83.88 651 SER A O 1
ATOM 5114 N N . ARG A 1 652 ? -9.718 -5.335 3.513 1.00 83.88 652 ARG A N 1
ATOM 5115 C CA . ARG A 1 652 ? -10.219 -5.595 2.150 1.00 83.88 652 ARG A CA 1
ATOM 5116 C C . ARG A 1 652 ? -9.777 -6.961 1.624 1.00 83.88 652 ARG A C 1
ATOM 5118 O O . ARG A 1 652 ? -10.597 -7.684 1.065 1.00 83.88 652 ARG A O 1
ATOM 5125 N N . VAL A 1 653 ? -8.503 -7.316 1.799 1.00 85.06 653 VAL A N 1
ATOM 5126 C CA . VAL A 1 653 ? -7.951 -8.584 1.293 1.00 85.06 653 VAL A CA 1
ATOM 5127 C C . VAL A 1 653 ? -8.534 -9.778 2.046 1.00 85.06 653 VAL A C 1
ATOM 5129 O O . VAL A 1 653 ? -8.948 -10.747 1.419 1.00 85.06 653 VAL A O 1
ATOM 5132 N N . VAL A 1 654 ? -8.637 -9.709 3.374 1.00 86.00 654 VAL A N 1
ATOM 5133 C CA . VAL A 1 654 ? -9.157 -10.820 4.185 1.00 86.00 654 VAL A CA 1
ATOM 5134 C C . VAL A 1 654 ? -10.620 -11.112 3.920 1.00 86.00 654 VAL A C 1
ATOM 5136 O O . VAL A 1 654 ? -10.983 -12.278 3.840 1.00 86.00 654 VAL A O 1
ATOM 5139 N N . VAL A 1 655 ? -11.455 -10.091 3.726 1.00 86.31 655 VAL A N 1
ATOM 5140 C CA . VAL A 1 655 ? -12.875 -10.301 3.398 1.00 86.31 655 VAL A CA 1
ATOM 5141 C C . VAL A 1 655 ? -13.048 -11.022 2.055 1.00 86.31 655 VAL A C 1
ATOM 5143 O O . VAL A 1 655 ? -14.052 -11.711 1.860 1.00 86.31 655 VAL A O 1
ATOM 5146 N N . ALA A 1 656 ? -12.078 -10.891 1.144 1.00 85.88 656 ALA A N 1
ATOM 5147 C CA . ALA A 1 656 ? -12.072 -11.617 -0.119 1.00 85.88 656 ALA A CA 1
ATOM 5148 C C . ALA A 1 656 ? -11.624 -13.081 0.027 1.00 85.88 656 ALA A C 1
ATOM 5150 O O . ALA A 1 656 ? -11.922 -13.884 -0.850 1.00 85.88 656 ALA A O 1
ATOM 5151 N N . LEU A 1 657 ? -10.927 -13.460 1.096 1.00 87.19 657 LEU A N 1
ATOM 5152 C CA . LEU A 1 657 ? -10.484 -14.840 1.312 1.00 87.19 657 LEU A CA 1
ATOM 5153 C C . LEU A 1 657 ? -11.599 -15.713 1.900 1.00 87.19 657 LEU A C 1
ATOM 5155 O O . LEU A 1 657 ? -12.639 -15.199 2.293 1.00 87.19 657 LEU A O 1
ATOM 5159 N N . PRO A 1 658 ? -11.446 -17.047 1.947 1.00 85.38 658 PRO A N 1
ATOM 5160 C CA . PRO A 1 658 ? -12.394 -17.899 2.654 1.00 85.38 658 PRO A CA 1
ATOM 5161 C C . PRO A 1 658 ? -12.471 -17.559 4.159 1.00 85.38 658 PRO A C 1
ATOM 5163 O O . PRO A 1 658 ? -11.443 -17.346 4.803 1.00 85.38 658 PRO A O 1
ATOM 5166 N N . PRO A 1 659 ? -13.668 -17.577 4.776 1.00 81.25 659 PRO A N 1
ATOM 5167 C CA . PRO A 1 659 ? -13.841 -17.222 6.192 1.00 81.25 659 PRO A CA 1
ATOM 5168 C C . PRO A 1 659 ? -13.242 -18.239 7.168 1.00 81.25 659 PRO A C 1
ATOM 5170 O O . PRO A 1 659 ? -13.080 -17.970 8.357 1.00 81.25 659 PRO A O 1
ATOM 5173 N N . THR A 1 660 ? -12.894 -19.411 6.658 1.00 78.25 660 THR A N 1
ATOM 5174 C CA . THR A 1 660 ? -12.189 -20.499 7.329 1.00 78.25 660 THR A CA 1
ATOM 5175 C C . THR A 1 660 ? -10.739 -20.149 7.686 1.00 78.25 660 THR A C 1
ATOM 5177 O O . THR A 1 660 ? -10.190 -20.770 8.594 1.00 78.25 660 THR A O 1
ATOM 5180 N N . VAL A 1 661 ? -10.147 -19.114 7.080 1.00 76.06 661 VAL A N 1
ATOM 5181 C CA . VAL A 1 661 ? -8.748 -18.717 7.325 1.00 76.06 661 VAL A CA 1
ATOM 5182 C C . VAL A 1 661 ? -8.547 -18.048 8.686 1.00 76.06 661 VAL A C 1
ATOM 5184 O O . VAL A 1 661 ? -7.469 -18.148 9.275 1.00 76.06 661 VAL A O 1
ATOM 5187 N N . LEU A 1 662 ? -9.579 -17.369 9.194 1.00 74.62 662 LEU A N 1
ATOM 5188 C CA . LEU A 1 662 ? -9.515 -16.592 10.436 1.00 74.62 662 LEU A CA 1
ATOM 5189 C C . LEU A 1 662 ? -9.504 -17.450 11.704 1.00 74.62 662 LEU A C 1
ATOM 5191 O O . LEU A 1 662 ? -9.141 -16.961 12.773 1.00 74.62 662 LEU A O 1
ATOM 5195 N N . LEU A 1 663 ? -9.937 -18.706 11.604 1.00 75.00 663 LEU A N 1
ATOM 5196 C CA . LEU A 1 663 ? -10.131 -19.590 12.746 1.00 75.00 663 LEU A CA 1
ATOM 5197 C C . LEU A 1 663 ? -9.392 -20.900 12.532 1.00 75.00 663 LEU A C 1
ATOM 5199 O O . LEU A 1 663 ? -9.601 -21.597 11.541 1.00 75.00 663 LEU A O 1
ATOM 5203 N N . SER A 1 664 ? -8.581 -21.279 13.512 1.00 72.75 664 SER A N 1
ATOM 5204 C CA . SER A 1 664 ? -7.982 -22.606 13.558 1.00 72.75 664 SER A CA 1
ATOM 5205 C C . SER A 1 664 ? -8.819 -23.552 14.422 1.00 72.75 664 SER A C 1
ATOM 5207 O O . SER A 1 664 ? -9.546 -23.154 15.340 1.00 72.75 664 SER A O 1
ATOM 5209 N N . VAL A 1 665 ? -8.742 -24.843 14.101 1.00 72.06 665 VAL A N 1
ATOM 5210 C CA . VAL A 1 665 ? -9.300 -25.914 14.929 1.00 72.06 665 VAL A CA 1
ATOM 5211 C C . VAL A 1 665 ? -8.139 -26.563 15.657 1.00 72.06 665 VAL A C 1
ATOM 5213 O O . VAL A 1 665 ? -7.253 -27.110 15.007 1.00 72.06 665 VAL A O 1
ATOM 5216 N N . ARG A 1 666 ? -8.161 -26.542 16.990 1.00 71.44 666 ARG A N 1
ATOM 5217 C CA . ARG A 1 666 ? -7.225 -27.324 17.802 1.00 71.44 666 ARG A CA 1
ATOM 5218 C C . ARG A 1 666 ? -7.847 -28.668 18.147 1.00 71.44 666 ARG A C 1
ATOM 5220 O O . ARG A 1 666 ? -8.967 -28.718 18.671 1.00 71.44 666 ARG A O 1
ATOM 5227 N N . SER A 1 667 ? -7.132 -29.755 17.889 1.00 67.06 667 SER A N 1
ATOM 5228 C CA . SER A 1 667 ? -7.368 -31.028 18.570 1.00 67.06 667 SER A CA 1
ATOM 5229 C C . SER A 1 667 ? -6.853 -30.904 20.000 1.00 67.06 667 SER A C 1
ATOM 5231 O O . SER A 1 667 ? -5.747 -30.431 20.217 1.00 67.06 667 SER A O 1
ATOM 5233 N N . LEU A 1 668 ? -7.665 -31.263 20.991 1.00 63.22 668 LEU A N 1
ATOM 5234 C CA . LEU A 1 668 ? -7.188 -31.433 22.361 1.00 63.22 668 LEU A CA 1
ATOM 5235 C C . LEU A 1 668 ? -7.654 -32.816 22.817 1.00 63.22 668 LEU A C 1
ATOM 5237 O O . LEU A 1 668 ? -8.799 -32.983 23.253 1.00 63.22 668 LEU A O 1
ATOM 5241 N N . GLY A 1 669 ? -6.795 -33.816 22.606 1.00 68.69 669 GLY A N 1
ATOM 5242 C CA . GLY A 1 669 ? -7.188 -35.229 22.626 1.00 68.69 669 GLY A CA 1
ATOM 5243 C C . GLY A 1 669 ? -8.201 -35.546 21.517 1.00 68.69 669 GLY A C 1
ATOM 5244 O O . GLY A 1 669 ? -8.111 -35.000 20.419 1.00 68.69 669 GLY A O 1
ATOM 5245 N N . ASP A 1 670 ? -9.222 -36.353 21.819 1.00 62.56 670 ASP A N 1
ATOM 5246 C CA . ASP A 1 670 ? -10.265 -36.746 20.850 1.00 62.56 670 ASP A CA 1
ATOM 5247 C C . ASP A 1 670 ? -11.250 -35.624 20.478 1.00 62.56 670 ASP A C 1
ATOM 5249 O O . ASP A 1 670 ? -12.082 -35.800 19.594 1.00 62.56 670 ASP A O 1
ATOM 5253 N N . LYS A 1 671 ? -11.199 -34.460 21.143 1.00 70.31 671 LYS A N 1
ATOM 5254 C CA . LYS A 1 671 ? -12.176 -33.378 20.939 1.00 70.31 671 LYS A CA 1
ATOM 5255 C C . LYS A 1 671 ? -11.572 -32.228 20.148 1.00 70.31 671 LYS A C 1
ATOM 5257 O O . LYS A 1 671 ? -10.655 -31.551 20.614 1.00 70.31 671 LYS A O 1
ATOM 5262 N N . ARG A 1 672 ? -12.170 -31.927 18.996 1.00 75.12 672 ARG A N 1
ATOM 5263 C CA . ARG A 1 672 ? -11.848 -30.739 18.192 1.00 75.12 672 ARG A CA 1
ATOM 5264 C C . ARG A 1 672 ? -12.536 -29.499 18.760 1.00 75.12 672 ARG A C 1
ATOM 5266 O O . ARG A 1 672 ? -13.743 -29.504 19.000 1.00 75.12 672 ARG A O 1
ATOM 5273 N N . ARG A 1 673 ? -11.781 -28.422 18.982 1.00 78.00 673 ARG A N 1
ATOM 5274 C CA . ARG A 1 673 ? -12.289 -27.136 19.485 1.00 78.00 673 ARG A CA 1
ATOM 5275 C C . ARG A 1 673 ? -11.846 -25.992 18.580 1.00 78.00 673 ARG A C 1
ATOM 5277 O O . ARG A 1 673 ? -10.730 -25.991 18.078 1.00 78.00 673 ARG A O 1
ATOM 5284 N N . LEU A 1 674 ? -12.713 -24.996 18.442 1.00 80.19 674 LEU A N 1
ATOM 5285 C CA . LEU A 1 674 ? -12.389 -23.731 17.784 1.00 80.19 674 LEU A CA 1
ATOM 5286 C C . LEU A 1 674 ? -11.416 -22.923 18.656 1.00 80.19 674 LEU A C 1
ATOM 5288 O O . LEU A 1 674 ? -11.616 -22.832 19.879 1.00 80.19 674 LEU A O 1
ATOM 5292 N N . ASP A 1 675 ? -10.392 -22.347 18.031 1.00 81.12 675 ASP A N 1
ATOM 5293 C CA . ASP A 1 675 ? -9.438 -21.439 18.663 1.00 81.12 675 ASP A CA 1
ATOM 5294 C C . ASP A 1 675 ? -9.571 -20.015 18.131 1.00 81.12 675 ASP A C 1
ATOM 5296 O O . ASP A 1 675 ? -9.656 -19.776 16.930 1.00 81.12 675 ASP A O 1
ATOM 5300 N N . LEU A 1 676 ? -9.610 -19.079 19.078 1.00 81.06 676 LEU A N 1
ATOM 5301 C CA . LEU A 1 676 ? -9.797 -17.651 18.854 1.00 81.06 676 LEU A CA 1
ATOM 5302 C C . LEU A 1 676 ? -8.534 -16.846 19.171 1.00 81.06 676 LEU A C 1
ATOM 5304 O O . LEU A 1 676 ? -8.477 -15.674 18.823 1.00 81.06 676 LEU A O 1
ATOM 5308 N N . ARG A 1 677 ? -7.533 -17.435 19.843 1.00 82.25 677 ARG A N 1
ATOM 5309 C CA . ARG A 1 677 ? -6.447 -16.680 20.493 1.00 82.25 677 ARG A CA 1
ATOM 5310 C C . ARG A 1 677 ? -5.696 -15.765 19.528 1.00 82.25 677 ARG A C 1
ATOM 5312 O O . ARG A 1 677 ? -5.630 -14.572 19.782 1.00 82.25 677 ARG A O 1
ATOM 5319 N N . ALA A 1 678 ? -5.232 -16.297 18.396 1.00 79.88 678 ALA A N 1
ATOM 5320 C CA . ALA A 1 678 ? -4.457 -15.522 17.423 1.00 79.88 678 ALA A CA 1
ATOM 5321 C C . ALA A 1 678 ? -5.256 -14.341 16.836 1.00 79.88 678 ALA A C 1
ATOM 5323 O O . ALA A 1 678 ? -4.741 -13.235 16.698 1.00 79.88 678 ALA A O 1
ATOM 5324 N N . PHE A 1 679 ? -6.540 -14.555 16.532 1.00 83.62 679 PHE A N 1
ATOM 5325 C CA . PHE A 1 679 ? -7.403 -13.504 15.995 1.00 83.62 679 PHE A CA 1
ATOM 5326 C C . PHE A 1 679 ? -7.792 -12.467 17.057 1.00 83.62 679 PHE A C 1
ATOM 5328 O O . PHE A 1 679 ? -7.800 -11.271 16.774 1.00 83.62 679 PHE A O 1
ATOM 5335 N N . ALA A 1 680 ? -8.060 -12.909 18.289 1.00 83.62 680 ALA A N 1
ATOM 5336 C CA . ALA A 1 680 ? -8.313 -12.027 19.424 1.00 83.62 680 ALA A CA 1
ATOM 5337 C C . ALA A 1 680 ? -7.096 -11.152 19.749 1.00 83.62 680 ALA A C 1
ATOM 5339 O O . ALA A 1 680 ? -7.251 -9.949 19.922 1.00 83.62 680 ALA A O 1
ATOM 5340 N N . GLU A 1 681 ? -5.890 -11.726 19.770 1.00 83.56 681 GLU A N 1
ATOM 5341 C CA . GLU A 1 681 ? -4.637 -10.988 19.968 1.00 83.56 681 GLU A CA 1
ATOM 5342 C C . GLU A 1 681 ? -4.445 -9.928 18.876 1.00 83.56 681 GLU A C 1
ATOM 5344 O O . GLU A 1 681 ? -4.180 -8.768 19.188 1.00 83.56 681 GLU A O 1
ATOM 5349 N N . HIS A 1 682 ? -4.674 -10.283 17.608 1.00 84.06 682 HIS A N 1
ATOM 5350 C CA . HIS A 1 682 ? -4.589 -9.335 16.498 1.00 84.06 682 HIS A CA 1
ATOM 5351 C C . HIS A 1 682 ? -5.593 -8.175 16.627 1.00 84.06 682 HIS A C 1
ATOM 5353 O O . HIS A 1 682 ? -5.222 -7.010 16.457 1.00 84.06 682 HIS A O 1
ATOM 5359 N N . ILE A 1 683 ? -6.857 -8.468 16.958 1.00 84.00 683 ILE A N 1
ATOM 5360 C CA . ILE A 1 683 ? -7.878 -7.430 17.153 1.00 84.00 683 ILE A CA 1
ATOM 5361 C C . ILE A 1 683 ? -7.512 -6.531 18.332 1.00 84.00 683 ILE A C 1
ATOM 5363 O O . ILE A 1 683 ? -7.474 -5.309 18.179 1.00 84.00 683 ILE A O 1
ATOM 5367 N N . ASN A 1 684 ? -7.219 -7.131 19.486 1.00 84.69 684 ASN A N 1
ATOM 5368 C CA . ASN A 1 684 ? -6.982 -6.398 20.721 1.00 84.69 684 ASN A CA 1
ATOM 5369 C C . ASN A 1 684 ? -5.693 -5.572 20.660 1.00 84.69 684 ASN A C 1
ATOM 5371 O O . ASN A 1 684 ? -5.624 -4.565 21.344 1.00 84.69 684 ASN A O 1
ATOM 5375 N N . GLN A 1 685 ? -4.675 -5.960 19.887 1.00 81.19 685 GLN A N 1
ATOM 5376 C CA . GLN A 1 685 ? -3.409 -5.216 19.816 1.00 81.19 685 GLN A CA 1
ATOM 5377 C C . GLN A 1 685 ? -3.347 -4.219 18.657 1.00 81.19 685 GLN A C 1
ATOM 5379 O O . GLN A 1 685 ? -2.709 -3.178 18.788 1.00 81.19 685 GLN A O 1
ATOM 5384 N N . ARG A 1 686 ? -3.942 -4.546 17.502 1.00 76.75 686 ARG A N 1
ATOM 5385 C CA . ARG A 1 686 ? -3.718 -3.801 16.253 1.00 76.75 686 ARG A CA 1
ATOM 5386 C C . ARG A 1 686 ? -5.007 -3.224 15.680 1.00 76.75 686 ARG A C 1
ATOM 5388 O O . ARG A 1 686 ? -5.104 -2.013 15.500 1.00 76.75 686 ARG A O 1
ATOM 5395 N N . HIS A 1 687 ? -6.010 -4.067 15.422 1.00 78.12 687 HIS A N 1
ATOM 5396 C CA . HIS A 1 687 ? -7.224 -3.636 14.710 1.00 78.12 687 HIS A CA 1
ATOM 5397 C C . HIS A 1 687 ? -8.077 -2.658 15.530 1.00 78.12 687 HIS A C 1
ATOM 5399 O O . HIS A 1 687 ? -8.668 -1.738 14.961 1.00 78.12 687 HIS A O 1
ATOM 5405 N N . ARG A 1 688 ? -8.070 -2.779 16.870 1.00 82.25 688 ARG A N 1
ATOM 5406 C CA . ARG A 1 688 ? -8.789 -1.856 17.763 1.00 82.25 688 ARG A CA 1
ATOM 5407 C C . ARG A 1 688 ? -8.433 -0.393 17.496 1.00 82.25 688 ARG A C 1
ATOM 5409 O O . ARG A 1 688 ? -9.329 0.438 17.471 1.00 82.25 688 ARG A O 1
ATOM 5416 N N . ASN A 1 689 ? -7.164 -0.081 17.221 1.00 75.31 689 ASN A N 1
ATOM 5417 C CA . ASN A 1 689 ? -6.690 1.301 17.108 1.00 75.31 689 ASN A CA 1
ATOM 5418 C C . ASN A 1 689 ? -7.144 1.990 15.811 1.00 75.31 689 ASN A C 1
ATOM 5420 O O . ASN A 1 689 ? -7.236 3.211 15.776 1.00 75.31 689 ASN A O 1
ATOM 5424 N N . VAL A 1 690 ? -7.529 1.213 14.792 1.00 72.00 690 VAL A N 1
ATOM 5425 C CA . VAL A 1 690 ? -7.944 1.707 13.466 1.00 72.00 690 VAL A CA 1
ATOM 5426 C C . VAL A 1 690 ? -9.476 1.770 13.309 1.00 72.00 690 VAL A C 1
ATOM 5428 O O . VAL A 1 690 ? -9.996 2.244 12.300 1.00 72.00 690 VAL A O 1
ATOM 5431 N N . CYS A 1 691 ? -10.242 1.308 14.302 1.00 70.12 691 CYS A N 1
ATOM 5432 C CA . CYS A 1 691 ? -11.703 1.266 14.226 1.00 70.12 691 CYS A CA 1
ATOM 5433 C C . CYS A 1 691 ? -12.342 2.667 14.240 1.00 70.12 691 CYS A C 1
ATOM 5435 O O . CYS A 1 691 ? -12.173 3.433 15.190 1.00 70.12 691 CYS A O 1
ATOM 5437 N N . VAL A 1 692 ? -13.156 2.964 13.220 1.00 64.00 692 VAL A N 1
ATOM 5438 C CA . VAL A 1 692 ? -13.948 4.198 13.113 1.00 64.00 692 VAL A CA 1
ATOM 5439 C C . VAL A 1 692 ? -15.412 3.835 12.813 1.00 64.00 692 VAL A C 1
ATOM 5441 O O . VAL A 1 692 ? -15.676 3.286 11.741 1.00 64.00 692 VAL A O 1
ATOM 5444 N N . PRO A 1 693 ? -16.391 4.139 13.693 1.00 66.19 693 PRO A N 1
ATOM 5445 C CA . PRO A 1 693 ? -16.277 4.734 15.032 1.00 66.19 693 PRO A CA 1
ATOM 5446 C C . PRO A 1 693 ? -15.573 3.820 16.048 1.00 66.19 693 PRO A C 1
ATOM 5448 O O . PRO A 1 693 ? -15.629 2.595 15.940 1.00 66.19 693 PRO A O 1
ATOM 5451 N N . ALA A 1 694 ? -14.952 4.421 17.063 1.00 65.75 694 ALA A N 1
ATOM 5452 C CA . ALA A 1 694 ? -14.279 3.696 18.137 1.00 65.75 694 ALA A CA 1
ATOM 5453 C C . ALA A 1 694 ? -15.219 2.716 18.863 1.00 65.75 694 ALA A C 1
ATOM 5455 O O . ALA A 1 694 ? -16.405 2.990 19.050 1.00 65.75 694 ALA A O 1
ATOM 5456 N N . GLY A 1 695 ? -14.686 1.563 19.276 1.00 68.56 695 GLY A N 1
ATOM 5457 C CA . GLY A 1 695 ? -15.456 0.533 19.980 1.00 68.56 695 GLY A CA 1
ATOM 5458 C C . GLY A 1 695 ? -16.332 -0.353 19.091 1.00 68.56 695 GLY A C 1
ATOM 5459 O O . GLY A 1 695 ? -17.160 -1.100 19.617 1.00 68.56 695 GLY A O 1
ATOM 5460 N N . ARG A 1 696 ? -16.183 -0.292 17.757 1.00 79.12 696 ARG A N 1
ATOM 5461 C CA . ARG A 1 696 ? -16.917 -1.147 16.808 1.00 79.12 696 ARG A CA 1
ATOM 5462 C C . ARG A 1 696 ? -16.037 -1.595 15.647 1.00 79.12 696 ARG A C 1
ATOM 5464 O O . ARG A 1 696 ? -15.450 -0.769 14.957 1.00 79.12 696 ARG A O 1
ATOM 5471 N N . LEU A 1 697 ? -16.030 -2.898 15.376 1.00 84.00 697 LEU A N 1
ATOM 5472 C CA . LEU A 1 697 ? -15.432 -3.445 14.162 1.00 84.00 697 LEU A CA 1
ATOM 5473 C C . LEU A 1 697 ? -16.333 -3.175 12.945 1.00 84.00 697 LEU A C 1
ATOM 5475 O O . LEU A 1 697 ? -17.568 -3.149 13.075 1.00 84.00 697 LEU A O 1
ATOM 5479 N N . PRO A 1 698 ? -15.746 -3.048 11.741 1.00 84.88 698 PRO A N 1
ATOM 5480 C CA . PRO A 1 698 ? -16.496 -3.010 10.493 1.00 84.88 698 PRO A CA 1
ATOM 5481 C C . PRO A 1 698 ? -17.444 -4.208 10.343 1.00 84.88 698 PRO A C 1
ATOM 5483 O O . PRO A 1 698 ? -17.143 -5.333 10.769 1.00 84.88 698 PRO A O 1
ATOM 5486 N N . TYR A 1 699 ? -18.587 -3.974 9.691 1.00 87.00 699 TYR A N 1
ATOM 5487 C CA . TYR A 1 699 ? -19.576 -5.020 9.414 1.00 87.00 699 TYR A CA 1
ATOM 5488 C C . TYR A 1 699 ? -18.958 -6.196 8.651 1.00 87.00 699 TYR A C 1
ATOM 5490 O O . TYR A 1 699 ? -19.193 -7.344 9.020 1.00 87.00 699 TYR A O 1
ATOM 5498 N N . ASP A 1 700 ? -18.145 -5.916 7.629 1.00 86.75 700 ASP A N 1
ATOM 5499 C CA . ASP A 1 700 ? -17.628 -6.943 6.724 1.00 86.75 700 ASP A CA 1
ATOM 5500 C C . ASP A 1 700 ? -16.747 -7.959 7.456 1.00 86.75 700 ASP A C 1
ATOM 5502 O O . ASP A 1 700 ? -16.960 -9.161 7.319 1.00 86.75 700 ASP A O 1
ATOM 5506 N N . ILE A 1 701 ? -15.844 -7.493 8.325 1.00 88.25 701 ILE A N 1
ATOM 5507 C CA . ILE A 1 701 ? -14.973 -8.354 9.142 1.00 88.25 701 ILE A CA 1
ATOM 5508 C C . ILE A 1 701 ? -15.799 -9.152 10.157 1.00 88.25 701 ILE A C 1
ATOM 5510 O O . ILE A 1 701 ? -15.615 -10.361 10.296 1.00 88.25 701 ILE A O 1
ATOM 5514 N N . THR A 1 702 ? -16.753 -8.500 10.831 1.00 89.62 702 THR A N 1
ATOM 5515 C CA . THR A 1 702 ? -17.619 -9.148 11.833 1.00 89.62 702 THR A CA 1
ATOM 5516 C C . THR A 1 702 ? -18.470 -10.253 11.195 1.00 89.62 702 THR A C 1
ATOM 5518 O O . THR A 1 702 ? -18.574 -11.363 11.721 1.00 89.62 702 THR A O 1
ATOM 5521 N N . ALA A 1 703 ? -19.049 -9.977 10.024 1.00 90.00 703 ALA A N 1
ATOM 5522 C CA . ALA A 1 703 ? -19.826 -10.941 9.257 1.00 90.00 703 ALA A CA 1
ATOM 5523 C C . ALA A 1 703 ? -18.952 -12.091 8.751 1.00 90.00 703 ALA A C 1
ATOM 5525 O O . ALA A 1 703 ? -19.365 -13.249 8.815 1.00 90.00 703 ALA A O 1
ATOM 5526 N N . HIS A 1 704 ? -17.752 -11.781 8.258 1.00 89.56 704 HIS A N 1
ATOM 5527 C CA . HIS A 1 704 ? -16.804 -12.768 7.757 1.00 89.56 704 HIS A CA 1
ATOM 5528 C C . HIS A 1 704 ? -16.360 -13.739 8.856 1.00 89.56 704 HIS A C 1
ATOM 5530 O O . HIS A 1 704 ? -16.438 -14.953 8.673 1.00 89.56 704 HIS A O 1
ATOM 5536 N N . PHE A 1 705 ? -16.025 -13.214 10.037 1.00 89.50 705 PHE A N 1
ATOM 5537 C CA . PHE A 1 705 ? -15.701 -14.013 11.213 1.00 89.50 705 PHE A CA 1
ATOM 5538 C C . PHE A 1 705 ? -16.845 -14.956 11.607 1.00 89.50 705 PHE A C 1
ATOM 5540 O O . PHE A 1 705 ? -16.625 -16.156 11.744 1.00 89.50 705 PHE A O 1
ATOM 5547 N N . LEU A 1 706 ? -18.081 -14.456 11.749 1.00 89.25 706 LEU A N 1
ATOM 5548 C CA . LEU A 1 706 ? -19.211 -15.301 12.160 1.00 89.25 706 LEU A CA 1
ATOM 5549 C C . LEU A 1 706 ? -19.570 -16.364 11.117 1.00 89.25 706 LEU A C 1
ATOM 5551 O O . LEU A 1 706 ? -19.901 -17.491 11.488 1.00 89.25 706 LEU A O 1
ATOM 5555 N N . LYS A 1 707 ? -19.464 -16.045 9.820 1.00 88.81 707 LYS A N 1
ATOM 5556 C CA . LYS A 1 707 ? -19.569 -17.055 8.754 1.00 88.81 707 LYS A CA 1
ATOM 5557 C C . LYS A 1 707 ? -18.513 -18.145 8.954 1.00 88.81 707 LYS A C 1
ATOM 5559 O O . LYS A 1 707 ? -18.862 -19.320 8.910 1.00 88.81 707 LYS A O 1
ATOM 5564 N N . GLY A 1 708 ? -17.277 -17.749 9.258 1.00 86.62 708 GLY A N 1
ATOM 5565 C CA . GLY A 1 708 ? -16.157 -18.641 9.558 1.00 86.62 708 GLY A CA 1
ATOM 5566 C C . GLY A 1 708 ? -16.415 -19.537 10.764 1.00 86.62 708 GLY A C 1
ATOM 5567 O O . GLY A 1 708 ? -16.220 -20.746 10.683 1.00 86.62 708 GLY A O 1
ATOM 5568 N N . VAL A 1 709 ? -16.933 -18.980 11.864 1.00 87.69 709 VAL A N 1
ATOM 5569 C CA . VAL A 1 709 ? -17.308 -19.747 13.065 1.00 87.69 709 VAL A CA 1
ATOM 5570 C C . VAL A 1 709 ? -18.282 -20.866 12.704 1.00 87.69 709 VAL A C 1
ATOM 5572 O O . VAL A 1 709 ? -18.068 -22.016 13.085 1.00 87.69 709 VAL A O 1
ATOM 5575 N N . LEU A 1 710 ? -19.333 -20.549 11.943 1.00 87.00 710 LEU A N 1
ATOM 5576 C CA . LEU A 1 710 ? -20.352 -21.524 11.563 1.00 87.00 710 LEU A CA 1
ATOM 5577 C C . LEU A 1 710 ? -19.794 -22.584 10.602 1.00 87.00 710 LEU A C 1
ATOM 5579 O O . LEU A 1 710 ? -20.039 -23.769 10.815 1.00 87.00 710 LEU A O 1
ATOM 5583 N N . THR A 1 711 ? -18.991 -22.205 9.603 1.00 85.19 711 THR A N 1
ATOM 5584 C CA . THR A 1 711 ? -18.404 -23.162 8.647 1.00 85.19 711 THR A CA 1
ATOM 5585 C C . THR A 1 711 ? -17.342 -24.058 9.280 1.00 85.19 711 THR A C 1
ATOM 5587 O O . THR A 1 711 ? -17.334 -25.263 9.043 1.00 85.19 711 THR A O 1
ATOM 5590 N N . VAL A 1 712 ? -16.460 -23.504 10.117 1.00 83.19 712 VAL A N 1
ATOM 5591 C CA . VAL A 1 712 ? -15.396 -24.268 10.788 1.00 83.19 712 VAL A CA 1
ATOM 5592 C C . VAL A 1 712 ? -15.979 -25.167 11.882 1.00 83.19 712 VAL A C 1
ATOM 5594 O O . VAL A 1 712 ? -15.462 -26.263 12.100 1.00 83.19 712 VAL A O 1
ATOM 5597 N N . SER A 1 713 ? -17.089 -24.772 12.522 1.00 84.12 713 SER A N 1
ATOM 5598 C CA . SER A 1 713 ? -17.744 -25.588 13.557 1.00 84.12 713 SER A CA 1
ATOM 5599 C C . SER A 1 713 ? -18.178 -26.971 13.067 1.00 84.12 713 SER A C 1
ATOM 5601 O O . SER A 1 713 ? -18.202 -27.907 13.862 1.00 84.12 713 SER A O 1
ATOM 5603 N N . LEU A 1 714 ? -18.439 -27.133 11.764 1.00 82.56 714 LEU A N 1
ATOM 5604 C CA . LEU A 1 714 ? -18.771 -28.422 11.148 1.00 82.56 714 LEU A CA 1
ATOM 5605 C C . LEU A 1 714 ? -17.623 -29.435 11.201 1.00 82.56 714 LEU A C 1
ATOM 5607 O O . LEU A 1 714 ? -17.856 -30.632 11.081 1.00 82.56 714 LEU A O 1
ATOM 5611 N N . ARG A 1 715 ? -16.378 -28.977 11.382 1.00 76.75 715 ARG A N 1
ATOM 5612 C CA . ARG A 1 715 ? -15.217 -29.865 11.549 1.00 76.75 715 ARG A CA 1
ATOM 5613 C C . ARG A 1 715 ? -15.145 -30.474 12.956 1.00 76.75 715 ARG A C 1
ATOM 5615 O O . ARG A 1 715 ? -14.297 -31.341 13.181 1.00 76.75 715 ARG A O 1
ATOM 5622 N N . CYS A 1 716 ? -15.976 -30.002 13.890 1.00 79.81 716 CYS A N 1
ATOM 5623 C CA . CYS A 1 716 ? -16.098 -30.502 15.257 1.00 79.81 716 CYS A CA 1
ATOM 5624 C C . CYS A 1 716 ? -17.230 -31.535 15.374 1.00 79.81 716 CYS A C 1
ATOM 5626 O O . CYS A 1 716 ? -18.236 -31.437 14.681 1.00 79.81 716 CYS A O 1
ATOM 5628 N N . ASP A 1 717 ? -17.115 -32.458 16.334 1.00 79.25 717 ASP A N 1
ATOM 5629 C CA . ASP A 1 717 ? -18.091 -33.547 16.531 1.00 79.25 717 ASP A CA 1
ATOM 5630 C C . ASP A 1 717 ? -19.499 -33.036 16.891 1.00 79.25 717 ASP A C 1
ATOM 5632 O O . ASP A 1 717 ? -20.514 -33.651 16.563 1.00 79.25 717 ASP A O 1
ATOM 5636 N N . HIS A 1 718 ? -19.570 -31.884 17.568 1.00 82.81 718 HIS A N 1
ATOM 5637 C CA . HIS A 1 718 ? -20.813 -31.213 17.949 1.00 82.81 718 HIS A CA 1
ATOM 5638 C C . HIS A 1 718 ? -20.750 -29.720 17.579 1.00 82.81 718 HIS A C 1
ATOM 5640 O O . HIS A 1 718 ? -20.251 -28.915 18.378 1.00 82.81 718 HIS A O 1
ATOM 5646 N N . PRO A 1 719 ? -21.262 -29.317 16.399 1.00 82.56 719 PRO A N 1
ATOM 5647 C CA . PRO A 1 719 ? -21.064 -27.968 15.869 1.00 82.56 719 PRO A CA 1
ATOM 5648 C C . PRO A 1 719 ? -21.766 -26.902 16.723 1.00 82.56 719 PRO A C 1
ATOM 5650 O O . PRO A 1 719 ? -21.154 -25.900 17.086 1.00 82.56 719 PRO A O 1
ATOM 5653 N N . SER A 1 720 ? -23.004 -27.148 17.166 1.00 83.31 720 SER A N 1
ATOM 5654 C CA . SER A 1 720 ? -23.754 -26.221 18.032 1.00 83.31 720 SER A CA 1
ATOM 5655 C C . SER A 1 720 ? -23.059 -25.976 19.378 1.00 83.31 720 SER A C 1
ATOM 5657 O O . SER A 1 720 ? -22.933 -24.837 19.829 1.00 83.31 720 SER A O 1
ATOM 5659 N N . GLN A 1 721 ? -22.527 -27.031 20.002 1.00 83.88 721 GLN A N 1
ATOM 5660 C CA . GLN A 1 721 ? -21.793 -26.920 21.263 1.00 83.88 721 GLN A CA 1
ATOM 5661 C C . GLN A 1 721 ? -20.444 -26.212 21.092 1.00 83.88 721 GLN A C 1
ATOM 5663 O O . GLN A 1 721 ? -20.007 -25.501 22.001 1.00 83.88 721 GLN A O 1
ATOM 5668 N N . ALA A 1 722 ? -19.770 -26.403 19.955 1.00 83.88 722 ALA A N 1
ATOM 5669 C CA . ALA A 1 722 ? -18.520 -25.716 19.646 1.00 83.88 722 ALA A CA 1
ATOM 5670 C C . ALA A 1 722 ? -18.738 -24.200 19.510 1.00 83.88 722 ALA A C 1
ATOM 5672 O O . ALA A 1 722 ? -17.988 -23.427 20.109 1.00 83.88 722 ALA A O 1
ATOM 5673 N N . VAL A 1 723 ? -19.807 -23.788 18.819 1.00 84.94 723 VAL A N 1
ATOM 5674 C CA . VAL A 1 723 ? -20.208 -22.378 18.680 1.00 84.94 723 VAL A CA 1
ATOM 5675 C C . VAL A 1 723 ? -20.565 -21.766 20.038 1.00 84.94 723 VAL A C 1
ATOM 5677 O O . VAL A 1 723 ? -20.045 -20.704 20.385 1.00 84.94 723 VAL A O 1
ATOM 5680 N N . ASN A 1 724 ? -21.362 -22.465 20.855 1.00 86.12 724 ASN A N 1
ATOM 5681 C CA . ASN A 1 724 ? -21.733 -22.001 22.197 1.00 86.12 724 ASN A CA 1
ATOM 5682 C C . ASN A 1 724 ? -20.502 -21.767 23.090 1.00 86.12 724 ASN A C 1
ATOM 5684 O O . ASN A 1 724 ? -20.396 -20.734 23.752 1.00 86.12 724 ASN A O 1
ATOM 5688 N N . LYS A 1 725 ? -19.538 -22.698 23.071 1.00 85.25 725 LYS A N 1
ATOM 5689 C CA . LYS A 1 725 ? -18.289 -22.592 23.846 1.00 85.25 725 LYS A CA 1
ATOM 5690 C C . LYS A 1 725 ? -17.352 -21.498 23.340 1.00 85.25 725 LYS A C 1
ATOM 5692 O O . LYS A 1 725 ? -16.565 -20.980 24.128 1.00 85.25 725 LYS A O 1
ATOM 5697 N N . LEU A 1 726 ? -17.368 -21.193 22.043 1.00 84.69 726 LEU A N 1
ATOM 5698 C CA . LEU A 1 726 ? -16.558 -20.115 21.479 1.00 84.69 726 LEU A CA 1
ATOM 5699 C C . LEU A 1 726 ? -17.121 -18.754 21.897 1.00 84.69 726 LEU A C 1
ATOM 5701 O O . LEU A 1 726 ? -16.389 -17.928 22.436 1.00 84.69 726 LEU A O 1
ATOM 5705 N N . LEU A 1 727 ? -18.430 -18.556 21.730 1.00 84.06 727 LEU A N 1
ATOM 5706 C CA . LEU A 1 727 ? -19.107 -17.305 22.080 1.00 84.06 727 LEU A CA 1
ATOM 5707 C C . LEU A 1 727 ? -19.035 -16.998 23.580 1.00 84.06 727 LEU A C 1
ATOM 5709 O O . LEU A 1 727 ? -18.868 -15.840 23.952 1.00 84.06 727 LEU A O 1
ATOM 5713 N N . SER A 1 728 ? -19.063 -18.013 24.452 1.00 83.69 728 SER A N 1
ATOM 5714 C CA . SER A 1 728 ? -18.846 -17.794 25.888 1.00 83.69 728 SER A CA 1
ATOM 5715 C C . SER A 1 728 ? -17.423 -17.315 26.210 1.00 83.69 728 SER A C 1
ATOM 5717 O O . SER A 1 728 ? -17.238 -16.534 27.137 1.00 83.69 728 SER A O 1
ATOM 5719 N N . ARG A 1 729 ? -16.410 -17.761 25.449 1.00 83.56 729 ARG A N 1
ATOM 5720 C CA . ARG A 1 729 ? -15.012 -17.318 25.617 1.00 83.56 729 ARG A CA 1
ATOM 5721 C C . ARG A 1 729 ? -14.745 -15.949 25.002 1.00 83.56 729 ARG A C 1
ATOM 5723 O O . ARG A 1 729 ? -13.874 -15.244 25.498 1.00 83.56 729 ARG A O 1
ATOM 5730 N N . MET A 1 730 ? -15.493 -15.556 23.969 1.00 82.12 730 MET A N 1
ATOM 5731 C CA . MET A 1 730 ? -15.344 -14.242 23.334 1.00 82.12 730 MET A CA 1
ATOM 5732 C C . MET A 1 730 ? -15.488 -13.091 24.329 1.00 82.12 730 MET A C 1
ATOM 5734 O O . MET A 1 730 ? -14.752 -12.122 24.222 1.00 82.12 730 MET A O 1
ATOM 5738 N N . HIS A 1 731 ? -16.362 -13.217 25.331 1.00 78.62 731 HIS A N 1
ATOM 5739 C CA . HIS A 1 731 ? -16.495 -12.197 26.373 1.00 78.62 731 HIS A CA 1
ATOM 5740 C C . HIS A 1 731 ? -15.187 -11.946 27.147 1.00 78.62 731 HIS A C 1
ATOM 5742 O O . HIS A 1 731 ? -14.918 -10.808 27.507 1.00 78.62 731 HIS A O 1
ATOM 5748 N N . GLN A 1 732 ? -14.383 -12.992 27.376 1.00 80.38 732 GLN A N 1
ATOM 5749 C CA . GLN A 1 732 ? -13.126 -12.914 28.129 1.00 80.38 732 GLN A CA 1
ATOM 5750 C C . GLN A 1 732 ? -11.904 -12.631 27.248 1.00 80.38 732 GLN A C 1
ATOM 5752 O O . GLN A 1 732 ? -10.917 -12.119 27.751 1.00 80.38 732 GLN A O 1
ATOM 5757 N N . GLN A 1 733 ? -11.931 -13.038 25.974 1.00 81.38 733 GLN A N 1
ATOM 5758 C CA . GLN A 1 733 ? -10.764 -12.974 25.084 1.00 81.38 733 GLN A CA 1
ATOM 5759 C C . GLN A 1 733 ? -10.816 -11.814 24.083 1.00 81.38 733 GLN A C 1
ATOM 5761 O O . GLN A 1 733 ? -9.770 -11.324 23.679 1.00 81.38 733 GLN A O 1
ATOM 5766 N N . CYS A 1 734 ? -12.004 -11.410 23.623 1.00 84.31 734 CYS A N 1
ATOM 5767 C CA . CYS A 1 734 ? -12.168 -10.318 22.660 1.00 84.31 734 CYS A CA 1
ATOM 5768 C C . CYS A 1 734 ? -13.564 -9.675 22.803 1.00 84.31 734 CYS A C 1
ATOM 5770 O O . CYS A 1 734 ? -14.484 -9.967 22.021 1.00 84.31 734 CYS A O 1
ATOM 5772 N N . PRO A 1 735 ? -13.758 -8.807 23.811 1.00 84.94 735 PRO A N 1
ATOM 5773 C CA . PRO A 1 735 ? -15.041 -8.158 24.076 1.00 84.94 735 PRO A CA 1
ATOM 5774 C C . PRO A 1 735 ? -15.493 -7.238 22.933 1.00 84.94 735 PRO A C 1
ATOM 5776 O O . PRO A 1 735 ? -16.694 -7.137 22.673 1.00 84.94 735 PRO A O 1
ATOM 5779 N N . LEU A 1 736 ? -14.554 -6.641 22.190 1.00 86.06 736 LEU A N 1
ATOM 5780 C CA . LEU A 1 736 ? -14.839 -5.793 21.028 1.00 86.06 736 LEU A CA 1
ATOM 5781 C C . LEU A 1 736 ? -15.625 -6.536 19.938 1.00 86.06 736 LEU A C 1
ATOM 5783 O O . LEU A 1 736 ? -16.555 -5.984 19.339 1.00 86.06 736 LEU A O 1
ATOM 5787 N N . LEU A 1 737 ? -15.296 -7.808 19.697 1.00 86.81 737 LEU A N 1
ATOM 5788 C CA . LEU A 1 737 ? -16.001 -8.614 18.707 1.00 86.81 737 LEU A CA 1
ATOM 5789 C C . LEU A 1 737 ? -17.439 -8.878 19.160 1.00 86.81 737 LEU A C 1
ATOM 5791 O O . LEU A 1 737 ? -18.361 -8.704 18.369 1.00 86.81 737 LEU A O 1
ATOM 5795 N N . LEU A 1 738 ? -17.653 -9.201 20.440 1.00 86.50 738 LEU A N 1
ATOM 5796 C CA . LEU A 1 738 ? -18.991 -9.411 21.005 1.00 86.50 738 LEU A CA 1
ATOM 5797 C C . LEU A 1 738 ? -19.876 -8.158 20.887 1.00 86.50 738 LEU A C 1
ATOM 5799 O O . LEU A 1 738 ? -21.029 -8.262 20.465 1.00 86.50 738 LEU A O 1
ATOM 5803 N N . VAL A 1 739 ? -19.329 -6.980 21.201 1.00 85.88 739 VAL A N 1
ATOM 5804 C CA . VAL A 1 739 ? -20.010 -5.685 21.025 1.00 85.88 739 VAL A CA 1
ATOM 5805 C C . VAL A 1 739 ? -20.404 -5.476 19.564 1.00 85.88 739 VAL A C 1
ATOM 5807 O O . VAL A 1 739 ? -21.549 -5.137 19.266 1.00 85.88 739 VAL A O 1
ATOM 5810 N N . SER A 1 740 ? -19.477 -5.744 18.644 1.00 87.06 740 SER A N 1
ATOM 5811 C CA . SER A 1 740 ? -19.699 -5.579 17.206 1.00 87.06 740 SER A CA 1
ATOM 5812 C C . SER A 1 740 ? -20.804 -6.504 16.683 1.00 87.06 740 SER A C 1
ATOM 5814 O O . SER A 1 740 ? -21.630 -6.075 15.878 1.00 87.06 740 SER A O 1
ATOM 5816 N N . VAL A 1 741 ? -20.890 -7.746 17.179 1.00 87.75 741 VAL A N 1
ATOM 5817 C CA . VAL A 1 741 ? -21.990 -8.667 16.839 1.00 87.75 741 VAL A CA 1
ATOM 5818 C C . VAL A 1 741 ? -23.344 -8.111 17.281 1.00 87.75 741 VAL A C 1
ATOM 5820 O O . VAL A 1 741 ? -24.289 -8.152 16.496 1.00 87.75 741 VAL A O 1
ATOM 5823 N N . GLY A 1 742 ? -23.438 -7.572 18.501 1.00 84.88 742 GLY A N 1
ATOM 5824 C CA . GLY A 1 742 ? -24.678 -6.986 19.021 1.00 84.88 742 GLY A CA 1
ATOM 5825 C C . GLY A 1 742 ? -25.140 -5.764 18.224 1.00 84.88 742 GLY A C 1
ATOM 5826 O O . GLY A 1 742 ? -26.314 -5.656 17.878 1.00 84.88 742 GLY A O 1
ATOM 5827 N N . VAL A 1 743 ? -24.210 -4.874 17.862 1.00 84.44 743 VAL A N 1
ATOM 5828 C CA . VAL A 1 743 ? -24.520 -3.672 17.068 1.00 84.44 743 VAL A CA 1
ATOM 5829 C C . VAL A 1 743 ? -24.978 -4.030 15.651 1.00 84.44 743 VAL A C 1
ATOM 5831 O O . VAL A 1 743 ? -25.925 -3.441 15.141 1.00 84.44 743 VAL A O 1
ATOM 5834 N N . TRP A 1 744 ? -24.339 -5.005 15.003 1.00 87.19 744 TRP A N 1
ATOM 5835 C CA . TRP A 1 744 ? -24.646 -5.371 13.616 1.00 87.19 744 TRP A CA 1
ATOM 5836 C C . TRP A 1 744 ? -25.696 -6.480 13.472 1.00 87.19 744 TRP A C 1
ATOM 5838 O O . TRP A 1 744 ? -25.962 -6.937 12.353 1.00 87.19 744 TRP A O 1
ATOM 5848 N N . TRP A 1 745 ? -26.311 -6.921 14.572 1.00 89.25 745 TRP A N 1
ATOM 5849 C CA . TRP A 1 745 ? -27.166 -8.108 14.596 1.00 89.25 745 TRP A CA 1
ATOM 5850 C C . TRP A 1 745 ? -28.326 -8.052 13.595 1.00 89.25 745 TRP A C 1
ATOM 5852 O O . TRP A 1 745 ? -28.607 -9.046 12.928 1.00 89.25 745 TRP A O 1
ATOM 5862 N N . SER A 1 746 ? -28.944 -6.881 13.410 1.00 84.88 746 SER A N 1
ATOM 5863 C CA . SER A 1 746 ? -30.046 -6.670 12.457 1.00 84.88 746 SER A CA 1
ATOM 5864 C C . SER A 1 746 ? -29.686 -7.071 11.018 1.00 84.88 746 SER A C 1
ATOM 5866 O O . SER A 1 746 ? -30.506 -7.659 10.314 1.00 84.88 746 SER A O 1
ATOM 5868 N N . ARG A 1 747 ? -28.439 -6.823 10.593 1.00 87.31 747 ARG A N 1
ATOM 5869 C CA . ARG A 1 747 ? -27.910 -7.205 9.271 1.00 87.31 747 ARG A CA 1
ATOM 5870 C C . ARG A 1 747 ? -27.296 -8.606 9.250 1.00 87.31 747 ARG A C 1
ATOM 5872 O O . ARG A 1 747 ? -27.224 -9.221 8.188 1.00 87.31 747 ARG A O 1
ATOM 5879 N N . LEU A 1 748 ? -26.808 -9.101 10.387 1.00 87.94 748 LEU A N 1
ATOM 5880 C CA . LEU A 1 748 ? -26.146 -10.406 10.500 1.00 87.94 748 LEU A CA 1
ATOM 5881 C C . LEU A 1 748 ? -27.144 -11.562 10.597 1.00 87.94 748 LEU A C 1
ATOM 5883 O O . LEU A 1 748 ? -26.965 -12.580 9.933 1.00 87.94 748 LEU A O 1
ATOM 5887 N N . CYS A 1 749 ? -28.204 -11.396 11.387 1.00 87.75 749 CYS A N 1
ATOM 5888 C CA . CYS A 1 749 ? -29.203 -12.419 11.684 1.00 87.75 749 CYS A CA 1
ATOM 5889 C C . CYS A 1 749 ? -29.716 -13.174 10.435 1.00 87.75 749 CYS A C 1
ATOM 5891 O O . CYS A 1 749 ? -29.571 -14.400 10.403 1.00 87.75 749 CYS A O 1
ATOM 5893 N N . PRO A 1 750 ? -30.215 -12.517 9.361 1.00 89.06 750 PRO A N 1
ATOM 5894 C CA . PRO A 1 750 ? -30.713 -13.242 8.186 1.00 89.06 750 PRO A CA 1
ATOM 5895 C C . PRO A 1 750 ? -29.613 -14.030 7.456 1.00 89.06 750 PRO A C 1
ATOM 5897 O O . PRO A 1 750 ? -29.848 -15.136 6.962 1.00 89.06 750 PRO A O 1
ATOM 5900 N N . VAL A 1 751 ? -28.391 -13.494 7.411 1.00 88.25 751 VAL A N 1
ATOM 5901 C CA . VAL A 1 751 ? -27.238 -14.144 6.769 1.00 88.25 751 VAL A CA 1
ATOM 5902 C C . VAL A 1 751 ? -26.800 -15.385 7.550 1.00 88.25 751 VAL A C 1
ATOM 5904 O O . VAL A 1 751 ? -26.512 -16.420 6.953 1.00 88.25 751 VAL A O 1
ATOM 5907 N N . LEU A 1 752 ? -26.771 -15.309 8.881 1.00 87.81 752 LEU A N 1
ATOM 5908 C CA . LEU A 1 752 ? -26.374 -16.428 9.739 1.00 87.81 752 LEU A CA 1
ATOM 5909 C C . LEU A 1 752 ? -27.451 -17.512 9.797 1.00 87.81 752 LEU A C 1
ATOM 5911 O O . LEU A 1 752 ? -27.118 -18.689 9.694 1.00 87.81 752 LEU A O 1
ATOM 5915 N N . LEU A 1 753 ? -28.730 -17.134 9.889 1.00 86.56 753 LEU A N 1
ATOM 5916 C CA . LEU A 1 753 ? -29.852 -18.078 9.864 1.00 86.56 753 LEU A CA 1
ATOM 5917 C C . LEU A 1 753 ? -29.892 -18.861 8.546 1.00 86.56 753 LEU A C 1
ATOM 5919 O O . LEU A 1 753 ? -29.951 -20.090 8.555 1.00 86.56 753 LEU A O 1
ATOM 5923 N N . SER A 1 754 ? -29.802 -18.170 7.405 1.00 88.62 754 SER A N 1
ATOM 5924 C CA . SER A 1 754 ? -29.767 -18.813 6.081 1.00 88.62 754 SER A CA 1
ATOM 5925 C C . SER A 1 754 ? -28.523 -19.684 5.865 1.00 88.62 754 SER A C 1
ATOM 5927 O O . SER A 1 754 ? -28.581 -20.705 5.182 1.00 88.62 754 SER A O 1
ATOM 5929 N N . LEU A 1 755 ? -27.376 -19.318 6.440 1.00 87.19 755 LEU A N 1
ATOM 5930 C CA . LEU A 1 755 ? -26.171 -20.141 6.368 1.00 87.19 755 LEU A CA 1
ATOM 5931 C C . LEU A 1 755 ? -26.287 -21.385 7.257 1.00 87.19 755 LEU A C 1
ATOM 5933 O O . LEU A 1 755 ? -26.012 -22.487 6.795 1.00 87.19 755 LEU A O 1
ATOM 5937 N N . TRP A 1 756 ? -26.746 -21.236 8.498 1.00 88.06 756 TRP A N 1
ATOM 5938 C CA . TRP A 1 756 ? -26.877 -22.346 9.440 1.00 88.06 756 TRP A CA 1
ATOM 5939 C C . TRP A 1 756 ? -27.919 -23.378 9.003 1.00 88.06 756 TRP A C 1
ATOM 5941 O O . TRP A 1 756 ? -27.658 -24.579 9.073 1.00 88.06 756 TRP A O 1
ATOM 5951 N N . THR A 1 757 ? -29.061 -22.919 8.486 1.00 87.06 757 THR A N 1
ATOM 5952 C CA . THR A 1 757 ? -30.104 -23.793 7.924 1.00 87.06 757 THR A CA 1
ATOM 5953 C C . THR A 1 757 ? -29.582 -24.616 6.749 1.00 87.06 757 THR A C 1
ATOM 5955 O O . THR A 1 757 ? -29.818 -25.820 6.715 1.00 87.06 757 THR A O 1
ATOM 5958 N N . ARG A 1 758 ? -28.800 -24.016 5.837 1.00 87.12 758 ARG A N 1
ATOM 5959 C CA . ARG A 1 758 ? -28.161 -24.743 4.723 1.00 87.12 758 ARG A CA 1
ATOM 5960 C C . ARG A 1 758 ? -27.116 -25.763 5.176 1.00 87.12 758 ARG A C 1
ATOM 5962 O O . ARG A 1 758 ? -26.974 -26.793 4.530 1.00 87.12 758 ARG A O 1
ATOM 5969 N N . LEU A 1 759 ? -26.370 -25.471 6.242 1.00 83.62 759 LEU A N 1
ATOM 5970 C CA . LEU A 1 759 ? -25.254 -26.311 6.690 1.00 83.62 759 LEU A CA 1
ATOM 5971 C C . LEU A 1 759 ? -25.662 -27.440 7.645 1.00 83.62 759 LEU A C 1
ATOM 5973 O O . LEU A 1 759 ? -25.056 -28.504 7.614 1.00 83.62 759 LEU A O 1
ATOM 5977 N N . SER A 1 760 ? -26.642 -27.204 8.518 1.00 77.50 760 SER A N 1
ATOM 5978 C CA . SER A 1 760 ? -26.965 -28.110 9.631 1.00 77.50 760 SER A CA 1
ATOM 5979 C C . SER A 1 760 ? -28.431 -28.546 9.690 1.00 77.50 760 SER A C 1
ATOM 5981 O O . SER A 1 760 ? -28.743 -29.491 10.409 1.00 77.50 760 SER A O 1
ATOM 5983 N N . GLY A 1 761 ? -29.342 -27.863 8.981 1.00 74.56 761 GLY A N 1
ATOM 5984 C CA . GLY A 1 761 ? -30.784 -28.146 8.995 1.00 74.56 761 GLY A CA 1
ATOM 5985 C C . GLY A 1 761 ? -31.490 -27.963 10.351 1.00 74.56 761 GLY A C 1
ATOM 5986 O O . GLY A 1 761 ? -32.686 -28.225 10.442 1.00 74.56 761 GLY A O 1
ATOM 5987 N N . GLY A 1 762 ? -30.777 -27.531 11.399 1.00 76.50 762 GLY A N 1
ATOM 5988 C CA . GLY A 1 762 ? -31.276 -27.432 12.773 1.00 76.50 762 GLY A CA 1
ATOM 5989 C C . GLY A 1 762 ? -31.519 -25.995 13.262 1.00 76.50 762 GLY A C 1
ATOM 5990 O O . GLY A 1 762 ? -31.203 -25.031 12.558 1.00 76.50 762 GLY A O 1
ATOM 5991 N N . PRO A 1 763 ? -32.065 -25.829 14.485 1.00 80.00 763 PRO A N 1
ATOM 5992 C CA . PRO A 1 763 ? -32.243 -24.517 15.106 1.00 80.00 763 PRO A CA 1
ATOM 5993 C C . PRO A 1 763 ? -30.894 -23.837 15.382 1.00 80.00 763 PRO A C 1
ATOM 5995 O O . PRO A 1 763 ? -29.859 -24.500 15.505 1.00 80.00 763 PRO A O 1
ATOM 5998 N N . LEU A 1 764 ? -30.909 -22.504 15.469 1.00 80.44 764 LEU A N 1
ATOM 5999 C CA . LEU A 1 764 ? -29.726 -21.684 15.747 1.00 80.44 764 LEU A CA 1
ATOM 6000 C C . LEU A 1 764 ? -29.091 -22.086 17.100 1.00 80.44 764 LEU A C 1
ATOM 6002 O O . LEU A 1 764 ? -29.825 -22.409 18.035 1.00 80.44 764 LEU A O 1
ATOM 6006 N N . PRO A 1 765 ? -27.751 -22.054 17.247 1.00 85.25 765 PRO A N 1
ATOM 6007 C CA . PRO A 1 765 ? -27.102 -22.290 18.535 1.00 85.25 765 PRO A CA 1
ATOM 6008 C C . PRO A 1 765 ? -27.624 -21.357 19.637 1.00 85.25 765 PRO A C 1
ATOM 6010 O O . PRO A 1 765 ? -27.809 -20.161 19.407 1.00 85.25 765 PRO A O 1
ATOM 6013 N N . GLU A 1 766 ? -27.801 -21.896 20.847 1.00 84.31 766 GLU A N 1
ATOM 6014 C CA . GLU A 1 766 ? -28.363 -21.169 21.996 1.00 84.31 766 GLU A CA 1
ATOM 6015 C C . GLU A 1 766 ? -27.672 -19.830 22.275 1.00 84.31 766 GLU A C 1
ATOM 6017 O O . GLU A 1 766 ? -28.334 -18.856 22.615 1.00 84.31 766 GLU A O 1
ATOM 6022 N N . SER A 1 767 ? -26.345 -19.744 22.139 1.00 82.00 767 SER A N 1
ATOM 6023 C CA . SER A 1 767 ? -25.623 -18.494 22.400 1.00 82.00 767 SER A CA 1
ATOM 6024 C C . SER A 1 767 ? -25.947 -17.399 21.382 1.00 82.00 767 SER A C 1
ATOM 6026 O O . SER A 1 767 ? -26.021 -16.235 21.758 1.00 82.00 767 SER A O 1
ATOM 6028 N N . LEU A 1 768 ? -26.167 -17.755 20.114 1.00 84.75 768 LEU A N 1
ATOM 6029 C CA . LEU A 1 768 ? -26.596 -16.815 19.077 1.00 84.75 768 LEU A CA 1
ATOM 6030 C C . LEU A 1 768 ? -28.073 -16.444 19.245 1.00 84.75 768 LEU A C 1
ATOM 6032 O O . LEU A 1 768 ? -28.446 -15.302 18.989 1.00 84.75 768 LEU A O 1
ATOM 6036 N N . GLN A 1 769 ? -28.898 -17.377 19.726 1.00 85.81 769 GLN A N 1
ATOM 6037 C CA . GLN A 1 769 ? -30.286 -17.087 20.074 1.00 85.81 769 GLN A CA 1
ATOM 6038 C C . GLN A 1 769 ? -30.367 -16.088 21.236 1.00 85.81 769 GLN A C 1
ATOM 6040 O O . GLN A 1 769 ? -31.099 -15.113 21.132 1.00 85.81 769 GLN A O 1
ATOM 6045 N N . ARG A 1 770 ? -29.510 -16.219 22.257 1.00 84.94 770 ARG A N 1
ATOM 6046 C CA . ARG A 1 770 ? -29.405 -15.229 23.345 1.00 84.94 770 ARG A CA 1
ATOM 6047 C C . ARG A 1 770 ? -29.040 -13.827 22.847 1.00 84.94 770 ARG A C 1
ATOM 6049 O O . ARG A 1 770 ? -29.543 -12.852 23.391 1.00 84.94 770 ARG A O 1
ATOM 6056 N N . VAL A 1 771 ? -28.203 -13.702 21.810 1.00 85.12 771 VAL A N 1
ATOM 6057 C CA . VAL A 1 771 ? -27.923 -12.394 21.178 1.00 85.12 771 VAL A CA 1
ATOM 6058 C C . VAL A 1 771 ? -29.171 -11.853 20.475 1.00 85.12 771 VAL A C 1
ATOM 6060 O O . VAL A 1 771 ? -29.476 -10.669 20.605 1.00 85.12 771 VAL A O 1
ATOM 6063 N N . ALA A 1 772 ? -29.927 -12.709 19.782 1.00 85.69 772 ALA A N 1
ATOM 6064 C CA . ALA A 1 772 ? -31.196 -12.314 19.175 1.00 85.69 772 ALA A CA 1
ATOM 6065 C C . ALA A 1 772 ? -32.211 -11.829 20.216 1.00 85.69 772 ALA A C 1
ATOM 6067 O O . ALA A 1 772 ? -32.827 -10.782 20.013 1.00 85.69 772 ALA A O 1
ATOM 6068 N N . ASP A 1 773 ? -32.319 -12.540 21.338 1.00 86.38 773 ASP A N 1
ATOM 6069 C CA . ASP A 1 773 ? -33.185 -12.180 22.457 1.00 86.38 773 ASP A CA 1
ATOM 6070 C C . ASP A 1 773 ? -32.760 -10.835 23.070 1.00 86.38 773 ASP A C 1
ATOM 6072 O O . ASP A 1 773 ? -33.611 -9.990 23.338 1.00 86.38 773 ASP A O 1
ATOM 6076 N N . CYS A 1 774 ? -31.451 -10.570 23.209 1.00 83.81 774 CYS A N 1
ATOM 6077 C CA . CYS A 1 774 ? -30.935 -9.264 23.643 1.00 83.81 774 CYS A CA 1
ATOM 6078 C C . CYS A 1 774 ? -31.329 -8.125 22.700 1.00 83.81 774 CYS A C 1
ATOM 6080 O O . CYS A 1 774 ? -31.725 -7.055 23.161 1.00 83.81 774 CYS A O 1
ATOM 6082 N N . CYS A 1 775 ? -31.211 -8.323 21.387 1.00 83.12 775 CYS A N 1
ATOM 6083 C CA . CYS A 1 775 ? -31.580 -7.296 20.418 1.00 83.12 775 CYS A CA 1
ATOM 6084 C C . CYS A 1 775 ? -33.098 -7.064 20.390 1.00 83.12 775 CYS A C 1
ATOM 6086 O O . CYS A 1 775 ? -33.535 -5.917 20.327 1.00 83.12 775 CYS A O 1
ATOM 6088 N N . ALA A 1 776 ? -33.901 -8.129 20.484 1.00 84.69 776 ALA A N 1
ATOM 6089 C CA . ALA A 1 776 ? -35.357 -8.030 20.579 1.00 84.69 776 ALA A CA 1
ATOM 6090 C C . ALA A 1 776 ? -35.785 -7.290 21.855 1.00 84.69 776 ALA A C 1
ATOM 6092 O O . ALA A 1 776 ? -36.597 -6.365 21.787 1.00 84.69 776 ALA A O 1
ATOM 6093 N N . TRP A 1 777 ? -35.165 -7.629 22.990 1.00 86.19 777 TRP A N 1
ATOM 6094 C CA . TRP A 1 777 ? -35.337 -6.924 24.256 1.00 86.19 777 TRP A CA 1
ATOM 6095 C C . TRP A 1 777 ? -34.984 -5.438 24.124 1.00 86.19 777 TRP A C 1
ATOM 6097 O O . TRP A 1 777 ? -35.807 -4.590 24.459 1.00 86.19 777 TRP A O 1
ATOM 6107 N N . ALA A 1 778 ? -33.824 -5.098 23.555 1.00 81.44 778 ALA A N 1
ATOM 6108 C CA . ALA A 1 778 ? -33.412 -3.708 23.358 1.00 81.44 778 ALA A CA 1
ATOM 6109 C C . ALA A 1 778 ? -34.419 -2.920 22.499 1.00 81.44 778 ALA A C 1
ATOM 6111 O O . ALA A 1 778 ? -34.768 -1.788 22.829 1.00 81.44 778 ALA A O 1
ATOM 6112 N N . CYS A 1 779 ? -34.946 -3.528 21.431 1.00 81.94 779 CYS A N 1
ATOM 6113 C CA . CYS A 1 779 ? -35.994 -2.920 20.614 1.00 81.94 779 CYS A CA 1
ATOM 6114 C C . CYS A 1 779 ? -37.319 -2.728 21.373 1.00 81.94 779 CYS A C 1
ATOM 6116 O O . CYS A 1 779 ? -38.005 -1.741 21.116 1.00 81.94 779 CYS A O 1
ATOM 6118 N N . SER A 1 780 ? -37.690 -3.643 22.276 1.00 81.69 780 SER A N 1
ATOM 6119 C CA . SER A 1 780 ? -38.882 -3.503 23.132 1.00 81.69 780 SER A CA 1
ATOM 6120 C C . SER A 1 780 ? -38.695 -2.433 24.217 1.00 81.69 780 SER A C 1
ATOM 6122 O O . SER A 1 780 ? -39.574 -1.596 24.420 1.00 81.69 780 SER A O 1
ATOM 6124 N N . ALA A 1 781 ? -37.504 -2.359 24.818 1.00 76.69 781 ALA A N 1
ATOM 6125 C CA . ALA A 1 781 ? -37.161 -1.384 25.847 1.00 76.69 781 ALA A CA 1
ATOM 6126 C C . ALA A 1 781 ? -37.195 0.056 25.307 1.00 76.69 781 ALA A C 1
ATOM 6128 O O . ALA A 1 781 ? -37.750 0.942 25.951 1.00 76.69 781 ALA A O 1
ATOM 6129 N N . VAL A 1 782 ? -36.688 0.292 24.089 1.00 73.19 782 VAL A N 1
ATOM 6130 C CA . VAL A 1 782 ? -36.765 1.612 23.424 1.00 73.19 782 VAL A CA 1
ATOM 6131 C C . VAL A 1 782 ? -38.208 2.014 23.095 1.00 73.19 782 VAL A C 1
ATOM 6133 O O . VAL A 1 782 ? -38.505 3.201 23.028 1.00 73.19 782 VAL A O 1
ATOM 6136 N N . LYS A 1 783 ? -39.122 1.049 22.930 1.00 75.56 783 LYS A N 1
ATOM 6137 C CA . LYS A 1 783 ? -40.560 1.302 22.735 1.00 75.56 783 LYS A CA 1
ATOM 6138 C C . LYS A 1 783 ? -41.325 1.517 24.050 1.00 75.56 783 LYS A C 1
ATOM 6140 O O . LYS A 1 783 ? -42.519 1.799 24.002 1.00 75.56 783 LYS A O 1
ATOM 6145 N N . GLY A 1 784 ? -40.659 1.399 25.202 1.00 67.94 784 GLY A N 1
ATOM 6146 C CA . GLY A 1 784 ? -41.265 1.558 26.527 1.00 67.94 784 GLY A CA 1
ATOM 6147 C C . GLY A 1 784 ? -41.978 0.311 27.062 1.00 67.94 784 GLY A C 1
ATOM 6148 O O . GLY A 1 784 ? -42.774 0.426 27.992 1.00 67.94 784 GLY A O 1
ATOM 6149 N N . GLU A 1 785 ? -41.723 -0.872 26.492 1.00 70.12 785 GLU A N 1
ATOM 6150 C CA . GLU A 1 785 ? -42.268 -2.140 26.990 1.00 70.12 785 GLU A CA 1
ATOM 6151 C C . GLU A 1 785 ? -41.383 -2.710 28.114 1.00 70.12 785 GLU A C 1
ATOM 6153 O O . GLU A 1 785 ? -40.161 -2.800 27.980 1.00 70.12 785 GLU A O 1
ATOM 6158 N N . VAL A 1 786 ? -41.997 -3.115 29.232 1.00 62.69 786 VAL A N 1
ATOM 6159 C CA . VAL A 1 786 ? -41.285 -3.653 30.404 1.00 62.69 786 VAL A CA 1
ATOM 6160 C C . VAL A 1 786 ? -41.117 -5.164 30.255 1.00 62.69 786 VAL A C 1
ATOM 6162 O O . VAL A 1 786 ? -41.972 -5.947 30.668 1.00 62.69 786 VAL A O 1
ATOM 6165 N N . VAL A 1 787 ? -40.004 -5.574 29.648 1.00 69.75 787 VAL A N 1
ATOM 6166 C CA . VAL A 1 787 ? -39.596 -6.981 29.523 1.00 69.75 787 VAL A CA 1
ATOM 6167 C C . VAL A 1 787 ? -38.326 -7.207 30.355 1.00 69.75 787 VAL A C 1
ATOM 6169 O O . VAL A 1 787 ? -37.393 -6.401 30.253 1.00 69.75 787 VAL A O 1
ATOM 6172 N N . PRO A 1 788 ? -38.245 -8.274 31.178 1.00 70.31 788 PRO A N 1
ATOM 6173 C CA . PRO A 1 788 ? -37.031 -8.572 31.931 1.00 70.31 788 PRO A CA 1
ATOM 6174 C C . PRO A 1 788 ? -35.854 -8.837 30.973 1.00 70.31 788 PRO A C 1
ATOM 6176 O O . PRO A 1 788 ? -36.030 -9.539 29.972 1.00 70.31 788 PRO A O 1
ATOM 6179 N N . PRO A 1 789 ? -34.656 -8.288 31.249 1.00 71.19 789 PRO A N 1
ATOM 6180 C CA . PRO A 1 789 ? -33.495 -8.496 30.394 1.00 71.19 789 PRO A CA 1
ATOM 6181 C C . PRO A 1 789 ? -33.029 -9.962 30.433 1.00 71.19 789 PRO A C 1
ATOM 6183 O O . PRO A 1 789 ? -33.068 -10.597 31.490 1.00 71.19 789 PRO A O 1
ATOM 6186 N N . PRO A 1 790 ? -32.545 -10.515 29.307 1.00 76.38 790 PRO A N 1
ATOM 6187 C CA . PRO A 1 790 ? -31.977 -11.857 29.276 1.00 76.38 790 PRO A CA 1
ATOM 6188 C C . PRO A 1 790 ? -30.639 -11.931 30.033 1.00 76.38 790 PRO A C 1
ATOM 6190 O O . PRO A 1 790 ? -29.881 -10.963 30.080 1.00 76.38 790 PRO A O 1
ATOM 6193 N N . ALA A 1 791 ? -30.327 -13.108 30.591 1.00 70.69 791 ALA A N 1
ATOM 6194 C CA . ALA A 1 791 ? -29.109 -13.366 31.372 1.00 70.69 791 ALA A CA 1
ATOM 6195 C C . ALA A 1 791 ? -27.845 -13.428 30.485 1.00 70.69 791 ALA A C 1
ATOM 6197 O O . ALA A 1 791 ? -27.344 -14.503 30.138 1.00 70.69 791 ALA A O 1
ATOM 6198 N N . VAL A 1 792 ? -27.355 -12.260 30.072 1.00 73.56 792 VAL A N 1
ATOM 6199 C CA . VAL A 1 792 ? -26.270 -12.058 29.099 1.00 73.56 792 VAL A CA 1
ATOM 6200 C C . VAL A 1 792 ? -25.319 -10.969 29.628 1.00 73.56 792 VAL A C 1
ATOM 6202 O O . VAL A 1 792 ? -25.758 -10.136 30.419 1.00 73.56 792 VAL A O 1
ATOM 6205 N N . PRO A 1 793 ? -24.018 -10.942 29.252 1.00 78.38 793 PRO A N 1
ATOM 6206 C CA . PRO A 1 793 ? -23.089 -9.941 29.774 1.00 78.38 793 PRO A CA 1
ATOM 6207 C C . PRO A 1 793 ? -23.591 -8.499 29.613 1.00 78.38 793 PRO A C 1
ATOM 6209 O O . PRO A 1 793 ? -24.044 -8.107 28.535 1.00 78.38 793 PRO A O 1
ATOM 6212 N N . ALA A 1 794 ? -23.440 -7.693 30.670 1.00 78.25 794 ALA A N 1
ATOM 6213 C CA . ALA A 1 794 ? -23.927 -6.310 30.735 1.00 78.25 794 ALA A CA 1
ATOM 6214 C C . ALA A 1 794 ? -23.409 -5.421 29.586 1.00 78.25 794 ALA A C 1
ATOM 6216 O O . ALA A 1 794 ? -24.134 -4.556 29.099 1.00 78.25 794 ALA A O 1
ATOM 6217 N N . LEU A 1 795 ? -22.192 -5.685 29.096 1.00 80.00 795 LEU A N 1
ATOM 6218 C CA . LEU A 1 795 ? -21.596 -5.002 27.945 1.00 80.00 795 LEU A CA 1
ATOM 6219 C C . LEU A 1 795 ? -22.403 -5.203 26.648 1.00 80.00 795 LEU A C 1
ATOM 6221 O O . LEU A 1 795 ? -22.606 -4.257 25.889 1.00 80.00 795 LEU A O 1
ATOM 6225 N N . LEU A 1 796 ? -22.885 -6.425 26.393 1.00 82.12 796 LEU A N 1
ATOM 6226 C CA . LEU A 1 796 ? -23.663 -6.738 25.191 1.00 82.12 796 LEU A CA 1
ATOM 6227 C C . LEU A 1 796 ? -25.065 -6.123 25.269 1.00 82.12 796 LEU A C 1
ATOM 6229 O O . LEU A 1 796 ? -25.548 -5.577 24.276 1.00 82.12 796 LEU A O 1
ATOM 6233 N N . LEU A 1 797 ? -25.693 -6.159 26.449 1.00 82.38 797 LEU A N 1
ATOM 6234 C CA . LEU A 1 797 ? -26.976 -5.492 26.691 1.00 82.38 797 LEU A CA 1
ATOM 6235 C C . LEU A 1 797 ? -26.866 -3.983 26.430 1.00 82.38 797 LEU A C 1
ATOM 6237 O O . LEU A 1 797 ? -27.706 -3.419 25.726 1.00 82.38 797 LEU A O 1
ATOM 6241 N N . ALA A 1 798 ? -25.807 -3.343 26.941 1.00 82.19 798 ALA A N 1
ATOM 6242 C CA . ALA A 1 798 ? -25.556 -1.919 26.737 1.00 82.19 798 ALA A CA 1
ATOM 6243 C C . ALA A 1 798 ? -25.337 -1.585 25.253 1.00 82.19 798 ALA A C 1
ATOM 6245 O O . ALA A 1 798 ? -25.937 -0.639 24.746 1.00 82.19 798 ALA A O 1
ATOM 6246 N N . ALA A 1 799 ? -24.556 -2.395 24.531 1.00 83.31 799 ALA A N 1
ATOM 6247 C CA . ALA A 1 799 ? -24.316 -2.211 23.099 1.00 83.31 799 ALA A CA 1
ATOM 6248 C C . ALA A 1 799 ? -25.600 -2.336 22.254 1.00 83.31 799 ALA A C 1
ATOM 6250 O O . ALA A 1 799 ? -25.826 -1.535 21.343 1.00 83.31 799 ALA A O 1
ATOM 6251 N N . CYS A 1 800 ? -26.462 -3.312 22.566 1.00 82.69 800 CYS A N 1
ATOM 6252 C CA . CYS A 1 800 ? -27.730 -3.519 21.861 1.00 82.69 800 CYS A CA 1
ATOM 6253 C C . CYS A 1 800 ? -28.712 -2.366 22.109 1.00 82.69 800 CYS A C 1
ATOM 6255 O O . CYS A 1 800 ? -29.306 -1.857 21.157 1.00 82.69 800 CYS A O 1
ATOM 6257 N N . LEU A 1 801 ? -28.853 -1.921 23.366 1.00 82.38 801 LEU A N 1
ATOM 6258 C CA . LEU A 1 801 ? -29.712 -0.785 23.715 1.00 82.38 801 LEU A CA 1
ATOM 6259 C C . LEU A 1 801 ? -29.215 0.508 23.065 1.00 82.38 801 LEU A C 1
ATOM 6261 O O . LEU A 1 801 ? -30.001 1.256 22.488 1.00 82.38 801 LEU A O 1
ATOM 6265 N N . HIS A 1 802 ? -27.904 0.732 23.095 1.00 82.00 802 HIS A N 1
ATOM 6266 C CA . HIS A 1 802 ? -27.269 1.869 22.448 1.00 82.00 802 HIS A CA 1
ATOM 6267 C C . HIS A 1 802 ? -27.560 1.904 20.931 1.00 82.00 802 HIS A C 1
ATOM 6269 O O . HIS A 1 802 ? -27.954 2.938 20.387 1.00 82.00 802 HIS A O 1
ATOM 6275 N N . HIS A 1 803 ? -27.416 0.771 20.231 1.00 80.94 803 HIS A N 1
ATOM 6276 C CA . HIS A 1 803 ? -27.724 0.691 18.798 1.00 80.94 803 HIS A CA 1
ATOM 6277 C C . HIS A 1 803 ? -29.215 0.919 18.501 1.00 80.94 803 HIS A C 1
ATOM 6279 O O . HIS A 1 803 ? -29.546 1.670 17.583 1.00 80.94 803 HIS A O 1
ATOM 6285 N N . ALA A 1 804 ? -30.111 0.320 19.292 1.00 77.44 804 ALA A N 1
ATOM 6286 C CA . ALA A 1 804 ? -31.554 0.505 19.142 1.00 77.44 804 ALA A CA 1
ATOM 6287 C C . ALA A 1 804 ? -31.983 1.965 19.394 1.00 77.44 804 ALA A C 1
ATOM 6289 O O . ALA A 1 804 ? -32.831 2.487 18.668 1.00 77.44 804 ALA A O 1
ATOM 6290 N N . GLY A 1 805 ? -31.358 2.641 20.366 1.00 71.88 805 GLY A N 1
ATOM 6291 C CA . GLY A 1 805 ? -31.604 4.048 20.693 1.00 71.88 805 GLY A CA 1
ATOM 6292 C C . GLY A 1 805 ? -31.190 5.013 19.579 1.00 71.88 805 GLY A C 1
ATOM 6293 O O . GLY A 1 805 ? -31.950 5.917 19.239 1.00 71.88 805 GLY A O 1
ATOM 6294 N N . LYS A 1 806 ? -30.047 4.777 18.914 1.00 71.06 806 LYS A N 1
ATOM 6295 C CA . LYS A 1 806 ? -29.604 5.593 17.763 1.00 71.06 806 LYS A CA 1
ATOM 6296 C C . LYS A 1 806 ? -30.605 5.622 16.599 1.00 71.06 806 LYS A C 1
ATOM 6298 O O . LYS A 1 806 ? -30.653 6.603 15.860 1.00 71.06 806 LYS A O 1
ATOM 6303 N N . GLY A 1 807 ? -31.401 4.565 16.426 1.00 62.22 807 GLY A N 1
ATOM 6304 C CA . GLY A 1 807 ? -32.405 4.469 15.362 1.00 62.22 807 GLY A CA 1
ATOM 6305 C C . GLY A 1 807 ? -33.686 5.279 15.607 1.00 62.22 807 GLY A C 1
ATOM 6306 O O . GLY A 1 807 ? -34.429 5.522 14.657 1.00 62.22 807 GLY A O 1
ATOM 6307 N N . GLN A 1 808 ? -33.964 5.715 16.843 1.00 61.16 808 GLN A N 1
ATOM 6308 C CA . GLN A 1 808 ? -35.206 6.407 17.206 1.00 61.16 808 GLN A CA 1
ATOM 6309 C C . GLN A 1 808 ? -34.935 7.807 17.767 1.00 61.16 808 GLN A C 1
ATOM 6311 O O . GLN A 1 808 ? -34.783 8.009 18.963 1.00 61.16 808 GLN A O 1
ATOM 6316 N N . ARG A 1 809 ? -34.937 8.815 16.887 1.00 53.16 809 ARG A N 1
ATOM 6317 C CA . ARG A 1 809 ? -34.548 10.197 17.219 1.00 53.16 809 ARG A CA 1
ATOM 6318 C C . ARG A 1 809 ? -35.489 10.970 18.171 1.00 53.16 809 ARG A C 1
ATOM 6320 O O . ARG A 1 809 ? -35.152 12.108 18.474 1.00 53.16 809 ARG A O 1
ATOM 6327 N N . LYS A 1 810 ? -36.673 10.471 18.586 1.00 52.50 810 LYS A N 1
ATOM 6328 C CA . LYS A 1 810 ? -37.707 11.369 19.173 1.00 52.50 810 LYS A CA 1
ATOM 6329 C C . LYS A 1 810 ? -38.678 10.864 20.263 1.00 52.50 810 LYS A C 1
ATOM 6331 O O . LYS A 1 810 ? -39.496 11.684 20.667 1.00 52.50 810 LYS A O 1
ATOM 6336 N N . GLN A 1 811 ? -38.684 9.611 20.742 1.00 48.47 811 GLN A N 1
ATOM 6337 C CA . GLN A 1 811 ? -39.871 9.130 21.501 1.00 48.47 811 GLN A CA 1
ATOM 6338 C C . GLN A 1 811 ? -39.698 8.564 22.923 1.00 48.47 811 GLN A C 1
ATOM 6340 O O . GLN A 1 811 ? -40.692 8.566 23.647 1.00 48.47 811 GLN A O 1
ATOM 6345 N N . CYS A 1 812 ? -38.503 8.204 23.403 1.00 53.09 812 CYS A N 1
ATOM 6346 C CA . CYS A 1 812 ? -38.339 7.713 24.782 1.00 53.09 812 CYS A CA 1
ATOM 6347 C C . CYS A 1 812 ? -37.132 8.348 25.475 1.00 53.09 812 CYS A C 1
ATOM 6349 O O . CYS A 1 812 ? -36.029 8.312 24.940 1.00 53.09 812 CYS A O 1
ATOM 6351 N N . SER A 1 813 ? -37.334 8.906 26.675 1.00 62.09 813 SER A N 1
ATOM 6352 C CA . SER A 1 813 ? -36.224 9.376 27.507 1.00 62.09 813 SER A CA 1
ATOM 6353 C C . SER A 1 813 ? -35.471 8.179 28.082 1.00 62.09 813 SER A C 1
ATOM 6355 O O . SER A 1 813 ? -36.057 7.326 28.759 1.00 62.09 813 SER A O 1
ATOM 6357 N N . THR A 1 814 ? -34.163 8.124 27.834 1.00 65.75 814 THR A N 1
ATOM 6358 C CA . THR A 1 814 ? -33.298 7.034 28.307 1.00 65.75 814 THR A CA 1
ATOM 6359 C C . THR A 1 814 ? -33.307 6.898 29.823 1.00 65.75 814 THR A C 1
ATOM 6361 O O . THR A 1 814 ? -33.248 5.791 30.361 1.00 65.75 814 THR A O 1
ATOM 6364 N N . ARG A 1 815 ? -33.502 8.013 30.528 1.00 65.69 815 ARG A N 1
ATOM 6365 C CA . ARG A 1 815 ? -33.686 8.023 31.978 1.00 65.69 815 ARG A CA 1
ATOM 6366 C C . ARG A 1 815 ? -34.900 7.214 32.454 1.00 65.69 815 ARG A C 1
ATOM 6368 O O . ARG A 1 815 ? -34.768 6.451 33.402 1.00 65.69 815 ARG A O 1
ATOM 6375 N N . ARG A 1 816 ? -36.062 7.317 31.793 1.00 64.75 816 ARG A N 1
ATOM 6376 C CA . ARG A 1 816 ? -37.270 6.569 32.204 1.00 64.75 816 ARG A CA 1
ATOM 6377 C C . ARG A 1 816 ? -37.108 5.072 31.980 1.00 64.75 816 ARG A C 1
ATOM 6379 O O . ARG A 1 816 ? -37.524 4.286 32.823 1.00 64.75 816 ARG A O 1
ATOM 6386 N N . THR A 1 817 ? -36.464 4.680 30.881 1.00 67.94 817 THR A N 1
ATOM 6387 C CA . THR A 1 817 ? -36.144 3.270 30.627 1.00 67.94 817 THR A CA 1
ATOM 6388 C C . THR A 1 817 ? -35.156 2.721 31.658 1.00 67.94 817 THR A C 1
ATOM 6390 O O . THR A 1 817 ? -35.321 1.595 32.110 1.00 67.94 817 THR A O 1
ATOM 6393 N N . LEU A 1 818 ? -34.171 3.517 32.097 1.00 70.12 818 LEU A N 1
ATOM 6394 C CA . LEU A 1 818 ? -33.227 3.117 33.147 1.00 70.12 818 LEU A CA 1
ATOM 6395 C C . LEU A 1 818 ? -33.891 3.019 34.526 1.00 70.12 818 LEU A C 1
ATOM 6397 O O . LEU A 1 818 ? -33.648 2.051 35.236 1.00 70.12 818 LEU A O 1
ATOM 6401 N N . GLU A 1 819 ? -34.766 3.960 34.883 1.00 69.56 819 GLU A N 1
ATOM 6402 C CA . GLU A 1 819 ? -35.524 3.933 36.144 1.00 69.56 819 GLU A CA 1
ATOM 6403 C C . GLU A 1 819 ? -36.477 2.724 36.216 1.00 69.56 819 GLU A C 1
ATOM 6405 O O . GLU A 1 819 ? -36.603 2.096 37.266 1.00 69.56 819 GLU A O 1
ATOM 6410 N N . GLN A 1 820 ? -37.101 2.347 35.095 1.00 66.81 820 GLN A N 1
ATOM 6411 C CA . GLN A 1 820 ? -37.954 1.154 34.994 1.00 66.81 820 GLN A CA 1
ATOM 6412 C C . GLN A 1 820 ? -37.155 -0.158 35.057 1.00 66.81 820 GLN A C 1
ATOM 6414 O O . GLN A 1 820 ? -37.623 -1.135 35.638 1.00 66.81 820 GLN A O 1
ATOM 6419 N N . LEU A 1 821 ? -35.945 -0.189 34.489 1.00 65.31 821 LEU A N 1
ATOM 6420 C CA . LEU A 1 821 ? -35.061 -1.361 34.514 1.00 65.31 821 LEU A CA 1
ATOM 6421 C C . LEU A 1 821 ? -34.328 -1.524 35.854 1.00 65.31 821 LEU A C 1
ATOM 6423 O O . LEU A 1 821 ? -34.126 -2.652 36.302 1.00 65.31 821 LEU A O 1
ATOM 6427 N N . GLY A 1 822 ? -33.982 -0.422 36.524 1.00 63.47 822 GLY A N 1
ATOM 6428 C CA . GLY A 1 822 ? -33.337 -0.421 37.840 1.00 63.47 822 GLY A CA 1
ATOM 6429 C C . GLY A 1 822 ? -34.201 -1.041 38.942 1.00 63.47 822 GLY A C 1
ATOM 6430 O O . GLY A 1 822 ? -33.671 -1.624 39.880 1.00 63.47 822 GLY A O 1
ATOM 6431 N N . GLN A 1 823 ? -35.530 -1.006 38.796 1.00 59.59 823 GLN A N 1
ATOM 6432 C CA . GLN A 1 823 ? -36.466 -1.680 39.707 1.00 59.59 823 GLN A CA 1
ATOM 6433 C C . GLN A 1 823 ? -36.488 -3.211 39.544 1.00 59.59 823 GLN A C 1
ATOM 6435 O O . GLN A 1 823 ? -37.011 -3.910 40.408 1.00 59.59 823 GLN A O 1
ATOM 6440 N N . LEU A 1 824 ? -35.931 -3.740 38.448 1.00 51.47 824 LEU A N 1
ATOM 6441 C CA . LEU A 1 824 ? -35.967 -5.161 38.091 1.00 51.47 824 LEU A CA 1
ATOM 6442 C C . LEU A 1 824 ? -34.619 -5.885 38.295 1.00 51.47 824 LEU A C 1
ATOM 6444 O O . LEU A 1 824 ? -34.542 -7.081 38.014 1.00 51.47 824 LEU A O 1
ATOM 6448 N N . GLN A 1 825 ? -33.554 -5.213 38.761 1.00 53.84 825 GLN A N 1
ATOM 6449 C CA . GLN A 1 825 ? -32.195 -5.782 38.797 1.00 53.84 825 GLN A CA 1
ATOM 6450 C C . GLN A 1 825 ? -31.399 -5.504 40.085 1.00 53.84 825 GLN A C 1
ATOM 6452 O O . GLN A 1 825 ? -31.042 -4.368 40.369 1.00 53.84 825 GLN A O 1
ATOM 6457 N N . GLU A 1 826 ? -30.961 -6.578 40.757 1.00 52.66 826 GLU A N 1
ATOM 6458 C CA . GLU A 1 826 ? -29.860 -6.569 41.747 1.00 52.66 826 GLU A CA 1
ATOM 6459 C C . GLU A 1 826 ? -28.523 -7.091 41.161 1.00 52.66 826 GLU A C 1
ATOM 6461 O O . GLU A 1 826 ? -27.476 -6.969 41.788 1.00 52.66 826 GLU A O 1
ATOM 6466 N N . GLN A 1 827 ? -28.515 -7.670 39.948 1.00 51.31 827 GLN A N 1
ATOM 6467 C CA . GLN A 1 827 ? -27.376 -8.466 39.444 1.00 51.31 827 GLN A CA 1
ATOM 6468 C C . GLN A 1 827 ? -26.493 -7.796 38.368 1.00 51.31 827 GLN A C 1
ATOM 6470 O O . GLN A 1 827 ? -25.450 -8.356 38.028 1.00 51.31 827 GLN A O 1
ATOM 6475 N N . HIS A 1 828 ? -26.850 -6.631 37.801 1.00 55.81 828 HIS A N 1
ATOM 6476 C CA . HIS A 1 828 ? -26.115 -6.001 36.676 1.00 55.81 828 HIS A CA 1
ATOM 6477 C C . HIS A 1 828 ? -25.776 -4.514 36.910 1.00 55.81 828 HIS A C 1
ATOM 6479 O O . HIS A 1 828 ? -26.014 -3.671 36.046 1.00 55.81 828 HIS A O 1
ATOM 6485 N N . GLY A 1 829 ? -25.167 -4.185 38.057 1.00 64.06 829 GLY A N 1
ATOM 6486 C CA . GLY A 1 829 ? -24.829 -2.799 38.436 1.00 64.06 829 GLY A CA 1
ATOM 6487 C C . GLY A 1 829 ? -23.965 -2.016 37.429 1.00 64.06 829 GLY A C 1
ATOM 6488 O O . GLY A 1 829 ? -24.082 -0.800 37.338 1.00 64.06 829 GLY A O 1
ATOM 6489 N N . LEU A 1 830 ? -23.162 -2.698 36.601 1.00 72.69 830 LEU A N 1
ATOM 6490 C CA . LEU A 1 830 ? -22.268 -2.064 35.615 1.00 72.69 830 LEU A CA 1
ATOM 6491 C C . LEU A 1 830 ? -22.942 -1.709 34.274 1.00 72.69 830 LEU A C 1
ATOM 6493 O O . LEU A 1 830 ? -22.340 -1.040 33.436 1.00 72.69 830 LEU A O 1
ATOM 6497 N N . PHE A 1 831 ? -24.185 -2.142 34.039 1.00 78.25 831 PHE A N 1
ATOM 6498 C CA . PHE A 1 831 ? -24.922 -1.870 32.797 1.00 78.25 831 PHE A CA 1
ATOM 6499 C C . PHE A 1 831 ? -25.013 -0.373 32.418 1.00 78.25 831 PHE A C 1
ATOM 6501 O O . PHE A 1 831 ? -24.631 -0.031 31.294 1.00 78.25 831 PHE A O 1
ATOM 6508 N N . PRO A 1 832 ? -25.463 0.540 33.305 1.00 77.88 832 PRO A N 1
ATOM 6509 C CA . PRO A 1 832 ? -25.552 1.963 32.973 1.00 77.88 832 PRO A CA 1
ATOM 6510 C C . PRO A 1 832 ? -24.177 2.609 32.730 1.00 77.88 832 PRO A C 1
ATOM 6512 O O . PRO A 1 832 ? -24.076 3.534 31.924 1.00 77.88 832 PRO A O 1
ATOM 6515 N N . VAL A 1 833 ? -23.108 2.090 33.347 1.00 80.31 833 VAL A N 1
ATOM 6516 C CA . VAL A 1 833 ? -21.724 2.549 33.122 1.00 80.31 833 VAL A CA 1
ATOM 6517 C C . VAL A 1 833 ? -21.255 2.195 31.705 1.00 80.31 833 VAL A C 1
ATOM 6519 O O . VAL A 1 833 ? -20.717 3.049 31.001 1.00 80.31 833 VAL A O 1
ATOM 6522 N N . PHE A 1 834 ? -21.527 0.974 31.228 1.00 80.00 834 PHE A N 1
ATOM 6523 C CA . PHE A 1 834 ? -21.235 0.590 29.839 1.00 80.00 834 PHE A CA 1
ATOM 6524 C C . PHE A 1 834 ? -22.064 1.381 28.818 1.00 80.00 834 PHE A C 1
ATOM 6526 O O . PHE A 1 834 ? -21.576 1.685 27.729 1.00 80.00 834 PHE A O 1
ATOM 6533 N N . LEU A 1 835 ? -23.305 1.742 29.154 1.00 82.44 835 LEU A N 1
ATOM 6534 C CA . LEU A 1 835 ? -24.137 2.575 28.287 1.00 82.44 835 LEU A CA 1
ATOM 6535 C C . LEU A 1 835 ? -23.565 3.995 28.161 1.00 82.44 835 LEU A C 1
ATOM 6537 O O . LEU A 1 835 ? -23.463 4.509 27.046 1.00 82.44 835 LEU A O 1
ATOM 6541 N N . LEU A 1 836 ? -23.142 4.597 29.280 1.00 83.31 836 LEU A N 1
ATOM 6542 C CA . LEU A 1 836 ? -22.460 5.894 29.292 1.00 83.31 836 LEU A CA 1
ATOM 6543 C C . LEU A 1 836 ? -21.196 5.863 28.427 1.00 83.31 836 LEU A C 1
ATOM 6545 O O . LEU A 1 836 ? -20.980 6.762 27.618 1.00 83.31 836 LEU A O 1
ATOM 6549 N N . PHE A 1 837 ? -20.400 4.802 28.552 1.00 83.50 837 PHE A N 1
ATOM 6550 C CA . PHE A 1 837 ? -19.191 4.607 27.761 1.00 83.50 837 PHE A CA 1
ATOM 6551 C C . PHE A 1 837 ? -19.453 4.688 26.245 1.00 83.50 837 PHE A C 1
ATOM 6553 O O . PHE A 1 837 ? -18.789 5.462 25.556 1.00 83.50 837 PHE A O 1
ATOM 6560 N N . PHE A 1 838 ? -20.450 3.966 25.717 1.00 81.44 838 PHE A N 1
ATOM 6561 C CA . PHE A 1 838 ? -20.743 3.996 24.278 1.00 81.44 838 PHE A CA 1
ATOM 6562 C C . PHE A 1 838 ? -21.170 5.386 23.785 1.00 81.44 838 PHE A C 1
ATOM 6564 O O . PHE A 1 838 ? -20.673 5.849 22.755 1.00 81.44 838 PHE A O 1
ATOM 6571 N N . TRP A 1 839 ? -22.010 6.096 24.542 1.00 82.94 839 TRP A N 1
ATOM 6572 C CA . TRP A 1 839 ? -22.420 7.455 24.179 1.00 82.94 839 TRP A CA 1
ATOM 6573 C C . TRP A 1 839 ? -21.262 8.461 24.234 1.00 82.94 839 TRP A C 1
ATOM 6575 O O . TRP A 1 839 ? -21.161 9.322 23.360 1.00 82.94 839 TRP A O 1
ATOM 6585 N N . VAL A 1 840 ? -20.341 8.314 25.192 1.00 83.56 840 VAL A N 1
ATOM 6586 C CA . VAL A 1 840 ? -19.112 9.121 25.269 1.00 83.56 840 VAL A CA 1
ATOM 6587 C C . VAL A 1 840 ? -18.189 8.838 24.082 1.00 83.56 840 VAL A C 1
ATOM 6589 O O . VAL A 1 840 ? -17.671 9.776 23.477 1.00 83.56 840 VAL A O 1
ATOM 6592 N N . THR A 1 841 ? -18.008 7.572 23.693 1.00 78.44 841 THR A N 1
ATOM 6593 C CA . THR A 1 841 ? -17.200 7.234 22.507 1.00 78.44 841 THR A CA 1
ATOM 6594 C C . THR A 1 841 ? -17.799 7.793 21.219 1.00 78.44 841 THR A C 1
ATOM 6596 O O . THR A 1 841 ? -17.064 8.273 20.357 1.00 78.44 841 THR A O 1
ATOM 6599 N N . ASP A 1 842 ? -19.128 7.810 21.104 1.00 78.38 842 ASP A N 1
ATOM 6600 C CA . ASP A 1 842 ? -19.805 8.416 19.966 1.00 78.38 842 ASP A CA 1
ATOM 6601 C C . ASP A 1 842 ? -19.667 9.946 19.977 1.00 78.38 842 ASP A C 1
ATOM 6603 O O . ASP A 1 842 ? -19.345 10.527 18.941 1.00 78.38 842 ASP A O 1
ATOM 6607 N N . LEU A 1 843 ? -19.775 10.598 21.139 1.00 77.75 843 LEU A N 1
ATOM 6608 C CA . LEU A 1 843 ? -19.482 12.026 21.289 1.00 77.75 843 LEU A CA 1
ATOM 6609 C C . LEU A 1 843 ? -18.043 12.352 20.841 1.00 77.75 843 LEU A C 1
ATOM 6611 O O . LEU A 1 843 ? -17.831 13.267 20.046 1.00 77.75 843 LEU A O 1
ATOM 6615 N N . LEU A 1 844 ? -17.054 11.561 21.266 1.00 76.31 844 LEU A N 1
ATOM 6616 C CA . LEU A 1 844 ? -15.664 11.701 20.818 1.00 76.31 844 LEU A CA 1
ATOM 6617 C C . LEU A 1 844 ? -15.512 11.492 19.307 1.00 76.31 844 LEU A C 1
ATOM 6619 O O . LEU A 1 844 ? -14.791 12.244 18.655 1.00 76.31 844 LEU A O 1
ATOM 6623 N N . SER A 1 845 ? -16.232 10.532 18.726 1.00 72.38 845 SER A N 1
ATOM 6624 C CA . SER A 1 845 ? -16.217 10.320 17.276 1.00 72.38 845 SER A CA 1
ATOM 6625 C C . SER A 1 845 ? -16.783 11.517 16.500 1.00 72.38 845 SER A C 1
ATOM 6627 O O . SER A 1 845 ? -16.219 11.882 15.471 1.00 72.38 845 SER A O 1
ATOM 6629 N N . THR A 1 846 ? -17.813 12.202 17.021 1.00 70.88 846 THR A N 1
ATOM 6630 C CA . THR A 1 846 ? -18.340 13.434 16.400 1.00 70.88 846 THR A CA 1
ATOM 6631 C C . THR A 1 846 ? -17.341 14.590 16.461 1.00 70.88 846 THR A C 1
ATOM 6633 O O . THR A 1 846 ? -17.232 15.352 15.501 1.00 70.88 846 THR A O 1
ATOM 6636 N N . PHE A 1 847 ? -16.546 14.684 17.536 1.00 67.12 847 PHE A N 1
ATOM 6637 C CA . PHE A 1 847 ? -15.448 15.652 17.621 1.00 67.12 847 PHE A CA 1
ATOM 6638 C C . PHE A 1 847 ? -14.326 15.360 16.613 1.00 67.12 847 PHE A C 1
ATOM 6640 O O . PHE A 1 847 ? -13.699 16.295 16.123 1.00 67.12 847 PHE A O 1
ATOM 6647 N N . LEU A 1 848 ? -14.095 14.088 16.273 1.00 64.62 848 LEU A N 1
ATOM 6648 C CA . LEU A 1 848 ? -13.083 13.672 15.296 1.00 64.62 848 LEU A CA 1
ATOM 6649 C C . LEU A 1 848 ? -13.558 13.782 13.836 1.00 64.62 848 LEU A C 1
ATOM 6651 O O . LEU A 1 848 ? -12.759 14.115 12.967 1.00 64.62 848 LEU A O 1
ATOM 6655 N N . GLN A 1 849 ? -14.839 13.517 13.552 1.00 56.41 849 GLN A N 1
ATOM 6656 C CA . GLN A 1 849 ? -15.404 13.511 12.191 1.00 56.41 849 GLN A CA 1
ATOM 6657 C C . GLN A 1 849 ? -15.983 14.865 11.737 1.00 56.41 849 GLN A C 1
ATOM 6659 O O . GLN A 1 849 ? -16.477 14.963 10.616 1.00 56.41 849 GLN A O 1
ATOM 6664 N N . LEU A 1 850 ? -15.939 15.906 12.581 1.00 51.09 850 LEU A N 1
ATOM 6665 C CA . LEU A 1 850 ? -16.423 17.271 12.291 1.00 51.09 850 LEU A CA 1
ATOM 6666 C C . LEU A 1 850 ? -17.909 17.368 11.863 1.00 51.09 850 LEU A C 1
ATOM 6668 O O . LEU A 1 850 ? -18.356 18.427 11.419 1.00 51.09 850 LEU A O 1
ATOM 6672 N N . GLN A 1 851 ? -18.712 16.310 12.027 1.00 48.94 851 GLN A N 1
ATOM 6673 C CA . GLN A 1 851 ? -20.148 16.329 11.728 1.00 48.94 851 GLN A CA 1
ATOM 6674 C C . GLN A 1 851 ? -20.943 16.847 12.936 1.00 48.94 851 GLN A C 1
ATOM 6676 O O . GLN A 1 851 ? -21.059 16.184 13.965 1.00 48.94 851 GLN A O 1
ATOM 6681 N N . LYS A 1 852 ? -21.482 18.069 12.809 1.00 48.78 852 LYS A N 1
ATOM 6682 C CA . LYS A 1 852 ? -22.145 18.819 13.894 1.00 48.78 852 LYS A CA 1
ATOM 6683 C C . LYS A 1 852 ? -23.532 18.296 14.291 1.00 48.78 852 LYS A C 1
ATOM 6685 O O . LYS A 1 852 ? -23.935 18.499 15.432 1.00 48.78 852 LYS A O 1
ATOM 6690 N N . GLU A 1 853 ? -24.263 17.652 13.381 1.00 53.25 853 GLU A N 1
ATOM 6691 C CA . GLU A 1 853 ? -25.692 17.345 13.577 1.00 53.25 853 GLU A CA 1
ATOM 6692 C C . GLU A 1 853 ? -25.965 16.222 14.596 1.00 53.25 853 GLU A C 1
ATOM 6694 O O . GLU A 1 853 ? -27.042 16.191 15.189 1.00 53.25 853 GLU A O 1
ATOM 6699 N N . ASP A 1 854 ? -24.988 15.349 14.865 1.00 56.88 854 ASP A N 1
ATOM 6700 C CA . ASP A 1 854 ? -25.156 14.189 15.756 1.00 56.88 854 ASP A CA 1
ATOM 6701 C C . ASP A 1 854 ? -24.521 14.370 17.158 1.00 56.88 854 ASP A C 1
ATOM 6703 O O . ASP A 1 854 ? -24.650 13.493 18.015 1.00 56.88 854 ASP A O 1
ATOM 6707 N N . ALA A 1 855 ? -23.866 15.509 17.438 1.00 61.84 855 ALA A N 1
ATOM 6708 C CA . ALA A 1 855 ? -23.153 15.744 18.705 1.00 61.84 855 ALA A CA 1
ATOM 6709 C C . ALA A 1 855 ? -24.066 16.174 19.873 1.00 61.84 855 ALA A C 1
ATOM 6711 O O . ALA A 1 855 ? -23.861 15.746 21.011 1.00 61.84 855 ALA A O 1
ATOM 6712 N N . GLU A 1 856 ? -25.074 17.014 19.614 1.00 66.75 856 GLU A N 1
ATOM 6713 C CA . GLU A 1 856 ? -26.049 17.444 20.630 1.00 66.75 856 GLU A CA 1
ATOM 6714 C C . GLU A 1 856 ? -26.909 16.292 21.179 1.00 66.75 856 GLU A C 1
ATOM 6716 O O . GLU A 1 856 ? -26.956 16.149 22.402 1.00 66.75 856 GLU A O 1
ATOM 6721 N N . PRO A 1 857 ? -27.501 15.395 20.359 1.00 70.69 857 PRO A N 1
ATOM 6722 C CA . PRO A 1 857 ? -28.267 14.278 20.905 1.00 70.69 857 PRO A CA 1
ATOM 6723 C C . PRO A 1 857 ? -27.380 13.335 21.726 1.00 70.69 857 PRO A C 1
ATOM 6725 O O . PRO A 1 857 ? -27.777 12.929 22.812 1.00 70.69 857 PRO A O 1
ATOM 6728 N N . ALA A 1 858 ? -26.154 13.026 21.286 1.00 72.19 858 ALA A N 1
ATOM 6729 C CA . ALA A 1 858 ? -25.240 12.193 22.075 1.00 72.19 858 ALA A CA 1
ATOM 6730 C C . ALA A 1 858 ? -24.913 12.822 23.443 1.00 72.19 858 ALA A C 1
ATOM 6732 O O . ALA A 1 858 ? -24.830 12.119 24.452 1.00 72.19 858 ALA A O 1
ATOM 6733 N N . ARG A 1 859 ? -24.783 14.154 23.496 1.00 74.56 859 ARG A N 1
ATOM 6734 C CA . ARG A 1 859 ? -24.557 14.905 24.735 1.00 74.56 859 ARG A CA 1
ATOM 6735 C C . ARG A 1 859 ? -25.767 14.859 25.670 1.00 74.56 859 ARG A C 1
ATOM 6737 O O . ARG A 1 859 ? -25.584 14.625 26.860 1.00 74.56 859 ARG A O 1
ATOM 6744 N N . GLU A 1 860 ? -26.979 15.048 25.150 1.00 76.31 860 GLU A N 1
ATOM 6745 C CA . GLU A 1 860 ? -28.228 14.958 25.926 1.00 76.31 860 GLU A CA 1
ATOM 6746 C C . GLU A 1 860 ? -28.387 13.583 26.586 1.00 76.31 860 GLU A C 1
ATOM 6748 O O . GLU A 1 860 ? -28.619 13.497 27.792 1.00 76.31 860 GLU A O 1
ATOM 6753 N N . HIS A 1 861 ? -28.142 12.508 25.833 1.00 75.25 861 HIS A N 1
ATOM 6754 C CA . HIS A 1 861 ? -28.195 11.140 26.353 1.00 75.25 861 HIS A CA 1
ATOM 6755 C C . HIS A 1 861 ? -27.118 10.890 27.424 1.00 75.25 861 HIS A C 1
ATOM 6757 O O . HIS A 1 861 ? -27.405 10.275 28.451 1.00 75.25 861 HIS A O 1
ATOM 6763 N N . CYS A 1 862 ? -25.897 11.419 27.250 1.00 78.31 862 CYS A N 1
ATOM 6764 C CA . CYS A 1 862 ? -24.861 11.360 28.288 1.00 78.31 862 CYS A CA 1
ATOM 6765 C C . CYS A 1 862 ? -25.307 12.056 29.584 1.00 78.31 862 CYS A C 1
ATOM 6767 O O . CYS A 1 862 ? -25.080 11.524 30.669 1.00 78.31 862 CYS A O 1
ATOM 6769 N N . MET A 1 863 ? -25.947 13.226 29.489 1.00 75.75 863 MET A N 1
ATOM 6770 C CA . MET A 1 863 ? -26.424 13.976 30.658 1.00 75.75 863 MET A CA 1
ATOM 6771 C C . MET A 1 863 ? -27.564 13.250 31.385 1.00 75.75 863 MET A C 1
ATOM 6773 O O . MET A 1 863 ? -27.560 13.198 32.614 1.00 75.75 863 MET A O 1
ATOM 6777 N N . GLU A 1 864 ? -28.503 12.641 30.654 1.00 75.62 864 GLU A N 1
ATOM 6778 C CA . GLU A 1 864 ? -29.579 11.834 31.246 1.00 75.62 864 GLU A CA 1
ATOM 6779 C C . GLU A 1 864 ? -29.042 10.627 32.030 1.00 75.62 864 GLU A C 1
ATOM 6781 O O . GLU A 1 864 ? -29.496 10.362 33.146 1.00 75.62 864 GLU A O 1
ATOM 6786 N N . ILE A 1 865 ? -28.056 9.919 31.467 1.00 76.19 865 ILE A N 1
ATOM 6787 C CA . ILE A 1 865 ? -27.435 8.745 32.096 1.00 76.19 865 ILE A CA 1
ATOM 6788 C C . ILE A 1 865 ? -26.596 9.159 33.310 1.00 76.19 865 ILE A C 1
ATOM 6790 O O . ILE A 1 865 ? -26.692 8.536 34.368 1.00 76.19 865 ILE A O 1
ATOM 6794 N N . LEU A 1 866 ? -25.814 10.238 33.193 1.00 76.38 866 LEU A N 1
ATOM 6795 C CA . LEU A 1 866 ? -25.058 10.796 34.316 1.00 76.38 866 LEU A CA 1
ATOM 6796 C C . LEU A 1 866 ? -25.986 11.228 35.453 1.00 76.38 866 LEU A C 1
ATOM 6798 O O . LEU A 1 866 ? -25.674 10.966 36.610 1.00 76.38 866 LEU A O 1
ATOM 6802 N N . GLY A 1 867 ? -27.148 11.811 35.140 1.00 73.56 867 GLY A N 1
ATOM 6803 C CA . GLY A 1 867 ? -28.174 12.169 36.120 1.00 73.56 867 GLY A CA 1
ATOM 6804 C C . GLY A 1 867 ? -28.724 10.978 36.916 1.00 73.56 867 GLY A C 1
ATOM 6805 O O . GLY A 1 867 ? -29.082 11.149 38.079 1.00 73.56 867 GLY A O 1
ATOM 6806 N N . TYR A 1 868 ? -28.753 9.781 36.320 1.00 74.06 868 TYR A N 1
ATOM 6807 C CA . TYR A 1 868 ? -29.121 8.530 36.994 1.00 74.06 868 TYR A CA 1
ATOM 6808 C C . TYR A 1 868 ? -27.960 7.944 37.820 1.00 74.06 868 TYR A C 1
ATOM 6810 O O . TYR A 1 868 ? -28.170 7.460 38.927 1.00 74.06 868 TYR A O 1
ATOM 6818 N N . LEU A 1 869 ? -26.723 8.027 37.317 1.00 73.62 869 LEU A N 1
ATOM 6819 C CA . LEU A 1 869 ? -25.522 7.456 37.949 1.00 73.62 869 LEU A CA 1
ATOM 6820 C C . LEU A 1 869 ? -24.912 8.311 39.075 1.00 73.62 869 LEU A C 1
ATOM 6822 O O . LEU A 1 869 ? -23.946 7.877 39.704 1.00 73.62 869 LEU A O 1
ATOM 6826 N N . CYS A 1 870 ? -25.463 9.498 39.348 1.00 67.19 870 CYS A N 1
ATOM 6827 C CA . CYS A 1 870 ? -24.928 10.482 40.302 1.00 67.19 870 CYS A CA 1
ATOM 6828 C C . CYS A 1 870 ? -24.610 9.942 41.696 1.00 67.19 870 CYS A C 1
ATOM 6830 O O . CYS A 1 870 ? -23.727 10.483 42.356 1.00 67.19 870 CYS A O 1
ATOM 6832 N N . ASP A 1 871 ? -25.341 8.924 42.142 1.00 66.38 871 ASP A N 1
ATOM 6833 C CA . ASP A 1 871 ? -25.232 8.386 43.497 1.00 66.38 871 ASP A CA 1
ATOM 6834 C C . ASP A 1 871 ? -24.168 7.265 43.604 1.00 66.38 871 ASP A C 1
ATOM 6836 O O . ASP A 1 871 ? -23.885 6.783 44.698 1.00 66.38 871 ASP A O 1
ATOM 6840 N N . THR A 1 872 ? -23.540 6.867 42.487 1.00 70.62 872 THR A N 1
ATOM 6841 C CA . THR A 1 872 ? -22.534 5.786 42.408 1.00 70.62 872 THR A CA 1
ATOM 6842 C C . THR A 1 872 ? -21.155 6.307 41.988 1.00 70.62 872 THR A C 1
ATOM 6844 O O . THR A 1 872 ? -21.059 7.261 41.218 1.00 70.62 872 THR A O 1
ATOM 6847 N N . ALA A 1 873 ? -20.074 5.678 42.463 1.00 69.19 873 ALA A N 1
ATOM 6848 C CA . ALA A 1 873 ? -18.696 6.044 42.097 1.00 69.19 873 ALA A CA 1
ATOM 6849 C C . ALA A 1 873 ? -18.182 5.342 40.822 1.00 69.19 873 ALA A C 1
ATOM 6851 O O . ALA A 1 873 ? -17.187 5.770 40.240 1.00 69.19 873 ALA A O 1
ATOM 6852 N N . ASP A 1 874 ? -18.870 4.296 40.354 1.00 71.44 874 ASP A N 1
ATOM 6853 C CA . ASP A 1 874 ? -18.369 3.380 39.319 1.00 71.44 874 ASP A CA 1
ATOM 6854 C C . ASP A 1 874 ? -18.149 4.038 37.948 1.00 71.44 874 ASP A C 1
ATOM 6856 O O . ASP A 1 874 ? -17.295 3.609 37.175 1.00 71.44 874 ASP A O 1
ATOM 6860 N N . TRP A 1 875 ? -18.874 5.114 37.632 1.00 76.44 875 TRP A N 1
ATOM 6861 C CA . TRP A 1 875 ? -18.726 5.825 36.358 1.00 76.44 875 TRP A CA 1
ATOM 6862 C C . TRP A 1 875 ? -17.447 6.671 36.276 1.00 76.44 875 TRP A C 1
ATOM 6864 O O . TRP A 1 875 ? -16.981 6.962 35.174 1.00 76.44 875 TRP A O 1
ATOM 6874 N N . LEU A 1 876 ? -16.849 7.045 37.415 1.00 74.94 876 LEU A N 1
ATOM 6875 C CA . LEU A 1 876 ? -15.601 7.819 37.450 1.00 74.94 876 LEU A CA 1
ATOM 6876 C C . LEU A 1 876 ? -14.410 7.014 36.926 1.00 74.94 876 LEU A C 1
ATOM 6878 O O . LEU A 1 876 ? -13.486 7.580 36.342 1.00 74.94 876 LEU A O 1
ATOM 6882 N N . LEU A 1 877 ? -14.478 5.689 37.047 1.00 72.69 877 LEU A N 1
ATOM 6883 C CA . LEU A 1 877 ? -13.472 4.755 36.544 1.00 72.69 877 LEU A CA 1
ATOM 6884 C C . LEU A 1 877 ? -13.391 4.728 35.005 1.00 72.69 877 LEU A C 1
ATOM 6886 O O . LEU A 1 877 ? -12.425 4.208 34.462 1.00 72.69 877 LEU A O 1
ATOM 6890 N N . LEU A 1 878 ? -14.354 5.324 34.288 1.00 73.75 878 LEU A N 1
ATOM 6891 C CA . LEU A 1 878 ? -14.256 5.536 32.835 1.00 73.75 878 LEU A CA 1
ATOM 6892 C C . LEU A 1 878 ? -13.239 6.624 32.458 1.00 73.75 878 LEU A C 1
ATOM 6894 O O . LEU A 1 878 ? -12.688 6.597 31.360 1.00 73.75 878 LEU A O 1
ATOM 6898 N N . PHE A 1 879 ? -13.019 7.597 33.345 1.00 75.38 879 PHE A N 1
ATOM 6899 C CA . PHE A 1 879 ? -12.187 8.780 33.093 1.00 75.38 879 PHE A CA 1
ATOM 6900 C C . PHE A 1 879 ? -10.838 8.726 33.822 1.00 75.38 879 PHE A C 1
ATOM 6902 O O . PHE A 1 879 ? -9.978 9.578 33.598 1.00 75.38 879 PHE A O 1
ATOM 6909 N N . HIS A 1 880 ? -10.643 7.728 34.683 1.00 67.38 880 HIS A N 1
ATOM 6910 C CA . HIS A 1 880 ? -9.406 7.493 35.412 1.00 67.38 880 HIS A CA 1
ATOM 6911 C C . HIS A 1 880 ? -8.721 6.217 34.897 1.00 67.38 880 HIS A C 1
ATOM 6913 O O . HIS A 1 880 ? -9.386 5.187 34.837 1.00 67.38 880 HIS A O 1
ATOM 6919 N N . PRO A 1 881 ? -7.417 6.234 34.555 1.00 57.66 881 PRO A N 1
ATOM 6920 C CA . PRO A 1 881 ? -6.676 5.003 34.291 1.00 57.66 881 PRO A CA 1
ATOM 6921 C C . PRO A 1 881 ? -6.474 4.249 35.620 1.00 57.66 881 PRO A C 1
ATOM 6923 O O . PRO A 1 881 ? -5.794 4.773 36.502 1.00 57.66 881 PRO A O 1
ATOM 6926 N N . PRO A 1 882 ? -7.057 3.058 35.823 1.00 51.91 882 PRO A N 1
ATOM 6927 C CA . PRO A 1 882 ? -6.964 2.352 37.089 1.00 51.91 882 PRO A CA 1
ATOM 6928 C C . PRO A 1 882 ? -5.648 1.585 37.227 1.00 51.91 882 PRO A C 1
ATOM 6930 O O . PRO A 1 882 ? -4.940 1.304 36.256 1.00 51.91 882 PRO A O 1
ATOM 6933 N N . GLY A 1 883 ? -5.356 1.200 38.469 1.00 53.25 883 GLY A N 1
ATOM 6934 C CA . GLY A 1 883 ? -4.350 0.190 38.785 1.00 53.25 883 GLY A CA 1
ATOM 6935 C C . GLY A 1 883 ? -4.767 -1.226 38.340 1.00 53.25 883 GLY A C 1
ATOM 6936 O O . GLY A 1 883 ? -5.926 -1.463 37.998 1.00 53.25 883 GLY A O 1
ATOM 6937 N N . PRO A 1 884 ? -3.838 -2.199 38.375 1.00 45.16 884 PRO A N 1
ATOM 6938 C CA . PRO A 1 884 ? -3.977 -3.534 37.771 1.00 45.16 884 PRO A CA 1
ATOM 6939 C C . PRO A 1 884 ? -5.046 -4.471 38.385 1.00 45.16 884 PRO A C 1
ATOM 6941 O O . PRO A 1 884 ? -5.146 -5.623 37.968 1.00 45.16 884 PRO A O 1
ATOM 6944 N N . GLU A 1 885 ? -5.852 -4.026 39.355 1.00 41.75 885 GLU A N 1
ATOM 6945 C CA . GLU A 1 885 ? -6.692 -4.904 40.192 1.00 41.75 885 GLU A CA 1
ATOM 6946 C C . GLU A 1 885 ? -8.186 -4.983 39.794 1.00 41.75 885 GLU A C 1
ATOM 6948 O O . GLU A 1 885 ? -8.938 -5.752 40.391 1.00 41.75 885 GLU A O 1
ATOM 6953 N N . GLN A 1 886 ? -8.658 -4.250 38.774 1.00 56.28 886 GLN A N 1
ATOM 6954 C CA . GLN A 1 886 ? -10.095 -4.166 38.438 1.00 56.28 886 GLN A CA 1
ATOM 6955 C C . GLN A 1 886 ? -10.437 -4.828 37.089 1.00 56.28 886 GLN A C 1
ATOM 6957 O O . GLN A 1 886 ? -10.319 -4.242 36.015 1.00 56.28 886 GLN A O 1
ATOM 6962 N N . GLY A 1 887 ? -10.917 -6.076 37.147 1.00 58.28 887 GLY A N 1
ATOM 6963 C CA . GLY A 1 887 ? -11.093 -6.951 35.977 1.00 58.28 887 GLY A CA 1
ATOM 6964 C C . GLY A 1 887 ? -12.080 -6.494 34.887 1.00 58.28 887 GLY A C 1
ATOM 6965 O O . GLY A 1 887 ? -11.917 -6.903 33.741 1.00 58.28 887 GLY A O 1
ATOM 6966 N N . TRP A 1 888 ? -13.072 -5.643 35.181 1.00 63.50 888 TRP A N 1
ATOM 6967 C CA . TRP A 1 888 ? -14.020 -5.141 34.165 1.00 63.50 888 TRP A CA 1
ATOM 6968 C C . TRP A 1 888 ? -13.491 -3.930 33.384 1.00 63.50 888 TRP A C 1
ATOM 6970 O O . TRP A 1 888 ? -13.946 -3.680 32.267 1.00 63.50 888 TRP A O 1
ATOM 6980 N N . TYR A 1 889 ? -12.495 -3.216 33.921 1.00 64.62 889 TYR A N 1
ATOM 6981 C CA . TYR A 1 889 ? -11.796 -2.173 33.175 1.00 64.62 889 TYR A CA 1
ATOM 6982 C C . TYR A 1 889 ? -10.947 -2.771 32.054 1.00 64.62 889 TYR A C 1
ATOM 6984 O O . TYR A 1 889 ? -10.922 -2.220 30.961 1.00 64.62 889 TYR A O 1
ATOM 6992 N N . ASN A 1 890 ? -10.332 -3.940 32.266 1.00 68.56 890 ASN A N 1
ATOM 6993 C CA . ASN A 1 890 ? -9.615 -4.650 31.199 1.00 68.56 890 ASN A CA 1
ATOM 6994 C C . ASN A 1 890 ? -10.535 -4.916 29.999 1.00 68.56 890 ASN A C 1
ATOM 6996 O O . ASN A 1 890 ? -10.142 -4.717 28.855 1.00 68.56 890 ASN A O 1
ATOM 7000 N N . THR A 1 891 ? -11.801 -5.257 30.259 1.00 69.12 891 THR A N 1
ATOM 7001 C CA . THR A 1 891 ? -12.813 -5.439 29.212 1.00 69.12 891 THR A CA 1
ATOM 7002 C C . THR A 1 891 ? -13.129 -4.138 28.464 1.00 69.12 891 THR A C 1
ATOM 7004 O O . THR A 1 891 ? -13.392 -4.184 27.268 1.00 69.12 891 THR A O 1
ATOM 7007 N N . LEU A 1 892 ? -13.100 -2.979 29.130 1.00 71.38 892 LEU A N 1
ATOM 7008 C CA . LEU A 1 892 ? -13.283 -1.670 28.489 1.00 71.38 892 LEU A CA 1
ATOM 7009 C C . LEU A 1 892 ? -12.048 -1.230 27.711 1.00 71.38 892 LEU A C 1
ATOM 7011 O O . LEU A 1 892 ? -12.182 -0.792 26.573 1.00 71.38 892 LEU A O 1
ATOM 7015 N N . ALA A 1 893 ? -10.863 -1.398 28.294 1.00 69.88 893 ALA A N 1
ATOM 7016 C CA . ALA A 1 893 ? -9.585 -1.087 27.669 1.00 69.88 893 ALA A CA 1
ATOM 7017 C C . ALA A 1 893 ? -9.395 -1.869 26.358 1.00 69.88 893 ALA A C 1
ATOM 7019 O O . ALA A 1 893 ? -8.920 -1.314 25.372 1.00 69.88 893 ALA A O 1
ATOM 7020 N N . GLU A 1 894 ? -9.836 -3.130 26.319 1.00 74.25 894 GLU A N 1
ATOM 7021 C CA . GLU A 1 894 ? -9.832 -3.967 25.111 1.00 74.25 894 GLU A CA 1
ATOM 7022 C C . GLU A 1 894 ? -10.871 -3.547 24.052 1.00 74.25 894 GLU A C 1
ATOM 7024 O O . GLU A 1 894 ? -10.739 -3.916 22.885 1.00 74.25 894 GLU A O 1
ATOM 7029 N N . VAL A 1 895 ? -11.904 -2.785 24.430 1.00 73.44 895 VAL A N 1
ATOM 7030 C CA . VAL A 1 895 ? -12.930 -2.254 23.510 1.00 73.44 895 VAL A CA 1
ATOM 7031 C C . VAL A 1 895 ? -12.570 -0.849 23.017 1.00 73.44 895 VAL A C 1
ATOM 7033 O O . VAL A 1 895 ? -12.913 -0.487 21.893 1.00 73.44 895 VAL A O 1
ATOM 7036 N N . THR A 1 896 ? -11.886 -0.044 23.828 1.00 73.19 896 THR A N 1
ATOM 7037 C CA . THR A 1 896 ? -11.451 1.311 23.464 1.00 73.19 896 THR A CA 1
ATOM 7038 C C . THR A 1 896 ? -10.250 1.330 22.533 1.00 73.19 896 THR A C 1
ATOM 7040 O O . THR A 1 896 ? -9.409 0.440 22.567 1.00 73.19 896 THR A O 1
ATOM 7043 N N . THR A 1 897 ? -10.122 2.405 21.754 1.00 75.56 897 THR A N 1
ATOM 7044 C CA . THR A 1 897 ? -8.887 2.696 21.012 1.00 75.56 897 THR A CA 1
ATOM 7045 C C . THR A 1 897 ? -7.951 3.545 21.863 1.00 75.56 897 THR A C 1
ATOM 7047 O O . THR A 1 897 ? -8.425 4.396 22.624 1.00 75.56 897 THR A O 1
ATOM 7050 N N . ASP A 1 898 ? -6.639 3.393 21.681 1.00 73.56 898 ASP A N 1
ATOM 7051 C CA . ASP A 1 898 ? -5.644 4.194 22.411 1.00 73.56 898 ASP A CA 1
ATOM 7052 C C . ASP A 1 898 ? -5.812 5.704 22.127 1.00 73.56 898 ASP A C 1
ATOM 7054 O O . ASP A 1 898 ? -5.575 6.549 22.987 1.00 73.56 898 ASP A O 1
ATOM 7058 N N . GLY A 1 899 ? -6.306 6.071 20.939 1.00 70.00 899 GLY A N 1
ATOM 7059 C CA . GLY A 1 899 ? -6.677 7.452 20.619 1.00 70.00 899 GLY A CA 1
ATOM 7060 C C . GLY A 1 899 ? -7.880 7.955 21.427 1.00 70.00 899 GLY A C 1
ATOM 7061 O O . GLY A 1 899 ? -7.861 9.072 21.940 1.00 70.00 899 GLY A O 1
ATOM 7062 N N . THR A 1 900 ? -8.926 7.138 21.590 1.00 72.25 900 THR A N 1
ATOM 7063 C CA . THR A 1 900 ? -10.111 7.537 22.369 1.00 72.25 900 THR A CA 1
ATOM 7064 C C . THR A 1 900 ? -9.872 7.584 23.867 1.00 72.25 900 THR A C 1
ATOM 7066 O O . THR A 1 900 ? -10.382 8.501 24.504 1.00 72.25 900 THR A O 1
ATOM 7069 N N . THR A 1 901 ? -9.071 6.674 24.430 1.00 76.88 901 THR A N 1
ATOM 7070 C CA . THR A 1 901 ? -8.698 6.725 25.855 1.00 76.88 901 THR A CA 1
ATOM 7071 C C . THR A 1 901 ? -7.937 8.008 26.169 1.00 76.88 901 THR A C 1
ATOM 7073 O O . THR A 1 901 ? -8.234 8.677 27.158 1.00 76.88 901 THR A O 1
ATOM 7076 N N . ARG A 1 902 ? -7.037 8.424 25.270 1.00 76.19 902 ARG A N 1
ATOM 7077 C CA . ARG A 1 902 ? -6.329 9.704 25.365 1.00 76.19 902 ARG A CA 1
ATOM 7078 C C . ARG A 1 902 ? -7.267 10.906 25.288 1.00 76.19 902 ARG A C 1
ATOM 7080 O O . ARG A 1 902 ? -6.997 11.897 25.947 1.00 76.19 902 ARG A O 1
ATOM 7087 N N . LEU A 1 903 ? -8.370 10.827 24.543 1.00 78.06 903 LEU A N 1
ATOM 7088 C CA . LEU A 1 903 ? -9.348 11.915 24.402 1.00 78.06 903 LEU A CA 1
ATOM 7089 C C . LEU A 1 903 ? -10.464 11.912 25.468 1.00 78.06 903 LEU A C 1
ATOM 7091 O O . LEU A 1 903 ? -11.233 12.871 25.529 1.00 78.06 903 LEU A O 1
ATOM 7095 N N . MET A 1 904 ? -10.547 10.908 26.350 1.00 82.25 904 MET A N 1
ATOM 7096 C CA . MET A 1 904 ? -11.537 10.861 27.444 1.00 82.25 904 MET A CA 1
ATOM 7097 C C . MET A 1 904 ? -11.590 12.127 28.325 1.00 82.25 904 MET A C 1
ATOM 7099 O O . MET A 1 904 ? -12.699 12.561 28.658 1.00 82.25 904 MET A O 1
ATOM 7103 N N . PRO A 1 905 ? -10.465 12.794 28.661 1.00 83.38 905 PRO A N 1
ATOM 7104 C CA . PRO A 1 905 ? -10.499 14.039 29.428 1.00 83.38 905 PRO A CA 1
ATOM 7105 C C . PRO A 1 905 ? -11.245 15.180 28.724 1.00 83.38 905 PRO A C 1
ATOM 7107 O O . PRO A 1 905 ? -11.887 16.002 29.379 1.00 83.38 905 PRO A O 1
ATOM 7110 N N . LEU A 1 906 ? -11.204 15.221 27.387 1.00 80.88 906 LEU A N 1
ATOM 7111 C CA . LEU A 1 906 ? -11.951 16.198 26.596 1.00 80.88 906 LEU A CA 1
ATOM 7112 C C . LEU A 1 906 ? -13.461 15.964 26.731 1.00 80.88 906 LEU A C 1
ATOM 7114 O O . LEU A 1 906 ? -14.220 16.915 26.923 1.00 80.88 906 LEU A O 1
ATOM 7118 N N . ALA A 1 907 ? -13.898 14.700 26.691 1.00 80.94 907 ALA A N 1
ATOM 7119 C CA . ALA A 1 907 ? -15.300 14.353 26.904 1.00 80.94 907 ALA A CA 1
ATOM 7120 C C . ALA A 1 907 ? -15.768 14.729 28.317 1.00 80.94 907 ALA A C 1
ATOM 7122 O O . ALA A 1 907 ? -16.817 15.364 28.447 1.00 80.94 907 ALA A O 1
ATOM 7123 N N . PHE A 1 908 ? -14.971 14.427 29.350 1.00 83.75 908 PHE A N 1
ATOM 7124 C CA . PHE A 1 908 ? -15.278 14.767 30.745 1.00 83.75 908 PHE A CA 1
ATOM 7125 C C . PHE A 1 908 ? -15.584 16.264 30.910 1.00 83.75 908 PHE A C 1
ATOM 7127 O O . PHE A 1 908 ? -16.665 16.640 31.369 1.00 83.75 908 PHE A O 1
ATOM 7134 N N . TYR A 1 909 ? -14.682 17.133 30.444 1.00 79.94 909 TYR A N 1
ATOM 7135 C CA . TYR A 1 909 ? -14.861 18.585 30.544 1.00 79.94 909 TYR A CA 1
ATOM 7136 C C . TYR A 1 909 ? -15.881 19.173 29.563 1.00 79.94 909 TYR A C 1
ATOM 7138 O O . TYR A 1 909 ? -16.325 20.300 29.761 1.00 79.94 909 TYR A O 1
ATOM 7146 N N . SER A 1 910 ? -16.308 18.430 28.541 1.00 78.81 910 SER A N 1
ATOM 7147 C CA . SER A 1 910 ? -17.415 18.850 27.671 1.00 78.81 910 SER A CA 1
ATOM 7148 C C . SER A 1 910 ? -18.802 18.582 28.278 1.00 78.81 910 SER A C 1
ATOM 7150 O O . SER A 1 910 ? -19.762 19.283 27.945 1.00 78.81 910 SER A O 1
ATOM 7152 N N . LEU A 1 911 ? -18.900 17.579 29.161 1.00 78.56 911 LEU A N 1
ATOM 7153 C CA . LEU A 1 911 ? -20.146 17.091 29.756 1.00 78.56 911 LEU A CA 1
ATOM 7154 C C . LEU A 1 911 ? -20.404 17.701 31.134 1.00 78.56 911 LEU A C 1
ATOM 7156 O O . LEU A 1 911 ? -21.464 18.276 31.373 1.00 78.56 911 LEU A O 1
ATOM 7160 N N . VAL A 1 912 ? -19.426 17.603 32.035 1.00 79.06 912 VAL A N 1
ATOM 7161 C CA . VAL A 1 912 ? -19.601 17.916 33.460 1.00 79.06 912 VAL A CA 1
ATOM 7162 C C . VAL A 1 912 ? -19.980 19.388 33.709 1.00 79.06 912 VAL A C 1
ATOM 7164 O O . VAL A 1 912 ? -20.910 19.623 34.480 1.00 79.06 912 VAL A O 1
ATOM 7167 N N . PRO A 1 913 ? -19.374 20.399 33.048 1.00 76.25 913 PRO A N 1
ATOM 7168 C CA . PRO A 1 913 ? -19.725 21.803 33.285 1.00 76.25 913 PRO A CA 1
ATOM 7169 C C . PRO A 1 913 ? -21.143 22.198 32.848 1.00 76.25 913 PRO A C 1
ATOM 7171 O O . PRO A 1 913 ? -21.602 23.277 33.214 1.00 76.25 913 PRO A O 1
ATOM 7174 N N . LYS A 1 914 ? -21.818 21.363 32.046 1.00 72.88 914 LYS A N 1
ATOM 7175 C CA . LYS A 1 914 ? -23.161 21.625 31.504 1.00 72.88 914 LYS A CA 1
ATOM 7176 C C . LYS A 1 914 ? -24.287 20.956 32.302 1.00 72.88 914 LYS A C 1
ATOM 7178 O O . LYS A 1 914 ? -25.447 21.135 31.951 1.00 72.88 914 LYS A O 1
ATOM 7183 N N . LEU A 1 915 ? -23.961 20.194 33.348 1.00 74.44 915 LEU A N 1
ATOM 7184 C CA . LEU A 1 915 ? -24.943 19.536 34.213 1.00 74.44 915 LEU A CA 1
ATOM 7185 C C . LEU A 1 915 ? -25.654 20.539 35.140 1.00 74.44 915 LEU A C 1
ATOM 7187 O O . LEU A 1 915 ? -25.082 21.555 35.539 1.00 74.44 915 LEU A O 1
ATOM 7191 N N . ASP A 1 916 ? -26.889 20.218 35.536 1.00 72.62 916 ASP A N 1
ATOM 7192 C CA . ASP A 1 916 ? -27.670 21.025 36.478 1.00 72.62 916 ASP A CA 1
ATOM 7193 C C . ASP A 1 916 ? -26.990 21.140 37.854 1.00 72.62 916 ASP A C 1
ATOM 7195 O O . ASP A 1 916 ? -26.390 20.194 38.373 1.00 72.62 916 ASP A O 1
ATOM 7199 N N . THR A 1 917 ? -27.157 22.289 38.515 1.00 66.69 917 THR A N 1
ATOM 7200 C CA . THR A 1 917 ? -26.533 22.590 39.820 1.00 66.69 917 THR A CA 1
ATOM 7201 C C . THR A 1 917 ? -26.920 21.604 40.930 1.00 66.69 917 THR A C 1
ATOM 7203 O O . THR A 1 917 ? -26.112 21.328 41.817 1.00 66.69 917 THR A O 1
ATOM 7206 N N . GLN A 1 918 ? -28.123 21.023 40.867 1.00 66.50 918 GLN A N 1
ATOM 7207 C CA . GLN A 1 918 ? -28.594 20.001 41.814 1.00 66.50 918 GLN A CA 1
ATOM 7208 C C . GLN A 1 918 ? -27.892 18.648 41.623 1.00 66.50 918 GLN A C 1
ATOM 7210 O O . GLN A 1 918 ? -27.608 17.952 42.596 1.00 66.50 918 GLN A O 1
ATOM 7215 N N . VAL A 1 919 ? -27.599 18.290 40.372 1.00 68.38 919 VAL A N 1
ATOM 7216 C CA . VAL A 1 919 ? -26.919 17.051 39.967 1.00 68.38 919 VAL A CA 1
ATOM 7217 C C . VAL A 1 919 ? -25.431 17.150 40.319 1.00 68.38 919 VAL A C 1
ATOM 7219 O O . VAL A 1 919 ? -24.879 16.262 40.967 1.00 68.38 919 VAL A O 1
ATOM 7222 N N . LEU A 1 920 ? -24.814 18.298 40.026 1.00 68.62 920 LEU A N 1
ATOM 7223 C CA . LEU A 1 920 ? -23.441 18.624 40.424 1.00 68.62 920 LEU A CA 1
ATOM 7224 C C . LEU A 1 920 ? -23.241 18.576 41.947 1.00 68.62 920 LEU A C 1
ATOM 7226 O O . LEU A 1 920 ? -22.248 18.030 42.422 1.00 68.62 920 LEU A O 1
ATOM 7230 N N . GLY A 1 921 ? -24.200 19.087 42.727 1.00 67.06 921 GLY A N 1
ATOM 7231 C CA . GLY A 1 921 ? -24.147 19.042 44.192 1.00 67.06 921 GLY A CA 1
ATOM 7232 C C . GLY A 1 921 ? -24.167 17.625 44.782 1.00 67.06 921 GLY A C 1
ATOM 7233 O O . GLY A 1 921 ? -23.651 17.417 45.881 1.00 67.06 921 GLY A O 1
ATOM 7234 N N . LYS A 1 922 ? -24.733 16.646 44.062 1.00 69.94 922 LYS A N 1
ATOM 7235 C CA . LYS A 1 922 ? -24.671 15.223 44.429 1.00 69.94 922 LYS A CA 1
ATOM 7236 C C . LYS A 1 922 ? -23.338 14.595 44.022 1.00 69.94 922 LYS A C 1
ATOM 7238 O O . LYS A 1 922 ? -22.715 13.939 44.849 1.00 69.94 922 LYS A O 1
ATOM 7243 N N . MET A 1 923 ? -22.853 14.879 42.811 1.00 68.44 923 MET A N 1
ATOM 7244 C CA . MET A 1 923 ? -21.567 14.366 42.313 1.00 68.44 923 MET A CA 1
ATOM 7245 C C . MET A 1 923 ? -20.364 14.815 43.153 1.00 68.44 923 MET A C 1
ATOM 7247 O O . MET A 1 923 ? -19.433 14.044 43.358 1.00 68.44 923 MET A O 1
ATOM 7251 N N . LEU A 1 924 ? -20.399 16.033 43.704 1.00 67.81 924 LEU A N 1
ATOM 7252 C CA . LEU A 1 924 ? -19.356 16.549 44.602 1.00 67.81 924 LEU A CA 1
ATOM 7253 C C . LEU A 1 924 ? -19.207 15.759 45.914 1.00 67.81 924 LEU A C 1
ATOM 7255 O O . LEU A 1 924 ? -18.196 15.917 46.594 1.00 67.81 924 LEU A O 1
ATOM 7259 N N . LYS A 1 925 ? -20.204 14.944 46.282 1.00 67.50 925 LYS A N 1
ATOM 7260 C CA . LYS A 1 925 ? -20.180 14.081 47.474 1.00 67.50 925 LYS A CA 1
ATOM 7261 C C . LYS A 1 925 ? -19.641 12.677 47.178 1.00 67.50 925 LYS A C 1
ATOM 7263 O O . LYS A 1 925 ? -19.468 11.892 48.106 1.00 67.50 925 LYS A O 1
ATOM 7268 N N . VAL A 1 926 ? -19.409 12.344 45.905 1.00 72.62 926 VAL A N 1
ATOM 7269 C CA . VAL A 1 926 ? -18.926 11.025 45.483 1.00 72.62 926 VAL A CA 1
ATOM 7270 C C . VAL A 1 926 ? -17.417 10.920 45.755 1.00 72.62 926 VAL A C 1
ATOM 7272 O O . VAL A 1 926 ? -16.655 11.804 45.344 1.00 72.62 926 VAL A O 1
ATOM 7275 N N . PRO A 1 927 ? -16.946 9.852 46.427 1.00 67.00 927 PRO A N 1
ATOM 7276 C CA . PRO A 1 927 ? -15.522 9.659 46.685 1.00 67.00 927 PRO A CA 1
ATOM 7277 C C . PRO A 1 927 ? -14.740 9.519 45.368 1.00 67.00 927 PRO A C 1
ATOM 7279 O O . PRO A 1 927 ? -15.178 8.847 44.440 1.00 67.00 927 PRO A O 1
ATOM 7282 N N . GLY A 1 928 ? -13.579 10.178 45.268 1.00 71.88 928 GLY A N 1
ATOM 7283 C CA . GLY A 1 928 ? -12.699 10.104 44.089 1.00 71.88 928 GLY A CA 1
ATOM 7284 C C . GLY A 1 928 ? -13.031 11.065 42.933 1.00 71.88 928 GLY A C 1
ATOM 7285 O O . GLY A 1 928 ? -12.244 11.164 41.987 1.00 71.88 928 GLY A O 1
ATOM 7286 N N . PHE A 1 929 ? -14.125 11.836 43.011 1.00 78.44 929 PHE A N 1
ATOM 7287 C CA . PHE A 1 929 ? -14.498 12.814 41.974 1.00 78.44 929 PHE A CA 1
ATOM 7288 C C . PHE A 1 929 ? -13.420 13.890 41.771 1.00 78.44 929 PHE A C 1
ATOM 7290 O O . PHE A 1 929 ? -12.989 14.148 40.646 1.00 78.44 929 PHE A O 1
ATOM 7297 N N . LEU A 1 930 ? -12.933 14.484 42.867 1.00 77.06 930 LEU A N 1
ATOM 7298 C CA . LEU A 1 930 ? -11.914 15.538 42.822 1.00 77.06 930 LEU A CA 1
ATOM 7299 C C . LEU A 1 930 ? -10.584 15.037 42.232 1.00 77.06 930 LEU A C 1
ATOM 7301 O O . LEU A 1 930 ? -9.970 15.726 41.420 1.00 77.06 930 LEU A O 1
ATOM 7305 N N . LEU A 1 931 ? -10.171 13.823 42.604 1.00 75.19 931 LEU A N 1
ATOM 7306 C CA . LEU A 1 931 ? -8.961 13.180 42.089 1.00 75.19 931 LEU A CA 1
ATOM 7307 C C . LEU A 1 931 ? -9.071 12.910 40.579 1.00 75.19 931 LEU A C 1
ATOM 7309 O O . LEU A 1 931 ? -8.149 13.204 39.821 1.00 75.19 931 LEU A O 1
ATOM 7313 N N . THR A 1 932 ? -10.224 12.411 40.128 1.00 77.69 932 THR A N 1
ATOM 7314 C CA . THR A 1 932 ? -10.498 12.152 38.705 1.00 77.69 932 THR A CA 1
ATOM 7315 C C . THR A 1 932 ? -10.515 13.445 37.889 1.00 77.69 932 THR A C 1
ATOM 7317 O O . THR A 1 932 ? -9.954 13.487 36.793 1.00 77.69 932 THR A O 1
ATOM 7320 N N . ALA A 1 933 ? -11.090 14.523 38.432 1.00 81.31 933 ALA A N 1
ATOM 7321 C CA . ALA A 1 933 ? -11.080 15.838 37.797 1.00 81.31 933 ALA A CA 1
ATOM 7322 C C . ALA A 1 933 ? -9.650 16.396 37.664 1.00 81.31 933 ALA A C 1
ATOM 7324 O O . ALA A 1 933 ? -9.268 16.844 36.588 1.00 81.31 933 ALA A O 1
ATOM 7325 N N . LEU A 1 934 ? -8.822 16.311 38.711 1.00 77.75 934 LEU A N 1
ATOM 7326 C CA . LEU A 1 934 ? -7.425 16.765 38.663 1.00 77.75 934 LEU A CA 1
ATOM 7327 C C . LEU A 1 934 ? -6.589 15.984 37.637 1.00 77.75 934 LEU A C 1
ATOM 7329 O O . LEU A 1 934 ? -5.881 16.589 36.830 1.00 77.75 934 LEU A O 1
ATOM 7333 N N . HIS A 1 935 ? -6.712 14.655 37.611 1.00 77.75 935 HIS A N 1
ATOM 7334 C CA . HIS A 1 935 ? -6.028 13.820 36.622 1.00 77.75 935 HIS A CA 1
ATOM 7335 C C . HIS A 1 935 ? -6.504 14.090 35.192 1.00 77.75 935 HIS A C 1
ATOM 7337 O O . HIS A 1 935 ? -5.680 14.202 34.285 1.00 77.75 935 HIS A O 1
ATOM 7343 N N . SER A 1 936 ? -7.814 14.257 34.992 1.00 79.12 936 SER A N 1
ATOM 7344 C CA . SER A 1 936 ? -8.378 14.622 33.690 1.00 79.12 936 SER A CA 1
ATOM 7345 C C . SER A 1 936 ? -7.867 15.992 33.236 1.00 79.12 936 SER A C 1
ATOM 7347 O O . SER A 1 936 ? -7.543 16.164 32.066 1.00 79.12 936 SER A O 1
ATOM 7349 N N . TYR A 1 937 ? -7.718 16.962 34.144 1.00 81.75 937 TYR A N 1
ATOM 7350 C CA . TYR A 1 937 ? -7.152 18.272 33.808 1.00 81.75 937 TYR A CA 1
ATOM 7351 C C . TYR A 1 937 ? -5.686 18.168 33.379 1.00 81.75 937 TYR A C 1
ATOM 7353 O O . TYR A 1 937 ? -5.312 18.730 32.354 1.00 81.75 937 TYR A O 1
ATOM 7361 N N . SER A 1 938 ? -4.876 17.398 34.114 1.00 78.19 938 SER A N 1
ATOM 7362 C CA . SER A 1 938 ? -3.468 17.139 33.775 1.00 78.19 938 SER A CA 1
ATOM 7363 C C . SER A 1 938 ? -3.320 16.440 32.422 1.00 78.19 938 SER A C 1
ATOM 7365 O O . SER A 1 938 ? -2.482 16.802 31.600 1.00 78.19 938 SER A O 1
ATOM 7367 N N . ALA A 1 939 ? -4.159 15.441 32.149 1.00 77.12 939 ALA A N 1
ATOM 7368 C CA . ALA A 1 939 ? -4.158 14.763 30.862 1.00 77.12 939 ALA A CA 1
ATOM 7369 C C . ALA A 1 939 ? -4.600 15.706 29.730 1.00 77.12 939 ALA A C 1
ATOM 7371 O O . ALA A 1 939 ? -3.977 15.720 28.672 1.00 77.12 939 ALA A O 1
ATOM 7372 N N . LEU A 1 940 ? -5.615 16.545 29.967 1.00 79.50 940 LEU A N 1
ATOM 7373 C CA . LEU A 1 940 ? -6.081 17.540 29.004 1.00 79.50 940 LEU A CA 1
ATOM 7374 C C . LEU A 1 940 ? -4.974 18.547 28.658 1.00 79.50 940 LEU A C 1
ATOM 7376 O O . LEU A 1 940 ? -4.721 18.777 27.479 1.00 79.50 940 LEU A O 1
ATOM 7380 N N . THR A 1 941 ? -4.276 19.111 29.649 1.00 74.88 941 THR A N 1
ATOM 7381 C CA . THR A 1 941 ? -3.175 20.058 29.403 1.00 74.88 941 THR A CA 1
ATOM 7382 C C . THR A 1 941 ? -2.037 19.414 28.611 1.00 74.88 941 THR A C 1
ATOM 7384 O O . THR A 1 941 ? -1.538 20.036 27.674 1.00 74.88 941 THR A O 1
ATOM 7387 N N . ARG A 1 942 ? -1.675 18.154 28.899 1.00 73.19 942 ARG A N 1
ATOM 7388 C CA . ARG A 1 942 ? -0.672 17.405 28.117 1.00 73.19 942 ARG A CA 1
ATOM 7389 C C . ARG A 1 942 ? -1.087 17.227 26.649 1.00 73.19 942 ARG A C 1
ATOM 7391 O O . ARG A 1 942 ? -0.289 17.522 25.768 1.00 73.19 942 ARG A O 1
ATOM 7398 N N . LEU A 1 943 ? -2.345 16.871 26.365 1.00 71.94 943 LEU A N 1
ATOM 7399 C CA . LEU A 1 943 ? -2.850 16.753 24.980 1.00 71.94 943 LEU A CA 1
ATOM 7400 C C . LEU A 1 943 ? -2.725 18.061 24.186 1.00 71.94 943 LEU A C 1
ATOM 7402 O O . LEU A 1 943 ? -2.438 18.041 22.987 1.00 71.94 943 LEU A O 1
ATOM 7406 N N . PHE A 1 944 ? -2.957 19.194 24.854 1.00 70.00 944 PHE A N 1
ATOM 7407 C CA . PHE A 1 944 ? -2.818 20.524 24.264 1.00 70.00 944 PHE A CA 1
ATOM 7408 C C . PHE A 1 944 ? -1.358 20.911 24.018 1.00 70.00 944 PHE A C 1
ATOM 7410 O O . PHE A 1 944 ? -1.058 21.486 22.972 1.00 70.00 944 PHE A O 1
ATOM 7417 N N . LEU A 1 945 ? -0.460 20.581 24.949 1.00 67.69 945 LEU A N 1
ATOM 7418 C CA . LEU A 1 945 ? 0.979 20.820 24.812 1.00 67.69 945 LEU A CA 1
ATOM 7419 C C . LEU A 1 945 ? 1.601 19.967 23.695 1.00 67.69 945 LEU A C 1
ATOM 7421 O O . LEU A 1 945 ? 2.456 20.463 22.963 1.00 67.69 945 LEU A O 1
ATOM 7425 N N . ASP A 1 946 ? 1.118 18.736 23.513 1.00 61.88 946 ASP A N 1
ATOM 7426 C CA . ASP A 1 946 ? 1.573 17.814 22.466 1.00 61.88 946 ASP A CA 1
ATOM 7427 C C . ASP A 1 946 ? 1.017 18.159 21.066 1.00 61.88 946 ASP A C 1
ATOM 7429 O O . ASP A 1 946 ? 1.432 17.570 20.066 1.00 61.88 946 ASP A O 1
ATOM 7433 N N . GLY A 1 947 ? 0.074 19.109 20.963 1.00 56.31 947 GLY A N 1
ATOM 7434 C CA . GLY A 1 947 ? -0.511 19.562 19.693 1.00 56.31 947 GLY A CA 1
ATOM 7435 C C . GLY A 1 947 ? -1.442 18.549 19.011 1.00 56.31 947 GLY A C 1
ATOM 7436 O O . GLY A 1 947 ? -1.692 18.657 17.811 1.00 56.31 947 GLY A O 1
ATOM 7437 N N . GLN A 1 948 ? -1.957 17.562 19.751 1.00 51.31 948 GLN A N 1
ATOM 7438 C CA . GLN A 1 948 ? -2.719 16.425 19.208 1.00 51.31 948 GLN A CA 1
ATOM 7439 C C . GLN A 1 948 ? -4.244 16.585 19.320 1.00 51.31 948 GLN A C 1
ATOM 7441 O O . GLN A 1 948 ? -4.990 15.609 19.244 1.00 51.31 948 GLN A O 1
ATOM 7446 N N . THR A 1 949 ? -4.737 17.811 19.494 1.00 49.06 949 THR A N 1
ATOM 7447 C CA . THR A 1 949 ? -6.176 18.083 19.520 1.00 49.06 949 THR A CA 1
ATOM 7448 C C . THR A 1 949 ? -6.753 18.142 18.098 1.00 49.06 949 THR A C 1
ATOM 7450 O O . THR A 1 949 ? -6.082 18.613 17.171 1.00 49.06 949 THR A O 1
ATOM 7453 N N . PRO A 1 950 ? -7.991 17.658 17.872 1.00 46.03 950 PRO A N 1
ATOM 7454 C CA . PRO A 1 950 ? -8.674 17.879 16.604 1.00 46.03 950 PRO A CA 1
ATOM 7455 C C . PRO A 1 950 ? -8.908 19.387 16.444 1.00 46.03 950 PRO A C 1
ATOM 7457 O O . PRO A 1 950 ? -9.761 19.967 17.112 1.00 46.03 950 PRO A O 1
ATOM 7460 N N . LEU A 1 951 ? -8.099 20.044 15.606 1.00 39.84 951 LEU A N 1
ATOM 7461 C CA . LEU A 1 951 ? -8.362 21.422 15.203 1.00 39.84 951 LEU A CA 1
ATOM 7462 C C . LEU A 1 951 ? -9.633 21.444 14.341 1.00 39.84 951 LEU A C 1
ATOM 7464 O O . LEU A 1 951 ? -9.698 20.690 13.368 1.00 39.84 951 LEU A O 1
ATOM 7468 N N . PRO A 1 952 ? -10.612 22.305 14.649 1.00 35.81 952 PRO A N 1
ATOM 7469 C CA . PRO A 1 952 ? -11.723 22.548 13.747 1.00 35.81 952 PRO A CA 1
ATOM 7470 C C . PRO A 1 952 ? -11.266 23.328 12.514 1.00 35.81 952 PRO A C 1
ATOM 7472 O O . PRO A 1 952 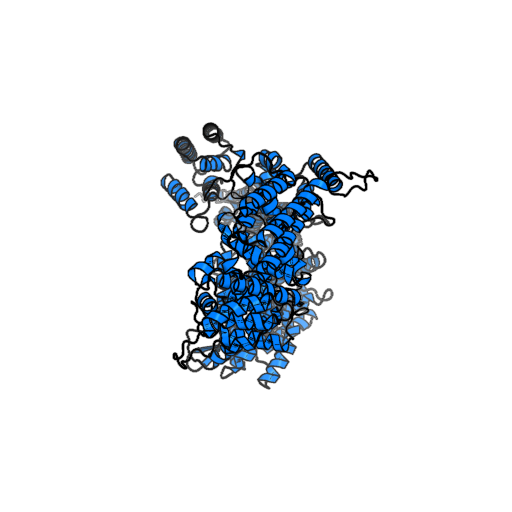? -10.545 24.322 12.628 1.00 35.81 952 PRO A O 1
ATOM 7475 N N . ASP A 1 953 ? -11.724 22.908 11.334 1.00 31.00 953 ASP A N 1
ATOM 7476 C CA . ASP A 1 953 ? -11.640 23.737 10.135 1.00 31.00 953 ASP A CA 1
ATOM 7477 C C . ASP A 1 953 ? -12.414 25.042 10.361 1.00 31.00 953 ASP A C 1
ATOM 7479 O O . ASP A 1 953 ? -13.547 25.061 10.851 1.00 31.00 953 ASP A O 1
ATOM 7483 N N . SER A 1 954 ? -11.777 26.150 9.992 1.00 34.16 954 SER A N 1
ATOM 7484 C CA . SER A 1 954 ? -12.091 27.544 10.325 1.00 34.16 954 SER A CA 1
ATOM 7485 C C . SER A 1 954 ? -13.361 28.123 9.680 1.00 34.16 954 SER A C 1
ATOM 7487 O O . SER A 1 954 ? -13.393 29.293 9.301 1.00 34.16 954 SER A O 1
ATOM 7489 N N . SER A 1 955 ? -14.428 27.333 9.546 1.00 35.12 955 SER A N 1
ATOM 7490 C CA . SER A 1 955 ? -15.652 27.751 8.851 1.00 35.12 955 SER A CA 1
ATOM 7491 C C . SER A 1 955 ? -16.915 27.827 9.707 1.00 35.12 955 SER A C 1
ATOM 7493 O O . SER A 1 955 ? -17.931 28.290 9.199 1.00 35.12 955 SER A O 1
ATOM 7495 N N . SER A 1 956 ? -16.919 27.440 10.989 1.00 31.72 956 SER A N 1
ATOM 7496 C CA . SER A 1 956 ? -18.141 27.624 11.788 1.00 31.72 956 SER A CA 1
ATOM 7497 C C . SER A 1 956 ? -17.928 27.576 13.300 1.00 31.72 956 SER A C 1
ATOM 7499 O O . SER A 1 956 ? -17.464 26.565 13.818 1.00 31.72 956 SER A O 1
ATOM 7501 N N . GLU A 1 957 ? -18.358 28.646 13.978 1.00 36.66 957 GLU A N 1
ATOM 7502 C CA . GLU A 1 957 ? -18.485 28.853 15.434 1.00 36.66 957 GLU A CA 1
ATOM 7503 C C . GLU A 1 957 ? -18.457 27.554 16.265 1.00 36.66 957 GLU A C 1
ATOM 7505 O O . GLU A 1 957 ? -19.482 26.951 16.581 1.00 36.66 957 GLU A O 1
ATOM 7510 N N . GLN A 1 958 ? -17.256 27.085 16.591 1.00 40.00 958 GLN A N 1
ATOM 7511 C CA . GLN A 1 958 ? -17.002 26.165 17.691 1.00 40.00 958 GLN A CA 1
ATOM 7512 C C . GLN A 1 958 ? -16.178 26.928 18.718 1.00 40.00 958 GLN A C 1
ATOM 7514 O O . GLN A 1 958 ? -15.364 27.782 18.361 1.00 40.00 958 GLN A O 1
ATOM 7519 N N . ALA A 1 959 ? -16.420 26.633 19.994 1.00 42.84 959 ALA A N 1
ATOM 7520 C CA . ALA A 1 959 ? -15.608 27.148 21.079 1.00 42.84 959 ALA A CA 1
ATOM 7521 C C . ALA A 1 959 ? -14.149 26.755 20.823 1.00 42.84 959 ALA A C 1
ATOM 7523 O O . ALA A 1 959 ? -13.847 25.569 20.683 1.00 42.84 959 ALA A O 1
ATOM 7524 N N . ASP A 1 960 ? -13.280 27.760 20.722 1.00 55.03 960 ASP A N 1
ATOM 7525 C CA . ASP A 1 960 ? -11.838 27.604 20.541 1.00 55.03 960 ASP A CA 1
ATOM 7526 C C . ASP A 1 960 ? -11.328 26.511 21.507 1.00 55.03 960 ASP A C 1
ATOM 7528 O O . ASP A 1 960 ? -11.762 26.485 22.662 1.00 55.03 960 ASP A O 1
ATOM 7532 N N . PRO A 1 961 ? -10.422 25.599 21.129 1.00 55.44 961 PRO A N 1
ATOM 7533 C CA . PRO A 1 961 ? -9.923 24.572 22.049 1.00 55.44 961 PRO A CA 1
ATOM 7534 C C . PRO A 1 961 ? -9.338 25.169 23.352 1.00 55.44 961 PRO A C 1
ATOM 7536 O O . PRO A 1 961 ? -9.438 24.587 24.434 1.00 55.44 961 PRO A O 1
ATOM 7539 N N . LEU A 1 962 ? -8.836 26.405 23.268 1.00 60.75 962 LEU A N 1
ATOM 7540 C CA . LEU A 1 962 ? -8.421 27.245 24.396 1.00 60.75 962 LEU A CA 1
ATOM 7541 C C . LEU A 1 962 ? -9.593 27.679 25.307 1.00 60.75 962 LEU A C 1
ATOM 7543 O O . LEU A 1 962 ? -9.427 27.809 26.523 1.00 60.75 962 LEU A O 1
ATOM 7547 N N . GLN A 1 963 ? -10.798 27.861 24.760 1.00 67.00 963 GLN A N 1
ATOM 7548 C CA . GLN A 1 963 ? -12.025 28.107 25.527 1.00 67.00 963 GLN A CA 1
ATOM 7549 C C . GLN A 1 963 ? -12.421 26.884 26.365 1.00 67.00 963 GLN A C 1
ATOM 7551 O O . GLN A 1 963 ? -12.795 27.057 27.520 1.00 67.00 963 GLN A O 1
ATOM 7556 N N . ILE A 1 964 ? -12.268 25.657 25.855 1.00 70.25 964 ILE A N 1
ATOM 7557 C CA . ILE A 1 964 ? -12.544 24.436 26.637 1.00 70.25 964 ILE A CA 1
ATOM 7558 C C . ILE A 1 964 ? -11.555 24.303 27.802 1.00 70.25 964 ILE A C 1
ATOM 7560 O O . ILE A 1 964 ? -11.963 24.034 28.930 1.00 70.25 964 ILE A O 1
ATOM 7564 N N . LEU A 1 965 ? -10.266 24.563 27.563 1.00 75.81 965 LEU A N 1
ATOM 7565 C CA . LEU A 1 965 ? -9.241 24.528 28.611 1.00 75.81 965 LEU A CA 1
ATOM 7566 C C . LEU A 1 965 ? -9.489 25.592 29.699 1.00 75.81 965 LEU A C 1
ATOM 7568 O O . LEU A 1 965 ? -9.399 25.306 30.893 1.00 75.81 965 LEU A O 1
ATOM 7572 N N . SER A 1 966 ? -9.873 26.810 29.304 1.00 75.44 966 SER A N 1
ATOM 7573 C CA . SER A 1 966 ? -10.227 27.870 30.261 1.00 75.44 966 SER A CA 1
ATOM 7574 C C . SER A 1 966 ? -11.509 27.569 31.051 1.00 75.44 966 SER A C 1
ATOM 7576 O O . SER A 1 966 ? -11.545 27.809 32.260 1.00 75.44 966 SER A O 1
ATOM 7578 N N . GLN A 1 967 ? -12.534 26.985 30.418 1.00 76.81 967 GLN A N 1
ATOM 7579 C CA . GLN A 1 967 ? -13.749 26.522 31.098 1.00 76.81 967 GLN A CA 1
ATOM 7580 C C . GLN A 1 967 ? -13.446 25.383 32.081 1.00 76.81 967 GLN A C 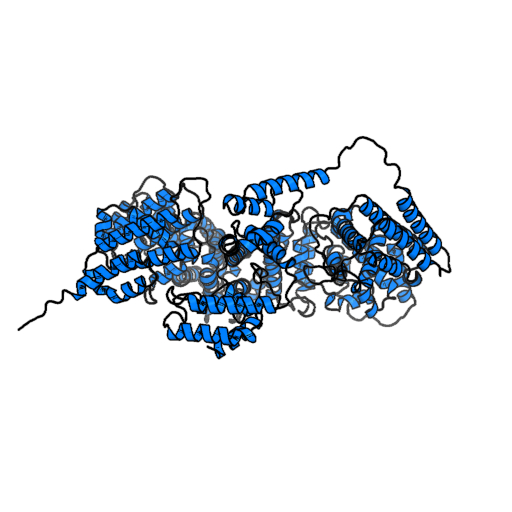1
ATOM 7582 O O . GLN A 1 967 ? -13.932 25.410 33.212 1.00 76.81 967 GLN A O 1
ATOM 7587 N N . ALA A 1 968 ? -12.590 24.433 31.694 1.00 78.81 968 ALA A N 1
ATOM 7588 C CA . ALA A 1 968 ? -12.132 23.343 32.553 1.00 78.81 968 ALA A CA 1
ATOM 7589 C C . ALA A 1 968 ? -11.409 23.868 33.802 1.00 78.81 968 ALA A C 1
ATOM 7591 O O . ALA A 1 968 ? -11.723 23.455 34.920 1.00 78.81 968 ALA A O 1
ATOM 7592 N N . LYS A 1 969 ? -10.510 24.847 33.632 1.00 79.50 969 LYS A N 1
ATOM 7593 C CA . LYS A 1 969 ? -9.795 25.509 34.732 1.00 79.50 969 LYS A CA 1
ATOM 7594 C C . LYS A 1 969 ? -10.746 26.224 35.695 1.00 79.50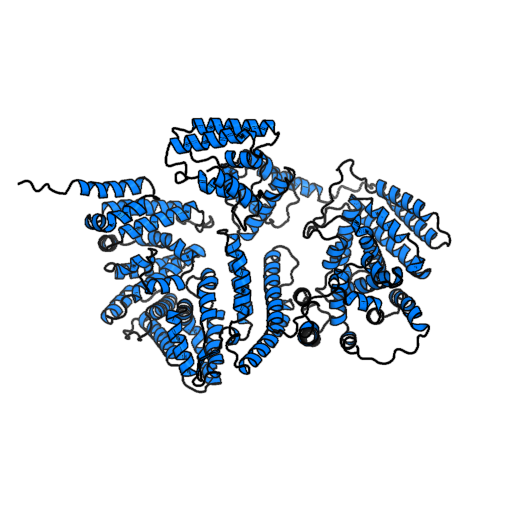 969 LYS A C 1
ATOM 7596 O O . LYS A 1 969 ? -10.651 26.047 36.909 1.00 79.50 969 LYS A O 1
ATOM 7601 N N . GLN A 1 970 ? -11.687 27.015 35.172 1.00 79.62 970 GLN A N 1
ATOM 7602 C CA . GLN A 1 970 ? -12.676 27.725 35.994 1.00 79.62 970 GLN A CA 1
ATOM 7603 C C . GLN A 1 970 ? -13.586 26.762 36.760 1.00 79.62 970 GLN A C 1
ATOM 7605 O O . GLN A 1 970 ? -13.884 26.990 37.934 1.00 79.62 970 GLN A O 1
ATOM 7610 N N . PHE A 1 971 ? -14.014 25.680 36.108 1.00 80.50 971 PHE A N 1
ATOM 7611 C CA . PHE A 1 971 ? -14.815 24.641 36.737 1.00 80.50 971 PHE A CA 1
ATOM 7612 C C . PHE A 1 971 ? -14.038 23.948 37.862 1.00 80.50 971 PHE A C 1
ATOM 7614 O O . PHE A 1 971 ? -14.546 23.844 38.977 1.00 80.50 971 PHE A O 1
ATOM 7621 N N . LEU A 1 972 ? -12.786 23.550 37.622 1.00 80.38 972 LEU A N 1
ATOM 7622 C CA . LEU A 1 972 ? -11.949 22.875 38.615 1.00 80.38 972 LEU A CA 1
ATOM 7623 C C . LEU A 1 972 ? -11.717 23.743 39.864 1.00 80.38 972 LEU A C 1
ATOM 7625 O O . LEU A 1 972 ? -11.889 23.262 40.981 1.00 80.38 972 LEU A O 1
ATOM 7629 N N . LEU A 1 973 ? -11.430 25.038 39.693 1.00 77.75 973 LEU A N 1
ATOM 7630 C CA . LEU A 1 973 ? -11.269 25.977 40.812 1.00 77.75 973 LEU A CA 1
ATOM 7631 C C . LEU A 1 973 ? -12.553 26.133 41.646 1.00 77.75 973 LEU A C 1
ATOM 7633 O O . LEU A 1 973 ? -12.487 26.180 42.874 1.00 77.75 973 LEU A O 1
ATOM 7637 N N . ARG A 1 974 ? -13.729 26.163 41.000 1.00 76.44 974 ARG A N 1
ATOM 7638 C CA . ARG A 1 974 ? -15.033 26.155 41.695 1.00 76.44 974 ARG A CA 1
ATOM 7639 C C . ARG A 1 974 ? -15.309 24.825 42.395 1.00 76.44 974 ARG A C 1
ATOM 7641 O O . ARG A 1 974 ? -15.909 24.800 43.461 1.00 76.44 974 ARG A O 1
ATOM 7648 N N . THR A 1 975 ? -14.865 23.721 41.810 1.00 75.00 975 THR A N 1
ATOM 7649 C CA . THR A 1 975 ? -15.031 22.379 42.378 1.00 75.00 975 THR A CA 1
ATOM 7650 C C . THR A 1 975 ? -14.226 22.245 43.674 1.00 75.00 975 THR A C 1
ATOM 7652 O O . THR A 1 975 ? -14.778 21.829 44.686 1.00 75.00 975 THR A O 1
ATOM 7655 N N . ILE A 1 976 ? -12.965 22.699 43.674 1.00 74.00 976 ILE A N 1
ATOM 7656 C CA . ILE A 1 976 ? -12.059 22.696 44.840 1.00 74.00 976 ILE A CA 1
ATOM 7657 C C . ILE A 1 976 ? -12.597 23.565 45.992 1.00 74.00 976 ILE A C 1
ATOM 7659 O O . ILE A 1 976 ? -12.415 23.245 47.172 1.00 74.00 976 ILE A O 1
ATOM 7663 N N . SER A 1 977 ? -13.273 24.677 45.680 1.00 71.00 977 SER A N 1
ATOM 7664 C CA . SER A 1 977 ? -13.868 25.530 46.712 1.00 71.00 977 SER A CA 1
ATOM 7665 C C . SER A 1 977 ? -15.146 24.938 47.315 1.00 71.00 977 SER A C 1
ATOM 7667 O O . SER A 1 977 ? -15.413 25.189 48.488 1.00 71.00 977 SER A O 1
ATOM 7669 N N . LEU A 1 978 ? -15.897 24.123 46.571 1.00 70.00 978 LEU A N 1
ATOM 7670 C CA . LEU A 1 978 ? -17.178 23.545 47.002 1.00 70.00 978 LEU A CA 1
ATOM 7671 C C . LEU A 1 978 ? -17.074 22.120 47.578 1.00 70.00 978 LEU A C 1
ATOM 7673 O O . LEU A 1 978 ? -18.028 21.648 48.194 1.00 70.00 978 LEU A O 1
ATOM 7677 N N . SER A 1 979 ? -15.948 21.429 47.391 1.00 70.38 979 SER A N 1
ATOM 7678 C CA . SER A 1 979 ? -15.753 20.047 47.850 1.00 70.38 979 SER A CA 1
ATOM 7679 C C . SER A 1 979 ? -15.628 19.911 49.387 1.00 70.38 979 SER A C 1
ATOM 7681 O O . SER A 1 979 ? -14.961 20.743 50.012 1.00 70.38 979 SER A O 1
ATOM 7683 N N . PRO A 1 980 ? -16.214 18.856 50.002 1.00 69.00 980 PRO A N 1
ATOM 7684 C CA . PRO A 1 980 ? -16.094 18.567 51.437 1.00 69.00 980 PRO A CA 1
ATOM 7685 C C . PRO A 1 980 ? -14.645 18.334 51.891 1.00 69.00 980 PRO A C 1
ATOM 7687 O O . PRO A 1 980 ? -13.861 17.712 51.173 1.00 69.00 980 PRO A O 1
ATOM 7690 N N . GLN A 1 981 ? -14.303 18.761 53.114 1.00 63.88 981 GLN A N 1
ATOM 7691 C CA . GLN A 1 981 ? -12.952 18.605 53.684 1.00 63.88 981 GLN A CA 1
ATOM 7692 C C . GLN A 1 981 ? -12.523 17.134 53.865 1.00 63.88 981 GLN A C 1
ATOM 7694 O O . GLN A 1 981 ? -11.336 16.833 53.781 1.00 63.88 981 GLN A O 1
ATOM 7699 N N . THR A 1 982 ? -13.475 16.208 54.014 1.00 59.44 982 THR A N 1
ATOM 7700 C CA . THR A 1 982 ? -13.238 14.762 54.181 1.00 59.44 982 THR A CA 1
ATOM 7701 C C . THR A 1 982 ? -12.563 14.097 52.977 1.00 59.44 982 THR A C 1
ATOM 7703 O O . THR A 1 982 ? -11.831 13.130 53.138 1.00 59.44 982 THR A O 1
ATOM 7706 N N . HIS A 1 983 ? -12.737 14.621 51.760 1.00 60.53 983 HIS A N 1
ATOM 7707 C CA . HIS A 1 983 ? -12.097 14.046 50.567 1.00 60.53 983 HIS A CA 1
ATOM 7708 C C . HIS A 1 983 ? -10.613 14.418 50.428 1.00 60.53 983 HIS A C 1
ATOM 7710 O O . HIS A 1 983 ? -9.887 13.771 49.670 1.00 60.53 983 HIS A O 1
ATOM 7716 N N . PHE A 1 984 ? -10.161 15.458 51.138 1.00 62.56 984 PHE A N 1
ATOM 7717 C CA . PHE A 1 984 ? -8.762 15.888 51.147 1.00 62.56 984 PHE A CA 1
ATOM 7718 C C . PHE A 1 984 ? -7.920 15.102 52.162 1.00 62.56 984 PHE A C 1
ATOM 7720 O O . PHE A 1 984 ? -6.721 14.946 51.938 1.00 62.56 984 PHE A O 1
ATOM 7727 N N . SER A 1 985 ? -8.528 14.583 53.239 1.00 60.59 985 SER A N 1
ATOM 7728 C CA . SER A 1 985 ? -7.835 13.772 54.250 1.00 60.59 985 SER A CA 1
ATOM 7729 C C . SER A 1 985 ? -7.537 12.352 53.752 1.00 60.59 985 SER A C 1
ATOM 7731 O O . SER A 1 985 ? -6.418 11.874 53.923 1.00 60.59 985 SER A O 1
ATOM 7733 N N . GLU A 1 986 ? -8.485 11.711 53.059 1.00 59.97 986 GLU A N 1
ATOM 7734 C CA . GLU A 1 986 ? -8.352 10.324 52.574 1.00 59.97 986 GLU A CA 1
ATOM 7735 C C . GLU A 1 986 ? -7.351 10.159 51.412 1.00 59.97 986 GLU A C 1
ATOM 7737 O O . GLU A 1 986 ? -6.684 9.132 51.321 1.00 59.97 986 GLU A O 1
ATOM 7742 N N . ASN A 1 987 ? -7.191 11.170 50.546 1.00 62.78 987 ASN A N 1
ATOM 7743 C CA . ASN A 1 987 ? -6.393 11.083 49.307 1.00 62.78 987 ASN A CA 1
ATOM 7744 C C . ASN A 1 987 ? -5.176 12.033 49.276 1.00 62.78 987 ASN A C 1
ATOM 7746 O O . ASN A 1 987 ? -4.689 12.398 48.204 1.00 62.78 987 ASN A O 1
ATOM 7750 N N . SER A 1 988 ? -4.688 12.471 50.441 1.00 61.62 988 SER A N 1
ATOM 7751 C CA . SER A 1 988 ? -3.699 13.557 50.565 1.00 61.62 988 SER A CA 1
ATOM 7752 C C . SER A 1 988 ? -2.365 13.316 49.835 1.00 61.62 988 SER A C 1
ATOM 7754 O O . SER A 1 988 ? -1.778 14.269 49.321 1.00 61.62 988 SER A O 1
ATOM 7756 N N . SER A 1 989 ? -1.888 12.070 49.745 1.00 62.66 989 SER A N 1
ATOM 7757 C CA . SER A 1 989 ? -0.674 11.702 48.997 1.00 62.66 989 SER A CA 1
ATOM 7758 C C . SER A 1 989 ? -0.902 11.715 47.481 1.00 62.66 989 SER A C 1
ATOM 7760 O O . SER A 1 989 ? -0.172 12.385 46.757 1.00 62.66 989 SER A O 1
ATOM 7762 N N . GLN A 1 990 ? -1.973 11.075 47.007 1.00 66.12 990 GLN A N 1
ATOM 7763 C CA . GLN A 1 990 ? -2.321 10.992 45.582 1.00 66.12 990 GLN A CA 1
ATOM 7764 C C . GLN A 1 990 ? -2.666 12.361 44.976 1.00 66.12 990 GLN A C 1
ATOM 7766 O O . GLN A 1 990 ? -2.344 12.632 43.821 1.00 66.12 990 GLN A O 1
ATOM 7771 N N . LEU A 1 991 ? -3.282 13.254 45.758 1.00 65.62 991 LEU A N 1
ATOM 7772 C CA . LEU A 1 991 ? -3.568 14.630 45.343 1.00 65.62 991 LEU A CA 1
ATOM 7773 C C . LEU A 1 991 ? -2.288 15.468 45.208 1.00 65.62 991 LEU A C 1
ATOM 7775 O O . LEU A 1 991 ? -2.185 16.266 44.280 1.00 65.62 991 LEU A O 1
ATOM 7779 N N . LYS A 1 992 ? -1.302 15.281 46.099 1.00 63.69 992 LYS A N 1
ATOM 7780 C CA . LYS A 1 992 ? -0.002 15.969 46.016 1.00 63.69 992 LYS A CA 1
ATOM 7781 C C . LYS A 1 992 ? 0.790 15.525 44.784 1.00 63.69 992 LYS A C 1
ATOM 7783 O O . LYS A 1 992 ? 1.339 16.384 44.096 1.00 63.69 992 LYS A O 1
ATOM 7788 N N . ASP A 1 993 ? 0.772 14.232 44.466 1.00 67.06 993 ASP A N 1
ATOM 7789 C CA . ASP A 1 993 ? 1.438 13.682 43.280 1.00 67.06 993 ASP A CA 1
ATOM 7790 C C . ASP A 1 993 ? 0.769 14.157 41.978 1.00 67.06 993 ASP A C 1
ATOM 7792 O O . ASP A 1 993 ? 1.448 14.602 41.053 1.00 67.06 993 ASP A O 1
ATOM 7796 N N . ALA A 1 994 ? -0.569 14.174 41.930 1.00 60.56 994 ALA A N 1
ATOM 7797 C CA . ALA A 1 994 ? -1.329 14.693 40.790 1.00 60.56 994 ALA A CA 1
ATOM 7798 C C . ALA A 1 994 ? -1.113 16.202 40.550 1.00 60.56 994 ALA A C 1
ATOM 7800 O O . ALA A 1 994 ? -1.226 16.670 39.417 1.00 60.56 994 ALA A O 1
ATOM 7801 N N . CYS A 1 995 ? -0.801 16.971 41.601 1.00 60.09 995 CYS A N 1
ATOM 7802 C CA . CYS A 1 995 ? -0.577 18.418 41.540 1.00 60.09 995 CYS A CA 1
ATOM 7803 C C . CYS A 1 995 ? 0.819 18.841 41.058 1.00 60.09 995 CYS A C 1
ATOM 7805 O O . CYS A 1 995 ? 0.983 20.014 40.714 1.00 60.09 995 CYS A O 1
ATOM 7807 N N . GLY A 1 996 ? 1.806 17.937 41.017 1.00 58.94 996 GLY A N 1
ATOM 7808 C CA . GLY A 1 996 ? 3.186 18.265 40.627 1.00 58.94 996 GLY A CA 1
ATOM 7809 C C . GLY A 1 996 ? 3.335 18.759 39.181 1.00 58.94 996 GLY A C 1
ATOM 7810 O O . GLY A 1 996 ? 4.172 19.619 38.914 1.00 58.94 996 GLY A O 1
ATOM 7811 N N . ASP A 1 997 ? 2.468 18.280 38.283 1.00 55.62 997 ASP A N 1
ATOM 7812 C CA . ASP A 1 997 ? 2.495 18.552 36.836 1.00 55.62 997 ASP A CA 1
ATOM 7813 C C . ASP A 1 997 ? 1.428 19.573 36.372 1.00 55.62 997 ASP A C 1
ATOM 7815 O O . ASP A 1 997 ? 1.206 19.749 35.172 1.00 55.62 997 ASP A O 1
ATOM 7819 N N . LEU A 1 998 ? 0.707 20.210 37.304 1.00 59.88 998 LEU A N 1
ATOM 7820 C CA . LEU A 1 998 ? -0.451 21.070 37.019 1.00 59.88 998 LEU A CA 1
ATOM 7821 C C . LEU A 1 998 ? -0.127 22.573 37.034 1.00 59.88 998 LEU A C 1
ATOM 7823 O O . LEU A 1 998 ? 0.870 23.013 37.603 1.00 59.88 998 LEU A O 1
ATOM 7827 N N . ASP A 1 999 ? -1.026 23.381 36.454 1.00 68.75 999 ASP A N 1
ATOM 7828 C CA . ASP A 1 999 ? -0.953 24.847 36.499 1.00 68.75 999 ASP A CA 1
ATOM 7829 C C . ASP A 1 999 ? -0.757 25.380 37.937 1.00 68.75 999 ASP A C 1
ATOM 7831 O O . ASP A 1 999 ? -1.439 24.928 38.869 1.00 68.75 999 ASP A O 1
ATOM 7835 N N . PRO A 1 1000 ? 0.085 26.414 38.136 1.00 68.00 1000 PRO A N 1
ATOM 7836 C CA . PRO A 1 1000 ? 0.454 26.914 39.466 1.00 68.00 1000 PRO A CA 1
ATOM 7837 C C . PRO A 1 1000 ? -0.745 27.441 40.279 1.00 68.00 1000 PRO A C 1
ATOM 7839 O O . PRO A 1 1000 ? -0.775 27.340 41.507 1.00 68.00 1000 PRO A O 1
ATOM 7842 N N . GLU A 1 1001 ? -1.773 27.963 39.608 1.00 67.81 1001 GLU A N 1
ATOM 7843 C CA . GLU A 1 1001 ? -3.005 28.451 40.248 1.00 67.81 1001 GLU A CA 1
ATOM 7844 C C . GLU A 1 1001 ? -3.871 27.318 40.819 1.00 67.81 1001 GLU A C 1
ATOM 7846 O O . GLU A 1 1001 ? -4.452 27.457 41.892 1.00 67.81 1001 GLU A O 1
ATOM 7851 N N . VAL A 1 1002 ? -3.936 26.171 40.141 1.00 71.38 1002 VAL A N 1
ATOM 7852 C CA . VAL A 1 1002 ? -4.692 25.004 40.623 1.00 71.38 1002 VAL A CA 1
ATOM 7853 C C . VAL A 1 1002 ? -3.926 24.316 41.754 1.00 71.38 1002 VAL A C 1
ATOM 7855 O O . VAL A 1 1002 ? -4.512 23.974 42.780 1.00 71.38 1002 VAL A O 1
ATOM 7858 N N . SER A 1 1003 ? -2.604 24.187 41.608 1.00 68.25 1003 SER A N 1
ATOM 7859 C CA . SER A 1 1003 ? -1.722 23.603 42.628 1.00 68.25 1003 SER A CA 1
ATOM 7860 C C . SER A 1 1003 ? -1.763 24.386 43.950 1.00 68.25 1003 SER A C 1
ATOM 7862 O O . SER A 1 1003 ? -1.879 23.801 45.030 1.00 68.25 1003 SER A O 1
ATOM 7864 N N . SER A 1 1004 ? -1.771 25.722 43.882 1.00 68.19 1004 SER A N 1
ATOM 7865 C CA . SER A 1 1004 ? -1.911 26.583 45.067 1.00 68.19 1004 SER A CA 1
ATOM 7866 C C . SER A 1 1004 ? -3.296 26.497 45.718 1.00 68.19 1004 SER A C 1
ATOM 7868 O O . SER A 1 1004 ? -3.379 26.428 46.945 1.00 68.19 1004 SER A O 1
ATOM 7870 N N . ALA A 1 1005 ? -4.377 26.425 44.933 1.00 70.38 1005 ALA A N 1
ATOM 7871 C CA . ALA A 1 1005 ? -5.731 26.239 45.458 1.00 70.38 1005 ALA A CA 1
ATOM 7872 C C . ALA A 1 1005 ? -5.877 24.915 46.234 1.00 70.38 1005 ALA A C 1
ATOM 7874 O O . ALA A 1 1005 ? -6.396 24.916 47.352 1.00 70.38 1005 ALA A O 1
ATOM 7875 N N . VAL A 1 1006 ? -5.363 23.803 45.696 1.00 69.19 1006 VAL A N 1
ATOM 7876 C CA . VAL A 1 1006 ? -5.383 22.493 46.376 1.00 69.19 1006 VAL A CA 1
ATOM 7877 C C . VAL A 1 1006 ? -4.482 22.500 47.617 1.00 69.19 1006 VAL A C 1
ATOM 7879 O O . VAL A 1 1006 ? -4.905 22.060 48.686 1.00 69.19 1006 VAL A O 1
ATOM 7882 N N . SER A 1 1007 ? -3.282 23.081 47.517 1.00 68.44 1007 SER A N 1
ATOM 7883 C CA . SER A 1 1007 ? -2.342 23.189 48.643 1.00 68.44 1007 SER A CA 1
ATOM 7884 C C . SER A 1 1007 ? -2.908 24.017 49.800 1.00 68.44 1007 SER A C 1
ATOM 7886 O O . SER A 1 1007 ? -2.748 23.628 50.952 1.00 68.44 1007 SER A O 1
ATOM 7888 N N . SER A 1 1008 ? -3.632 25.107 49.514 1.00 68.62 1008 SER A N 1
ATOM 7889 C CA . SER A 1 1008 ? -4.265 25.943 50.545 1.00 68.62 1008 SER A CA 1
ATOM 7890 C C . SER A 1 1008 ? -5.349 25.210 51.348 1.00 68.62 1008 SER A C 1
ATOM 7892 O O . SER A 1 1008 ? -5.487 25.430 52.552 1.00 68.62 1008 SER A O 1
ATOM 7894 N N . ARG A 1 1009 ? -6.095 24.303 50.702 1.00 67.44 1009 ARG A N 1
ATOM 7895 C CA . ARG A 1 1009 ? -7.106 23.453 51.349 1.00 67.44 1009 ARG A CA 1
ATOM 7896 C C . ARG A 1 1009 ? -6.474 22.321 52.159 1.00 67.44 1009 ARG A C 1
ATOM 7898 O O . ARG A 1 1009 ? -6.975 22.017 53.234 1.00 67.44 1009 ARG A O 1
ATOM 7905 N N . LEU A 1 1010 ? -5.367 21.750 51.680 1.00 65.12 1010 LEU A N 1
ATOM 7906 C CA . LEU A 1 1010 ? -4.583 20.748 52.411 1.00 65.12 1010 LEU A CA 1
ATOM 7907 C C . LEU A 1 1010 ? -3.917 21.351 53.663 1.00 65.12 1010 LEU A C 1
ATOM 7909 O O . LEU A 1 1010 ? -3.955 20.736 54.720 1.00 65.12 1010 LEU A O 1
ATOM 7913 N N . SER A 1 1011 ? -3.381 22.576 53.580 1.00 57.75 1011 SER A N 1
ATOM 7914 C CA . SER A 1 1011 ? -2.722 23.251 54.712 1.00 57.75 1011 SER A CA 1
ATOM 7915 C C . SER A 1 1011 ? -3.675 23.731 55.810 1.00 57.75 1011 SER A C 1
ATOM 7917 O O . SER A 1 1011 ? -3.248 23.928 56.939 1.00 57.75 1011 SER A O 1
ATOM 7919 N N . GLN A 1 1012 ? -4.967 23.931 55.511 1.00 56.44 1012 GLN A N 1
ATOM 7920 C CA . GLN A 1 1012 ? -5.974 24.271 56.531 1.00 56.44 1012 GLN A CA 1
ATOM 7921 C C . GLN A 1 1012 ? -6.204 23.131 57.539 1.00 56.44 1012 GLN A C 1
ATOM 7923 O O . GLN A 1 1012 ? -6.736 23.385 58.615 1.00 56.44 1012 GLN A O 1
ATOM 7928 N N . HIS A 1 1013 ? -5.788 21.906 57.206 1.00 46.19 1013 HIS A N 1
ATOM 7929 C CA . HIS A 1 1013 ? -5.921 20.725 58.056 1.00 46.19 1013 HIS A CA 1
ATOM 7930 C C . HIS A 1 1013 ? -4.752 20.560 59.044 1.00 46.19 1013 HIS A C 1
ATOM 7932 O O . HIS A 1 1013 ? -4.957 20.038 60.136 1.00 46.19 1013 HIS A O 1
ATOM 7938 N N . ASP A 1 1014 ? -3.557 21.068 58.716 1.00 42.84 1014 ASP A N 1
ATOM 7939 C CA . ASP A 1 1014 ? -2.385 21.020 59.612 1.00 42.84 1014 ASP A CA 1
ATOM 7940 C C . ASP A 1 1014 ? -2.561 21.909 60.866 1.00 42.84 1014 ASP A C 1
ATOM 7942 O O . ASP A 1 1014 ? -1.769 21.834 61.801 1.00 42.84 1014 ASP A O 1
ATOM 7946 N N . PHE A 1 1015 ? -3.602 22.752 60.906 1.00 43.12 1015 PHE A N 1
ATOM 7947 C CA . PHE A 1 1015 ? -3.901 23.666 62.015 1.00 43.12 1015 PHE A CA 1
ATOM 7948 C C . PHE A 1 1015 ? -5.118 23.260 62.871 1.00 43.12 1015 PHE A C 1
ATOM 7950 O O . PHE A 1 1015 ? -5.462 24.014 63.781 1.00 43.12 1015 PHE A O 1
ATOM 7957 N N . SER A 1 1016 ? -5.791 22.128 62.603 1.00 36.53 1016 SER A N 1
ATOM 7958 C CA . SER A 1 1016 ? -7.016 21.725 63.328 1.00 36.53 1016 SER A CA 1
ATOM 7959 C C . SER A 1 1016 ? -6.913 20.429 64.141 1.00 36.53 1016 SER A C 1
ATOM 7961 O O . SER A 1 1016 ? -7.949 19.889 64.528 1.00 36.53 1016 SER A O 1
ATOM 7963 N N . GLU A 1 1017 ? -5.712 19.917 64.418 1.00 34.91 1017 GLU A N 1
ATOM 7964 C CA . GLU A 1 1017 ? -5.541 19.032 65.576 1.00 34.91 1017 GLU A CA 1
ATOM 7965 C C . GLU A 1 1017 ? -5.564 19.917 66.831 1.00 34.91 1017 GLU A C 1
ATOM 7967 O O . GLU A 1 1017 ? -4.616 20.653 67.110 1.00 34.91 1017 GLU A O 1
ATOM 7972 N N . GLU A 1 1018 ? -6.695 19.919 67.544 1.00 31.69 1018 GLU A N 1
ATOM 7973 C CA . GLU A 1 1018 ? -6.771 20.480 68.894 1.00 31.69 1018 GLU A CA 1
ATOM 7974 C C . GLU A 1 1018 ? -5.680 19.830 69.762 1.00 31.69 1018 GLU A C 1
ATOM 7976 O O . GLU A 1 1018 ? -5.546 18.604 69.760 1.00 31.69 1018 GLU A O 1
ATOM 7981 N N . PRO A 1 1019 ? -4.881 20.608 70.511 1.00 39.78 1019 PRO A N 1
ATOM 7982 C CA . PRO A 1 1019 ? -3.988 20.022 71.486 1.00 39.78 1019 PRO A CA 1
ATOM 7983 C C . PRO A 1 1019 ? -4.834 19.563 72.676 1.00 39.78 1019 PRO A C 1
ATOM 7985 O O . PRO A 1 1019 ? -5.344 20.393 73.430 1.00 39.78 1019 PRO A O 1
ATOM 7988 N N . ASP A 1 1020 ? -4.958 18.250 72.865 1.00 32.91 1020 ASP A N 1
ATOM 7989 C CA . ASP A 1 1020 ? -5.355 17.670 74.148 1.00 32.91 1020 ASP A CA 1
ATOM 7990 C C . ASP A 1 1020 ? -4.316 18.091 75.206 1.00 32.91 1020 ASP A C 1
ATOM 7992 O O . ASP A 1 1020 ? -3.256 17.479 75.364 1.00 32.91 1020 ASP A O 1
ATOM 7996 N N . PHE A 1 1021 ? -4.595 19.192 75.906 1.00 42.12 1021 PHE A N 1
ATOM 7997 C CA . PHE A 1 1021 ? -3.920 19.570 77.142 1.00 42.12 1021 PHE A CA 1
ATOM 7998 C C . PHE A 1 1021 ? -4.668 18.950 78.330 1.00 42.12 1021 PHE A C 1
ATOM 8000 O O . PHE A 1 1021 ? -5.883 19.100 78.455 1.00 42.12 1021 PHE A O 1
ATOM 8007 N N . LEU A 1 1022 ? -3.900 18.276 79.195 1.00 34.78 1022 LEU A N 1
ATOM 8008 C CA . LEU A 1 1022 ? -4.230 18.006 80.601 1.00 34.78 1022 LEU A CA 1
ATOM 8009 C C . LEU A 1 1022 ? -4.707 19.260 81.343 1.00 34.78 1022 LEU A C 1
ATOM 8011 O O . LEU A 1 1022 ? -4.109 20.338 81.108 1.00 34.78 1022 LEU A O 1
#